Protein AF-A0A2G9ZKU9-F1 (afdb_monomer_lite)

Organism: NCBI:txid1974572

Secondary structure (DSSP, 8-state):
---TT---------PPP---EEEEEE----B---S-TT-S--HHHHHHHHHHHHHHHHT-TT--SEEEEES--BSS--HHHHHHHHHHHHHHHHHH--EEEEE--SGGG-SSSS-----STTS--GGG----THHHHHH---TT--GGGBSSTT-TTSEEEEETTEEEEE----SBSS----S-TTS--S--EEE--HHHHHHHTTS-TTS-EEEE-SS-S--S-B----TTT-SSTTPBTT-EEETHHHHHHHHHHTTEEEEEE-SS-S-EEE-TT--B-SS--SS--SEEEE---SS--SSS-SEEEEEEEETTEEEE---EE-PPPPEEEEEE-SSSSEEEEEETTTTEEEE-TT--SS-SS-EEEETTTTEEEE--SS-SEEEEEEE--SS-EEEEEEEEEESSS--TT---EEEEEEETT-S---EEEEEETTTTEEEEEEEEEEE-TTEEEEEEEEHHHHHHTTTSS-EEEEEEETTS-EE-----EEE-SEEEEEEEESSSEEEEE-TT--EEEEETTEEEE-STTEEEEGGGTEEEEEESSSS--TT-EEEEE----TT--SPEEEEEEEEEEETTEEEEEEEEEEEEE-TT-EEEEEE-HHHHHTTS--EEEEEESSSSS--SEEEEE-SEEEHHHHHHTSHHHHHHHHHHHHHT---SSHHHHHHHHHHHHHHHHHT-GGGBSSSSPBPTTTTHHHHHHHHHHHHHHHHHHHHHHH-TT----HHHHHHHHHHHHHHHHHHHHHHHHHHHHHHHH-TTS-TTSSHHHHHHHHHHHHH-TT--HHHHHHHHHHHHHHHHH-

pLDDT: mean 82.4, std 14.81, range [44.44, 98.69]

Structure (mmCIF, N/CA/C/O backbone):
data_AF-A0A2G9ZKU9-F1
#
_entry.id   AF-A0A2G9ZKU9-F1
#
loop_
_atom_site.group_PDB
_atom_site.id
_atom_site.type_symbol
_atom_site.label_atom_id
_atom_site.label_alt_id
_atom_site.label_comp_id
_atom_site.label_asym_id
_atom_site.label_entity_id
_atom_site.label_seq_id
_atom_site.pdbx_PDB_ins_code
_atom_site.Cartn_x
_atom_site.Cartn_y
_atom_site.Cartn_z
_atom_site.occupancy
_atom_site.B_iso_or_equiv
_atom_site.auth_seq_id
_atom_site.auth_comp_id
_atom_site.auth_asym_id
_atom_site.auth_atom_id
_atom_site.pdbx_PDB_model_num
ATOM 1 N N . ASP A 1 1 ? -44.816 6.305 81.082 1.00 47.91 1 ASP A N 1
ATOM 2 C CA . ASP A 1 1 ? -43.956 5.451 80.250 1.00 47.91 1 ASP A CA 1
ATOM 3 C C . ASP A 1 1 ? -43.561 6.177 78.980 1.00 47.91 1 ASP A C 1
ATOM 5 O O . ASP A 1 1 ? -44.293 6.164 78.003 1.00 47.91 1 ASP A O 1
ATOM 9 N N . LEU A 1 2 ? -42.439 6.892 79.044 1.00 46.47 2 LEU A N 1
ATOM 10 C CA . LEU A 1 2 ? -41.683 7.344 77.879 1.00 46.47 2 LEU A CA 1
ATOM 11 C C . LEU A 1 2 ? -40.276 6.796 78.096 1.00 46.47 2 LEU A C 1
ATOM 13 O O . LEU A 1 2 ? -39.662 7.089 79.122 1.00 46.47 2 LEU A O 1
ATOM 17 N N . ASP A 1 3 ? -39.854 5.923 77.191 1.00 52.44 3 ASP A N 1
ATOM 18 C CA . ASP A 1 3 ? -38.569 5.235 77.223 1.00 52.44 3 ASP A CA 1
ATOM 19 C C . ASP A 1 3 ? -37.458 6.209 76.781 1.00 52.44 3 ASP A C 1
ATOM 21 O O . ASP A 1 3 ? -37.531 6.732 75.666 1.00 52.44 3 ASP A O 1
ATOM 25 N N . PRO A 1 4 ? -36.460 6.519 77.630 1.00 52.59 4 PRO A N 1
ATOM 26 C CA . PRO A 1 4 ? -35.375 7.437 77.290 1.00 52.59 4 PRO A CA 1
ATOM 27 C C . PRO A 1 4 ? -34.286 6.823 76.385 1.00 52.59 4 PRO A C 1
ATOM 29 O O . PRO A 1 4 ? -33.248 7.458 76.209 1.00 52.59 4 PRO A O 1
ATOM 32 N N . TYR A 1 5 ? -34.502 5.638 75.797 1.00 50.97 5 TYR A N 1
ATOM 33 C CA . TYR A 1 5 ? -33.513 4.932 74.965 1.00 50.97 5 TYR A CA 1
ATOM 34 C C . TYR A 1 5 ? -33.975 4.618 73.529 1.00 50.97 5 TYR A C 1
ATOM 36 O O . TYR A 1 5 ? -33.636 3.571 72.982 1.00 50.97 5 TYR A O 1
ATOM 44 N N . LEU A 1 6 ? -34.706 5.526 72.870 1.00 45.84 6 LEU A N 1
ATOM 45 C CA . LEU A 1 6 ? -34.821 5.469 71.406 1.00 45.84 6 LEU A CA 1
ATOM 46 C C . LEU A 1 6 ? -33.530 6.032 70.776 1.00 45.84 6 LEU A C 1
ATOM 48 O O . LEU A 1 6 ? -33.411 7.238 70.553 1.00 45.84 6 LEU A O 1
ATOM 52 N N . GLU A 1 7 ? -32.546 5.167 70.519 1.00 49.97 7 GLU A N 1
ATOM 53 C CA . GLU A 1 7 ? -31.433 5.481 69.615 1.00 49.97 7 GLU A CA 1
ATOM 54 C C . GLU A 1 7 ? -31.987 5.627 68.193 1.00 49.97 7 GLU A C 1
ATOM 56 O O . GLU A 1 7 ? -32.343 4.655 67.531 1.00 49.97 7 GLU A O 1
ATOM 61 N N . ILE A 1 8 ? -32.098 6.874 67.735 1.00 50.56 8 ILE A N 1
ATOM 62 C CA . ILE A 1 8 ? -32.347 7.197 66.332 1.00 50.56 8 ILE A CA 1
ATOM 63 C C . ILE A 1 8 ? -30.997 7.074 65.622 1.00 50.56 8 ILE A C 1
ATOM 65 O O . ILE A 1 8 ? -30.196 8.010 65.635 1.00 50.56 8 ILE A O 1
ATOM 69 N N . THR A 1 9 ? -30.717 5.914 65.033 1.00 51.62 9 THR A N 1
ATOM 70 C CA . THR A 1 9 ? -29.649 5.779 64.039 1.00 51.62 9 THR A CA 1
ATOM 71 C C . THR A 1 9 ? -30.085 6.523 62.783 1.00 51.62 9 THR A C 1
ATOM 73 O O . THR A 1 9 ? -30.963 6.066 62.056 1.00 51.62 9 THR A O 1
ATOM 76 N N . TYR A 1 10 ? -29.507 7.701 62.554 1.00 49.75 10 TYR A N 1
ATOM 77 C CA . TYR A 1 10 ? -29.529 8.319 61.235 1.00 49.75 10 TYR A CA 1
ATOM 78 C C . TYR A 1 10 ? -28.610 7.479 60.346 1.00 49.75 10 TYR A C 1
ATOM 80 O O . TYR A 1 10 ? -27.392 7.529 60.514 1.00 49.75 10 TYR A O 1
ATOM 88 N N . GLU A 1 11 ? -29.183 6.680 59.446 1.00 56.09 11 GLU A N 1
ATOM 89 C CA . GLU A 1 11 ? -28.443 6.216 58.274 1.00 56.09 11 GLU A CA 1
ATOM 90 C C . GLU A 1 11 ? -28.019 7.479 57.522 1.00 56.09 11 GLU A C 1
ATOM 92 O O . GLU A 1 11 ? -28.857 8.240 57.032 1.00 56.09 11 GLU A O 1
ATOM 97 N N . ILE A 1 12 ? -26.720 7.773 57.547 1.00 63.66 12 ILE A N 1
ATOM 98 C CA . ILE A 1 12 ? -26.137 8.759 56.644 1.00 63.66 12 ILE A CA 1
ATOM 99 C C . ILE A 1 12 ? -26.380 8.162 55.255 1.00 63.66 12 ILE A C 1
ATOM 101 O O . ILE A 1 12 ? -25.931 7.036 55.043 1.00 63.66 12 ILE A O 1
ATOM 105 N N . PRO A 1 13 ? -27.138 8.823 54.360 1.00 64.62 13 PRO A N 1
ATOM 106 C CA . PRO A 1 13 ? -27.265 8.327 53.001 1.00 64.62 13 PRO A CA 1
ATOM 107 C C . PRO A 1 13 ? -25.851 8.182 52.449 1.00 64.62 13 PRO A C 1
ATOM 109 O O . PRO A 1 13 ? -25.068 9.128 52.579 1.00 64.62 13 PRO A O 1
ATOM 112 N N . ASP A 1 14 ? -25.526 6.996 51.929 1.00 65.69 14 ASP A N 1
ATOM 113 C CA . ASP A 1 14 ? -24.240 6.742 51.286 1.00 65.69 14 ASP A CA 1
ATOM 114 C C . ASP A 1 14 ? -23.944 7.910 50.338 1.00 65.69 14 ASP A C 1
ATOM 116 O O . ASP A 1 14 ? -24.843 8.383 49.629 1.00 65.69 14 ASP A O 1
ATOM 120 N N . GLU A 1 15 ? -22.720 8.448 50.402 1.00 63.41 15 GLU A N 1
ATOM 121 C CA . GLU A 1 15 ? -22.314 9.494 49.464 1.00 63.41 15 GLU A CA 1
ATOM 122 C C . GLU A 1 15 ? -22.624 8.991 48.047 1.00 63.41 15 GLU A C 1
ATOM 124 O O . GLU A 1 15 ? -22.346 7.821 47.764 1.00 63.41 15 GLU A O 1
ATOM 129 N N . PRO A 1 16 ? -23.273 9.812 47.196 1.00 67.38 16 PRO A N 1
ATOM 130 C CA . PRO A 1 16 ? -23.679 9.371 45.871 1.00 67.38 16 PRO A CA 1
ATOM 131 C C . PRO A 1 16 ? -22.456 8.789 45.171 1.00 67.38 16 PRO A C 1
ATOM 133 O O . PRO A 1 16 ? -21.410 9.437 45.129 1.00 67.38 16 PRO A O 1
ATOM 136 N N . GLU A 1 17 ? -22.591 7.550 44.700 1.00 67.88 17 GLU A N 1
ATOM 137 C CA . GLU A 1 17 ? -21.528 6.839 44.001 1.00 67.88 17 GLU A CA 1
ATOM 138 C C . GLU A 1 17 ? -20.985 7.769 42.908 1.00 67.88 17 GLU A C 1
ATOM 140 O O . GLU A 1 17 ? -21.758 8.336 42.131 1.00 67.88 17 GLU A O 1
ATOM 145 N N . GLU A 1 18 ? -19.675 8.035 42.911 1.00 77.19 18 GLU A N 1
ATOM 146 C CA . GLU A 1 18 ? -19.095 8.952 41.933 1.00 77.19 18 GLU A CA 1
ATOM 147 C C . GLU A 1 18 ? -19.354 8.399 40.523 1.00 77.19 18 GLU A C 1
ATOM 149 O O . GLU A 1 18 ? -18.761 7.399 40.114 1.00 77.19 18 GLU A O 1
ATOM 154 N N . ASN A 1 19 ? -20.204 9.084 39.752 1.00 87.62 19 ASN A N 1
ATOM 155 C CA . ASN A 1 19 ? -20.524 8.766 38.354 1.00 87.62 19 ASN A CA 1
ATOM 156 C C . ASN A 1 19 ? -19.378 9.151 37.399 1.00 87.62 19 ASN A C 1
ATOM 158 O O . ASN A 1 19 ? -19.591 9.655 36.294 1.00 87.62 19 ASN A O 1
ATOM 162 N N . ASN A 1 20 ? -18.143 8.948 37.848 1.00 94.19 20 ASN A N 1
ATOM 163 C CA . ASN A 1 20 ? -16.933 9.259 37.115 1.00 94.19 20 ASN A CA 1
ATOM 164 C C . ASN A 1 20 ? -16.512 8.030 36.304 1.00 94.19 20 ASN A C 1
ATOM 166 O O . ASN A 1 20 ? -16.482 6.907 36.819 1.00 94.19 20 ASN A O 1
ATOM 170 N N . PHE A 1 21 ? -16.202 8.226 35.028 1.00 96.88 21 PHE A N 1
ATOM 171 C CA . PHE A 1 21 ? -15.661 7.180 34.162 1.00 96.88 21 PHE A CA 1
ATOM 172 C C . PHE A 1 21 ? -14.898 7.771 32.987 1.00 96.88 21 PHE A C 1
ATOM 174 O O . PHE A 1 21 ? -15.057 8.949 32.660 1.00 96.88 21 PHE A O 1
ATOM 181 N N . THR A 1 22 ? -14.084 6.948 32.335 1.00 97.62 22 THR A N 1
ATOM 182 C CA . THR A 1 22 ? -13.444 7.317 31.072 1.00 97.62 22 THR A CA 1
ATOM 183 C C . THR A 1 22 ? -13.751 6.275 30.012 1.00 97.62 22 THR A C 1
ATOM 185 O O . THR A 1 22 ? -13.985 5.105 30.303 1.00 97.62 22 THR A O 1
ATOM 188 N N . PHE A 1 23 ? -13.778 6.698 28.760 1.00 98.38 23 PHE A N 1
ATOM 189 C CA . PHE A 1 23 ? -13.845 5.802 27.616 1.00 98.38 23 PHE A CA 1
ATOM 190 C C . PHE A 1 23 ? -12.962 6.358 26.502 1.00 98.38 23 PHE A C 1
ATOM 192 O O . PHE A 1 23 ? -12.535 7.516 26.545 1.00 98.38 23 PHE A O 1
ATOM 199 N N . VAL A 1 24 ? -12.657 5.529 25.510 1.00 98.44 24 VAL A N 1
ATOM 200 C CA . VAL A 1 24 ? -11.859 5.952 24.354 1.00 98.44 24 VAL A CA 1
ATOM 201 C C . VAL A 1 24 ? -12.664 5.882 23.067 1.00 98.44 24 VAL A C 1
ATOM 203 O O . VAL A 1 24 ? -13.524 5.021 22.917 1.00 98.44 24 VAL A O 1
ATOM 206 N N . HIS A 1 25 ? -12.362 6.777 22.133 1.00 98.56 25 HIS A N 1
ATOM 207 C CA . HIS A 1 25 ? -12.857 6.749 20.765 1.00 98.56 25 HIS A CA 1
ATOM 208 C C . HIS A 1 25 ? -11.692 6.440 19.815 1.00 98.56 25 HIS A C 1
ATOM 210 O O . HIS A 1 25 ? -10.727 7.206 19.745 1.00 98.56 25 HIS A O 1
ATOM 216 N N . LEU A 1 26 ? -11.784 5.308 19.118 1.00 98.00 26 LEU A N 1
ATOM 217 C CA . LEU A 1 26 ? -10.926 4.910 17.999 1.00 98.00 26 LEU A CA 1
ATOM 218 C C . LEU A 1 26 ? -11.770 4.890 16.727 1.00 98.00 26 LEU A C 1
ATOM 220 O O . LEU A 1 26 ? -12.989 4.817 16.802 1.00 98.00 26 LEU A O 1
ATOM 224 N N . THR A 1 27 ? -11.149 4.932 15.559 1.00 98.06 27 THR A N 1
ATOM 225 C CA . THR A 1 27 ? -11.881 4.878 14.292 1.00 98.06 27 THR A CA 1
ATOM 226 C C . THR A 1 27 ? -10.944 4.528 13.144 1.00 98.06 27 THR A C 1
ATOM 228 O O . THR A 1 27 ? -9.723 4.621 13.306 1.00 98.06 27 THR A O 1
ATOM 231 N N . ASP A 1 28 ? -11.505 4.088 12.021 1.00 97.31 28 ASP A N 1
ATOM 232 C CA . ASP A 1 28 ? -10.798 3.852 10.764 1.00 97.31 28 ASP A CA 1
ATOM 233 C C . ASP A 1 28 ? -9.559 2.953 10.919 1.00 97.31 28 ASP A C 1
ATOM 235 O O . ASP A 1 28 ? -8.455 3.339 10.511 1.00 97.31 28 ASP A O 1
ATOM 239 N N . PRO A 1 29 ? -9.656 1.782 11.581 1.00 96.38 29 PRO A N 1
ATOM 240 C CA . PRO A 1 29 ? -8.523 0.878 11.697 1.00 96.38 29 PRO A CA 1
ATOM 241 C C . PRO A 1 29 ? -8.130 0.237 10.360 1.00 96.38 29 PRO A C 1
ATOM 243 O O . PRO A 1 29 ? -6.964 -0.146 10.220 1.00 96.38 29 PRO A O 1
ATOM 246 N N . HIS A 1 30 ? -9.045 0.139 9.388 1.00 95.12 30 HIS A N 1
ATOM 247 C CA . HIS A 1 30 ? -8.773 -0.299 8.016 1.00 95.12 30 HIS A CA 1
ATOM 248 C C . HIS A 1 30 ? -7.927 -1.577 7.956 1.00 95.12 30 HIS A C 1
ATOM 250 O O . HIS A 1 30 ? -6.866 -1.632 7.319 1.00 95.12 30 HIS A O 1
ATOM 256 N N . ILE A 1 31 ? -8.345 -2.616 8.689 1.00 94.19 31 ILE A N 1
ATOM 257 C CA . ILE A 1 31 ? -7.641 -3.900 8.674 1.00 94.19 31 ILE A CA 1
ATOM 258 C C . ILE A 1 31 ? -7.767 -4.534 7.290 1.00 94.19 31 ILE A C 1
ATOM 260 O O . ILE A 1 31 ? -8.813 -5.040 6.897 1.00 94.19 31 ILE A O 1
ATOM 264 N N . GLY A 1 32 ? -6.666 -4.500 6.544 1.00 86.94 32 GLY A N 1
ATOM 265 C CA . GLY A 1 32 ? -6.538 -5.133 5.237 1.00 86.94 32 GLY A CA 1
ATOM 266 C C . GLY A 1 32 ? -5.641 -4.343 4.286 1.00 86.94 32 GLY A C 1
ATOM 267 O O . GLY A 1 32 ? -4.762 -3.619 4.750 1.00 86.94 32 GLY A O 1
ATOM 268 N N . ALA A 1 33 ? -5.918 -4.503 2.984 1.00 72.94 33 ALA A N 1
ATOM 269 C CA . ALA A 1 33 ? -5.309 -3.890 1.788 1.00 72.94 33 ALA A CA 1
ATOM 270 C C . ALA A 1 33 ? -4.097 -4.627 1.167 1.00 72.94 33 ALA A C 1
ATOM 272 O O . ALA A 1 33 ? -3.037 -4.720 1.776 1.00 72.94 33 ALA A O 1
ATOM 273 N N . ASN A 1 34 ? -4.230 -5.105 -0.084 1.00 59.84 34 ASN A N 1
ATOM 274 C CA . ASN A 1 34 ? -3.166 -5.842 -0.805 1.00 59.84 34 ASN A CA 1
ATOM 275 C C . ASN A 1 34 ? -3.018 -5.521 -2.306 1.00 59.84 34 ASN A C 1
ATOM 277 O O . ASN A 1 34 ? -2.163 -6.103 -2.966 1.00 59.84 34 ASN A O 1
ATOM 281 N N . TRP A 1 35 ? -3.871 -4.686 -2.894 1.00 57.41 35 TRP A N 1
ATOM 282 C CA . TRP A 1 35 ? -4.266 -4.950 -4.283 1.00 57.41 35 TRP A CA 1
ATOM 283 C C . TRP A 1 35 ? -3.856 -3.889 -5.320 1.00 57.41 35 TRP A C 1
ATOM 285 O O . TRP A 1 35 ? -3.996 -4.153 -6.511 1.00 57.41 35 TRP A O 1
ATOM 295 N N . ALA A 1 36 ? -3.288 -2.745 -4.927 1.00 50.88 36 ALA A N 1
ATOM 296 C CA . ALA A 1 36 ? -2.801 -1.753 -5.888 1.00 50.88 36 ALA A CA 1
ATOM 297 C C . ALA A 1 36 ? -1.354 -1.332 -5.577 1.00 50.88 36 ALA A C 1
ATOM 299 O O . ALA A 1 36 ? -1.103 -0.707 -4.541 1.00 50.88 36 ALA A O 1
ATOM 300 N N . PRO A 1 37 ? -0.388 -1.648 -6.460 1.00 47.00 37 PRO A N 1
ATOM 301 C CA . PRO A 1 37 ? 0.949 -1.068 -6.410 1.00 47.00 37 PRO A CA 1
ATOM 302 C C . PRO A 1 37 ? 0.861 0.461 -6.385 1.00 47.00 37 PRO A C 1
ATOM 304 O O . PRO A 1 37 ? 0.398 1.086 -7.335 1.00 47.00 37 PRO A O 1
ATOM 307 N N . GLY A 1 38 ? 1.266 1.064 -5.266 1.00 49.84 38 GLY A N 1
ATOM 308 C CA . GLY A 1 38 ? 1.183 2.509 -5.039 1.00 49.84 38 GLY A CA 1
ATOM 309 C C . GLY A 1 38 ? 0.068 2.967 -4.094 1.00 49.84 38 GLY A C 1
ATOM 310 O O . GLY A 1 38 ? 0.110 4.121 -3.661 1.00 49.84 38 GLY A O 1
ATOM 311 N N . HIS A 1 39 ? -0.872 2.097 -3.704 1.00 59.59 39 HIS A N 1
ATOM 312 C CA . HIS A 1 39 ? -1.732 2.382 -2.555 1.00 59.59 39 HIS A CA 1
ATOM 313 C C . HIS A 1 39 ? -0.848 2.450 -1.312 1.00 59.59 39 HIS A C 1
ATOM 315 O O . HIS A 1 39 ? -0.089 1.528 -1.053 1.00 59.59 39 HIS A O 1
ATOM 321 N N . LYS A 1 40 ? -0.883 3.544 -0.549 1.00 64.38 40 LYS A N 1
ATOM 322 C CA . LYS A 1 40 ? 0.023 3.705 0.607 1.00 64.38 40 LYS A CA 1
ATOM 323 C C . LYS A 1 40 ? -0.332 2.782 1.772 1.00 64.38 40 LYS A C 1
ATOM 325 O O . LYS A 1 40 ? 0.458 2.645 2.706 1.00 64.38 40 LYS A O 1
ATOM 330 N N . TRP A 1 41 ? -1.532 2.209 1.737 1.00 73.56 41 TRP A N 1
ATOM 331 C CA . TRP A 1 41 ? -2.075 1.401 2.810 1.00 73.56 41 TRP A CA 1
ATOM 332 C C . TRP A 1 41 ? -2.058 -0.081 2.460 1.00 73.56 41 TRP A C 1
ATOM 334 O O . TRP A 1 41 ? -2.559 -0.471 1.402 1.00 73.56 41 TRP A O 1
ATOM 344 N N . HIS A 1 42 ? -1.467 -0.879 3.352 1.00 78.00 42 HIS A N 1
ATOM 345 C CA . HIS A 1 42 ? -1.230 -2.306 3.169 1.00 78.00 42 HIS A CA 1
ATOM 346 C C . HIS A 1 42 ? -1.431 -3.093 4.467 1.00 78.00 42 HIS A C 1
ATOM 348 O O . HIS A 1 42 ? -1.242 -2.573 5.574 1.00 78.00 42 HIS A O 1
ATOM 354 N N . GLU A 1 43 ? -1.724 -4.382 4.312 1.00 84.81 43 GLU A N 1
ATOM 355 C CA . GLU A 1 43 ? -1.946 -5.339 5.394 1.00 84.81 43 GLU A CA 1
ATOM 356 C C . GLU A 1 43 ? -0.764 -5.396 6.383 1.00 84.81 43 GLU A C 1
ATOM 358 O O . GLU A 1 43 ? -0.953 -5.568 7.589 1.00 84.81 43 GLU A O 1
ATOM 363 N N . GLU A 1 44 ? 0.470 -5.216 5.900 1.00 81.81 44 GLU A N 1
ATOM 364 C CA . GLU A 1 44 ? 1.686 -5.217 6.721 1.00 81.81 44 GLU A CA 1
ATOM 365 C C . GLU A 1 44 ? 1.812 -4.006 7.656 1.00 81.81 44 GLU A C 1
ATOM 367 O O . GLU A 1 44 ? 2.640 -4.045 8.571 1.00 81.81 44 GLU A O 1
ATOM 372 N N . LEU A 1 45 ? 1.022 -2.949 7.432 1.00 85.75 45 LEU A N 1
ATOM 373 C CA . LEU A 1 45 ? 0.976 -1.741 8.259 1.00 85.75 45 LEU A CA 1
ATOM 374 C C . LEU A 1 45 ? -0.258 -1.705 9.163 1.00 85.75 45 LEU A C 1
ATOM 376 O O . LEU A 1 45 ? -0.149 -1.277 10.312 1.00 85.75 45 LEU A O 1
ATOM 380 N N . SER A 1 46 ? -1.415 -2.160 8.678 1.00 91.50 46 SER A N 1
ATOM 381 C CA . SER A 1 46 ? -2.683 -2.015 9.403 1.00 91.50 46 SER A CA 1
ATOM 382 C C . SER A 1 46 ? -2.719 -2.801 10.714 1.00 91.50 46 SER A C 1
ATOM 384 O O . SER A 1 46 ? -3.039 -2.240 11.763 1.00 91.50 46 SER A O 1
ATOM 386 N N . TYR A 1 47 ? -2.281 -4.061 10.705 1.00 93.19 47 TYR A N 1
ATOM 387 C CA . TYR A 1 47 ? -2.316 -4.910 11.901 1.00 93.19 47 TYR A CA 1
ATOM 388 C C . TYR A 1 47 ? -1.366 -4.430 13.005 1.00 93.19 47 TYR A C 1
ATOM 390 O O . TYR A 1 47 ? -1.817 -4.296 14.146 1.00 93.19 47 TYR A O 1
ATOM 398 N N . PRO A 1 48 ? -0.073 -4.143 12.728 1.00 91.75 48 PRO A N 1
ATOM 399 C CA . PRO A 1 48 ? 0.838 -3.645 13.758 1.00 91.75 48 PRO A CA 1
ATOM 400 C C . PRO A 1 48 ? 0.375 -2.323 14.369 1.00 91.75 48 PRO A C 1
ATOM 402 O O . PRO A 1 48 ? 0.531 -2.120 15.570 1.00 91.75 48 PRO A O 1
ATOM 405 N N . ARG A 1 49 ? -0.228 -1.442 13.565 1.00 93.69 49 ARG A N 1
ATOM 406 C CA . ARG A 1 49 ? -0.687 -0.127 14.022 1.00 93.69 49 ARG A CA 1
ATOM 407 C C . ARG A 1 49 ? -1.981 -0.201 14.828 1.00 93.69 49 ARG A C 1
ATOM 409 O O . ARG A 1 49 ? -2.088 0.501 15.830 1.00 93.69 49 ARG A O 1
ATOM 416 N N . LEU A 1 50 ? -2.921 -1.080 14.465 1.00 95.94 50 LEU A N 1
ATOM 417 C CA . LEU A 1 50 ? -4.090 -1.335 15.312 1.00 95.94 50 LEU A CA 1
ATOM 418 C C . LEU A 1 50 ? -3.648 -1.915 16.658 1.00 95.94 50 LEU A C 1
ATOM 420 O O . LEU A 1 50 ? -4.104 -1.462 17.704 1.00 95.94 50 LEU A O 1
ATOM 424 N N . ALA A 1 51 ? -2.717 -2.871 16.640 1.00 95.19 51 ALA A N 1
ATOM 425 C CA . ALA A 1 51 ? -2.151 -3.430 17.859 1.00 95.19 51 ALA A CA 1
ATOM 426 C C . ALA A 1 51 ? -1.482 -2.347 18.727 1.00 95.19 51 ALA A C 1
ATOM 428 O O . ALA A 1 51 ? -1.702 -2.328 19.936 1.00 95.19 51 ALA A O 1
ATOM 429 N N . ASP A 1 52 ? -0.725 -1.413 18.132 1.00 95.12 52 ASP A N 1
ATOM 430 C CA . ASP A 1 52 ? -0.139 -0.271 18.854 1.00 95.12 52 ASP A CA 1
ATOM 431 C C . ASP A 1 52 ? -1.222 0.609 19.502 1.00 95.12 52 ASP A C 1
ATOM 433 O O . ASP A 1 52 ? -1.078 1.005 20.659 1.00 95.12 52 ASP A O 1
ATOM 437 N N . ALA A 1 53 ? -2.321 0.892 18.792 1.00 96.50 53 ALA A N 1
ATOM 438 C CA . ALA A 1 53 ? -3.427 1.695 19.314 1.00 96.50 53 ALA A CA 1
ATOM 439 C C . ALA A 1 53 ? -4.118 1.004 20.498 1.00 96.50 53 ALA A C 1
ATOM 441 O O . ALA A 1 53 ? -4.281 1.604 21.561 1.00 96.50 53 ALA A O 1
ATOM 442 N N . LEU A 1 54 ? -4.455 -0.280 20.357 1.00 96.31 54 LEU A N 1
ATOM 443 C CA . LEU A 1 54 ? -5.062 -1.071 21.430 1.00 96.31 54 LEU A CA 1
ATOM 444 C C . LEU A 1 54 ? -4.114 -1.211 22.633 1.00 96.31 54 LEU A C 1
ATOM 446 O O . LEU A 1 54 ? -4.534 -1.083 23.787 1.00 96.31 54 LEU A O 1
ATOM 450 N N . TYR A 1 55 ? -2.816 -1.406 22.390 1.00 94.75 55 TYR A N 1
ATOM 451 C CA . TYR A 1 55 ? -1.802 -1.442 23.443 1.00 94.75 55 TYR A CA 1
ATOM 452 C C . TYR A 1 55 ? -1.685 -0.096 24.170 1.00 94.75 55 TYR A C 1
ATOM 454 O O . TYR A 1 55 ? -1.649 -0.069 25.403 1.00 94.75 55 TYR A O 1
ATOM 462 N N . ALA A 1 56 ? -1.688 1.024 23.443 1.00 95.38 56 ALA A N 1
ATOM 463 C CA . ALA A 1 56 ? -1.660 2.363 24.030 1.00 95.38 56 ALA A CA 1
ATOM 464 C C . ALA A 1 56 ? -2.876 2.616 24.932 1.00 95.38 56 ALA A C 1
ATOM 466 O O . ALA A 1 56 ? -2.711 3.046 26.074 1.00 95.38 56 ALA A O 1
ATOM 467 N N . VAL A 1 57 ? -4.079 2.276 24.457 1.00 96.06 57 VAL A N 1
ATOM 468 C CA . VAL A 1 57 ? -5.328 2.381 25.230 1.00 96.06 57 VAL A CA 1
ATOM 469 C C . VAL A 1 57 ? -5.253 1.562 26.521 1.00 96.06 57 VAL A C 1
ATOM 471 O O . VAL A 1 57 ? -5.620 2.045 27.591 1.00 96.06 57 VAL A O 1
ATOM 474 N N . SER A 1 58 ? -4.722 0.340 26.443 1.00 93.88 58 SER A N 1
ATOM 475 C CA . SER A 1 58 ? -4.574 -0.563 27.597 1.00 93.88 58 SER A CA 1
ATOM 476 C C . SER A 1 58 ? -3.669 -0.002 28.697 1.00 93.88 58 SER A C 1
ATOM 478 O O . SER A 1 58 ? -3.788 -0.398 29.854 1.00 93.88 58 SER A O 1
ATOM 480 N N . ASN A 1 59 ? -2.754 0.898 28.331 1.00 92.38 59 ASN A N 1
ATOM 481 C CA . ASN A 1 59 ? -1.748 1.480 29.216 1.00 92.38 59 ASN A CA 1
ATOM 482 C C . ASN A 1 59 ? -2.087 2.914 29.663 1.00 92.38 59 ASN A C 1
ATOM 484 O O . ASN A 1 59 ? -1.254 3.574 30.291 1.00 92.38 59 ASN A O 1
ATOM 488 N N . LEU A 1 60 ? -3.292 3.413 29.371 1.00 94.06 60 LEU A N 1
ATOM 489 C CA . LEU A 1 60 ? -3.762 4.684 29.921 1.00 94.06 60 LEU A CA 1
ATOM 490 C C . LEU A 1 60 ? -3.837 4.606 31.451 1.00 94.06 60 LEU A C 1
ATOM 492 O O . LEU A 1 60 ? -4.356 3.643 32.014 1.00 94.06 60 LEU A O 1
ATOM 496 N N . ALA A 1 61 ? -3.366 5.653 32.134 1.00 92.19 61 ALA A N 1
ATOM 497 C CA . ALA A 1 61 ? -3.272 5.677 33.597 1.00 92.19 61 ALA A CA 1
ATOM 498 C C . ALA A 1 61 ? -4.626 5.470 34.302 1.00 92.19 61 ALA A C 1
ATOM 500 O O . ALA A 1 61 ? -4.667 4.901 35.391 1.00 92.19 61 ALA A O 1
ATOM 501 N N . GLY A 1 62 ? -5.717 5.935 33.684 1.00 89.50 62 GLY A N 1
ATOM 502 C CA . GLY A 1 62 ? -7.074 5.819 34.215 1.00 89.50 62 GLY A CA 1
ATOM 503 C C . GLY A 1 62 ? -7.805 4.527 33.859 1.00 89.50 62 GLY A C 1
ATOM 504 O O . GLY A 1 62 ? -8.862 4.322 34.432 1.00 89.50 62 GLY A O 1
ATOM 505 N N . LYS A 1 63 ? -7.249 3.691 32.960 1.00 94.50 63 LYS A N 1
ATOM 506 C CA . LYS A 1 63 ? -7.876 2.526 32.302 1.00 94.50 63 LYS A CA 1
ATOM 507 C C . LYS A 1 63 ? -9.361 2.751 31.931 1.00 94.50 63 LYS A C 1
ATOM 509 O O . LYS A 1 63 ? -10.216 2.666 32.807 1.00 94.50 63 LYS A O 1
ATOM 514 N N . PRO A 1 64 ? -9.699 2.939 30.647 1.00 97.25 64 PRO A N 1
ATOM 515 C CA . PRO A 1 64 ? -11.075 3.236 30.257 1.00 97.25 64 PRO A CA 1
ATOM 516 C C . PRO A 1 64 ? -12.048 2.102 30.605 1.00 97.25 64 PRO A C 1
ATOM 518 O O . PRO A 1 64 ? -11.690 0.924 30.545 1.00 97.25 64 PRO A O 1
ATOM 521 N N . ASP A 1 65 ? -13.294 2.464 30.917 1.00 97.50 65 ASP A N 1
ATOM 522 C CA . ASP A 1 65 ? -14.392 1.528 31.170 1.00 97.50 65 ASP A CA 1
ATOM 523 C C . ASP A 1 65 ? -14.731 0.727 29.892 1.00 97.50 65 ASP A C 1
ATOM 525 O O . ASP A 1 65 ? -15.038 -0.464 29.963 1.00 97.50 65 ASP A O 1
ATOM 529 N N . PHE A 1 66 ? -14.662 1.367 28.719 1.00 98.44 66 PHE A N 1
ATOM 530 C CA . PHE A 1 66 ? -14.883 0.758 27.400 1.00 98.44 66 PHE A CA 1
ATOM 531 C C . PHE A 1 66 ? -14.272 1.604 26.265 1.00 98.44 66 PHE A C 1
ATOM 533 O O . PHE A 1 66 ? -13.787 2.719 26.475 1.00 98.44 66 PHE A O 1
ATOM 540 N N . ALA A 1 67 ? -14.308 1.071 25.045 1.00 98.44 67 ALA A N 1
ATOM 541 C CA . ALA A 1 67 ? -13.940 1.743 23.806 1.00 98.44 67 ALA A CA 1
ATOM 542 C C . ALA A 1 67 ? -15.131 1.838 22.844 1.00 98.44 67 ALA A C 1
ATOM 544 O O . ALA A 1 67 ? -15.958 0.931 22.770 1.00 98.44 67 ALA A O 1
ATOM 545 N N . LEU A 1 68 ? -15.188 2.932 22.093 1.00 98.56 68 LEU A N 1
ATOM 546 C CA . LEU A 1 68 ? -16.083 3.160 20.964 1.00 98.56 68 LEU A CA 1
ATOM 547 C C . LEU A 1 68 ? -15.244 3.184 19.678 1.00 98.56 68 LEU A C 1
ATOM 549 O O . LEU A 1 68 ? -14.227 3.880 19.652 1.00 98.56 68 LEU A O 1
ATOM 553 N N . ILE A 1 69 ? -15.635 2.438 18.641 1.00 98.44 69 ILE A N 1
ATOM 554 C CA . ILE A 1 69 ? -14.896 2.325 17.373 1.00 98.44 69 ILE A CA 1
ATOM 555 C C . ILE A 1 69 ? -15.768 2.758 16.183 1.00 98.44 69 ILE A C 1
ATOM 557 O O . ILE A 1 69 ? -16.757 2.104 15.854 1.00 98.44 69 ILE A O 1
ATOM 561 N N . GLY A 1 70 ? -15.411 3.881 15.562 1.00 96.75 70 GLY A N 1
ATOM 562 C CA . GLY A 1 70 ? -16.228 4.619 14.592 1.00 96.75 70 GLY A CA 1
ATOM 563 C C . GLY A 1 70 ? -16.163 4.158 13.132 1.00 96.75 70 GLY A C 1
ATOM 564 O O . GLY A 1 70 ? -15.980 5.003 12.270 1.00 96.75 70 GLY A O 1
ATOM 565 N N . GLY A 1 71 ? -16.352 2.871 12.830 1.00 96.81 71 GLY A N 1
ATOM 566 C CA . GLY A 1 71 ? -16.421 2.368 11.445 1.00 96.81 71 GLY A CA 1
ATOM 567 C C . GLY A 1 71 ? -15.080 2.205 10.734 1.00 96.81 71 GLY A C 1
ATOM 568 O O . GLY A 1 71 ? -14.021 2.448 11.322 1.00 96.81 71 GLY A O 1
ATOM 569 N N . ASP A 1 72 ? -15.161 1.714 9.496 1.00 96.31 72 ASP A N 1
ATOM 570 C CA . ASP A 1 72 ? -14.037 1.312 8.643 1.00 96.31 72 ASP A CA 1
ATOM 571 C C . ASP A 1 72 ? -13.100 0.325 9.339 1.00 96.31 72 ASP A C 1
ATOM 573 O O . ASP A 1 72 ? -11.876 0.477 9.436 1.00 96.31 72 ASP A O 1
ATOM 577 N N . LEU A 1 73 ? -13.732 -0.703 9.901 1.00 97.00 73 LEU A N 1
ATOM 578 C CA . LEU A 1 73 ? -13.107 -1.721 10.731 1.00 97.00 73 LEU A CA 1
ATOM 579 C C . LEU A 1 73 ? -12.133 -2.577 9.905 1.00 97.00 73 LEU A C 1
ATOM 581 O O . LEU A 1 73 ? -11.024 -2.904 10.348 1.00 97.00 73 LEU A O 1
ATOM 585 N N . VAL A 1 74 ? -12.529 -2.895 8.675 1.00 94.75 74 VAL A N 1
ATOM 586 C CA . VAL A 1 74 ? -11.707 -3.551 7.655 1.00 94.75 74 VAL A CA 1
ATOM 587 C C . VAL A 1 74 ? -11.609 -2.666 6.417 1.00 94.75 74 VAL A C 1
ATOM 589 O O . VAL A 1 74 ? -12.502 -1.877 6.148 1.00 94.75 74 VAL A O 1
ATOM 592 N N . GLU A 1 75 ? -10.532 -2.803 5.641 1.00 90.88 75 GLU A N 1
ATOM 593 C CA . GLU A 1 75 ? -10.390 -2.014 4.402 1.00 90.88 75 GLU A CA 1
ATOM 594 C C . GLU A 1 75 ? -11.427 -2.434 3.341 1.00 90.88 75 GLU A C 1
ATOM 596 O O . GLU A 1 75 ? -11.917 -1.600 2.590 1.00 90.88 75 GLU A O 1
ATOM 601 N N . TYR A 1 76 ? -11.734 -3.734 3.275 1.00 87.38 76 TYR A N 1
ATOM 602 C CA . TYR A 1 76 ? -12.781 -4.331 2.439 1.00 87.38 76 TYR A CA 1
ATOM 603 C C . TYR A 1 76 ? -13.413 -5.486 3.229 1.00 87.38 76 TYR A C 1
ATOM 605 O O . TYR A 1 76 ? -12.750 -6.122 4.052 1.00 87.38 76 TYR A O 1
ATOM 613 N N . SER A 1 77 ? -14.668 -5.818 2.948 1.00 88.31 77 SER A N 1
ATOM 614 C CA . SER A 1 77 ? -15.473 -6.886 3.554 1.00 88.31 77 SER A CA 1
ATOM 615 C C . SER A 1 77 ? -15.008 -8.314 3.190 1.00 88.31 77 SER A C 1
ATOM 617 O O . SER A 1 77 ? -15.799 -9.222 2.917 1.00 88.31 77 SER A O 1
ATOM 619 N N . ASP A 1 78 ? -13.694 -8.557 3.207 1.00 87.50 78 ASP A N 1
ATOM 620 C CA . ASP A 1 78 ? -13.096 -9.885 3.127 1.00 87.50 78 ASP A CA 1
ATOM 621 C C . ASP A 1 78 ? -13.312 -10.615 4.461 1.00 87.50 78 ASP A C 1
ATOM 623 O O . ASP A 1 78 ? -12.869 -10.193 5.533 1.00 87.50 78 ASP A O 1
ATOM 627 N N . SER A 1 79 ? -13.955 -11.783 4.394 1.00 88.88 79 SER A N 1
ATOM 628 C CA . SER A 1 79 ? -14.189 -12.651 5.553 1.00 88.88 79 SER A CA 1
ATOM 629 C C . SER A 1 79 ? -12.925 -12.966 6.368 1.00 88.88 79 SER A C 1
ATOM 631 O O . SER A 1 79 ? -13.017 -13.237 7.563 1.00 88.88 79 SER A O 1
ATOM 633 N N . ARG A 1 80 ? -11.747 -12.986 5.734 1.00 89.81 80 ARG A N 1
ATOM 634 C CA . ARG A 1 80 ? -10.452 -13.200 6.387 1.00 89.81 80 ARG A CA 1
ATOM 635 C C . ARG A 1 80 ? -10.109 -12.050 7.321 1.00 89.81 80 ARG A C 1
ATOM 637 O O . ARG A 1 80 ? -9.741 -12.313 8.460 1.00 89.81 80 ARG A O 1
ATOM 644 N N . TRP A 1 81 ? -10.246 -10.814 6.858 1.00 92.06 81 TRP A N 1
ATOM 645 C CA . TRP A 1 81 ? -9.923 -9.635 7.655 1.00 92.06 81 TRP A CA 1
ATOM 646 C C . TRP A 1 81 ? -10.923 -9.428 8.780 1.00 92.06 81 TRP A C 1
ATOM 648 O O . TRP A 1 81 ? -10.510 -9.118 9.891 1.00 92.06 81 TRP A O 1
ATOM 658 N N . TRP A 1 82 ? -12.200 -9.738 8.549 1.00 93.81 82 TRP A N 1
ATOM 659 C CA . TRP A 1 82 ? -13.191 -9.748 9.621 1.00 93.81 82 TRP A CA 1
ATOM 660 C C . TRP A 1 82 ? -12.847 -10.725 10.749 1.00 93.81 82 TRP A C 1
ATOM 662 O O . TRP A 1 82 ? -12.906 -10.352 11.919 1.00 93.81 82 TRP A O 1
ATOM 672 N N . ARG A 1 83 ? -12.446 -11.962 10.416 1.00 92.12 83 ARG A N 1
ATOM 673 C CA . ARG A 1 83 ? -12.009 -12.950 11.421 1.00 92.12 83 ARG A CA 1
ATOM 674 C C . ARG A 1 83 ? -10.823 -12.456 12.235 1.00 92.12 83 ARG A C 1
ATOM 676 O O . ARG A 1 83 ? -10.778 -12.680 13.441 1.00 92.12 83 ARG A O 1
ATOM 683 N N . ASP A 1 84 ? -9.865 -11.819 11.575 1.00 92.81 84 ASP A N 1
ATOM 684 C CA . ASP A 1 84 ? -8.675 -11.306 12.240 1.00 92.81 84 ASP A CA 1
ATOM 685 C C . ASP A 1 84 ? -8.974 -10.091 13.116 1.00 92.81 84 ASP A C 1
ATOM 687 O O . ASP A 1 84 ? -8.544 -10.059 14.266 1.00 92.81 84 ASP A O 1
ATOM 691 N N . TYR A 1 85 ? -9.750 -9.131 12.611 1.00 95.19 85 TYR A N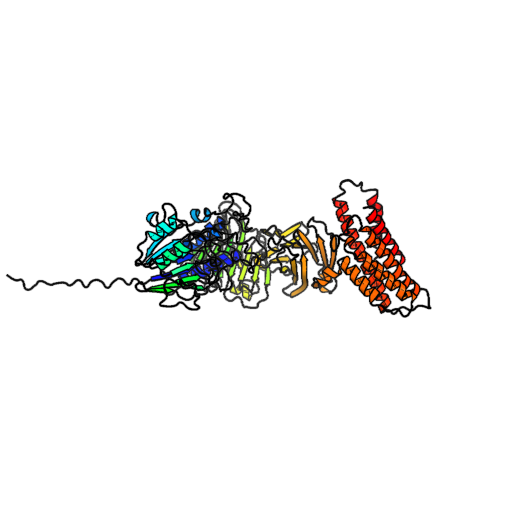 1
ATOM 692 C CA . TYR A 1 85 ? -10.186 -7.965 13.372 1.00 95.19 85 TYR A CA 1
ATOM 693 C C . TYR A 1 85 ? -10.955 -8.379 14.637 1.00 95.19 85 TYR A C 1
ATOM 695 O O . TYR A 1 85 ? -10.613 -7.943 15.738 1.00 95.19 85 TYR A O 1
ATOM 703 N N . ALA A 1 86 ? -11.927 -9.288 14.495 1.00 94.31 86 ALA A N 1
ATOM 704 C CA . ALA A 1 86 ? -12.692 -9.831 15.616 1.00 94.31 86 ALA A CA 1
ATOM 705 C C . ALA A 1 86 ? -11.781 -10.507 16.652 1.00 94.31 86 ALA A C 1
ATOM 707 O O . ALA A 1 86 ? -11.842 -10.178 17.833 1.00 94.31 86 ALA A O 1
ATOM 708 N N . ALA A 1 87 ? -10.871 -11.385 16.217 1.00 91.25 87 ALA A N 1
ATOM 709 C CA . ALA A 1 87 ? -9.955 -12.083 17.120 1.00 91.25 87 ALA A CA 1
ATOM 710 C C . ALA A 1 87 ? -8.984 -11.137 17.852 1.00 91.25 87 ALA A C 1
ATOM 712 O O . ALA A 1 87 ? -8.661 -11.366 19.022 1.00 91.25 87 ALA A O 1
ATOM 713 N N . MET A 1 88 ? -8.524 -10.067 17.193 1.00 93.50 88 MET A N 1
ATOM 714 C CA . MET A 1 88 ? -7.696 -9.043 17.834 1.00 93.50 88 MET A CA 1
ATOM 715 C C . MET A 1 88 ? -8.476 -8.299 18.925 1.00 93.50 88 MET A C 1
ATOM 717 O O . MET A 1 88 ? -7.937 -8.103 20.015 1.00 93.50 88 MET A O 1
ATOM 721 N N . LEU A 1 89 ? -9.733 -7.920 18.666 1.00 93.25 89 LEU A N 1
ATOM 722 C CA . LEU A 1 89 ? -10.580 -7.238 19.649 1.00 93.25 89 LEU A CA 1
ATOM 723 C C . LEU A 1 89 ? -11.013 -8.144 20.802 1.00 93.25 89 LEU A C 1
ATOM 725 O O . LEU A 1 89 ? -10.873 -7.752 21.955 1.00 93.25 89 LEU A O 1
ATOM 729 N N . GLU A 1 90 ? -11.509 -9.349 20.522 1.00 90.69 90 GLU A N 1
ATOM 730 C CA . GLU A 1 90 ? -11.912 -10.316 21.553 1.00 90.69 90 GLU A CA 1
ATOM 731 C C . GLU A 1 90 ? -10.743 -10.634 22.484 1.00 90.69 90 GLU A C 1
ATOM 733 O O . GLU A 1 90 ? -10.870 -10.633 23.709 1.00 90.69 90 GLU A O 1
ATOM 738 N N . GLY A 1 91 ? -9.580 -10.849 21.877 1.00 87.56 91 GLY A N 1
ATOM 739 C CA . GLY A 1 91 ? -8.314 -11.028 22.548 1.00 87.56 91 GLY A CA 1
ATOM 740 C C . GLY A 1 91 ? -7.929 -9.889 23.478 1.00 87.56 91 GLY A C 1
ATOM 741 O O . GLY A 1 91 ? -7.650 -10.089 24.663 1.00 87.56 91 GLY A O 1
ATOM 742 N N . TRP A 1 92 ? -7.969 -8.674 22.939 1.00 92.00 92 TRP A N 1
ATOM 743 C CA . TRP A 1 92 ? -7.710 -7.449 23.677 1.00 92.00 92 TRP A CA 1
ATOM 744 C C . TRP A 1 92 ? -8.684 -7.251 24.843 1.00 92.00 92 TRP A C 1
ATOM 746 O O . TRP A 1 92 ? -8.255 -6.991 25.971 1.00 92.00 92 TRP A O 1
ATOM 756 N N . SER A 1 93 ? -9.984 -7.431 24.609 1.00 92.00 93 SER A N 1
ATOM 757 C CA . SER A 1 93 ? -11.016 -7.337 25.640 1.00 92.00 93 SER A CA 1
ATOM 758 C C . SER A 1 93 ? -10.849 -8.409 26.714 1.00 92.00 93 SER A C 1
ATOM 760 O O . SER A 1 93 ? -10.997 -8.107 27.895 1.00 92.00 93 SER A O 1
ATOM 762 N N . ALA A 1 94 ? -10.471 -9.639 26.358 1.00 87.94 94 ALA A N 1
ATOM 763 C CA . ALA A 1 94 ? -10.209 -10.700 27.329 1.00 87.94 94 ALA A CA 1
ATOM 764 C C . ALA A 1 94 ? -8.990 -10.398 28.220 1.00 87.94 94 ALA A C 1
ATOM 766 O O . ALA A 1 94 ? -9.027 -10.656 29.424 1.00 87.94 94 ALA A O 1
ATOM 767 N N . GLN A 1 95 ? -7.921 -9.833 27.648 1.00 85.75 95 GLN A N 1
ATOM 768 C CA . GLN A 1 95 ? -6.695 -9.491 28.379 1.00 85.75 95 GLN A CA 1
ATOM 769 C C . GLN A 1 95 ? -6.876 -8.267 29.282 1.00 85.75 95 GLN A C 1
ATOM 771 O O . GLN A 1 95 ? -6.365 -8.222 30.401 1.00 85.75 95 GLN A O 1
ATOM 776 N N . THR A 1 96 ? -7.598 -7.257 28.798 1.00 90.44 96 THR A N 1
ATOM 777 C CA . THR A 1 96 ? -7.706 -5.964 29.479 1.00 90.44 96 THR A CA 1
ATOM 778 C C . THR A 1 96 ? -8.985 -5.821 30.286 1.00 90.44 96 THR A C 1
ATOM 780 O O . THR A 1 96 ? -9.018 -5.029 31.223 1.00 90.44 96 THR A O 1
ATOM 783 N N . GLY A 1 97 ? -10.043 -6.561 29.967 1.00 92.81 97 GLY A N 1
ATOM 784 C CA . GLY A 1 97 ? -11.392 -6.331 30.484 1.00 92.81 97 GLY A CA 1
ATOM 785 C C . GLY A 1 97 ? -12.058 -5.061 29.943 1.00 92.81 97 GLY A C 1
ATOM 786 O O . GLY A 1 97 ? -13.042 -4.622 30.531 1.00 92.81 97 GLY A O 1
ATOM 787 N N . ILE A 1 98 ? -11.515 -4.442 28.887 1.00 95.19 98 ILE A N 1
ATOM 788 C CA . ILE A 1 98 ? -12.095 -3.265 28.228 1.00 95.19 98 ILE A CA 1
ATOM 789 C C . ILE A 1 98 ? -12.964 -3.759 27.068 1.00 95.19 98 ILE A C 1
ATOM 791 O O . ILE A 1 98 ? -12.457 -4.370 26.127 1.00 95.19 98 ILE A O 1
ATOM 795 N N . ASN A 1 99 ? -14.270 -3.505 27.121 1.00 96.19 99 ASN A N 1
ATOM 796 C CA . ASN A 1 99 ? -15.181 -3.856 26.027 1.00 96.19 99 ASN A CA 1
ATOM 797 C C . ASN A 1 99 ? -15.074 -2.842 24.879 1.00 96.19 99 ASN A C 1
ATOM 799 O O . ASN A 1 99 ? -14.873 -1.656 25.132 1.00 96.19 99 ASN A O 1
ATOM 803 N N . ALA A 1 100 ? -15.259 -3.291 23.637 1.00 96.62 100 ALA A N 1
ATOM 804 C CA . ALA A 1 100 ? -15.366 -2.428 22.460 1.00 96.62 100 ALA A CA 1
ATOM 805 C C . ALA A 1 100 ? -16.792 -2.446 21.902 1.00 96.62 100 ALA A C 1
ATOM 807 O O . ALA A 1 100 ? -17.356 -3.520 21.708 1.00 96.62 100 ALA A O 1
ATOM 808 N N . TYR A 1 101 ? -17.331 -1.271 21.593 1.00 98.00 101 TYR A N 1
ATOM 809 C CA . TYR A 1 101 ? -18.564 -1.104 20.828 1.00 98.00 101 TYR A CA 1
ATOM 810 C C . TYR A 1 101 ? -18.245 -0.392 19.521 1.00 98.00 101 TYR A C 1
ATOM 812 O O . TYR A 1 101 ? -17.428 0.525 19.513 1.00 98.00 101 TYR A O 1
ATOM 820 N N . PHE A 1 102 ? -18.865 -0.796 18.423 1.00 97.12 102 PHE A N 1
ATOM 821 C CA . PHE A 1 102 ? -18.456 -0.350 17.090 1.00 97.12 102 PHE A CA 1
ATOM 822 C C . PHE A 1 102 ? -19.651 -0.130 16.164 1.00 97.12 102 PHE A C 1
ATOM 824 O O . PHE A 1 102 ? -20.672 -0.793 16.295 1.00 97.12 102 PHE A O 1
ATOM 831 N N . VAL A 1 103 ? -19.521 0.772 15.200 1.00 97.88 103 VAL A N 1
ATOM 832 C CA . VAL A 1 103 ? -20.489 0.969 14.103 1.00 97.88 103 VAL A CA 1
ATOM 833 C C . VAL A 1 103 ? -19.826 0.585 12.780 1.00 97.88 103 VAL A C 1
ATOM 835 O O . VAL A 1 103 ? -18.597 0.578 12.740 1.00 97.88 103 VAL A O 1
ATOM 838 N N . PRO A 1 104 ? -20.574 0.205 11.731 1.00 96.94 104 PRO A N 1
ATOM 839 C CA . PRO A 1 104 ? -19.989 -0.001 10.407 1.00 96.94 104 PRO A CA 1
ATOM 840 C C . PRO A 1 104 ? -19.633 1.339 9.740 1.00 96.94 104 PRO A C 1
ATOM 842 O O . PRO A 1 104 ? -20.322 2.340 9.945 1.00 96.94 104 PRO A O 1
ATOM 845 N N . GLY A 1 105 ? -18.578 1.338 8.929 1.00 95.06 105 GLY A N 1
ATOM 846 C CA . GLY A 1 105 ? -18.258 2.392 7.966 1.00 95.06 105 GLY A CA 1
ATOM 847 C C . GLY A 1 105 ? -18.593 2.010 6.527 1.00 95.06 105 GLY A C 1
ATOM 848 O O . GLY A 1 105 ? -19.302 1.024 6.282 1.00 95.06 105 GLY A O 1
ATOM 849 N N . ASN A 1 106 ? -18.126 2.804 5.568 1.00 90.31 106 ASN A N 1
ATOM 850 C CA . ASN A 1 106 ? -18.342 2.531 4.149 1.00 90.31 106 ASN A CA 1
ATOM 851 C C . ASN A 1 106 ? -17.440 1.384 3.657 1.00 90.31 106 ASN A C 1
ATOM 853 O O . ASN A 1 106 ? -17.929 0.475 2.976 1.00 90.31 106 ASN A O 1
ATOM 857 N N . HIS A 1 107 ? -16.181 1.316 4.102 1.00 90.19 107 HIS A N 1
ATOM 858 C CA . HIS A 1 107 ? -15.239 0.256 3.708 1.00 90.19 107 HIS A CA 1
ATOM 859 C C . HIS A 1 107 ? -15.635 -1.146 4.184 1.00 90.19 107 HIS A C 1
ATOM 861 O O . HIS A 1 107 ? -15.351 -2.154 3.527 1.00 90.19 107 HIS A O 1
ATOM 867 N N . ASP A 1 108 ? -16.387 -1.220 5.281 1.00 93.44 108 ASP A N 1
ATOM 868 C CA . ASP A 1 108 ? -16.894 -2.469 5.855 1.00 93.44 108 ASP A CA 1
ATOM 869 C C . ASP A 1 108 ? -17.878 -3.216 4.934 1.00 93.44 108 ASP A C 1
ATOM 871 O O . ASP A 1 108 ? -18.223 -4.376 5.190 1.00 93.44 108 ASP A O 1
ATOM 875 N N . ARG A 1 109 ? -18.333 -2.567 3.856 1.00 89.81 109 ARG A N 1
ATOM 876 C CA . ARG A 1 109 ? -19.343 -3.078 2.920 1.00 89.81 109 ARG A CA 1
ATOM 877 C C . ARG A 1 109 ? -18.744 -3.575 1.611 1.00 89.81 109 ARG A C 1
ATOM 879 O O . ARG A 1 109 ? -19.293 -4.491 0.999 1.00 89.81 109 ARG A O 1
ATOM 886 N N . TYR A 1 110 ? -17.606 -3.028 1.193 1.00 82.56 110 TYR A N 1
ATOM 887 C CA . TYR A 1 110 ? -17.041 -3.295 -0.129 1.00 82.56 110 TYR A CA 1
ATOM 888 C C . TYR A 1 110 ? -16.400 -4.669 -0.212 1.00 82.56 110 TYR A C 1
ATOM 890 O O . TYR A 1 110 ? -15.520 -4.991 0.569 1.00 82.56 110 TYR A O 1
ATOM 898 N N . GLN A 1 111 ? -16.809 -5.510 -1.163 1.00 76.56 111 GLN A N 1
ATOM 899 C CA . GLN A 1 111 ? -16.188 -6.832 -1.341 1.00 76.56 111 GLN A CA 1
ATOM 900 C C . GLN A 1 111 ? -14.803 -6.745 -1.970 1.00 76.56 111 GLN A C 1
ATOM 902 O O . GLN A 1 111 ? -13.914 -7.543 -1.668 1.00 76.56 111 GLN A O 1
ATOM 907 N N . ASP A 1 112 ? -14.650 -5.796 -2.884 1.00 69.12 112 ASP A N 1
ATOM 908 C CA . ASP A 1 112 ? -13.405 -5.510 -3.545 1.00 69.12 112 ASP A CA 1
ATOM 909 C C . ASP A 1 112 ? -13.179 -4.014 -3.596 1.00 69.12 112 ASP A C 1
ATOM 911 O O . ASP A 1 112 ? -14.040 -3.179 -3.336 1.00 69.12 112 ASP A O 1
ATOM 915 N N . ALA A 1 113 ? -11.959 -3.709 -3.950 1.00 59.72 113 ALA A N 1
ATOM 916 C CA . ALA A 1 113 ? -11.427 -2.388 -3.880 1.00 59.72 113 ALA A CA 1
ATOM 917 C C . ALA A 1 113 ? -11.482 -1.622 -5.197 1.00 59.72 113 ALA A C 1
ATOM 919 O O . ALA A 1 113 ? -11.167 -0.438 -5.252 1.00 59.72 113 ALA A O 1
ATOM 920 N N . THR A 1 114 ? -11.890 -2.297 -6.277 1.00 53.09 114 THR A N 1
ATOM 921 C CA . THR A 1 114 ? -12.030 -1.662 -7.589 1.00 53.09 114 THR A CA 1
ATOM 922 C C . THR A 1 114 ? -13.144 -0.636 -7.617 1.00 53.09 114 THR A C 1
ATOM 924 O O . THR A 1 114 ? -13.346 -0.014 -8.661 1.00 53.09 114 THR A O 1
ATOM 927 N N . GLY A 1 115 ? -13.884 -0.474 -6.514 1.00 50.66 115 GLY A N 1
ATOM 928 C CA . GLY A 1 115 ? -14.971 0.478 -6.450 1.00 50.66 115 GLY A CA 1
ATOM 929 C C . GLY A 1 115 ? -15.944 0.234 -7.598 1.00 50.66 115 GLY A C 1
ATOM 930 O O . GLY A 1 115 ? -16.586 1.167 -8.071 1.00 50.66 115 GLY A O 1
ATOM 931 N N . ASN A 1 116 ? -16.104 -1.016 -8.070 1.00 46.12 116 ASN A N 1
ATOM 932 C CA . ASN A 1 116 ? -17.184 -1.368 -8.999 1.00 46.12 116 ASN A CA 1
ATOM 933 C C . ASN A 1 116 ? -18.562 -1.298 -8.302 1.00 46.12 116 ASN A C 1
ATOM 935 O O . ASN A 1 116 ? -19.516 -1.945 -8.730 1.00 46.12 116 ASN A O 1
ATOM 939 N N . VAL A 1 117 ? -18.669 -0.442 -7.282 1.00 49.62 117 VAL A N 1
ATOM 940 C CA . VAL A 1 117 ? -19.840 0.250 -6.768 1.00 49.62 117 VAL A CA 1
ATOM 941 C C . VAL A 1 117 ? -20.501 0.993 -7.931 1.00 49.62 117 VAL A C 1
ATOM 943 O O . VAL A 1 117 ? -20.415 2.206 -8.109 1.00 49.62 117 VAL A O 1
ATOM 946 N N . LYS A 1 118 ? -21.199 0.251 -8.790 1.00 48.62 118 LYS A N 1
ATOM 947 C CA . LYS A 1 118 ? -22.146 0.828 -9.745 1.00 48.62 118 LYS A CA 1
ATOM 948 C C . LYS A 1 118 ? -23.466 1.082 -9.032 1.00 48.62 118 LYS A C 1
ATOM 950 O O . LYS A 1 118 ? -24.503 0.579 -9.456 1.00 48.62 118 LYS A O 1
ATOM 955 N N . CYS A 1 119 ? -23.432 1.888 -7.975 1.00 50.12 119 CYS A N 1
ATOM 956 C CA . CYS A 1 119 ? -24.650 2.392 -7.366 1.00 50.12 119 CYS A CA 1
ATOM 957 C C . CYS A 1 119 ? -25.273 3.451 -8.284 1.00 50.12 119 CYS A C 1
ATOM 959 O O . CYS A 1 119 ? -24.755 4.549 -8.471 1.00 50.12 119 CYS A O 1
ATOM 961 N N . GLY A 1 120 ? -26.383 3.080 -8.926 1.00 44.62 120 GLY A N 1
ATOM 962 C CA . GLY A 1 120 ? -27.440 3.992 -9.371 1.00 44.62 120 GLY A CA 1
ATOM 963 C C . GLY A 1 120 ? -27.189 4.896 -10.585 1.00 44.62 120 GLY A C 1
ATOM 964 O O . GLY A 1 120 ? -28.140 5.170 -11.318 1.00 44.62 120 GLY A O 1
ATOM 965 N N . LEU A 1 121 ? -25.962 5.334 -10.887 1.00 44.56 121 LEU A N 1
ATOM 966 C CA . LEU A 1 121 ? -25.773 6.423 -11.863 1.00 44.56 121 LEU A CA 1
ATOM 967 C C . LEU A 1 121 ? -26.041 6.036 -13.336 1.00 44.56 121 LEU A C 1
ATOM 969 O O . LEU A 1 121 ? -26.167 6.911 -14.192 1.00 44.56 121 LEU A O 1
ATOM 973 N N . LEU A 1 122 ? -26.165 4.738 -13.651 1.00 45.66 122 LEU A N 1
ATOM 974 C CA . LEU A 1 122 ? -26.418 4.234 -15.014 1.00 45.66 122 LEU A CA 1
ATOM 975 C C . LEU A 1 122 ? -27.714 3.416 -15.171 1.00 45.66 122 LEU A C 1
ATOM 977 O O . LEU A 1 122 ? -27.921 2.808 -16.222 1.00 45.66 122 LEU A O 1
ATOM 981 N N . GLY A 1 123 ? -28.596 3.387 -14.167 1.00 45.56 123 GLY A N 1
ATOM 982 C CA . GLY A 1 123 ? -29.833 2.594 -14.239 1.00 45.56 123 GLY A CA 1
ATOM 983 C C . GLY A 1 123 ? -29.604 1.076 -14.264 1.00 45.56 123 GLY A C 1
ATOM 984 O O . GLY A 1 123 ? -30.452 0.329 -14.752 1.00 45.56 123 GLY A O 1
ATOM 985 N N . LEU A 1 124 ? -28.453 0.625 -13.762 1.00 45.41 124 LEU A N 1
ATOM 986 C CA . LEU A 1 124 ? -28.244 -0.759 -13.342 1.00 45.41 124 LEU A CA 1
ATOM 987 C C . LEU A 1 124 ? -28.885 -0.859 -11.946 1.00 45.41 124 LEU A C 1
ATOM 989 O O . LEU A 1 124 ? -28.639 0.017 -11.124 1.00 45.41 124 LEU A O 1
ATOM 993 N N . GLY A 1 125 ? -29.808 -1.800 -11.736 1.00 48.00 125 GLY A N 1
ATOM 994 C CA . GLY A 1 125 ? -30.709 -1.814 -10.574 1.00 48.00 125 GLY A CA 1
ATOM 995 C C . GLY A 1 125 ? -30.010 -1.855 -9.208 1.00 48.00 125 GLY A C 1
ATOM 996 O O . GLY A 1 125 ? -28.831 -2.178 -9.116 1.00 48.00 125 GLY A O 1
ATOM 997 N N . GLU A 1 126 ? -30.776 -1.574 -8.146 1.00 52.19 126 GLU A N 1
ATOM 998 C CA . GLU A 1 126 ? -30.370 -1.597 -6.720 1.00 52.19 126 GLU A CA 1
ATOM 999 C C . GLU A 1 126 ? -29.667 -2.899 -6.280 1.00 52.19 126 GLU A C 1
ATOM 1001 O O . GLU A 1 126 ? -28.959 -2.920 -5.283 1.00 52.19 126 GLU A O 1
ATOM 1006 N N . GLU A 1 127 ? -29.801 -3.976 -7.055 1.00 50.09 127 GLU A N 1
ATOM 1007 C CA . GLU A 1 127 ? -29.174 -5.288 -6.845 1.00 50.09 127 GLU A CA 1
ATOM 1008 C C . GLU A 1 127 ? -27.632 -5.319 -6.979 1.00 50.09 127 GLU A C 1
ATOM 1010 O O . GLU A 1 127 ? -27.035 -6.387 -6.845 1.00 50.09 127 GLU A O 1
ATOM 1015 N N . HIS A 1 128 ? -26.980 -4.178 -7.238 1.00 49.31 128 HIS A N 1
ATOM 1016 C CA . HIS A 1 128 ? -25.522 -4.063 -7.412 1.00 49.31 128 HIS A CA 1
ATOM 1017 C C . HIS A 1 128 ? -24.830 -3.033 -6.506 1.00 49.31 128 HIS A C 1
ATOM 1019 O O . HIS A 1 128 ? -23.644 -2.765 -6.701 1.00 49.31 128 HIS A O 1
ATOM 1025 N N . CYS A 1 129 ? -25.528 -2.462 -5.523 1.00 56.97 129 CYS A N 1
ATOM 1026 C CA . CYS A 1 129 ? -24.843 -1.794 -4.421 1.00 56.97 129 CYS A CA 1
ATOM 1027 C C . CYS A 1 129 ? -24.323 -2.876 -3.477 1.00 56.97 129 CYS A C 1
ATOM 1029 O O . CYS A 1 129 ? -25.124 -3.573 -2.855 1.00 56.97 129 CYS A O 1
ATOM 1031 N N . ASP 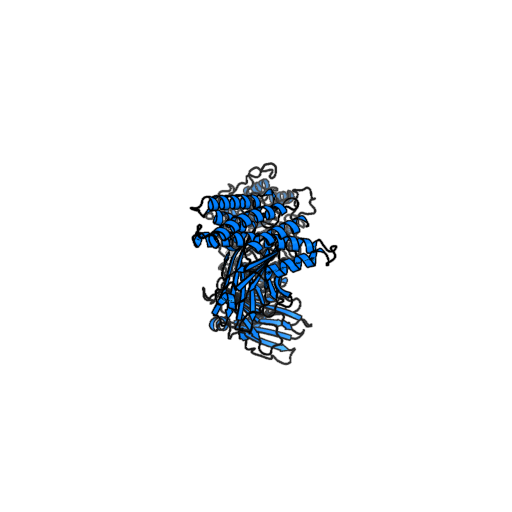A 1 130 ? -23.002 -3.061 -3.420 1.00 61.12 130 ASP A N 1
ATOM 1032 C CA . ASP A 1 130 ? -22.346 -3.953 -2.459 1.00 61.12 130 ASP A CA 1
ATOM 1033 C C . ASP A 1 130 ? -22.469 -3.360 -1.044 1.00 61.12 130 ASP A C 1
ATOM 1035 O O . ASP A 1 130 ? -21.498 -2.932 -0.437 1.00 61.12 130 ASP A O 1
ATOM 1039 N N . ASP A 1 131 ? -23.691 -3.319 -0.513 1.00 72.75 131 ASP A N 1
ATOM 1040 C CA . ASP A 1 131 ? -23.955 -3.126 0.907 1.00 72.75 131 ASP A CA 1
ATOM 1041 C C . ASP A 1 131 ? -23.821 -4.478 1.624 1.00 72.75 131 ASP A C 1
ATOM 1043 O O . ASP A 1 131 ? -24.795 -5.113 2.044 1.00 72.75 131 ASP A O 1
ATOM 1047 N N . ASN A 1 132 ? -22.595 -5.003 1.650 1.00 81.69 132 ASN A N 1
ATOM 1048 C CA . ASN A 1 132 ? -22.320 -6.327 2.185 1.00 81.69 132 ASN A CA 1
ATOM 1049 C C . ASN A 1 132 ? -21.787 -6.262 3.621 1.00 81.69 132 ASN A C 1
ATOM 1051 O O . ASN A 1 132 ? -20.599 -6.457 3.884 1.00 81.69 132 ASN A O 1
ATOM 1055 N N . LEU A 1 133 ? -22.706 -6.109 4.571 1.00 90.38 133 LEU A N 1
ATOM 1056 C CA . LEU A 1 133 ? -22.421 -6.254 6.002 1.00 90.38 133 LEU A CA 1
ATOM 1057 C C . LEU A 1 133 ? -22.480 -7.706 6.503 1.00 90.38 133 LEU A C 1
ATOM 1059 O O . LEU A 1 133 ? -22.442 -7.956 7.709 1.00 90.38 133 LEU A O 1
ATOM 1063 N N . ALA A 1 134 ? -22.544 -8.707 5.615 1.00 88.44 134 ALA A N 1
ATOM 1064 C CA . ALA A 1 134 ? -22.579 -10.102 6.052 1.00 88.44 134 ALA A CA 1
ATOM 1065 C C . ALA A 1 134 ? -21.323 -10.471 6.856 1.00 88.44 134 ALA A C 1
ATOM 1067 O O . ALA A 1 134 ? -21.413 -11.228 7.820 1.00 88.44 134 ALA A O 1
ATOM 1068 N N . GLY A 1 135 ? -20.154 -9.939 6.483 1.00 86.06 135 GLY A N 1
ATOM 1069 C CA . GLY A 1 135 ? -18.920 -10.105 7.250 1.00 86.06 135 GLY A CA 1
ATOM 1070 C C . GLY A 1 135 ? -19.046 -9.541 8.666 1.00 86.06 135 GLY A C 1
ATOM 1071 O O . GLY A 1 135 ? -18.870 -10.287 9.629 1.00 86.06 135 GLY A O 1
ATOM 1072 N N . TYR A 1 136 ? -19.460 -8.278 8.786 1.00 92.25 136 TYR A N 1
ATOM 1073 C CA . TYR A 1 136 ? -19.718 -7.616 10.066 1.00 92.25 136 TYR A CA 1
ATOM 1074 C C . TYR A 1 136 ? -20.624 -8.472 10.970 1.00 92.25 136 TYR A C 1
ATOM 1076 O O . TYR A 1 136 ? -20.222 -8.857 12.064 1.00 92.25 136 TYR A O 1
ATOM 1084 N N . HIS A 1 137 ? -21.807 -8.875 10.493 1.00 92.25 137 HIS A N 1
ATOM 1085 C CA . HIS A 1 137 ? -22.763 -9.647 11.301 1.00 92.25 137 HIS A CA 1
ATOM 1086 C C . HIS A 1 137 ? -22.282 -11.051 11.687 1.00 92.25 137 HIS A C 1
ATOM 1088 O O . HIS A 1 137 ? -22.677 -11.576 12.726 1.00 92.25 137 HIS A O 1
ATOM 1094 N N . ASN A 1 138 ? -21.475 -11.695 10.841 1.00 91.12 138 ASN A N 1
ATOM 1095 C CA . ASN A 1 138 ? -21.023 -13.065 11.084 1.00 91.12 138 ASN A CA 1
ATOM 1096 C C . ASN A 1 138 ? -19.884 -13.151 12.105 1.00 91.12 138 ASN A C 1
ATOM 1098 O O . ASN A 1 138 ? -19.719 -14.202 12.726 1.00 91.12 138 ASN A O 1
ATOM 1102 N N . TYR A 1 139 ? -19.076 -12.096 12.230 1.00 91.44 139 TYR A N 1
ATOM 1103 C CA . TYR A 1 139 ? -17.847 -12.127 13.025 1.00 91.44 139 TYR A CA 1
ATOM 1104 C C . TYR A 1 139 ? -17.860 -11.182 14.216 1.00 91.44 139 TYR A C 1
ATOM 1106 O O . TYR A 1 139 ? -17.082 -11.390 15.141 1.00 91.44 139 TYR A O 1
ATOM 1114 N N . LEU A 1 140 ? -18.728 -10.173 14.217 1.00 92.38 140 LEU A N 1
ATOM 1115 C CA . LEU A 1 140 ? -18.782 -9.192 15.282 1.00 92.38 140 LEU A CA 1
ATOM 1116 C C . LEU A 1 140 ? -20.085 -9.272 16.071 1.00 92.38 140 LEU A C 1
ATOM 1118 O O . LEU A 1 140 ? -21.182 -9.386 15.527 1.00 92.38 140 LEU A O 1
ATOM 1122 N N . SER A 1 141 ? -19.948 -9.165 17.390 1.00 91.00 141 SER A N 1
ATOM 1123 C CA . SER A 1 141 ? -21.063 -9.042 18.322 1.00 91.00 141 SER A CA 1
ATOM 1124 C C . SER A 1 141 ? -20.765 -7.947 19.334 1.00 91.00 141 SER A C 1
ATOM 1126 O O . SER A 1 141 ? -19.668 -7.909 19.890 1.00 91.00 141 SER A O 1
ATOM 1128 N N . GLN A 1 142 ? -21.742 -7.082 19.594 1.00 89.25 142 GLN A N 1
ATOM 1129 C CA . GLN A 1 142 ? -21.617 -6.032 20.602 1.00 89.25 142 GLN A CA 1
ATOM 1130 C C . GLN A 1 142 ? -21.592 -6.663 22.008 1.00 89.25 142 GLN A C 1
ATOM 1132 O O . GLN A 1 142 ? -22.562 -7.335 22.384 1.00 89.25 142 GLN A O 1
ATOM 1137 N N . PRO A 1 143 ? -20.531 -6.474 22.813 1.00 86.62 143 PRO A N 1
ATOM 1138 C CA . PRO A 1 143 ? -20.425 -7.100 24.125 1.00 86.62 143 PRO A CA 1
ATOM 1139 C C . PRO A 1 143 ? -21.559 -6.666 25.059 1.00 86.62 143 PRO A C 1
ATOM 1141 O O . PRO A 1 143 ? -21.758 -5.482 25.311 1.00 86.62 143 PRO A O 1
ATOM 1144 N N . GLY A 1 144 ? -22.300 -7.631 25.608 1.00 88.44 144 GLY A N 1
ATOM 1145 C CA . GLY A 1 144 ? -23.331 -7.370 26.619 1.00 88.44 144 GLY A CA 1
ATOM 1146 C C . GLY A 1 144 ? -24.624 -6.723 26.109 1.00 88.44 144 GLY A C 1
ATOM 1147 O O . GLY A 1 144 ? -25.528 -6.521 26.919 1.00 88.44 144 GLY A O 1
ATOM 1148 N N . LEU A 1 145 ? -24.750 -6.444 24.806 1.00 92.31 145 LEU A N 1
ATOM 1149 C CA . LEU A 1 145 ? -26.002 -5.964 24.218 1.00 92.31 145 LEU A CA 1
ATOM 1150 C C . LEU A 1 145 ? -26.908 -7.134 23.823 1.00 92.31 145 LEU A C 1
ATOM 1152 O O . LEU A 1 145 ? -26.446 -8.191 23.392 1.00 92.31 145 LEU A O 1
ATOM 1156 N N . ASN A 1 146 ? -28.213 -6.935 23.963 1.00 92.12 146 ASN A N 1
ATOM 1157 C CA . ASN A 1 146 ? -29.252 -7.867 23.532 1.00 92.12 146 ASN A CA 1
ATOM 1158 C C . ASN A 1 146 ? -30.310 -7.141 22.675 1.00 92.12 146 ASN A C 1
ATOM 1160 O O . ASN A 1 146 ? -30.167 -5.954 22.396 1.00 92.12 146 ASN A O 1
ATOM 1164 N N . GLU A 1 147 ? -31.373 -7.835 22.253 1.00 92.38 147 GLU A N 1
ATOM 1165 C CA . GLU A 1 147 ? -32.418 -7.240 21.399 1.00 92.38 147 GLU A CA 1
ATOM 1166 C C . GLU A 1 147 ? -33.091 -5.992 22.002 1.00 92.38 147 GLU A C 1
ATOM 1168 O O . GLU A 1 147 ? -33.541 -5.135 21.249 1.00 92.38 147 GLU A O 1
ATOM 1173 N N . GLU A 1 148 ? -33.143 -5.847 23.332 1.00 93.62 148 GLU A N 1
ATOM 1174 C CA . GLU A 1 148 ? -33.711 -4.661 23.996 1.00 93.62 148 GLU A CA 1
ATOM 1175 C C . GLU A 1 148 ? -32.807 -3.426 23.869 1.00 93.62 148 GLU A C 1
ATOM 1177 O O . GLU A 1 148 ? -33.257 -2.300 24.080 1.00 93.62 148 GLU A O 1
ATOM 1182 N N . ASN A 1 149 ? -31.532 -3.628 23.529 1.00 96.31 149 ASN A N 1
ATOM 1183 C CA . ASN A 1 149 ? -30.587 -2.549 23.275 1.00 96.31 149 ASN A CA 1
ATOM 1184 C C . ASN A 1 149 ? -30.667 -2.021 21.841 1.00 96.31 149 ASN A C 1
ATOM 1186 O O . ASN A 1 149 ? -30.146 -0.939 21.580 1.00 96.31 149 ASN A O 1
ATOM 1190 N N . TYR A 1 150 ? -31.284 -2.745 20.911 1.00 96.56 150 TYR A N 1
ATOM 1191 C CA . TYR A 1 150 ? -31.389 -2.307 19.521 1.00 96.56 150 TYR A CA 1
ATOM 1192 C C . TYR A 1 150 ? -32.497 -1.264 19.369 1.00 96.56 150 TYR A C 1
ATOM 1194 O O . TYR A 1 150 ? -33.581 -1.402 19.937 1.00 96.56 150 TYR A O 1
ATOM 1202 N N . LEU A 1 151 ? -32.226 -0.200 18.607 1.00 95.75 151 LEU A N 1
ATOM 1203 C CA . LEU A 1 151 ? -33.210 0.859 18.359 1.00 95.75 151 LEU A CA 1
ATOM 1204 C C . LEU A 1 151 ? -34.409 0.327 17.568 1.00 95.75 151 LEU A C 1
ATOM 1206 O O . LEU A 1 151 ? -35.535 0.783 17.772 1.00 95.75 151 LEU A O 1
ATOM 1210 N N . LEU A 1 152 ? -34.168 -0.663 16.704 1.00 95.44 152 LEU A N 1
ATOM 1211 C CA . LEU A 1 152 ? -35.185 -1.396 15.962 1.00 95.44 152 LEU A CA 1
ATOM 1212 C C . LEU A 1 152 ? -35.022 -2.910 16.194 1.00 95.44 152 LEU A C 1
ATOM 1214 O O . LEU A 1 152 ? -33.896 -3.408 16.261 1.00 95.44 152 LEU A O 1
ATOM 1218 N N . PRO A 1 153 ? -36.120 -3.683 16.291 1.00 93.44 153 PRO A N 1
ATOM 1219 C CA . PRO A 1 153 ? -36.033 -5.132 16.458 1.00 93.44 153 PRO A CA 1
ATOM 1220 C C . PRO A 1 153 ? -35.261 -5.807 15.316 1.00 93.44 153 PRO A C 1
ATOM 1222 O O . PRO A 1 153 ? -35.644 -5.692 14.153 1.00 93.44 153 PRO A O 1
ATOM 1225 N N . GLY A 1 154 ? -34.211 -6.556 15.663 1.00 88.69 154 GLY A N 1
ATOM 1226 C CA . GLY A 1 154 ? -33.364 -7.277 14.705 1.00 88.69 154 GLY A CA 1
ATOM 1227 C C . GLY A 1 154 ? -32.291 -6.429 14.014 1.00 88.69 154 GLY A C 1
ATOM 1228 O O . GLY A 1 154 ? -31.551 -6.970 13.197 1.00 88.69 154 GLY A O 1
ATOM 1229 N N . ASP A 1 155 ? -32.178 -5.142 14.346 1.00 91.25 155 ASP A N 1
ATOM 1230 C CA . ASP A 1 155 ? -31.159 -4.244 13.805 1.00 91.25 155 ASP A CA 1
ATOM 1231 C C . ASP A 1 155 ? -29.992 -4.095 14.789 1.00 91.25 155 ASP A C 1
ATOM 1233 O O . ASP A 1 155 ? -29.963 -3.205 15.637 1.00 91.25 155 ASP A O 1
ATOM 1237 N N . SER A 1 156 ? -29.013 -4.994 14.686 1.00 90.75 156 SER A N 1
ATOM 1238 C CA . SER A 1 156 ? -27.842 -4.973 15.567 1.00 90.75 156 SER A CA 1
ATOM 1239 C C . SER A 1 156 ? -26.851 -3.843 15.265 1.00 90.75 156 SER A C 1
ATOM 1241 O O . SER A 1 156 ? -25.866 -3.712 15.991 1.00 90.75 156 SER A O 1
ATOM 1243 N N . LEU A 1 157 ? -27.052 -3.086 14.180 1.00 94.00 157 LEU A N 1
ATOM 1244 C CA . LEU A 1 157 ? -26.159 -2.004 13.753 1.00 94.00 157 LEU A CA 1
ATOM 1245 C C . LEU A 1 157 ? -26.497 -0.693 14.467 1.00 94.00 157 LEU A C 1
ATOM 1247 O O . LEU A 1 157 ? -25.612 0.116 14.735 1.00 94.00 157 LEU A O 1
ATOM 1251 N N . ASN A 1 158 ? -27.772 -0.524 14.822 1.00 97.44 158 ASN A N 1
ATOM 1252 C CA . ASN A 1 158 ? -28.292 0.650 15.502 1.00 97.44 158 ASN A CA 1
ATOM 1253 C C . ASN A 1 158 ? -28.700 0.300 16.935 1.00 97.44 158 ASN A C 1
ATOM 1255 O O . ASN A 1 158 ? -29.748 -0.302 17.181 1.00 97.44 158 ASN A O 1
ATOM 1259 N N . TYR A 1 159 ? -27.881 0.689 17.907 1.00 98.06 159 TYR A N 1
ATOM 1260 C CA . TYR A 1 159 ? -28.028 0.251 19.296 1.00 98.06 159 TYR A CA 1
ATOM 1261 C C . TYR A 1 159 ? -27.907 1.399 20.297 1.00 98.06 159 TYR A C 1
ATOM 1263 O O . TYR A 1 159 ? -27.379 2.469 20.002 1.00 98.06 159 TYR A O 1
ATOM 1271 N N . SER A 1 160 ? -28.371 1.160 21.523 1.00 98.00 160 SER A N 1
ATOM 1272 C CA . SER A 1 160 ? -28.141 2.039 22.661 1.00 98.00 160 SER A CA 1
ATOM 1273 C C . SER A 1 160 ? -27.955 1.284 23.978 1.00 98.00 160 SER A C 1
ATOM 1275 O O . SER A 1 160 ? -28.548 0.229 24.219 1.00 98.00 160 SER A O 1
ATOM 1277 N N . PHE A 1 161 ? -27.134 1.846 24.859 1.00 97.81 161 PHE A N 1
ATOM 1278 C CA . PHE A 1 161 ? -26.956 1.374 26.230 1.00 97.81 161 PHE A CA 1
ATOM 1279 C C . PHE A 1 161 ? -26.697 2.555 27.166 1.00 97.81 161 PHE A C 1
ATOM 1281 O O . PHE A 1 161 ? -26.268 3.618 26.723 1.00 97.81 161 PHE A O 1
ATOM 1288 N N . THR A 1 162 ? -26.951 2.382 28.461 1.00 96.50 162 THR A N 1
ATOM 1289 C CA . THR A 1 162 ? -26.692 3.416 29.473 1.00 96.50 162 THR A CA 1
ATOM 1290 C C . THR A 1 162 ? -25.530 2.985 30.360 1.00 96.50 162 THR A C 1
ATOM 1292 O O . THR A 1 162 ? -25.512 1.859 30.855 1.00 96.50 162 THR A O 1
ATOM 1295 N N . HIS A 1 163 ? -24.577 3.889 30.591 1.00 96.06 163 HIS A N 1
ATOM 1296 C CA . HIS A 1 163 ? -23.469 3.706 31.532 1.00 96.06 163 HIS A CA 1
ATOM 1297 C C . HIS A 1 163 ? -23.365 4.932 32.437 1.00 96.06 163 HIS A C 1
ATOM 1299 O O . HIS A 1 163 ? -23.198 6.042 31.934 1.00 96.06 163 HIS A O 1
ATOM 1305 N N . LYS A 1 164 ? -23.483 4.734 33.760 1.00 94.19 164 LYS A N 1
ATOM 1306 C CA . LYS A 1 164 ? -23.402 5.797 34.788 1.00 94.19 164 LYS A CA 1
ATOM 1307 C C . LYS A 1 164 ? -24.200 7.064 34.405 1.00 94.19 164 LYS A C 1
ATOM 1309 O O . LYS A 1 164 ? -23.655 8.163 34.350 1.00 94.19 164 LYS A O 1
ATOM 1314 N N . ASP A 1 165 ? -25.489 6.875 34.103 1.00 93.31 165 ASP A N 1
ATOM 1315 C CA . ASP A 1 165 ? -26.476 7.910 33.730 1.00 93.31 165 ASP A CA 1
ATOM 1316 C C . ASP A 1 165 ? -26.249 8.642 32.392 1.00 93.31 165 ASP A C 1
ATOM 1318 O O . ASP A 1 165 ? -26.898 9.652 32.112 1.00 93.31 165 ASP A O 1
ATOM 1322 N N . VAL A 1 166 ? -25.359 8.134 31.536 1.00 95.94 166 VAL A N 1
ATOM 1323 C CA . VAL A 1 166 ? -25.182 8.624 30.163 1.00 95.94 166 VAL A CA 1
ATOM 1324 C C . VAL A 1 166 ? -25.619 7.547 29.181 1.00 95.94 166 VAL A C 1
ATOM 1326 O O . VAL A 1 166 ? -25.168 6.402 29.267 1.00 95.94 166 VAL A O 1
ATOM 1329 N N . ARG A 1 167 ? -26.476 7.911 28.224 1.00 97.69 167 ARG A N 1
ATOM 1330 C CA . ARG A 1 167 ? -26.879 7.020 27.134 1.00 97.69 167 ARG A CA 1
ATOM 1331 C C . ARG A 1 167 ? -25.905 7.120 25.967 1.00 97.69 167 ARG A C 1
ATOM 1333 O O . ARG A 1 167 ? -25.675 8.196 25.421 1.00 97.69 167 ARG A O 1
ATOM 1340 N N . PHE A 1 168 ? -25.389 5.978 25.551 1.00 98.38 168 PHE A N 1
ATOM 1341 C CA . PHE A 1 168 ? -24.560 5.799 24.371 1.00 98.38 168 PHE A CA 1
ATOM 1342 C C . PHE A 1 168 ? -25.419 5.248 23.242 1.00 98.38 168 PHE A C 1
ATOM 1344 O O . PHE A 1 168 ? -26.246 4.368 23.478 1.00 98.38 168 PHE A O 1
ATOM 1351 N N . ILE A 1 169 ? -25.242 5.777 22.035 1.00 98.69 169 ILE A N 1
ATOM 1352 C CA . ILE A 1 169 ? -26.003 5.384 20.847 1.00 98.69 169 ILE A CA 1
ATOM 1353 C C . ILE A 1 169 ? -25.014 5.134 19.710 1.00 98.69 169 ILE A C 1
ATOM 1355 O O . ILE A 1 169 ? -24.262 6.040 19.367 1.00 98.69 169 ILE A O 1
ATOM 1359 N N . GLY A 1 170 ? -25.001 3.930 19.143 1.00 98.50 170 GLY A N 1
ATOM 1360 C CA . GLY A 1 170 ? -24.270 3.621 17.913 1.00 98.50 170 GLY A CA 1
ATOM 1361 C C . GLY A 1 170 ? -25.230 3.619 16.733 1.00 98.50 170 GLY A C 1
ATOM 1362 O O . GLY A 1 170 ? -26.306 3.029 16.839 1.00 98.50 170 GLY A O 1
ATOM 1363 N N . LEU A 1 171 ? -24.863 4.304 15.652 1.00 98.50 171 LEU A N 1
ATOM 1364 C CA . LEU A 1 171 ? -25.679 4.434 14.450 1.00 98.50 171 LEU A CA 1
ATOM 1365 C C . LEU A 1 171 ? -24.903 4.024 13.203 1.00 98.50 171 LEU A C 1
ATOM 1367 O O . LEU A 1 171 ? -23.781 4.483 12.977 1.00 98.50 171 LEU A O 1
ATOM 1371 N N . ASP A 1 172 ? -25.558 3.224 12.372 1.00 97.25 172 ASP A N 1
ATOM 1372 C CA . ASP A 1 172 ? -25.133 2.973 11.006 1.00 97.25 172 ASP A CA 1
ATOM 1373 C C . ASP A 1 172 ? -25.563 4.142 10.107 1.00 97.25 172 ASP A C 1
ATOM 1375 O O . ASP A 1 172 ? -26.754 4.351 9.878 1.00 97.25 172 ASP A O 1
ATOM 1379 N N . THR A 1 173 ? -24.591 4.895 9.588 1.00 95.69 173 THR A N 1
ATOM 1380 C CA . THR A 1 173 ? -24.825 6.019 8.669 1.00 95.69 173 THR A CA 1
ATOM 1381 C C . THR A 1 173 ? -24.818 5.628 7.185 1.00 95.69 173 THR A C 1
ATOM 1383 O O . THR A 1 173 ? -24.882 6.508 6.324 1.00 95.69 173 THR A O 1
ATOM 1386 N N . GLY A 1 174 ? -24.806 4.328 6.881 1.00 90.56 174 GLY A N 1
ATOM 1387 C CA . GLY A 1 174 ? -25.016 3.757 5.552 1.00 90.56 174 GLY A CA 1
ATOM 1388 C C . GLY A 1 174 ? -23.745 3.543 4.723 1.00 90.56 174 GLY A C 1
ATOM 1389 O O . GLY A 1 174 ? -22.634 3.772 5.191 1.00 90.56 174 GLY A O 1
ATOM 1390 N N . ALA A 1 175 ? -23.933 3.046 3.496 1.00 87.12 175 ALA A N 1
ATOM 1391 C CA . ALA A 1 175 ? -22.896 2.921 2.462 1.00 87.12 175 ALA A CA 1
ATOM 1392 C C . ALA A 1 175 ? -22.623 4.264 1.770 1.00 87.12 175 ALA A C 1
ATOM 1394 O O . ALA A 1 175 ? -23.376 5.214 2.005 1.00 87.12 175 ALA A O 1
ATOM 1395 N N . ASP A 1 176 ? -21.645 4.313 0.856 1.00 81.12 176 ASP A N 1
ATOM 1396 C CA . ASP A 1 176 ? -21.415 5.542 0.097 1.00 81.12 176 ASP A CA 1
ATOM 1397 C C . ASP A 1 176 ? -22.631 5.914 -0.784 1.00 81.12 176 ASP A C 1
ATOM 1399 O O . ASP A 1 176 ? -23.114 5.121 -1.599 1.00 81.12 176 ASP A O 1
ATOM 1403 N N . TYR A 1 177 ? -23.160 7.126 -0.609 1.00 74.75 177 TYR A N 1
ATOM 1404 C CA . TYR A 1 177 ? -24.324 7.698 -1.283 1.00 74.75 177 TYR A CA 1
ATOM 1405 C C . TYR A 1 177 ? -24.030 7.989 -2.754 1.00 74.75 177 TYR A C 1
ATOM 1407 O O . TYR A 1 177 ? -24.842 7.708 -3.641 1.00 74.75 177 TYR A O 1
ATOM 1415 N N . ILE A 1 178 ? -22.852 8.545 -3.019 1.00 67.50 178 ILE A N 1
ATOM 1416 C CA . ILE A 1 178 ? -22.247 8.642 -4.344 1.00 67.50 178 ILE A CA 1
ATOM 1417 C C . ILE A 1 178 ? -20.981 7.800 -4.249 1.00 67.50 178 ILE A C 1
ATOM 1419 O O . ILE A 1 178 ? -20.293 7.951 -3.250 1.00 67.50 178 ILE A O 1
ATOM 1423 N N . PRO A 1 179 ? -20.659 6.939 -5.235 1.00 57.81 179 PRO A N 1
ATOM 1424 C CA . PRO A 1 179 ? -19.381 6.245 -5.228 1.00 57.81 179 PRO A CA 1
ATOM 1425 C C . PRO A 1 179 ? -18.283 7.296 -5.117 1.00 57.81 179 PRO A C 1
ATOM 1427 O O . PRO A 1 179 ? -18.081 8.056 -6.075 1.00 57.81 179 PRO A O 1
ATOM 1430 N N . ASP A 1 180 ? -17.642 7.365 -3.952 1.00 53.28 180 ASP A N 1
ATOM 1431 C CA . ASP A 1 180 ? -16.442 8.151 -3.799 1.00 53.28 180 ASP A CA 1
ATOM 1432 C C . ASP A 1 180 ? -15.403 7.469 -4.682 1.00 53.28 180 ASP A C 1
ATOM 1434 O O . ASP A 1 180 ? -14.894 6.372 -4.432 1.00 53.28 180 ASP A O 1
ATOM 1438 N N . TYR A 1 181 ? -15.178 8.075 -5.840 1.00 53.84 181 TYR A N 1
ATOM 1439 C CA . TYR A 1 181 ? -13.977 7.779 -6.572 1.00 53.84 181 TYR A CA 1
ATOM 1440 C C . TYR A 1 181 ? -12.890 8.573 -5.848 1.00 53.84 181 TYR A C 1
ATOM 1442 O O . TYR A 1 181 ? -12.531 9.641 -6.346 1.00 53.84 181 TYR A O 1
ATOM 1450 N N . GLU A 1 182 ? -12.322 8.001 -4.770 1.00 50.75 182 GLU A N 1
ATOM 1451 C CA . GLU A 1 182 ? -11.174 8.489 -3.957 1.00 50.75 182 GLU A CA 1
ATOM 1452 C C . GLU A 1 182 ? -9.924 8.864 -4.805 1.00 50.75 182 GLU A C 1
ATOM 1454 O O . GLU A 1 182 ? -8.829 9.193 -4.335 1.00 50.75 182 GLU A O 1
ATOM 1459 N N . TYR A 1 183 ? -10.037 8.793 -6.124 1.00 44.44 183 TYR A N 1
ATOM 1460 C CA . TYR A 1 183 ? -8.987 8.859 -7.108 1.00 44.44 183 TYR A CA 1
ATOM 1461 C C . TYR A 1 183 ? -8.774 10.273 -7.624 1.00 44.44 183 TYR A C 1
ATOM 1463 O O . TYR A 1 183 ? -9.026 10.613 -8.782 1.00 44.44 183 TYR A O 1
ATOM 1471 N N . GLY A 1 184 ? -8.208 11.077 -6.728 1.00 46.84 184 GLY A N 1
ATOM 1472 C CA . GLY A 1 184 ? -7.750 12.433 -6.979 1.00 46.84 184 GLY A CA 1
ATOM 1473 C C . GLY A 1 184 ? -8.497 13.414 -6.094 1.00 46.84 184 GLY A C 1
ATOM 1474 O O . GLY A 1 184 ? -9.447 14.047 -6.549 1.00 46.84 184 GLY A O 1
ATOM 1475 N N . ASP A 1 185 ? -7.985 13.568 -4.876 1.00 48.72 185 ASP A N 1
ATOM 1476 C CA . ASP A 1 185 ? -8.239 14.538 -3.792 1.00 48.72 185 ASP A CA 1
ATOM 1477 C C . ASP A 1 185 ? -8.490 16.021 -4.181 1.00 48.72 185 ASP A C 1
ATOM 1479 O O . ASP A 1 185 ? -8.543 16.908 -3.330 1.00 48.72 185 ASP A O 1
ATOM 1483 N N . GLY A 1 186 ? -8.642 16.336 -5.468 1.00 47.25 186 GLY A N 1
ATOM 1484 C CA . GLY A 1 186 ? -9.061 17.637 -5.968 1.00 47.25 186 GLY A CA 1
ATOM 1485 C C . GLY A 1 186 ? -10.570 17.809 -6.177 1.00 47.25 186 GLY A C 1
ATOM 1486 O O . GLY A 1 186 ? -10.990 18.961 -6.326 1.00 47.25 186 GLY A O 1
ATOM 1487 N N . HIS A 1 187 ? -11.371 16.733 -6.236 1.00 49.12 187 HIS A N 1
ATOM 1488 C CA . HIS A 1 187 ? -12.787 16.816 -6.645 1.00 49.12 187 HIS A CA 1
ATOM 1489 C C . HIS A 1 187 ? -13.782 15.927 -5.891 1.00 49.12 187 HIS A C 1
ATOM 1491 O O . HIS A 1 187 ? -14.954 15.937 -6.270 1.00 49.12 187 HIS A O 1
ATOM 1497 N N . ASP A 1 188 ? -13.352 15.223 -4.851 1.00 57.44 188 ASP A N 1
ATOM 1498 C CA . ASP A 1 188 ? -14.283 14.606 -3.913 1.00 57.44 188 ASP A CA 1
ATOM 1499 C C . ASP A 1 188 ? -14.940 15.722 -3.080 1.00 57.44 188 ASP A C 1
ATOM 1501 O O . ASP A 1 188 ? -14.250 16.503 -2.425 1.00 57.44 188 ASP A O 1
ATOM 1505 N N . GLN A 1 189 ? -16.217 15.977 -3.366 1.00 52.94 189 GLN A N 1
ATOM 1506 C CA . GLN A 1 189 ? -16.984 17.151 -2.915 1.00 52.94 189 GLN A CA 1
ATOM 1507 C C . GLN A 1 189 ? -18.467 16.784 -2.823 1.00 52.94 189 GLN A C 1
ATOM 1509 O O . GLN A 1 189 ? -19.332 17.451 -3.420 1.00 52.94 189 GLN A O 1
ATOM 1514 N N . GLY A 1 190 ? -18.761 15.661 -2.175 1.00 59.41 190 GLY A N 1
ATOM 1515 C CA . GLY A 1 190 ? -20.123 15.204 -1.969 1.00 59.41 190 GLY A CA 1
ATOM 1516 C C . GLY A 1 190 ? -20.336 14.629 -0.573 1.00 59.41 190 GLY A C 1
ATOM 1517 O O . GLY A 1 190 ? -19.401 14.197 0.085 1.00 59.41 190 GLY A O 1
ATOM 1518 N N . PRO A 1 191 ? -21.591 14.575 -0.107 1.00 58.56 191 PRO A N 1
ATOM 1519 C CA . PRO A 1 191 ? -21.920 13.746 1.035 1.00 58.56 191 PRO A CA 1
ATOM 1520 C C . PRO A 1 191 ? -21.672 12.272 0.689 1.00 58.56 191 PRO A C 1
ATOM 1522 O O . PRO A 1 191 ? -22.166 11.773 -0.329 1.00 58.56 191 PRO A O 1
ATOM 1525 N N . GLU A 1 192 ? -20.928 11.603 1.558 1.00 78.31 192 GLU A N 1
ATOM 1526 C CA . GLU A 1 192 ? -20.472 10.234 1.372 1.00 78.31 192 GLU A CA 1
ATOM 1527 C C . GLU A 1 192 ? -21.436 9.243 2.017 1.00 78.31 192 GLU A C 1
ATOM 1529 O O . GLU A 1 192 ? -21.806 8.304 1.356 1.00 78.31 192 GLU A O 1
ATOM 1534 N N . GLY A 1 193 ? -22.035 9.463 3.189 1.00 86.44 193 GLY A N 1
ATOM 1535 C CA . GLY A 1 193 ? -22.942 8.452 3.771 1.00 86.44 193 GLY A CA 1
ATOM 1536 C C . GLY A 1 193 ? -24.372 8.439 3.193 1.00 86.44 193 GLY A C 1
ATOM 1537 O O . GLY A 1 193 ? -24.989 9.486 2.979 1.00 86.44 193 GLY A O 1
ATOM 1538 N N . ALA A 1 194 ? -24.987 7.263 3.024 1.00 88.38 194 ALA A N 1
ATOM 1539 C CA . ALA A 1 194 ? -26.393 7.153 2.605 1.00 88.38 194 ALA A CA 1
ATOM 1540 C C . ALA A 1 194 ? -27.364 7.799 3.614 1.00 88.38 194 ALA A C 1
ATOM 1542 O O . ALA A 1 194 ? -28.339 8.435 3.211 1.00 88.38 194 ALA A O 1
ATOM 1543 N N . GLY A 1 195 ? -27.059 7.721 4.912 1.00 92.06 195 GLY A N 1
ATOM 1544 C CA . GLY A 1 195 ? -27.798 8.357 6.003 1.00 92.06 195 GLY A CA 1
ATOM 1545 C C . GLY A 1 195 ? -28.687 7.418 6.804 1.00 92.06 195 GLY A C 1
ATOM 1546 O O . GLY A 1 195 ? -28.509 6.204 6.794 1.00 92.06 195 GLY A O 1
ATOM 1547 N N . LEU A 1 196 ? -29.616 8.005 7.560 1.00 95.44 196 LEU A N 1
ATOM 1548 C CA . LEU A 1 196 ? -30.449 7.292 8.531 1.00 95.44 196 LEU A CA 1
ATOM 1549 C C . LEU A 1 196 ? -31.862 7.086 7.985 1.00 95.44 196 LEU A C 1
ATOM 1551 O O . LEU A 1 196 ? -32.428 7.991 7.373 1.00 95.44 196 LEU A O 1
ATOM 1555 N N . SER A 1 197 ? -32.479 5.933 8.252 1.00 95.31 197 SER A N 1
ATOM 1556 C CA . SER A 1 197 ? -33.872 5.688 7.857 1.00 95.31 197 SER A CA 1
ATOM 1557 C C . SER A 1 197 ? -34.877 6.463 8.720 1.00 95.31 197 SER A C 1
ATOM 1559 O O . SER A 1 197 ? -34.581 6.878 9.846 1.00 95.31 197 SER A O 1
ATOM 1561 N N . ASP A 1 198 ? -36.101 6.627 8.214 1.00 96.56 198 ASP A N 1
ATOM 1562 C CA . ASP A 1 198 ? -37.190 7.292 8.941 1.00 96.56 198 ASP A CA 1
ATOM 1563 C C . ASP A 1 198 ? -37.538 6.543 10.238 1.00 96.56 198 ASP A C 1
ATOM 1565 O O . ASP A 1 198 ? -37.871 7.154 11.256 1.00 96.56 198 ASP A O 1
ATOM 1569 N N . GLU A 1 199 ? -37.434 5.211 10.228 1.00 97.69 199 GLU A N 1
ATOM 1570 C CA . GLU A 1 199 ? -37.653 4.366 11.400 1.00 97.69 199 GLU A CA 1
ATOM 1571 C C . GLU A 1 199 ? -36.610 4.629 12.490 1.00 97.69 199 GLU A C 1
ATOM 1573 O O . GLU A 1 199 ? -36.977 4.729 13.663 1.00 97.69 199 GLU A O 1
ATOM 1578 N N . ILE A 1 200 ? -35.337 4.802 12.115 1.00 98.00 200 ILE A N 1
ATOM 1579 C CA . ILE A 1 200 ? -34.262 5.144 13.055 1.00 98.00 200 ILE A CA 1
ATOM 1580 C C . ILE A 1 200 ? -34.496 6.529 13.656 1.00 98.00 200 ILE A C 1
ATOM 1582 O O . ILE A 1 200 ? -34.467 6.678 14.877 1.00 98.00 200 ILE A O 1
ATOM 1586 N N . ILE A 1 201 ? -34.824 7.531 12.837 1.00 98.38 201 ILE A N 1
ATOM 1587 C CA . ILE A 1 201 ? -35.172 8.873 13.328 1.00 98.38 201 ILE A CA 1
ATOM 1588 C C . ILE A 1 201 ? -36.380 8.826 14.270 1.00 98.38 201 ILE A C 1
ATOM 1590 O O . ILE A 1 201 ? -36.392 9.481 15.315 1.00 98.38 201 ILE A O 1
ATOM 1594 N N . SER A 1 202 ? -37.401 8.035 13.938 1.00 98.12 202 SER A N 1
ATOM 1595 C CA . SER A 1 202 ? -38.564 7.852 14.807 1.00 98.12 202 SER A CA 1
ATOM 1596 C C . SER A 1 202 ? -38.192 7.186 16.134 1.00 98.12 202 SER A C 1
ATOM 1598 O O . SER A 1 202 ? -38.752 7.563 17.165 1.00 98.12 202 SER A O 1
ATOM 1600 N N . ALA A 1 203 ? -37.280 6.210 16.129 1.00 98.06 203 ALA A N 1
ATOM 1601 C CA . ALA A 1 203 ? -36.796 5.553 17.340 1.00 98.06 203 ALA A CA 1
ATOM 1602 C C . ALA A 1 203 ? -35.995 6.524 18.224 1.00 98.06 203 ALA A C 1
ATOM 1604 O O . ALA A 1 203 ? -36.247 6.603 19.427 1.00 98.06 203 ALA A O 1
ATOM 1605 N N . LEU A 1 204 ? -35.108 7.328 17.626 1.00 98.25 204 LEU A N 1
ATOM 1606 C CA . LEU A 1 204 ? -34.335 8.363 18.320 1.00 98.25 204 LEU A CA 1
ATOM 1607 C C . LEU A 1 204 ? -35.244 9.395 18.998 1.00 98.25 204 LEU A C 1
ATOM 1609 O O . LEU A 1 204 ? -35.095 9.663 20.189 1.00 98.25 204 LEU A O 1
ATOM 1613 N N . ASN A 1 205 ? -36.253 9.901 18.285 1.00 98.06 205 ASN A N 1
ATOM 1614 C CA . ASN A 1 205 ? -37.233 10.846 18.834 1.00 98.06 205 ASN A CA 1
ATOM 1615 C C . ASN A 1 205 ? -38.104 10.258 19.963 1.00 98.06 205 ASN A C 1
ATOM 1617 O O . ASN A 1 205 ? -38.776 11.007 20.674 1.00 98.06 205 ASN A O 1
ATOM 1621 N N . GLY A 1 206 ? -38.116 8.932 20.133 1.00 97.62 206 GLY A N 1
ATOM 1622 C CA . GLY A 1 206 ? -38.783 8.248 21.242 1.00 97.62 206 GLY A CA 1
ATOM 1623 C C . GLY A 1 206 ? -37.963 8.185 22.537 1.00 97.62 206 GLY A C 1
ATOM 1624 O O . GLY A 1 206 ? -38.511 7.805 23.574 1.00 97.62 206 GLY A O 1
ATOM 1625 N N . LEU A 1 207 ? -36.673 8.534 22.497 1.00 97.38 207 LEU A N 1
ATOM 1626 C CA . LEU A 1 207 ? -35.789 8.532 23.665 1.00 97.38 207 LEU A CA 1
ATOM 1627 C C . LEU A 1 207 ? -36.087 9.714 24.601 1.00 97.38 207 LEU A C 1
ATOM 1629 O O . LEU A 1 207 ? -36.592 10.750 24.174 1.00 97.38 207 LEU A O 1
ATOM 1633 N N . ASP A 1 208 ? -35.750 9.582 25.890 1.00 97.62 208 ASP A N 1
ATOM 1634 C CA . ASP A 1 208 ? -35.936 10.663 26.869 1.00 97.62 208 ASP A CA 1
ATOM 1635 C C . ASP A 1 208 ? -35.076 11.879 26.480 1.00 97.62 208 ASP A C 1
ATOM 1637 O O . ASP A 1 208 ? -33.851 11.763 26.507 1.00 97.62 208 ASP A O 1
ATOM 1641 N N . PRO A 1 209 ? -35.649 13.052 26.151 1.00 97.31 209 PRO A N 1
ATOM 1642 C CA . PRO A 1 209 ? -34.882 14.206 25.685 1.00 97.31 209 PRO A CA 1
ATOM 1643 C C . PRO A 1 209 ? -34.005 14.850 26.771 1.00 97.31 209 PRO A C 1
ATOM 1645 O O . PRO A 1 209 ? -33.129 15.644 26.438 1.00 97.31 209 PRO A O 1
ATOM 1648 N N . VAL A 1 210 ? -34.214 14.534 28.055 1.00 96.81 210 VAL A N 1
ATOM 1649 C CA . VAL A 1 210 ? -33.465 15.126 29.177 1.00 96.81 210 VAL A CA 1
ATOM 1650 C C . VAL A 1 210 ? -32.229 14.301 29.545 1.00 96.81 210 VAL A C 1
ATOM 1652 O O . VAL A 1 210 ? -31.259 14.855 30.061 1.00 96.81 210 VAL A O 1
ATOM 1655 N N . GLU A 1 211 ? -32.217 12.999 29.258 1.00 95.44 211 GLU A N 1
ATOM 1656 C CA . GLU A 1 211 ? -31.071 12.124 29.538 1.00 95.44 211 GLU A CA 1
ATOM 1657 C C . GLU A 1 211 ? -29.835 12.547 28.712 1.00 95.44 211 GLU A C 1
ATOM 1659 O O . GLU A 1 211 ? -29.968 12.728 27.497 1.00 95.44 211 GLU A O 1
ATOM 1664 N N . PRO A 1 212 ? -28.638 12.710 29.310 1.00 96.00 212 PRO A N 1
ATOM 1665 C CA . PRO A 1 212 ? -27.417 13.011 28.563 1.00 96.00 212 PRO A CA 1
ATOM 1666 C C . PRO A 1 212 ? -27.079 11.910 27.555 1.00 96.00 212 PRO A C 1
ATOM 1668 O O . PRO A 1 212 ? -27.092 10.727 27.900 1.00 96.00 212 PRO A O 1
ATOM 1671 N N . LYS A 1 213 ? -26.743 12.299 26.321 1.00 97.56 213 LYS A N 1
ATOM 1672 C CA . LYS A 1 213 ? -26.431 11.354 25.237 1.00 97.56 213 LYS A CA 1
ATOM 1673 C C . LYS A 1 213 ? -25.057 11.579 24.618 1.00 97.56 213 LYS A C 1
ATOM 1675 O O . LYS A 1 213 ? -24.631 12.721 24.433 1.00 97.56 213 LYS A O 1
ATOM 1680 N N . ILE A 1 214 ? -24.413 10.484 24.233 1.00 98.12 214 ILE A N 1
ATOM 1681 C CA . ILE A 1 214 ? -23.240 10.443 23.357 1.00 98.12 214 ILE A CA 1
ATOM 1682 C C . ILE A 1 214 ? -23.581 9.546 22.170 1.00 98.12 214 ILE A C 1
ATOM 1684 O O . ILE A 1 214 ? -24.067 8.431 22.356 1.00 98.12 214 ILE A O 1
ATOM 1688 N N . ILE A 1 215 ? -23.332 10.033 20.959 1.00 98.69 215 ILE A N 1
ATOM 1689 C CA . ILE A 1 215 ? -23.624 9.310 19.721 1.00 98.69 215 ILE A CA 1
ATOM 1690 C C . ILE A 1 215 ? -22.315 8.943 19.020 1.00 98.69 215 ILE A C 1
ATOM 1692 O O . ILE A 1 215 ? -21.403 9.763 18.959 1.00 98.69 215 ILE A O 1
ATOM 1696 N N . LEU A 1 216 ? -22.241 7.722 18.498 1.00 98.69 216 LEU A N 1
ATOM 1697 C CA . LEU A 1 216 ? -21.180 7.199 17.647 1.00 98.69 216 LEU A CA 1
ATOM 1698 C C . LEU A 1 216 ? -21.743 6.952 16.242 1.00 98.69 216 LEU A C 1
ATOM 1700 O O . LEU A 1 216 ? -22.744 6.256 16.086 1.00 98.69 216 LEU A O 1
ATOM 1704 N N . THR A 1 217 ? -21.076 7.507 15.242 1.00 98.31 217 THR A N 1
ATOM 1705 C CA . THR A 1 217 ? -21.363 7.369 13.806 1.00 98.31 217 THR A CA 1
ATOM 1706 C C . THR A 1 217 ? -20.051 7.121 13.067 1.00 98.31 217 THR A C 1
ATOM 1708 O O . THR A 1 217 ? -19.000 7.463 13.602 1.00 98.31 217 THR A O 1
ATOM 1711 N N . HIS A 1 218 ? -20.079 6.588 11.846 1.00 97.62 218 HIS A N 1
ATOM 1712 C CA . HIS A 1 218 ? -18.883 6.595 10.997 1.00 97.62 218 HIS A CA 1
ATOM 1713 C C . HIS A 1 218 ? -18.743 7.934 10.258 1.00 97.62 218 HIS A C 1
ATOM 1715 O O . HIS A 1 218 ? -17.896 8.748 10.623 1.00 97.62 218 HIS A O 1
ATOM 1721 N N . HIS A 1 219 ? -19.653 8.210 9.317 1.00 95.94 219 HIS A N 1
ATOM 1722 C CA . HIS A 1 219 ? -19.718 9.486 8.600 1.00 95.94 219 HIS A CA 1
ATOM 1723 C C . HIS A 1 219 ? -20.010 10.672 9.546 1.00 95.94 219 HIS A C 1
ATOM 1725 O O . HIS A 1 219 ? -20.969 10.603 10.327 1.00 95.94 219 HIS A O 1
ATOM 1731 N N . PRO A 1 220 ? -19.233 11.771 9.493 1.00 95.56 220 PRO A N 1
ATOM 1732 C CA . PRO A 1 220 ? -19.473 12.973 10.288 1.00 95.56 220 PRO A CA 1
ATOM 1733 C C . PRO A 1 220 ? -20.771 13.694 9.909 1.00 95.56 220 PRO A C 1
ATOM 1735 O O . PRO A 1 220 ? -21.200 13.692 8.763 1.00 95.56 220 PRO A O 1
ATOM 1738 N N . LEU A 1 221 ? -21.361 14.427 10.858 1.00 93.44 221 LEU A N 1
ATOM 1739 C CA . LEU A 1 221 ? -22.441 15.377 10.543 1.00 93.44 221 LEU A CA 1
ATOM 1740 C C . LEU A 1 221 ? -21.906 16.745 10.087 1.00 93.44 221 LEU A C 1
ATOM 1742 O O . LEU A 1 221 ? -22.545 17.447 9.306 1.00 93.44 221 LEU A O 1
ATOM 1746 N N . MET A 1 222 ? -20.737 17.135 10.601 1.00 92.62 222 MET A N 1
ATOM 1747 C CA . MET A 1 222 ? -20.127 18.449 10.399 1.00 92.62 222 MET A CA 1
ATOM 1748 C C . MET A 1 222 ? -18.686 18.277 9.949 1.00 92.62 222 MET A C 1
ATOM 1750 O O . MET A 1 222 ? -17.923 17.577 10.617 1.00 92.62 222 MET A O 1
ATOM 1754 N N . THR A 1 223 ? -18.311 18.935 8.851 1.00 88.56 223 THR A N 1
ATOM 1755 C CA . THR A 1 223 ? -16.941 18.917 8.313 1.00 88.56 223 THR A CA 1
ATOM 1756 C C . THR A 1 223 ? -16.396 20.309 7.996 1.00 88.56 223 THR A C 1
ATOM 1758 O O . THR A 1 223 ? -15.314 20.433 7.433 1.00 88.56 223 THR A O 1
ATOM 1761 N N . GLY A 1 224 ? -17.095 21.397 8.328 1.00 84.00 224 GLY A N 1
ATOM 1762 C CA . GLY A 1 224 ? -16.634 22.769 8.062 1.00 84.00 224 GLY A CA 1
ATOM 1763 C C . GLY A 1 224 ? -16.525 23.165 6.582 1.00 84.00 224 GLY A C 1
ATOM 1764 O O . GLY A 1 224 ? -16.252 24.327 6.281 1.00 84.00 224 GLY A O 1
ATOM 1765 N N . PHE A 1 225 ? -16.752 22.234 5.656 1.00 79.50 225 PHE A N 1
ATOM 1766 C CA . PHE A 1 225 ? -16.866 22.484 4.227 1.00 79.50 225 PHE A CA 1
ATOM 1767 C C . PHE A 1 225 ? -18.329 22.301 3.832 1.00 79.50 225 PHE A C 1
ATOM 1769 O O . PHE A 1 225 ? -19.006 21.413 4.347 1.00 79.50 225 PHE A O 1
ATOM 1776 N N . THR A 1 226 ? -18.844 23.182 2.978 1.00 67.06 226 THR A N 1
ATOM 1777 C CA . THR A 1 226 ? -20.154 22.997 2.344 1.00 67.06 226 THR A CA 1
ATOM 1778 C C . THR A 1 226 ? -19.913 22.744 0.878 1.00 67.06 226 THR A C 1
ATOM 1780 O O . THR A 1 226 ? -19.315 23.597 0.207 1.00 67.06 226 THR A O 1
ATOM 1783 N N . ASP A 1 227 ? -20.401 21.623 0.382 1.00 62.12 227 ASP A N 1
ATOM 1784 C CA . ASP A 1 227 ? -20.197 21.289 -1.011 1.00 62.12 227 ASP A CA 1
ATOM 1785 C C . ASP A 1 227 ? -21.034 22.144 -1.941 1.00 62.12 227 ASP A C 1
ATOM 1787 O O . ASP A 1 227 ? -22.189 22.494 -1.679 1.00 62.12 227 ASP A O 1
ATOM 1791 N N . ALA A 1 228 ? -20.464 22.402 -3.114 1.00 53.78 228 ALA A N 1
ATOM 1792 C CA . ALA A 1 228 ? -21.209 22.876 -4.265 1.00 53.78 228 ALA A CA 1
ATOM 1793 C C . ALA A 1 228 ? -21.935 21.702 -4.945 1.00 53.78 228 ALA A C 1
ATOM 1795 O O . ALA A 1 228 ? -21.875 21.557 -6.168 1.00 53.78 228 ALA A O 1
ATOM 1796 N N . CYS A 1 229 ? -22.632 20.856 -4.181 1.00 60.28 229 CYS A N 1
ATOM 1797 C CA . CYS A 1 229 ? -23.441 19.812 -4.784 1.00 60.28 229 CYS A CA 1
ATOM 1798 C C . CYS A 1 229 ? -24.571 20.480 -5.581 1.00 60.28 229 CYS A C 1
ATOM 1800 O O . CYS A 1 229 ? -25.342 21.305 -5.078 1.00 60.28 229 CYS A O 1
ATOM 1802 N N . THR A 1 230 ? -24.646 20.190 -6.881 1.00 59.16 230 THR A N 1
ATOM 1803 C CA . THR A 1 230 ? -25.733 20.733 -7.701 1.00 59.16 230 THR A CA 1
ATOM 1804 C C . THR A 1 230 ? -27.060 20.145 -7.220 1.00 59.16 230 THR A C 1
ATOM 1806 O O . THR A 1 230 ? -27.125 18.964 -6.885 1.00 59.16 230 THR A O 1
ATOM 1809 N N . ALA A 1 231 ? -28.142 20.929 -7.261 1.00 59.81 231 ALA A N 1
ATOM 1810 C CA . ALA A 1 231 ? -29.486 20.485 -6.857 1.00 59.81 231 ALA A CA 1
ATOM 1811 C C . ALA A 1 231 ? -30.005 19.236 -7.612 1.00 59.81 231 ALA A C 1
ATOM 1813 O O . ALA A 1 231 ? -31.069 18.715 -7.291 1.00 59.81 231 ALA A O 1
ATOM 1814 N N . ALA A 1 232 ? -29.295 18.790 -8.654 1.00 60.66 232 ALA A N 1
ATOM 1815 C CA . ALA A 1 232 ? -29.586 17.567 -9.390 1.00 60.66 232 ALA A CA 1
ATOM 1816 C C . ALA A 1 232 ? -29.068 16.292 -8.698 1.00 60.66 232 ALA A C 1
ATOM 1818 O O . ALA A 1 232 ? -29.560 15.216 -9.022 1.00 60.66 232 ALA A O 1
ATOM 1819 N N . VAL A 1 233 ? -28.089 16.406 -7.795 1.00 62.12 233 VAL A N 1
ATOM 1820 C CA . VAL A 1 233 ? -27.413 15.272 -7.138 1.00 62.12 233 VAL A CA 1
ATOM 1821 C C . VAL A 1 233 ? -27.739 15.232 -5.643 1.00 62.12 233 VAL A C 1
ATOM 1823 O O . VAL A 1 233 ? -28.079 14.173 -5.118 1.00 62.12 233 VAL A O 1
ATOM 1826 N N . CYS A 1 234 ? -27.744 16.393 -4.982 1.00 64.50 234 CYS A N 1
ATOM 1827 C CA . CYS A 1 234 ? -28.135 16.517 -3.582 1.00 64.50 234 CYS A CA 1
ATOM 1828 C C . CYS A 1 234 ? -29.378 17.412 -3.472 1.00 64.50 234 CYS A C 1
ATOM 1830 O O . CYS A 1 234 ? -29.357 18.547 -3.961 1.00 64.50 234 CYS A O 1
ATOM 1832 N N . PRO A 1 235 ? -30.465 16.957 -2.826 1.00 62.31 235 PRO A N 1
ATOM 1833 C CA . PRO A 1 235 ? -31.664 17.776 -2.639 1.00 62.31 235 PRO A CA 1
ATOM 1834 C C . PRO A 1 235 ? -31.439 18.967 -1.690 1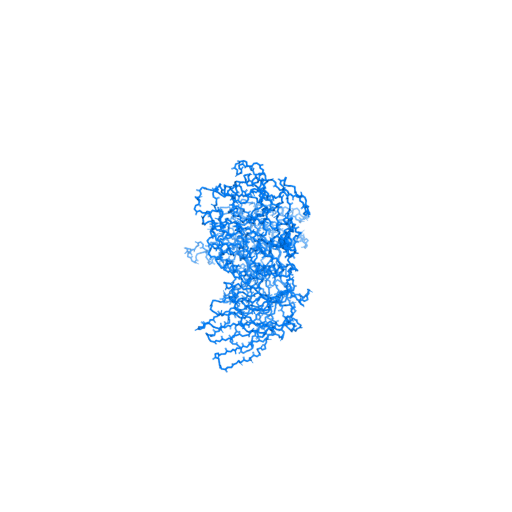.00 62.31 235 PRO A C 1
ATOM 1836 O O . PRO A 1 235 ? -32.246 19.899 -1.667 1.00 62.31 235 PRO A O 1
ATOM 1839 N N . TYR A 1 236 ? -30.332 18.967 -0.947 1.00 64.81 236 TYR A N 1
ATOM 1840 C CA . TYR A 1 236 ? -29.965 19.993 0.020 1.00 64.81 236 TYR A CA 1
ATOM 1841 C C . TYR A 1 236 ? -28.780 20.810 -0.508 1.00 64.81 236 TYR A C 1
ATOM 1843 O O . TYR A 1 236 ? -27.723 20.271 -0.817 1.00 64.81 236 TYR A O 1
ATOM 1851 N N . SER A 1 237 ? -28.944 22.130 -0.603 1.00 59.91 237 SER A N 1
ATOM 1852 C CA . SER A 1 237 ? -27.944 23.046 -1.173 1.00 59.91 237 SER A CA 1
ATOM 1853 C C . SER A 1 237 ? -26.749 23.348 -0.251 1.00 59.91 237 SER A C 1
ATOM 1855 O O . SER A 1 237 ? -26.062 24.342 -0.478 1.00 59.91 237 SER A O 1
ATOM 1857 N N . SER A 1 238 ? -26.561 22.589 0.833 1.00 67.50 238 SER A N 1
ATOM 1858 C CA . SER A 1 238 ? -25.594 22.910 1.893 1.00 67.50 238 SER A CA 1
ATOM 1859 C C . SER A 1 238 ? -25.178 21.706 2.747 1.00 67.50 238 SER A C 1
ATOM 1861 O O . SER A 1 238 ? -24.961 21.880 3.945 1.00 67.50 238 SER A O 1
ATOM 1863 N N . LEU A 1 239 ? -25.124 20.494 2.186 1.00 75.50 239 LEU A N 1
ATOM 1864 C CA . LEU A 1 239 ? -24.560 19.367 2.935 1.00 75.50 239 LEU A CA 1
ATOM 1865 C C . LEU A 1 239 ? -23.059 19.556 3.117 1.00 75.50 239 LEU A C 1
ATOM 1867 O O . LEU A 1 239 ? -22.390 20.197 2.297 1.00 75.50 239 LEU A O 1
ATOM 1871 N N . SER A 1 240 ? -22.572 19.035 4.236 1.00 79.94 240 SER A N 1
ATOM 1872 C CA . SER A 1 240 ? -21.147 18.968 4.482 1.00 79.94 240 SER A CA 1
ATOM 1873 C C . SER A 1 240 ? -20.528 17.853 3.648 1.00 79.94 240 SER A C 1
ATOM 1875 O O . SER A 1 240 ? -21.121 16.785 3.503 1.00 79.94 240 SER A O 1
ATOM 1877 N N . ASP A 1 241 ? -19.340 18.121 3.127 1.00 81.50 241 ASP A N 1
ATOM 1878 C CA . ASP A 1 241 ? -18.470 17.115 2.515 1.00 81.50 241 ASP A CA 1
ATOM 1879 C C . ASP A 1 241 ? -18.275 15.937 3.472 1.00 81.50 241 ASP A C 1
ATOM 1881 O O . ASP A 1 241 ? -18.271 16.173 4.688 1.00 81.50 241 ASP A O 1
ATOM 1885 N N . ALA A 1 242 ? -18.174 14.709 2.965 1.00 86.12 242 ALA A N 1
ATOM 1886 C CA . ALA A 1 242 ? -18.026 13.481 3.755 1.00 86.12 242 ALA A CA 1
ATOM 1887 C C . ALA A 1 242 ? -19.172 13.176 4.752 1.00 86.12 242 ALA A C 1
ATOM 1889 O O . ALA A 1 242 ? -19.094 12.253 5.564 1.00 86.12 242 ALA A O 1
ATOM 1890 N N . SER A 1 243 ? -20.257 13.966 4.751 1.00 90.38 243 SER A N 1
ATOM 1891 C CA . SER A 1 243 ? -21.410 13.743 5.638 1.00 90.38 243 SER A CA 1
ATOM 1892 C C . SER A 1 243 ? -22.440 12.797 5.036 1.00 90.38 243 SER A C 1
ATOM 1894 O O . SER A 1 243 ? -22.375 12.471 3.858 1.00 90.38 243 SER A O 1
ATOM 1896 N N . PHE A 1 244 ? -23.417 12.352 5.825 1.00 90.12 244 PHE A N 1
ATOM 1897 C CA . PHE A 1 244 ? -24.484 11.500 5.307 1.00 90.12 244 PHE A CA 1
ATOM 1898 C C . PHE A 1 244 ? -25.728 12.281 4.845 1.00 90.12 244 PHE A C 1
ATOM 1900 O O . PHE A 1 244 ? -26.042 13.343 5.379 1.00 90.12 244 PHE A O 1
ATOM 1907 N N . VAL A 1 245 ? -26.468 11.759 3.859 1.00 88.00 245 VAL A N 1
ATOM 1908 C CA . VAL A 1 245 ? -27.554 12.500 3.182 1.00 88.00 245 VAL A CA 1
ATOM 1909 C C . VAL A 1 245 ? -28.920 12.315 3.826 1.00 88.00 245 VAL A C 1
ATOM 1911 O O . VAL A 1 245 ? -29.600 13.296 4.147 1.00 88.00 245 VAL A O 1
ATOM 1914 N N . GLN A 1 246 ? -29.383 11.069 3.938 1.00 89.69 246 GLN A N 1
ATOM 1915 C CA . GLN A 1 246 ? -30.758 10.796 4.335 1.00 89.69 246 GLN A CA 1
ATOM 1916 C C . GLN A 1 246 ? -30.993 11.201 5.792 1.00 89.69 246 GLN A C 1
ATOM 1918 O O . GLN A 1 246 ? -30.235 10.829 6.689 1.00 89.69 246 GLN A O 1
ATOM 1923 N N . ASN A 1 247 ? -32.068 11.966 6.011 1.00 94.12 247 ASN A N 1
ATOM 1924 C CA . ASN A 1 247 ? -32.487 12.482 7.314 1.00 94.12 247 ASN A CA 1
ATOM 1925 C C . ASN A 1 247 ? -31.433 13.325 8.058 1.00 94.12 247 ASN A C 1
ATOM 1927 O O . ASN A 1 247 ? -31.444 13.409 9.287 1.00 94.12 247 ASN A O 1
ATOM 1931 N N . TYR A 1 248 ? -30.538 13.992 7.322 1.00 92.44 248 TYR A N 1
ATOM 1932 C CA . TYR A 1 248 ? -29.532 14.888 7.900 1.00 92.44 248 TYR A CA 1
ATOM 1933 C C . TYR A 1 248 ? -30.150 15.969 8.807 1.00 92.44 248 TYR A C 1
ATOM 1935 O O . TYR A 1 248 ? -29.703 16.180 9.935 1.00 92.44 248 TYR A O 1
ATOM 1943 N N . SER A 1 249 ? -31.194 16.658 8.326 1.00 92.50 249 SER A N 1
ATOM 1944 C CA . SER A 1 249 ? -31.810 17.783 9.051 1.00 92.50 249 SER A CA 1
ATOM 1945 C C . SER A 1 249 ? -32.576 17.308 10.284 1.00 92.50 249 SER A C 1
ATOM 1947 O O . SER A 1 249 ? -32.455 17.890 11.356 1.00 92.50 249 SER A O 1
ATOM 1949 N N . GLU A 1 250 ? -33.321 16.217 10.147 1.00 96.75 250 GLU A N 1
ATOM 1950 C CA . GLU A 1 250 ? -34.089 15.589 11.215 1.00 96.75 250 GLU A CA 1
ATOM 1951 C C . GLU A 1 250 ? -33.174 15.053 12.324 1.00 96.75 250 GLU A C 1
ATOM 1953 O O . GLU A 1 250 ? -33.488 15.178 13.510 1.00 96.75 250 GLU A O 1
ATOM 1958 N N . PHE A 1 251 ? -32.018 14.494 11.956 1.00 97.00 251 PHE A N 1
ATOM 1959 C CA . PHE A 1 251 ? -31.015 14.060 12.920 1.00 97.00 251 PHE A CA 1
ATOM 1960 C C . PHE A 1 251 ? -30.351 15.241 13.638 1.00 97.00 251 PHE A C 1
ATOM 1962 O O . PHE A 1 251 ? -30.193 15.201 14.859 1.00 97.00 251 PHE A O 1
ATOM 1969 N N . LEU A 1 252 ? -30.013 16.316 12.917 1.00 95.44 252 LEU A N 1
ATOM 1970 C CA . LEU A 1 252 ? -29.483 17.540 13.524 1.00 95.44 252 LEU A CA 1
ATOM 1971 C C . LEU A 1 252 ? -30.487 18.158 14.514 1.00 95.44 252 LEU A C 1
ATOM 1973 O O . LEU A 1 252 ? -30.105 18.550 15.618 1.00 95.44 252 LEU A O 1
ATOM 1977 N N . ASP A 1 253 ? -31.773 18.185 14.162 1.00 96.75 253 ASP A N 1
ATOM 1978 C CA . ASP A 1 253 ? -32.844 18.622 15.061 1.00 96.75 253 ASP A CA 1
ATOM 1979 C C . ASP A 1 253 ? -32.914 17.742 16.317 1.00 96.75 253 ASP A C 1
ATOM 1981 O O . ASP A 1 253 ? -32.966 18.264 17.434 1.00 96.75 253 ASP A O 1
ATOM 1985 N N . PHE A 1 254 ? -32.854 16.413 16.167 1.00 97.88 254 PHE A N 1
ATOM 1986 C CA . PHE A 1 254 ? -32.801 15.491 17.305 1.00 97.88 254 PHE A CA 1
ATOM 1987 C C . PHE A 1 254 ? -31.609 15.791 18.225 1.00 97.88 254 PHE A C 1
ATOM 1989 O O . PHE A 1 254 ? -31.790 15.908 19.442 1.00 97.88 254 PHE A O 1
ATOM 1996 N N . VAL A 1 255 ? -30.414 15.960 17.654 1.00 97.88 255 VAL A N 1
ATOM 1997 C CA . VAL A 1 255 ? -29.175 16.257 18.384 1.00 97.88 255 VAL A CA 1
ATOM 1998 C C . VAL A 1 255 ? -29.303 17.551 19.194 1.00 97.88 255 VAL A C 1
ATOM 2000 O O . VAL A 1 255 ? -29.006 17.562 20.392 1.00 97.88 255 VAL A O 1
ATOM 2003 N N . ASN A 1 256 ? -29.845 18.606 18.587 1.00 96.06 256 ASN A N 1
ATOM 2004 C CA . ASN A 1 256 ? -30.014 19.911 19.230 1.00 96.06 256 ASN A CA 1
ATOM 2005 C C . ASN A 1 256 ? -31.096 19.921 20.324 1.00 96.06 256 ASN A C 1
ATOM 2007 O O . ASN A 1 256 ? -31.038 20.730 21.252 1.00 96.06 256 ASN A O 1
ATOM 2011 N N . LEU A 1 257 ? -32.098 19.042 20.229 1.00 96.88 257 LEU A N 1
ATOM 2012 C CA . LEU A 1 257 ? -33.261 19.043 21.122 1.00 96.88 257 LEU A CA 1
ATOM 2013 C C . LEU A 1 257 ? -33.208 17.982 22.233 1.00 96.88 257 LEU A C 1
ATOM 2015 O O . LEU A 1 257 ? -33.998 18.068 23.174 1.00 96.88 257 LEU A O 1
ATOM 2019 N N . SER A 1 258 ? -32.289 17.011 22.163 1.00 97.00 258 SER A N 1
ATOM 2020 C CA . SER A 1 258 ? -32.337 15.796 22.998 1.00 97.00 258 SER A CA 1
ATOM 2021 C C . SER A 1 258 ? -31.151 15.626 23.950 1.00 97.00 258 SER A C 1
ATOM 2023 O O . SER A 1 258 ? -30.735 14.497 24.209 1.00 97.00 258 SER A O 1
ATOM 2025 N N . ASN A 1 259 ? -30.593 16.726 24.468 1.00 96.38 259 ASN A N 1
ATOM 2026 C CA . ASN A 1 259 ? -29.450 16.728 25.397 1.00 96.38 259 ASN A CA 1
ATOM 2027 C C . ASN A 1 259 ? -28.270 15.851 24.920 1.00 96.38 259 ASN A C 1
ATOM 2029 O O . ASN A 1 259 ? -27.613 15.160 25.708 1.00 96.38 259 ASN A O 1
ATOM 2033 N N . VAL A 1 260 ? -28.010 15.859 23.610 1.00 97.25 260 VAL A N 1
ATOM 2034 C CA . VAL A 1 260 ? -26.799 15.257 23.054 1.00 97.25 260 VAL A CA 1
ATOM 2035 C C . VAL A 1 260 ? -25.619 16.140 23.429 1.00 97.25 260 VAL A C 1
ATOM 2037 O O . VAL A 1 260 ? -25.668 17.364 23.328 1.00 97.25 260 VAL A O 1
ATOM 2040 N N . ARG A 1 261 ? -24.564 15.506 23.931 1.00 96.31 261 ARG A N 1
ATOM 2041 C CA . ARG A 1 261 ? -23.344 16.181 24.374 1.00 96.31 261 ARG A CA 1
ATOM 2042 C C . ARG A 1 261 ? -22.261 16.063 23.322 1.00 96.31 261 ARG A C 1
ATOM 2044 O O . ARG A 1 261 ? -21.671 17.068 22.950 1.00 96.31 261 ARG A O 1
ATOM 2051 N N . LEU A 1 262 ? -22.053 14.850 22.813 1.00 97.38 262 LEU A N 1
ATOM 2052 C CA . LEU A 1 262 ? -21.055 14.547 21.795 1.00 97.38 262 LEU A CA 1
ATOM 2053 C C . LEU A 1 262 ? -21.672 13.726 20.660 1.00 97.38 262 LEU A C 1
ATOM 2055 O O . LEU A 1 262 ? -22.428 12.786 20.916 1.00 97.38 262 LEU A O 1
ATOM 2059 N N . VAL A 1 263 ? -21.270 14.039 19.434 1.00 98.12 263 VAL A N 1
ATOM 2060 C CA . VAL A 1 263 ? -21.376 13.167 18.262 1.00 98.12 263 VAL A CA 1
ATOM 2061 C C . VAL A 1 263 ? -19.953 12.845 17.817 1.00 98.12 263 VAL A C 1
ATOM 2063 O O . VAL A 1 263 ? -19.174 13.751 17.527 1.00 98.12 263 VAL A O 1
ATOM 2066 N N . LEU A 1 264 ? -19.596 11.567 17.840 1.00 98.50 264 LEU A N 1
ATOM 2067 C CA . LEU A 1 264 ? -18.264 11.048 17.560 1.00 98.50 264 LEU A CA 1
ATOM 2068 C C . LEU A 1 264 ? -18.257 10.385 16.183 1.00 98.50 264 LEU A C 1
ATOM 2070 O O . LEU A 1 264 ? -19.121 9.552 15.911 1.00 98.50 264 LEU A O 1
ATOM 2074 N N . SER A 1 265 ? -17.289 10.745 15.341 1.00 97.88 265 SER A N 1
ATOM 2075 C CA . SER A 1 265 ? -17.177 10.226 13.977 1.00 97.88 265 SER A CA 1
ATOM 2076 C C . SER A 1 265 ? -15.740 9.967 13.522 1.00 97.88 265 SER A C 1
ATOM 2078 O O . SER A 1 265 ? -14.780 10.495 14.099 1.00 97.88 265 SER A O 1
ATOM 2080 N N . GLY A 1 266 ? -15.625 9.158 12.473 1.00 95.94 266 GLY A N 1
ATOM 2081 C CA . GLY A 1 266 ? -14.391 8.814 11.776 1.00 95.94 266 GLY A CA 1
ATOM 2082 C C . GLY A 1 266 ? -14.346 9.374 10.367 1.00 95.94 266 GLY A C 1
ATOM 2083 O O . GLY A 1 266 ? -14.668 10.553 10.172 1.00 95.94 266 GLY A O 1
ATOM 2084 N N . HIS A 1 267 ? -13.994 8.495 9.421 1.00 94.75 267 HIS A N 1
ATOM 2085 C CA . HIS A 1 267 ? -14.140 8.622 7.972 1.00 94.75 267 HIS A CA 1
ATOM 2086 C C . HIS A 1 267 ? -13.157 9.609 7.324 1.00 94.75 267 HIS A C 1
ATOM 2088 O O . HIS A 1 267 ? -12.361 9.260 6.461 1.00 94.75 267 HIS A O 1
ATOM 2094 N N . THR A 1 268 ? -13.064 10.834 7.842 1.00 92.75 268 THR A N 1
ATOM 2095 C CA . THR A 1 268 ? -12.178 11.877 7.290 1.00 92.75 268 THR A CA 1
ATOM 2096 C C . THR A 1 268 ? -10.694 11.676 7.616 1.00 92.75 268 THR A C 1
ATOM 2098 O O . THR A 1 268 ? -9.841 12.438 7.151 1.00 92.75 268 THR A O 1
ATOM 2101 N N . HIS A 1 269 ? -10.380 10.707 8.483 1.00 93.69 269 HIS A N 1
ATOM 2102 C CA . HIS A 1 269 ? -9.054 10.461 9.058 1.00 93.69 269 HIS A CA 1
ATOM 2103 C C . HIS A 1 269 ? -8.422 11.681 9.758 1.00 93.69 269 HIS A C 1
ATOM 2105 O O . HIS A 1 269 ? -7.201 11.721 9.957 1.00 93.69 269 HIS A O 1
ATOM 2111 N N . ASP A 1 270 ? -9.229 12.664 10.170 1.00 92.62 270 ASP A N 1
ATOM 2112 C CA . ASP A 1 270 ? -8.756 13.940 10.700 1.00 92.62 270 ASP A CA 1
ATOM 2113 C C . ASP A 1 270 ? -9.209 14.262 12.125 1.00 92.62 270 ASP A C 1
ATOM 2115 O O . ASP A 1 270 ? -10.236 13.814 12.625 1.00 92.62 270 ASP A O 1
ATOM 2119 N N . ASN A 1 271 ? -8.418 15.102 12.800 1.00 94.62 271 ASN A N 1
ATOM 2120 C CA . ASN A 1 271 ? -8.763 15.661 14.104 1.00 94.62 271 ASN A CA 1
ATOM 2121 C C . ASN A 1 271 ? -9.510 16.984 13.940 1.00 94.62 271 ASN A C 1
ATOM 2123 O O . ASN A 1 271 ? -8.871 18.029 13.790 1.00 94.62 271 ASN A O 1
ATOM 2127 N N . ARG A 1 272 ? -10.840 16.952 14.029 1.00 94.81 272 ARG A N 1
ATOM 2128 C CA . ARG A 1 272 ? -11.671 18.157 13.893 1.00 94.81 272 ARG A CA 1
ATOM 2129 C C . ARG A 1 272 ? -12.769 18.192 14.940 1.00 94.81 272 ARG A C 1
ATOM 2131 O O . ARG A 1 272 ? -13.228 17.156 15.414 1.00 94.81 272 ARG A O 1
ATOM 2138 N N . VAL A 1 273 ? -13.154 19.396 15.339 1.00 96.19 273 VAL A N 1
ATOM 2139 C CA . VAL A 1 273 ? -14.156 19.637 16.380 1.00 96.19 273 VAL A CA 1
ATOM 2140 C C . VAL A 1 273 ? -15.047 20.772 15.914 1.00 96.19 273 VAL A C 1
ATOM 2142 O O . VAL A 1 273 ? -14.531 21.837 15.586 1.00 96.19 273 VAL A O 1
ATOM 2145 N N . PHE A 1 274 ? -16.360 20.571 15.935 1.00 95.81 274 PHE A N 1
ATOM 2146 C CA . PHE A 1 274 ? -17.340 21.578 15.540 1.00 95.81 274 PHE A CA 1
ATOM 2147 C C . PHE A 1 274 ? -18.429 21.765 16.592 1.00 95.81 274 PHE A C 1
ATOM 2149 O O . PHE A 1 274 ? -18.701 20.859 17.383 1.00 95.81 274 PHE A O 1
ATOM 2156 N N . ASP A 1 275 ? -19.067 22.933 16.567 1.00 94.75 275 ASP A N 1
ATOM 2157 C CA . ASP A 1 275 ? -20.370 23.164 17.196 1.00 94.75 275 ASP A CA 1
ATOM 2158 C C . ASP A 1 275 ? -21.531 22.908 16.217 1.00 94.75 275 ASP A C 1
ATOM 2160 O O . ASP A 1 275 ? -21.343 22.512 15.064 1.00 94.75 275 ASP A O 1
ATOM 2164 N N . GLN A 1 276 ? -22.755 23.136 16.694 1.00 92.50 276 GLN A N 1
ATOM 2165 C CA . GLN A 1 276 ? -23.990 23.019 15.909 1.00 92.50 276 GLN A CA 1
ATOM 2166 C C . GLN A 1 276 ? -24.093 24.053 14.774 1.00 92.50 276 GLN A C 1
ATOM 2168 O O . GLN A 1 276 ? -24.862 23.858 13.835 1.00 92.50 276 GLN A O 1
ATOM 2173 N N . GLU A 1 277 ? -23.328 25.146 14.837 1.00 91.88 277 GLU A N 1
ATOM 2174 C CA . GLU A 1 277 ? -23.216 26.152 13.783 1.00 91.88 277 GLU A CA 1
ATOM 2175 C C . GLU A 1 277 ? -22.124 25.814 12.747 1.00 91.88 277 GLU A C 1
ATOM 2177 O O . GLU A 1 277 ? -21.867 26.622 11.850 1.00 91.88 277 GLU A O 1
ATOM 2182 N N . ASN A 1 278 ? -21.513 24.622 12.834 1.00 91.12 278 ASN A N 1
ATOM 2183 C CA . ASN A 1 278 ? -20.398 24.163 11.997 1.00 91.12 278 ASN A CA 1
ATOM 2184 C C . ASN A 1 278 ? -19.134 25.040 12.143 1.00 91.12 278 ASN A C 1
ATOM 2186 O O . ASN A 1 278 ? -18.309 25.139 11.231 1.00 91.12 278 ASN A O 1
ATOM 2190 N N . THR A 1 279 ? -18.972 25.704 13.291 1.00 93.00 279 THR A N 1
ATOM 2191 C CA . THR A 1 279 ? -17.767 26.464 13.634 1.00 93.00 279 THR A CA 1
ATOM 2192 C C . THR A 1 279 ? -16.681 25.502 14.088 1.00 93.00 279 THR A C 1
ATOM 2194 O O . THR A 1 279 ? -16.839 24.806 15.087 1.00 93.00 279 THR A O 1
ATOM 2197 N N . GLU A 1 280 ? -15.553 25.481 13.381 1.00 94.56 280 GLU A N 1
ATOM 2198 C CA . GLU A 1 280 ? -14.422 24.631 13.748 1.00 94.56 280 GLU A CA 1
ATOM 2199 C C . GLU A 1 280 ? -13.631 25.199 14.934 1.00 94.56 280 GLU A C 1
ATOM 2201 O O . GLU A 1 280 ? -13.253 26.376 14.963 1.00 94.56 280 GLU A O 1
ATOM 2206 N N . TYR A 1 281 ? -13.309 24.330 15.886 1.00 93.31 281 TYR A N 1
ATOM 2207 C CA . TYR A 1 281 ? -12.489 24.632 17.045 1.00 93.31 281 TYR A CA 1
ATOM 2208 C C . TYR A 1 281 ? -11.138 23.929 16.961 1.00 93.31 281 TYR A C 1
ATOM 2210 O O . TYR A 1 281 ? -11.046 22.716 16.795 1.00 93.31 281 TYR A O 1
ATOM 2218 N N . LEU A 1 282 ? -10.068 24.691 17.194 1.00 84.69 282 LEU A N 1
ATOM 2219 C CA . LEU A 1 282 ? -8.723 24.128 17.344 1.00 84.69 282 LEU A CA 1
ATOM 2220 C C . LEU A 1 282 ? -8.542 23.399 18.690 1.00 84.69 282 LEU A C 1
ATOM 2222 O O . LEU A 1 282 ? -7.707 22.504 18.812 1.00 84.69 282 LEU A O 1
ATOM 2226 N N . TYR A 1 283 ? -9.311 23.801 19.706 1.00 82.69 283 TYR A N 1
ATOM 2227 C CA . TYR A 1 283 ? -9.280 23.256 21.063 1.00 82.69 283 TYR A CA 1
ATOM 2228 C C . TYR A 1 283 ? -10.700 23.035 21.564 1.00 82.69 283 TYR A C 1
ATOM 2230 O O . TYR A 1 283 ? -11.581 23.836 21.267 1.00 82.69 283 TYR A O 1
ATOM 2238 N N . LEU A 1 284 ? -10.905 21.986 22.358 1.00 81.69 284 LEU A N 1
ATOM 2239 C CA . LEU A 1 284 ? -12.226 21.620 22.861 1.00 81.69 284 LEU A CA 1
ATOM 2240 C C . LEU A 1 284 ? -12.786 22.714 23.785 1.00 81.69 284 LEU A C 1
ATOM 2242 O O . LEU A 1 284 ? -12.161 23.015 24.806 1.00 81.69 284 LEU A O 1
ATOM 2246 N N . PRO A 1 285 ? -13.925 23.331 23.434 1.00 87.19 285 PRO A N 1
ATOM 2247 C CA . PRO A 1 285 ? -14.564 24.330 24.283 1.00 87.19 285 PRO A CA 1
ATOM 2248 C C . PRO A 1 285 ? -15.261 23.665 25.485 1.00 87.19 285 PRO A C 1
ATOM 2250 O O . PRO A 1 285 ? -15.853 22.600 25.351 1.00 87.19 285 PRO A O 1
ATOM 2253 N N . GLU A 1 286 ? -15.215 24.301 26.661 1.00 81.00 286 GLU A N 1
ATOM 2254 C CA . GLU A 1 286 ? -15.817 23.755 27.897 1.00 81.00 286 GLU A CA 1
ATOM 2255 C C . GLU A 1 286 ? -17.350 23.934 27.958 1.00 81.00 286 GLU A C 1
ATOM 2257 O O . GLU A 1 286 ? -18.045 23.101 28.533 1.00 81.00 286 GLU A O 1
ATOM 2262 N N . ASP A 1 287 ? -17.887 24.992 27.337 1.00 84.25 287 ASP A N 1
ATOM 2263 C CA . ASP A 1 287 ? -19.288 25.427 27.501 1.00 84.25 287 ASP A CA 1
ATOM 2264 C C . ASP A 1 287 ? -20.157 25.249 26.241 1.00 84.25 287 ASP A C 1
ATOM 2266 O O . ASP A 1 287 ? -21.258 25.799 26.153 1.00 84.25 287 ASP A O 1
ATOM 2270 N N . VAL A 1 288 ? -19.681 24.504 25.244 1.00 88.06 288 VAL A N 1
ATOM 2271 C CA . VAL A 1 288 ? -20.409 24.280 23.986 1.00 88.06 288 VAL A CA 1
ATOM 2272 C C . VAL A 1 288 ? -20.932 22.853 23.970 1.00 88.06 288 VAL A C 1
ATOM 2274 O O . VAL A 1 288 ? -20.171 21.909 24.142 1.00 88.06 288 VAL A O 1
ATOM 2277 N N . ASN A 1 289 ? -22.241 22.701 23.792 1.00 88.12 289 ASN A N 1
ATOM 2278 C CA . ASN A 1 289 ? -22.902 21.413 23.624 1.00 88.12 289 ASN A CA 1
ATOM 2279 C C . ASN A 1 289 ? -24.077 21.593 22.650 1.00 88.12 289 ASN A C 1
ATOM 2281 O O . ASN A 1 289 ? -24.837 22.548 22.841 1.00 88.12 289 ASN A O 1
ATOM 2285 N N . PRO A 1 290 ? -24.271 20.688 21.677 1.00 95.44 290 PRO A N 1
ATOM 2286 C CA . PRO A 1 290 ? -23.447 19.509 21.377 1.00 95.44 290 PRO A CA 1
ATOM 2287 C C . PRO A 1 290 ? -22.102 19.861 20.712 1.00 95.44 290 PRO A C 1
ATOM 2289 O O . PRO A 1 290 ? -21.961 20.922 20.106 1.00 95.44 290 PRO A O 1
ATOM 2292 N N . LEU A 1 291 ? -21.127 18.952 20.804 1.00 96.69 291 LEU A N 1
ATOM 2293 C CA . LEU A 1 291 ? -19.904 18.968 19.992 1.00 96.69 291 LEU A CA 1
ATOM 2294 C C . LEU A 1 291 ? -19.896 17.818 18.985 1.00 96.69 291 LEU A C 1
ATOM 2296 O O . LEU A 1 291 ? -20.245 16.687 19.321 1.00 96.69 291 LEU A O 1
ATOM 2300 N N . PHE A 1 292 ? -19.413 18.100 17.778 1.00 97.31 292 PHE A N 1
ATOM 2301 C CA . PHE A 1 292 ? -19.210 17.128 16.704 1.00 97.31 292 PHE A CA 1
ATOM 2302 C C . PHE A 1 292 ? -17.711 16.894 16.547 1.00 97.31 292 PHE A C 1
ATOM 2304 O O . PHE A 1 292 ? -16.974 17.803 16.166 1.00 97.31 292 PHE A O 1
ATOM 2311 N N . ILE A 1 293 ? -17.241 15.703 16.904 1.00 97.19 293 ILE A N 1
ATOM 2312 C CA . ILE A 1 293 ? -15.819 15.389 17.017 1.00 97.19 293 ILE A CA 1
ATOM 2313 C C . ILE A 1 293 ? -15.447 14.310 16.009 1.00 97.19 293 ILE A C 1
ATOM 2315 O O . ILE A 1 293 ? -15.899 13.172 16.112 1.00 97.19 293 ILE A O 1
ATOM 2319 N N . GLN A 1 294 ? -14.524 14.665 15.122 1.00 96.69 294 GLN A N 1
ATOM 2320 C CA . GLN A 1 294 ? -13.807 13.740 14.257 1.00 96.69 294 GLN A CA 1
ATOM 2321 C C . GLN A 1 294 ? -12.498 13.323 14.939 1.00 96.69 294 GLN A C 1
ATOM 2323 O O . GLN A 1 294 ? -11.774 14.154 15.515 1.00 96.69 294 GLN A O 1
ATOM 2328 N N . THR A 1 295 ? -12.207 12.026 14.928 1.00 96.88 295 THR A N 1
ATOM 2329 C CA . THR A 1 295 ? -10.949 11.475 15.447 1.00 96.88 295 THR A CA 1
ATOM 2330 C C . THR A 1 295 ? -10.084 11.006 14.275 1.00 96.88 295 THR A C 1
ATOM 2332 O O . THR A 1 295 ? -10.621 10.407 13.350 1.00 96.88 295 THR A O 1
ATOM 2335 N N . PRO A 1 296 ? -8.754 11.241 14.296 1.00 96.56 296 PRO A N 1
ATOM 2336 C CA . PRO A 1 296 ? -7.863 10.677 13.288 1.00 96.56 296 PRO A CA 1
ATOM 2337 C C . PRO A 1 296 ? -7.967 9.156 13.212 1.00 96.56 296 PRO A C 1
ATOM 2339 O O . PRO A 1 296 ? -8.287 8.507 14.208 1.00 96.56 296 PRO A O 1
ATOM 2342 N N . SER A 1 297 ? -7.593 8.593 12.064 1.00 96.50 297 SER A N 1
ATOM 2343 C CA . SER A 1 297 ? -7.522 7.140 11.914 1.00 96.50 297 SER A CA 1
ATOM 2344 C C . SER A 1 297 ? -6.607 6.513 12.969 1.00 96.50 297 SER A C 1
ATOM 2346 O O . SER A 1 297 ? -5.544 7.043 13.308 1.00 96.50 297 SER A O 1
ATOM 2348 N N . ALA A 1 298 ? -6.994 5.342 13.471 1.00 96.88 298 ALA A N 1
ATOM 2349 C CA . ALA A 1 298 ? -6.175 4.559 14.386 1.00 96.88 298 ALA A CA 1
ATOM 2350 C C . ALA A 1 298 ? -4.904 4.015 13.709 1.00 96.88 298 ALA A C 1
ATOM 2352 O O . ALA A 1 298 ? -3.936 3.671 14.396 1.00 96.88 298 ALA A O 1
ATOM 2353 N N . THR A 1 299 ? -4.886 3.923 12.375 1.00 94.50 299 THR A N 1
ATOM 2354 C CA . THR A 1 299 ? -3.859 3.183 11.636 1.00 94.50 299 THR A CA 1
ATOM 2355 C C . THR A 1 299 ? -3.306 3.939 10.423 1.00 94.50 299 THR A C 1
ATOM 2357 O O . THR A 1 299 ? -2.089 3.906 10.219 1.00 94.50 299 THR A O 1
ATOM 2360 N N . LYS A 1 300 ? -4.116 4.668 9.649 1.00 91.06 300 LYS A N 1
ATOM 2361 C CA . LYS A 1 300 ? -3.670 5.449 8.484 1.00 91.06 300 LYS A CA 1
ATOM 2362 C C . LYS A 1 300 ? -2.983 6.748 8.928 1.00 91.06 300 LYS A C 1
ATOM 2364 O O . LYS A 1 300 ? -3.473 7.472 9.789 1.00 91.06 300 LYS A O 1
ATOM 2369 N N . ASP A 1 301 ? -1.834 7.054 8.319 1.00 83.44 301 ASP A N 1
ATOM 2370 C CA . ASP A 1 301 ? -1.214 8.380 8.443 1.00 83.44 301 ASP A CA 1
ATOM 2371 C C . ASP A 1 301 ? -1.751 9.258 7.301 1.00 83.44 301 ASP A C 1
ATOM 2373 O O . ASP A 1 301 ? -1.468 8.993 6.130 1.00 83.44 301 ASP A O 1
ATOM 2377 N N . GLY A 1 302 ? -2.547 10.275 7.634 1.00 77.38 302 GLY A N 1
ATOM 2378 C CA . GLY A 1 302 ? -3.181 11.176 6.670 1.00 77.38 302 GLY A CA 1
ATOM 2379 C C . GLY A 1 302 ? -2.684 12.614 6.810 1.00 77.38 302 GLY A C 1
ATOM 2380 O O . GLY A 1 302 ? -1.491 12.875 6.989 1.00 77.38 302 GLY A O 1
ATOM 2381 N N . ARG A 1 303 ? -3.620 13.570 6.760 1.00 82.25 303 ARG A N 1
ATOM 2382 C CA . ARG A 1 303 ? -3.366 14.966 7.163 1.00 82.25 303 ARG A CA 1
ATOM 2383 C C . ARG A 1 303 ? -3.066 15.069 8.666 1.00 82.25 303 ARG A C 1
ATOM 2385 O O . ARG A 1 303 ? -2.312 15.950 9.084 1.00 82.25 303 ARG A O 1
ATOM 2392 N N . SER A 1 304 ? -3.595 14.129 9.447 1.00 87.56 304 SER A N 1
ATOM 2393 C CA . SER A 1 304 ? -3.337 13.955 10.874 1.00 87.56 304 SER A CA 1
ATOM 2394 C C . SER A 1 304 ? -2.501 12.687 11.137 1.00 87.56 304 SER A C 1
ATOM 2396 O O . SER A 1 304 ? -2.639 11.700 10.410 1.00 87.56 304 SER A O 1
ATOM 2398 N N . PRO A 1 305 ? -1.618 12.681 12.159 1.00 93.62 305 PRO A N 1
ATOM 2399 C CA . PRO A 1 305 ? -0.968 11.451 12.600 1.00 93.62 305 PRO A CA 1
ATOM 2400 C C . PRO A 1 305 ? -2.007 10.499 13.193 1.00 93.62 305 PRO A C 1
ATOM 2402 O O . PRO A 1 305 ? -2.966 10.954 13.825 1.00 93.62 305 PRO A O 1
ATOM 2405 N N . ARG A 1 306 ? -1.780 9.191 13.046 1.00 95.00 306 ARG A N 1
ATOM 2406 C CA . ARG A 1 306 ? -2.660 8.181 13.636 1.00 95.00 306 ARG A CA 1
ATOM 2407 C C . ARG A 1 306 ? -2.812 8.356 15.148 1.00 95.00 306 ARG A C 1
ATOM 2409 O O . ARG A 1 306 ? -1.829 8.614 15.855 1.00 95.00 306 ARG A O 1
ATOM 2416 N N . ALA A 1 307 ? -4.035 8.241 15.648 1.00 97.31 307 ALA A N 1
ATOM 2417 C CA . ALA A 1 307 ? -4.353 8.578 17.031 1.00 97.31 307 ALA A CA 1
ATOM 2418 C C . ALA A 1 307 ? -5.651 7.921 17.517 1.00 97.31 307 ALA A C 1
ATOM 2420 O O . ALA A 1 307 ? -6.400 7.323 16.753 1.00 97.31 307 ALA A O 1
ATOM 2421 N N . PHE A 1 308 ? -5.932 8.085 18.805 1.00 97.75 308 PHE A N 1
ATOM 2422 C CA . PHE A 1 308 ? -7.241 7.840 19.412 1.00 97.75 308 PHE A CA 1
ATOM 2423 C C . PHE A 1 308 ? -7.589 8.994 20.356 1.00 97.75 308 PHE A C 1
ATOM 2425 O O . PHE A 1 308 ? -6.745 9.844 20.640 1.00 97.75 308 PHE A O 1
ATOM 2432 N N . ARG A 1 309 ? -8.817 9.053 20.874 1.00 97.19 309 ARG A N 1
ATOM 2433 C CA . ARG A 1 309 ? -9.234 10.107 21.810 1.00 97.19 309 ARG A CA 1
ATOM 2434 C C . ARG A 1 309 ? -9.697 9.532 23.139 1.00 97.19 309 ARG A C 1
ATOM 2436 O O . ARG A 1 309 ? -10.549 8.656 23.158 1.00 97.19 309 ARG A O 1
ATOM 2443 N N . GLU A 1 310 ? -9.177 10.059 24.242 1.00 97.19 310 GLU A N 1
ATOM 2444 C CA . GLU A 1 310 ? -9.721 9.809 25.581 1.00 97.19 310 GLU A CA 1
ATOM 2445 C C . GLU A 1 310 ? -10.854 10.800 25.877 1.00 97.19 310 GLU A C 1
ATOM 2447 O O . GLU A 1 310 ? -10.779 11.982 25.517 1.00 97.19 310 GLU A O 1
ATOM 2452 N N . ILE A 1 311 ? -11.913 10.317 26.522 1.00 96.75 311 ILE A N 1
ATOM 2453 C CA . ILE A 1 311 ? -13.055 11.121 26.951 1.00 96.75 311 ILE A CA 1
ATOM 2454 C C . ILE A 1 311 ? -13.355 10.771 28.408 1.00 96.75 311 ILE A C 1
ATOM 2456 O O . ILE A 1 311 ? -13.537 9.607 28.758 1.00 96.75 311 ILE A O 1
ATOM 2460 N N . SER A 1 312 ? -13.402 11.792 29.261 1.00 95.75 312 SER A N 1
ATOM 2461 C CA . SER A 1 312 ? -13.737 11.670 30.678 1.00 95.75 312 SER A CA 1
ATOM 2462 C C . SER A 1 312 ? -15.141 12.194 30.925 1.00 95.75 312 SER A C 1
ATOM 2464 O O . SER A 1 312 ? -15.505 13.277 30.474 1.00 95.75 312 SER A O 1
ATOM 2466 N N . VAL A 1 313 ? -15.904 11.462 31.723 1.00 94.81 313 VAL A N 1
ATOM 2467 C CA . VAL A 1 313 ? -17.185 11.906 32.262 1.00 94.81 313 VAL A CA 1
ATOM 2468 C C . VAL A 1 313 ? -17.023 12.073 33.764 1.00 94.81 313 VAL A C 1
ATOM 2470 O O . VAL A 1 313 ? -16.612 11.142 34.449 1.00 94.81 313 VAL A O 1
ATOM 2473 N N . GLN A 1 314 ? -17.295 13.275 34.267 1.00 91.88 314 GLN A N 1
ATOM 2474 C CA . GLN A 1 314 ? -17.207 13.614 35.683 1.00 91.88 314 GLN A CA 1
ATOM 2475 C C . GLN A 1 314 ? -18.525 14.217 36.148 1.00 91.88 314 GLN A C 1
ATOM 2477 O O . GLN A 1 314 ? -18.865 15.339 35.770 1.00 91.88 314 GLN A O 1
ATOM 2482 N N . ASN A 1 315 ? -19.283 13.474 36.957 1.00 85.56 315 ASN A N 1
ATOM 2483 C CA . ASN A 1 315 ? -20.598 13.897 37.457 1.00 85.56 315 ASN A CA 1
ATOM 2484 C C . ASN A 1 315 ? -21.538 14.410 36.342 1.00 85.56 315 ASN A C 1
ATOM 2486 O O . ASN A 1 315 ? -22.159 15.467 36.468 1.00 85.56 315 ASN A O 1
ATOM 2490 N N . GLY A 1 316 ? -21.590 13.697 35.210 1.00 80.69 316 GLY A N 1
ATOM 2491 C CA . GLY A 1 316 ? -22.387 14.068 34.031 1.00 80.69 316 GLY A CA 1
ATOM 2492 C C . GLY A 1 316 ? -21.818 15.217 33.181 1.00 80.69 316 GLY A C 1
ATOM 2493 O O . GLY A 1 316 ? -22.367 15.521 32.119 1.00 80.69 316 GLY A O 1
ATOM 2494 N N . SER A 1 317 ? -20.719 15.849 33.608 1.00 86.25 317 SER A N 1
ATOM 2495 C CA . SER A 1 317 ? -19.916 16.731 32.758 1.00 86.25 317 SER A CA 1
ATOM 2496 C C . SER A 1 317 ? -19.039 15.884 31.848 1.00 86.25 317 SER A C 1
ATOM 2498 O O . SER A 1 317 ? -18.355 14.982 32.325 1.00 86.25 317 SER A O 1
ATOM 2500 N N . ILE A 1 318 ? -19.063 16.151 30.547 1.00 89.44 318 ILE A N 1
ATOM 2501 C CA . ILE A 1 318 ? -18.346 15.356 29.553 1.00 89.44 318 ILE A CA 1
ATOM 2502 C C . ILE A 1 318 ? -17.205 16.206 29.013 1.00 89.44 318 ILE A C 1
ATOM 2504 O O . ILE A 1 318 ? -17.428 17.287 28.476 1.00 89.44 318 ILE A O 1
ATOM 2508 N N . GLN A 1 319 ? -15.984 15.709 29.163 1.00 89.56 319 GLN A N 1
ATOM 2509 C CA . GLN A 1 319 ? -14.765 16.351 28.707 1.00 89.56 319 GLN A CA 1
ATOM 2510 C C . GLN A 1 319 ? -14.048 15.418 27.737 1.00 89.56 319 GLN A C 1
ATOM 2512 O O . GLN A 1 319 ? -13.493 14.392 28.128 1.00 89.56 319 GLN A O 1
ATOM 2517 N N . ALA A 1 320 ? -14.036 15.787 26.462 1.00 88.38 320 ALA A N 1
ATOM 2518 C CA . ALA A 1 320 ? -13.128 15.175 25.508 1.00 88.38 320 ALA A CA 1
ATOM 2519 C C . ALA A 1 320 ? -11.716 15.769 25.679 1.00 88.38 320 ALA A C 1
ATOM 2521 O O . ALA A 1 320 ? -11.558 16.923 26.088 1.00 88.38 320 ALA A O 1
ATOM 2522 N N . PHE A 1 321 ? -10.683 15.000 25.338 1.00 90.75 321 PHE A N 1
ATOM 2523 C CA . PHE A 1 321 ? -9.305 15.493 25.261 1.00 90.75 321 PHE A CA 1
ATOM 2524 C C . PHE A 1 321 ? -8.846 15.628 23.809 1.00 90.75 321 PHE A C 1
ATOM 2526 O O . PHE A 1 321 ? -9.505 15.151 22.884 1.00 90.75 321 PHE A O 1
ATOM 2533 N N . ALA A 1 322 ? -7.716 16.304 23.587 1.00 93.06 322 ALA A N 1
ATOM 2534 C CA . ALA A 1 322 ? -7.033 16.256 22.295 1.00 93.06 322 ALA A CA 1
ATOM 2535 C C . ALA A 1 322 ? -6.680 14.795 21.942 1.00 93.06 322 ALA A C 1
ATOM 2537 O O . ALA A 1 322 ? -6.449 14.000 22.858 1.00 93.06 322 ALA A O 1
ATOM 2538 N N . PRO A 1 323 ? -6.635 14.427 20.649 1.00 94.50 323 PRO A N 1
ATOM 2539 C CA . PRO A 1 323 ? -6.274 13.070 20.270 1.00 94.50 323 PRO A CA 1
ATOM 2540 C C . PRO A 1 323 ? -4.855 12.740 20.748 1.00 94.50 323 PRO A C 1
ATOM 2542 O O . PRO A 1 323 ? -3.926 13.545 20.632 1.00 94.50 323 PRO A O 1
ATOM 2545 N N . VAL A 1 324 ? -4.702 11.543 21.296 1.00 95.75 324 VAL A N 1
ATOM 2546 C CA . VAL A 1 324 ? -3.441 10.957 21.729 1.00 95.75 324 VAL A CA 1
ATOM 2547 C C . VAL A 1 324 ? -2.841 10.242 20.528 1.00 95.75 324 VAL A C 1
ATOM 2549 O O . VAL A 1 324 ? -3.374 9.231 20.075 1.00 95.75 324 VAL A O 1
ATOM 2552 N N . ALA A 1 325 ? -1.745 10.782 19.992 1.00 96.25 325 ALA A N 1
ATOM 2553 C CA . ALA A 1 325 ? -1.019 10.141 18.901 1.00 96.25 325 ALA A CA 1
ATOM 2554 C C . ALA A 1 325 ? -0.575 8.733 19.322 1.00 96.25 325 ALA A C 1
ATOM 2556 O O . ALA A 1 325 ? 0.017 8.572 20.392 1.00 96.25 325 ALA A O 1
ATOM 2557 N N . THR A 1 326 ? -0.841 7.737 18.481 1.00 93.62 326 THR A N 1
ATOM 2558 C CA . THR A 1 326 ? -0.473 6.343 18.746 1.00 93.62 326 THR A CA 1
ATOM 2559 C C . THR A 1 326 ? 1.029 6.172 18.518 1.00 93.62 326 THR A C 1
ATOM 2561 O O . THR A 1 326 ? 1.479 6.270 17.371 1.00 93.62 326 THR A O 1
ATOM 2564 N N . PRO A 1 327 ? 1.840 5.939 19.565 1.00 89.94 327 PRO A N 1
ATOM 2565 C CA . PRO A 1 327 ? 3.271 5.762 19.378 1.00 89.94 327 PRO A CA 1
ATOM 2566 C C . PRO A 1 327 ? 3.567 4.379 18.787 1.00 89.94 327 PRO A C 1
ATOM 2568 O O . PRO A 1 327 ? 2.799 3.433 18.943 1.00 89.94 327 PRO A O 1
ATOM 2571 N N . GLU A 1 328 ? 4.717 4.254 18.131 1.00 88.12 328 GLU A N 1
ATOM 2572 C CA . GLU A 1 328 ? 5.236 2.956 17.698 1.00 88.12 328 GLU A CA 1
ATOM 2573 C C . GLU A 1 328 ? 5.906 2.260 18.873 1.00 88.12 328 GLU A C 1
ATOM 2575 O O . GLU A 1 328 ? 6.904 2.751 19.415 1.00 88.12 328 GLU A O 1
ATOM 2580 N N . TYR A 1 329 ? 5.377 1.105 19.259 1.00 88.81 329 TYR A N 1
ATOM 2581 C CA . TYR A 1 329 ? 5.977 0.305 20.314 1.00 88.81 329 TYR A CA 1
ATOM 2582 C C . TYR A 1 329 ? 6.930 -0.743 19.735 1.00 88.81 329 TYR A C 1
ATOM 2584 O O . TYR A 1 329 ? 6.669 -1.293 18.656 1.00 88.81 329 TYR A O 1
ATOM 2592 N N . PRO A 1 330 ? 8.021 -1.062 20.460 1.00 88.50 330 PRO A N 1
ATOM 2593 C CA . PRO A 1 330 ? 8.813 -2.247 20.185 1.00 88.50 330 PRO A CA 1
ATOM 2594 C C . PRO A 1 330 ? 7.940 -3.498 20.252 1.00 88.50 330 PRO A C 1
ATOM 2596 O O . PRO A 1 330 ? 7.285 -3.758 21.263 1.00 88.50 330 PRO A O 1
ATOM 2599 N N . LYS A 1 331 ? 7.921 -4.266 19.166 1.00 89.62 331 LYS A N 1
ATOM 2600 C CA . LYS A 1 331 ? 7.092 -5.464 19.057 1.00 89.62 331 LYS A CA 1
ATOM 2601 C C . LYS A 1 331 ? 7.687 -6.479 18.102 1.00 89.62 331 LYS A C 1
ATOM 2603 O O . LYS A 1 331 ? 8.493 -6.158 17.227 1.00 89.62 331 LYS A O 1
ATOM 2608 N N . LYS A 1 332 ? 7.286 -7.730 18.287 1.00 88.31 332 LYS A N 1
ATOM 2609 C CA . LYS A 1 332 ? 7.634 -8.851 17.420 1.00 88.31 332 LYS A CA 1
ATOM 2610 C C . LYS A 1 332 ? 6.390 -9.290 16.676 1.00 88.31 332 LYS A C 1
ATOM 2612 O O . LYS A 1 332 ? 5.335 -9.434 17.283 1.00 88.31 332 LYS A O 1
ATOM 2617 N N . ILE A 1 333 ? 6.506 -9.510 15.375 1.00 89.44 333 ILE A N 1
ATOM 2618 C CA . ILE A 1 333 ? 5.394 -9.971 14.547 1.00 89.44 333 ILE A CA 1
ATOM 2619 C C . ILE A 1 333 ? 5.811 -11.281 13.917 1.00 89.44 333 ILE A C 1
ATOM 2621 O O . ILE A 1 333 ? 6.775 -11.304 13.160 1.00 89.44 333 ILE A O 1
ATOM 2625 N N . VAL A 1 334 ? 5.095 -12.352 14.227 1.00 88.81 334 VAL A N 1
ATOM 2626 C CA . VAL A 1 334 ? 5.328 -13.682 13.667 1.00 88.81 334 VAL A CA 1
ATOM 2627 C C . VAL A 1 334 ? 4.183 -14.021 12.721 1.00 88.81 334 VAL A C 1
ATOM 2629 O O . VAL A 1 334 ? 3.026 -13.772 13.055 1.00 88.81 334 VAL A O 1
ATOM 2632 N N . ARG A 1 335 ? 4.487 -14.574 11.547 1.00 89.50 335 ARG A N 1
ATOM 2633 C CA . ARG A 1 335 ? 3.517 -14.950 10.512 1.00 89.50 335 ARG A CA 1
ATOM 2634 C C . ARG A 1 335 ? 3.836 -16.331 9.948 1.00 89.50 335 ARG A C 1
ATOM 2636 O O . ARG A 1 335 ? 5.002 -16.690 9.791 1.00 89.50 335 ARG A O 1
ATOM 2643 N N . LEU A 1 336 ? 2.789 -17.069 9.591 1.00 87.31 336 LEU A N 1
ATOM 2644 C CA . LEU A 1 336 ? 2.874 -18.341 8.875 1.00 87.31 336 LEU A CA 1
ATOM 2645 C C . LEU A 1 336 ? 2.012 -18.299 7.599 1.00 87.31 336 LEU A C 1
ATOM 2647 O O . LEU A 1 336 ? 0.842 -17.933 7.669 1.00 87.31 336 LEU A O 1
ATOM 2651 N N . SER A 1 337 ? 2.546 -18.679 6.434 1.00 81.81 337 SER A N 1
ATOM 2652 C CA . SER A 1 337 ? 1.783 -18.625 5.167 1.00 81.81 337 SER A CA 1
ATOM 2653 C C . SER A 1 337 ? 0.898 -19.849 4.893 1.00 81.81 337 SER A C 1
ATOM 2655 O O . SER A 1 337 ? 0.056 -19.799 3.998 1.00 81.81 337 SER A O 1
ATOM 2657 N N . ALA A 1 338 ? 1.059 -20.945 5.643 1.00 75.88 338 ALA A N 1
ATOM 2658 C CA . ALA A 1 338 ? 0.395 -22.216 5.358 1.00 75.88 338 ALA A CA 1
ATOM 2659 C C . ALA A 1 338 ? -0.852 -22.482 6.205 1.00 75.88 338 ALA A C 1
ATOM 2661 O O . ALA A 1 338 ? -0.926 -22.135 7.383 1.00 75.88 338 ALA A O 1
ATOM 2662 N N . VAL A 1 339 ? -1.798 -23.208 5.606 1.00 72.38 339 VAL A N 1
ATOM 2663 C CA . VAL A 1 339 ? -2.924 -23.827 6.310 1.00 72.38 339 VAL A CA 1
ATOM 2664 C C . VAL A 1 339 ? -2.478 -25.191 6.836 1.00 72.38 339 VAL A C 1
ATOM 2666 O O . VAL A 1 339 ? -1.972 -26.012 6.075 1.00 72.38 339 VAL A O 1
ATOM 2669 N N . GLY A 1 340 ? -2.683 -25.452 8.126 1.00 81.56 340 GLY A N 1
ATOM 2670 C CA . GLY A 1 340 ? -2.350 -26.732 8.753 1.00 81.56 340 GLY A CA 1
ATOM 2671 C C . GLY A 1 340 ? -1.429 -26.556 9.955 1.00 81.56 340 GLY A C 1
ATOM 2672 O O . GLY A 1 340 ? -1.916 -26.712 11.074 1.00 81.56 340 GLY A O 1
ATOM 2673 N N . PRO A 1 341 ? -0.134 -26.233 9.768 1.00 83.06 341 PRO A N 1
ATOM 2674 C CA . PRO A 1 341 ? 0.784 -26.088 10.890 1.00 83.06 341 PRO A CA 1
ATOM 2675 C C . PRO A 1 341 ? 0.314 -24.998 11.856 1.00 83.06 341 PRO A C 1
ATOM 2677 O O . PRO A 1 341 ? -0.255 -23.985 11.457 1.00 83.06 341 PRO A O 1
ATOM 2680 N N . THR A 1 342 ? 0.536 -25.219 13.147 1.00 84.06 342 THR A N 1
ATOM 2681 C CA . THR A 1 342 ? 0.124 -24.288 14.199 1.00 84.06 342 THR A CA 1
ATOM 2682 C C . THR A 1 342 ? 1.305 -23.435 14.621 1.00 84.06 342 THR A C 1
ATOM 2684 O O . THR A 1 342 ? 2.327 -23.966 15.060 1.00 84.06 342 THR A O 1
ATOM 2687 N N . LEU A 1 343 ? 1.142 -22.117 14.528 1.00 84.81 343 LEU A N 1
ATOM 2688 C CA . LEU A 1 343 ? 2.099 -21.161 15.062 1.00 84.81 343 LEU A CA 1
ATOM 2689 C C . LEU A 1 343 ? 1.925 -21.019 16.578 1.00 84.81 343 LEU A C 1
ATOM 2691 O O . LEU A 1 343 ? 0.810 -20.870 17.081 1.00 84.81 343 LEU A O 1
ATOM 2695 N N . ARG A 1 344 ? 3.044 -21.057 17.294 1.00 84.25 344 ARG A N 1
ATOM 2696 C CA . ARG A 1 344 ? 3.154 -20.916 18.743 1.00 84.25 344 ARG A CA 1
ATOM 2697 C C . ARG A 1 344 ? 4.246 -19.901 19.061 1.00 84.25 344 ARG A C 1
ATOM 2699 O O . ARG A 1 344 ? 5.316 -19.936 18.462 1.00 84.25 344 ARG A O 1
ATOM 2706 N N . TYR A 1 345 ? 4.000 -19.017 20.018 1.00 79.06 345 TYR A N 1
ATOM 2707 C CA . TYR A 1 345 ? 5.033 -18.138 20.577 1.00 79.06 345 TYR A CA 1
ATOM 2708 C C . TYR A 1 345 ? 5.410 -18.573 21.997 1.00 79.06 345 TYR A C 1
ATOM 2710 O O . TYR A 1 345 ? 4.576 -19.138 22.716 1.00 79.06 345 TYR A O 1
ATOM 2718 N N . TYR A 1 346 ? 6.665 -18.341 22.384 1.00 76.31 346 TYR A N 1
ATOM 2719 C CA . TYR A 1 346 ? 7.166 -18.622 23.726 1.00 76.31 346 TYR A CA 1
ATOM 2720 C C . TYR A 1 346 ? 7.284 -17.329 24.533 1.00 76.31 346 TYR A C 1
ATOM 2722 O O . TYR A 1 346 ? 8.000 -16.414 24.131 1.00 76.31 346 TYR A O 1
ATOM 2730 N N . ASP A 1 347 ? 6.602 -17.269 25.678 1.00 70.44 347 ASP A N 1
ATOM 2731 C CA . ASP A 1 347 ? 6.726 -16.159 26.622 1.00 70.44 347 ASP A CA 1
ATOM 2732 C C . ASP A 1 347 ? 7.893 -16.433 27.592 1.00 70.44 347 ASP A C 1
ATOM 2734 O O . ASP A 1 347 ? 7.774 -17.287 28.487 1.00 70.44 347 ASP A O 1
ATOM 2738 N N . PRO A 1 348 ? 9.025 -15.717 27.451 1.00 62.03 348 PRO A N 1
ATOM 2739 C CA . PRO A 1 348 ? 10.195 -15.946 28.286 1.00 62.03 348 PRO A CA 1
ATOM 2740 C C . PRO A 1 348 ? 9.983 -15.522 29.743 1.00 62.03 348 PRO A C 1
ATOM 2742 O O . PRO A 1 348 ? 10.682 -16.039 30.614 1.00 62.03 348 PRO A O 1
ATOM 2745 N N . VAL A 1 349 ? 9.039 -14.616 30.032 1.00 64.44 349 VAL A N 1
ATOM 2746 C CA . VAL A 1 349 ? 8.813 -14.087 31.387 1.00 64.44 349 VAL A CA 1
ATOM 2747 C C . VAL A 1 349 ? 8.184 -15.153 32.272 1.00 64.44 349 VAL A C 1
ATOM 2749 O O . VAL A 1 349 ? 8.629 -15.372 33.400 1.00 64.44 349 VAL A O 1
ATOM 2752 N N . ASN A 1 350 ? 7.180 -15.854 31.749 1.00 64.12 350 ASN A N 1
ATOM 2753 C CA . ASN A 1 350 ? 6.457 -16.870 32.512 1.00 64.12 350 ASN A CA 1
ATOM 2754 C C . ASN A 1 350 ? 6.986 -18.289 32.298 1.00 64.12 350 ASN A C 1
ATOM 2756 O O . ASN A 1 350 ? 6.542 -19.207 32.989 1.00 64.12 350 ASN A O 1
ATOM 2760 N N . ASN A 1 351 ? 7.921 -18.487 31.360 1.00 67.69 351 ASN A N 1
ATOM 2761 C CA . ASN A 1 351 ? 8.387 -19.814 30.955 1.00 67.69 351 ASN A CA 1
ATOM 2762 C C . ASN A 1 351 ? 7.197 -20.713 30.541 1.00 67.69 351 ASN A C 1
ATOM 2764 O O . ASN A 1 351 ? 7.174 -21.917 30.812 1.00 67.69 351 ASN A O 1
ATOM 2768 N N . ILE A 1 352 ? 6.179 -20.097 29.926 1.00 63.75 352 ILE A N 1
ATOM 2769 C CA . ILE A 1 352 ? 4.970 -20.757 29.432 1.00 63.75 352 ILE A CA 1
ATOM 2770 C C . ILE A 1 352 ? 5.116 -20.911 27.925 1.00 63.75 352 ILE A C 1
ATOM 2772 O O . ILE A 1 352 ? 5.361 -19.956 27.187 1.00 63.75 352 ILE A O 1
ATOM 2776 N N . THR A 1 353 ? 4.970 -22.150 27.473 1.00 58.47 353 THR A N 1
ATOM 2777 C CA . THR A 1 353 ? 4.881 -22.470 26.055 1.00 58.47 353 THR A CA 1
ATOM 2778 C C . THR A 1 353 ? 3.412 -22.406 25.642 1.00 58.47 353 THR A C 1
ATOM 2780 O O . THR A 1 353 ? 2.565 -22.978 26.326 1.00 58.47 353 THR A O 1
ATOM 2783 N N . TYR A 1 354 ? 3.169 -21.767 24.496 1.00 62.88 354 TYR A N 1
ATOM 2784 C CA . TYR A 1 354 ? 1.969 -21.812 23.653 1.00 62.88 354 TYR A CA 1
ATOM 2785 C C . TYR A 1 354 ? 0.996 -20.647 23.792 1.00 62.88 354 TYR A C 1
ATOM 2787 O O . TYR A 1 354 ? 0.082 -20.645 24.606 1.00 62.88 354 TYR A O 1
ATOM 2795 N N . VAL A 1 355 ? 1.135 -19.735 22.838 1.00 61.78 355 VAL A N 1
ATOM 2796 C CA . VAL A 1 355 ? 0.067 -18.858 22.381 1.00 61.78 355 VAL A CA 1
ATOM 2797 C C . VAL A 1 355 ? -0.241 -19.264 20.952 1.00 61.78 355 VAL A C 1
ATOM 2799 O O . VAL A 1 355 ? 0.598 -19.078 20.070 1.00 61.78 355 VAL A O 1
ATOM 2802 N N . THR A 1 356 ? -1.397 -19.880 20.721 1.00 66.12 356 THR A N 1
ATOM 2803 C CA . THR A 1 356 ? -1.942 -19.901 19.357 1.00 66.12 356 THR A CA 1
ATOM 2804 C C . THR A 1 356 ? -2.645 -18.566 19.128 1.00 66.12 356 THR A C 1
ATOM 2806 O O . THR A 1 356 ? -3.131 -17.990 20.102 1.00 66.12 356 THR A O 1
ATOM 2809 N N . PRO A 1 357 ? -2.777 -18.067 17.888 1.00 61.44 357 PRO A N 1
ATOM 2810 C CA . PRO A 1 357 ? -3.568 -16.859 17.631 1.00 61.44 357 PRO A CA 1
ATOM 2811 C C . PRO A 1 357 ? -4.997 -16.895 18.214 1.00 61.44 357 PRO A C 1
ATOM 2813 O O . PRO A 1 357 ? -5.598 -15.844 18.419 1.00 61.44 357 PRO A O 1
ATOM 2816 N N . ALA A 1 358 ? -5.527 -18.091 18.503 1.00 65.06 358 ALA A N 1
ATOM 2817 C CA . ALA A 1 358 ? -6.850 -18.313 19.078 1.00 65.06 358 ALA A CA 1
ATOM 2818 C C . ALA A 1 358 ? -6.889 -18.441 20.620 1.00 65.06 358 ALA A C 1
ATOM 2820 O O . ALA A 1 358 ? -7.977 -18.381 21.184 1.00 65.06 358 ALA A O 1
ATOM 2821 N N . ASP A 1 359 ? -5.759 -18.631 21.316 1.00 68.62 359 ASP A N 1
ATOM 2822 C CA . ASP A 1 359 ? -5.724 -18.808 22.781 1.00 68.62 359 ASP A CA 1
ATOM 2823 C C . ASP A 1 359 ? -5.071 -17.600 23.453 1.00 68.62 359 ASP A C 1
ATOM 2825 O O . ASP A 1 359 ? -3.846 -17.503 23.519 1.00 68.62 359 ASP A O 1
ATOM 2829 N N . GLN A 1 360 ? -5.905 -16.660 23.910 1.00 64.69 360 GLN A N 1
ATOM 2830 C CA . GLN A 1 360 ? -5.464 -15.380 24.475 1.00 64.69 360 GLN A CA 1
ATOM 2831 C C . GLN A 1 360 ? -5.653 -15.229 25.981 1.00 64.69 360 GLN A C 1
ATOM 2833 O O . GLN A 1 360 ? -5.494 -14.140 26.531 1.00 64.69 360 GLN A O 1
ATOM 2838 N N . SER A 1 361 ? -5.951 -16.328 26.674 1.00 64.81 361 SER A N 1
ATOM 2839 C CA . SER A 1 361 ? -6.173 -16.307 28.116 1.00 64.81 361 SER A CA 1
ATOM 2840 C C . SER A 1 361 ? -4.871 -16.481 28.916 1.00 64.81 361 SER A C 1
ATOM 2842 O O . SER A 1 361 ? -4.068 -17.366 28.645 1.00 64.81 361 SER A O 1
ATOM 2844 N N . GLY A 1 362 ? -4.669 -15.654 29.950 1.00 58.62 362 GLY A N 1
ATOM 2845 C CA . GLY A 1 362 ? -3.688 -15.926 31.013 1.00 58.62 362 GLY A CA 1
ATOM 2846 C C . GLY A 1 362 ? -2.223 -15.541 30.760 1.00 58.62 362 GLY A C 1
ATOM 2847 O O . GLY A 1 362 ? -1.366 -15.985 31.524 1.00 58.62 362 GLY A O 1
ATOM 2848 N N . LEU A 1 363 ? -1.914 -14.719 29.754 1.00 58.94 363 LEU A N 1
ATOM 2849 C CA . LEU A 1 363 ? -0.548 -14.223 29.534 1.00 58.94 363 LEU A CA 1
ATOM 2850 C C . LEU A 1 363 ? -0.246 -12.939 30.313 1.00 58.94 363 LEU A C 1
ATOM 2852 O O . LEU A 1 363 ? -1.133 -12.120 30.544 1.00 58.94 363 LEU A O 1
ATOM 2856 N N . SER A 1 364 ? 1.025 -12.740 30.686 1.00 62.06 364 SER A N 1
ATOM 2857 C CA . SER A 1 364 ? 1.483 -11.479 31.296 1.00 62.06 364 SER A CA 1
ATOM 2858 C C . SER A 1 364 ? 1.973 -10.446 30.283 1.00 62.06 364 SER A C 1
ATOM 2860 O O . SER A 1 364 ? 2.250 -9.314 30.672 1.00 62.06 364 SER A O 1
ATOM 2862 N N . VAL A 1 365 ? 2.159 -10.844 29.023 1.00 60.62 365 VAL A N 1
ATOM 2863 C CA . VAL A 1 365 ? 2.662 -9.982 27.951 1.00 60.62 365 VAL A CA 1
ATOM 2864 C C . VAL A 1 365 ? 1.504 -9.678 27.004 1.00 60.62 365 VAL A C 1
ATOM 2866 O O . VAL A 1 365 ? 0.887 -10.626 26.511 1.00 60.62 365 VAL A O 1
ATOM 2869 N N . PRO A 1 366 ? 1.186 -8.398 26.739 1.00 72.06 366 PRO A N 1
ATOM 2870 C CA . PRO A 1 366 ? 0.141 -8.064 25.786 1.00 72.06 366 PRO A CA 1
ATOM 2871 C C . PRO A 1 366 ? 0.507 -8.562 24.392 1.00 72.06 366 PRO A C 1
ATOM 2873 O O . PRO A 1 366 ? 1.610 -8.320 23.886 1.00 72.06 366 PRO A O 1
ATOM 2876 N N . PHE A 1 367 ? -0.429 -9.261 23.766 1.00 79.06 367 PHE A N 1
ATOM 2877 C CA . PHE A 1 367 ? -0.261 -9.749 22.410 1.00 79.06 367 PHE A CA 1
ATOM 2878 C C . PHE A 1 367 ? -1.593 -9.734 21.666 1.00 79.06 367 PHE A C 1
ATOM 2880 O O . PHE A 1 367 ? -2.659 -9.748 22.277 1.00 79.06 367 PHE A O 1
ATOM 2887 N N . PHE A 1 368 ? -1.522 -9.745 20.342 1.00 83.00 368 PHE A N 1
ATOM 2888 C CA . PHE A 1 368 ? -2.688 -9.756 19.472 1.00 83.00 368 PHE A CA 1
ATOM 2889 C C . PHE A 1 368 ? -2.560 -10.898 18.471 1.00 83.00 368 PHE A C 1
ATOM 2891 O O . PHE A 1 368 ? -1.548 -11.018 17.772 1.00 83.00 368 PHE A O 1
ATOM 2898 N N . GLY A 1 369 ? -3.579 -11.755 18.432 1.00 82.88 369 GLY A N 1
ATOM 2899 C CA . GLY A 1 369 ? -3.688 -12.855 17.484 1.00 82.88 369 GLY A CA 1
ATOM 2900 C C . GLY A 1 369 ? -4.601 -12.508 16.313 1.00 82.88 369 GLY A C 1
ATOM 2901 O O . GLY A 1 369 ? -5.706 -12.014 16.508 1.00 82.88 369 GLY A O 1
ATOM 2902 N N . ALA A 1 370 ? -4.140 -12.820 15.107 1.00 84.81 370 ALA A N 1
ATOM 2903 C CA . ALA A 1 370 ? -4.896 -12.752 13.862 1.00 84.81 370 ALA A CA 1
ATOM 2904 C C . ALA A 1 370 ? -4.874 -14.157 13.215 1.00 84.81 370 ALA A C 1
ATOM 2906 O O . ALA A 1 370 ? -3.943 -14.505 12.480 1.00 84.81 370 ALA A O 1
ATOM 2907 N N . PRO A 1 371 ? -5.823 -15.038 13.587 1.00 83.44 371 PRO A N 1
ATOM 2908 C CA . PRO A 1 371 ? -5.792 -16.458 13.247 1.00 83.44 371 PRO A CA 1
ATOM 2909 C C . PRO A 1 371 ? -5.978 -16.749 11.755 1.00 83.44 371 PRO A C 1
ATOM 2911 O O . PRO A 1 371 ? -5.395 -17.704 11.253 1.00 83.44 371 PRO A O 1
ATOM 2914 N N . ALA A 1 372 ? -6.758 -15.956 11.024 1.00 81.25 372 ALA A N 1
ATOM 2915 C CA . ALA A 1 372 ? -7.011 -16.168 9.603 1.00 81.25 372 ALA A CA 1
ATOM 2916 C C . ALA A 1 372 ? -5.785 -15.850 8.732 1.00 81.25 372 ALA A C 1
ATOM 2918 O O . ALA A 1 372 ? -5.626 -16.458 7.673 1.00 81.25 372 ALA A O 1
ATOM 2919 N N . THR A 1 373 ? -4.904 -14.952 9.181 1.00 81.38 373 THR A N 1
ATOM 2920 C CA . THR A 1 373 ? -3.590 -14.688 8.564 1.00 81.38 373 THR A CA 1
ATOM 2921 C C . THR A 1 373 ? -2.422 -15.372 9.284 1.00 81.38 373 THR A C 1
ATOM 2923 O O . THR A 1 373 ? -1.266 -15.148 8.912 1.00 81.38 373 THR A O 1
ATOM 2926 N N . ASN A 1 374 ? -2.705 -16.218 10.288 1.00 86.12 374 ASN A N 1
ATOM 2927 C CA . ASN A 1 374 ? -1.727 -16.860 11.175 1.00 86.12 374 ASN A CA 1
ATOM 2928 C C . ASN A 1 374 ? -0.658 -15.883 11.687 1.00 86.12 374 ASN A C 1
ATOM 2930 O O . ASN A 1 374 ? 0.546 -16.156 11.612 1.00 86.12 374 ASN A O 1
ATOM 2934 N N . ARG A 1 375 ? -1.102 -14.724 12.170 1.00 88.81 375 ARG A N 1
ATOM 2935 C CA . ARG A 1 375 ? -0.238 -13.651 12.650 1.00 88.81 375 ARG A CA 1
ATOM 2936 C C . ARG A 1 375 ? -0.336 -13.512 14.167 1.00 88.81 375 ARG A C 1
ATOM 2938 O O . ARG A 1 375 ? -1.415 -13.586 14.748 1.00 88.81 375 ARG A O 1
ATOM 2945 N N . LEU A 1 376 ? 0.813 -13.304 14.799 1.00 89.31 376 LEU A N 1
ATOM 2946 C CA . LEU A 1 376 ? 0.951 -12.979 16.217 1.00 89.31 376 LEU A CA 1
ATOM 2947 C C . LEU A 1 376 ? 1.755 -11.693 16.344 1.00 89.31 376 LEU A C 1
ATOM 2949 O O . LEU A 1 376 ? 2.836 -11.596 15.769 1.00 89.31 376 LEU A O 1
ATOM 2953 N N . ILE A 1 377 ? 1.246 -10.731 17.106 1.00 89.81 377 ILE A N 1
ATOM 2954 C CA . ILE A 1 377 ? 1.934 -9.480 17.430 1.00 89.81 377 ILE A CA 1
ATOM 2955 C C . ILE A 1 377 ? 2.179 -9.472 18.931 1.00 89.81 377 ILE A C 1
ATOM 2957 O O . ILE A 1 377 ? 1.223 -9.478 19.696 1.00 89.81 377 ILE A O 1
ATOM 2961 N N . ILE A 1 378 ? 3.439 -9.467 19.355 1.00 87.69 378 ILE A N 1
ATOM 2962 C CA . ILE A 1 378 ? 3.834 -9.525 20.765 1.00 87.69 378 ILE A CA 1
ATOM 2963 C C . ILE A 1 378 ? 4.567 -8.241 21.143 1.00 87.69 378 ILE A C 1
ATOM 2965 O O . ILE A 1 378 ? 5.561 -7.888 20.506 1.00 87.69 378 ILE A O 1
ATOM 2969 N N . PHE A 1 379 ? 4.109 -7.567 22.196 1.00 85.31 379 PHE A N 1
ATOM 2970 C CA . PHE A 1 379 ? 4.769 -6.380 22.739 1.00 85.31 379 PHE A CA 1
ATOM 2971 C C . PHE A 1 379 ? 5.827 -6.822 23.737 1.00 85.31 379 PHE A C 1
ATOM 2973 O O . PHE A 1 379 ? 5.518 -7.186 24.866 1.00 85.31 379 PHE A O 1
ATOM 2980 N N . ASP A 1 380 ? 7.082 -6.815 23.307 1.00 72.81 380 ASP A N 1
ATOM 2981 C CA . ASP A 1 380 ? 8.206 -7.221 24.139 1.00 72.81 380 ASP A CA 1
ATOM 2982 C C . ASP A 1 380 ? 9.094 -6.003 24.404 1.00 72.81 380 ASP A C 1
ATOM 2984 O O . ASP A 1 380 ? 9.798 -5.520 23.514 1.00 72.81 380 ASP A O 1
ATOM 2988 N N . ALA A 1 381 ? 9.011 -5.477 25.627 1.00 55.03 381 ALA A N 1
ATOM 2989 C CA . ALA A 1 381 ? 9.729 -4.272 26.028 1.00 55.03 381 ALA A CA 1
ATOM 2990 C C . ALA A 1 381 ? 11.255 -4.479 26.106 1.00 55.03 381 ALA A C 1
ATOM 2992 O O . ALA A 1 381 ? 11.993 -3.507 25.946 1.00 55.03 381 ALA A O 1
ATOM 2993 N N . ASP A 1 382 ? 11.722 -5.720 26.305 1.00 60.81 382 ASP A N 1
ATOM 2994 C CA . ASP A 1 382 ? 13.111 -6.010 26.696 1.00 60.81 382 ASP A CA 1
ATOM 2995 C C . ASP A 1 382 ? 13.770 -7.162 25.905 1.00 60.81 382 ASP A C 1
ATOM 2997 O O . ASP A 1 382 ? 14.981 -7.382 26.011 1.00 60.81 382 ASP A O 1
ATOM 3001 N N . GLY A 1 383 ? 13.014 -7.913 25.101 1.00 64.12 383 GLY A N 1
ATOM 3002 C CA . GLY A 1 383 ? 13.501 -9.092 24.394 1.00 64.12 383 GLY A CA 1
ATOM 3003 C C . GLY A 1 383 ? 14.459 -8.785 23.248 1.00 64.12 383 GLY A C 1
ATOM 3004 O O . GLY A 1 383 ? 14.071 -8.642 22.082 1.00 64.12 383 GLY A O 1
ATOM 3005 N N . GLU A 1 384 ? 15.758 -8.826 23.554 1.00 77.44 384 GLU A N 1
ATOM 3006 C CA . GLU A 1 384 ? 16.793 -9.101 22.550 1.00 77.44 384 GLU A CA 1
ATOM 3007 C C . GLU A 1 384 ? 16.553 -10.454 21.873 1.00 77.44 384 GLU A C 1
ATOM 3009 O O . GLU A 1 384 ? 17.013 -10.655 20.756 1.00 77.44 384 GLU A O 1
ATOM 3014 N N . LYS A 1 385 ? 15.791 -11.360 22.499 1.00 81.94 385 LYS A N 1
ATOM 3015 C CA . LYS A 1 385 ? 15.483 -12.687 21.971 1.00 81.94 385 LYS A CA 1
ATOM 3016 C C . LYS A 1 385 ? 14.012 -12.847 21.629 1.00 81.94 385 LYS A C 1
ATOM 3018 O O . LYS A 1 385 ? 13.147 -12.405 22.371 1.00 81.94 385 LYS A O 1
ATOM 3023 N N . SER A 1 386 ? 13.733 -13.535 20.533 1.00 83.62 386 SER A N 1
ATOM 3024 C CA . SER A 1 386 ? 12.392 -13.995 20.182 1.00 83.62 386 SER A CA 1
ATOM 3025 C C . SER A 1 386 ? 12.419 -15.485 19.927 1.00 83.62 386 SER A C 1
ATOM 3027 O O . SER A 1 386 ? 13.324 -15.974 19.257 1.00 83.62 386 SER A O 1
ATOM 3029 N N . GLU A 1 387 ? 11.427 -16.199 20.441 1.00 85.94 387 GLU A N 1
ATOM 3030 C CA . GLU A 1 387 ? 11.291 -17.635 20.241 1.00 85.94 387 GLU A CA 1
ATOM 3031 C C . GLU A 1 387 ? 9.889 -17.946 19.721 1.00 85.94 387 GLU A C 1
ATOM 3033 O O . GLU A 1 387 ? 8.879 -17.601 20.334 1.00 85.94 387 GLU A O 1
ATOM 3038 N N . SER A 1 388 ? 9.836 -18.583 18.555 1.00 86.75 388 SER A N 1
ATOM 3039 C CA . SER A 1 388 ? 8.597 -19.046 17.938 1.00 86.75 388 SER A CA 1
ATOM 3040 C C . SER A 1 388 ? 8.718 -20.510 17.555 1.00 86.75 388 SER A C 1
ATOM 3042 O O . SER A 1 388 ? 9.809 -21.027 17.327 1.00 86.75 388 SER A O 1
ATOM 3044 N N . GLU A 1 389 ? 7.588 -21.189 17.501 1.00 88.56 389 GLU A N 1
ATOM 3045 C CA . GLU A 1 389 ? 7.489 -22.609 17.240 1.00 88.56 389 GLU A CA 1
ATOM 3046 C C . GLU A 1 389 ? 6.384 -22.855 16.208 1.00 88.56 389 GLU A C 1
ATOM 3048 O O . GLU A 1 389 ? 5.306 -22.270 16.274 1.00 88.56 389 GLU A O 1
ATOM 3053 N N . VAL A 1 390 ? 6.653 -23.722 15.239 1.00 87.69 390 VAL A N 1
ATOM 3054 C CA . VAL A 1 390 ? 5.691 -24.198 14.248 1.00 87.69 390 VAL A CA 1
ATOM 3055 C C . VAL A 1 390 ? 5.529 -25.696 14.461 1.00 87.69 390 VAL A C 1
ATOM 3057 O O . VAL A 1 390 ? 6.494 -26.448 14.337 1.00 87.69 390 VAL A O 1
ATOM 3060 N N . ALA A 1 391 ? 4.320 -26.130 14.804 1.00 87.38 391 ALA A N 1
ATOM 3061 C CA . ALA A 1 391 ? 4.004 -27.536 15.042 1.00 87.38 391 ALA A CA 1
ATOM 3062 C C . ALA A 1 391 ? 3.180 -28.115 13.884 1.00 87.38 391 ALA A C 1
ATOM 3064 O O . ALA A 1 391 ? 2.217 -27.489 13.435 1.00 87.38 391 ALA A O 1
ATOM 3065 N N . GLY A 1 392 ? 3.532 -29.315 13.416 1.00 84.44 392 GLY A N 1
ATOM 3066 C CA . GLY A 1 392 ? 2.762 -30.043 12.408 1.00 84.44 392 GLY A CA 1
ATOM 3067 C C . GLY A 1 392 ? 1.351 -30.407 12.893 1.00 84.44 392 GLY A C 1
ATOM 3068 O O . GLY A 1 392 ? 1.112 -30.592 14.086 1.00 84.44 392 GLY A O 1
ATOM 3069 N N . ALA A 1 393 ? 0.399 -30.519 11.961 1.00 83.44 393 ALA A N 1
ATOM 3070 C CA . ALA A 1 393 ? -1.012 -30.811 12.256 1.00 83.44 393 ALA A CA 1
ATOM 3071 C C . ALA A 1 393 ? -1.463 -32.207 11.789 1.00 83.44 393 ALA A C 1
ATOM 3073 O O . ALA A 1 393 ? -2.582 -32.393 11.313 1.00 83.44 393 ALA A O 1
ATOM 3074 N N . GLY A 1 394 ? -0.593 -33.213 11.919 1.00 80.44 394 GLY A N 1
ATOM 3075 C CA . GLY A 1 394 ? -0.919 -34.613 11.617 1.00 80.44 394 GLY A CA 1
ATOM 3076 C C . GLY A 1 394 ? -0.761 -35.041 10.152 1.00 80.44 394 GLY A C 1
ATOM 3077 O O . GLY A 1 394 ? -1.021 -36.201 9.838 1.00 80.44 394 GLY A O 1
ATOM 3078 N N . GLY A 1 395 ? -0.292 -34.156 9.269 1.00 84.50 395 GLY A N 1
ATOM 3079 C CA . GLY A 1 395 ? 0.149 -34.474 7.907 1.00 84.50 395 GLY A CA 1
ATOM 3080 C C . GLY A 1 395 ? 1.362 -33.637 7.502 1.00 84.50 395 GLY A C 1
ATOM 3081 O O . GLY A 1 395 ? 1.628 -32.610 8.127 1.00 84.50 395 GLY A O 1
ATOM 3082 N N . ASP A 1 396 ? 2.093 -34.091 6.483 1.00 85.88 396 ASP A N 1
ATOM 3083 C CA . ASP A 1 396 ? 3.204 -33.326 5.914 1.00 85.88 396 ASP A CA 1
ATOM 3084 C C . ASP A 1 396 ? 2.666 -32.032 5.296 1.00 85.88 396 ASP A C 1
ATOM 3086 O O . ASP A 1 396 ? 1.670 -32.049 4.566 1.00 85.88 396 ASP A O 1
ATOM 3090 N N . ALA A 1 397 ? 3.315 -30.917 5.604 1.00 87.19 397 ALA A N 1
ATOM 3091 C CA . ALA A 1 397 ? 2.941 -29.600 5.118 1.00 87.19 397 ALA A CA 1
ATOM 3092 C C . ALA A 1 397 ? 4.184 -28.807 4.717 1.00 87.19 397 ALA A C 1
ATOM 3094 O O . ALA A 1 397 ? 5.265 -28.978 5.282 1.00 87.19 397 ALA A O 1
ATOM 3095 N N . GLU A 1 398 ? 4.002 -27.913 3.757 1.00 86.31 398 GLU A N 1
ATOM 3096 C CA . GLU A 1 398 ? 4.983 -26.906 3.378 1.00 86.31 398 GLU A CA 1
ATOM 3097 C C . GLU A 1 398 ? 4.506 -25.551 3.901 1.00 86.31 398 GLU A C 1
ATOM 3099 O O . GLU A 1 398 ? 3.315 -25.247 3.810 1.00 86.31 398 GLU A O 1
ATOM 3104 N N . TYR A 1 399 ? 5.407 -24.757 4.481 1.00 86.50 399 TYR A N 1
ATOM 3105 C CA . TYR A 1 399 ? 5.075 -23.434 4.996 1.00 86.50 399 TYR A CA 1
ATOM 3106 C C . TYR A 1 399 ? 6.175 -22.401 4.783 1.00 86.50 399 TYR A C 1
ATOM 3108 O O . TYR A 1 399 ? 7.363 -22.726 4.774 1.00 86.50 399 TYR A O 1
ATOM 3116 N N . ASP A 1 400 ? 5.764 -21.135 4.713 1.00 86.38 400 ASP A N 1
ATOM 3117 C CA . ASP A 1 400 ? 6.656 -20.006 4.943 1.00 86.38 400 ASP A CA 1
ATOM 3118 C C . ASP A 1 400 ? 6.455 -19.476 6.348 1.00 86.38 400 ASP A C 1
ATOM 3120 O O . ASP A 1 400 ? 5.335 -19.418 6.862 1.00 86.38 400 ASP A O 1
ATOM 3124 N N . TRP A 1 401 ? 7.552 -19.064 6.955 1.00 86.94 401 TRP A N 1
ATOM 3125 C CA . TRP A 1 401 ? 7.574 -18.464 8.272 1.00 86.94 401 TRP A CA 1
ATOM 3126 C C . TRP A 1 401 ? 8.273 -17.124 8.184 1.00 86.94 401 TRP A C 1
ATOM 3128 O O . TRP A 1 401 ? 9.319 -17.005 7.553 1.00 86.94 401 TRP A O 1
ATOM 3138 N N . GLU A 1 402 ? 7.698 -16.123 8.826 1.00 87.75 402 GLU A N 1
ATOM 3139 C CA . GLU A 1 402 ? 8.306 -14.815 8.978 1.00 87.75 402 GLU A CA 1
ATOM 3140 C C . GLU A 1 402 ? 8.247 -14.422 10.443 1.00 87.75 402 GLU A C 1
ATOM 3142 O O . GLU A 1 402 ? 7.236 -14.607 11.119 1.00 87.75 402 GLU A O 1
ATOM 3147 N N . ILE A 1 403 ? 9.327 -13.834 10.926 1.00 88.31 403 ILE A N 1
ATOM 3148 C CA . ILE A 1 403 ? 9.344 -13.114 12.181 1.00 88.31 403 ILE A CA 1
ATOM 3149 C C . ILE A 1 403 ? 10.019 -11.774 11.967 1.00 88.31 403 ILE A C 1
ATOM 3151 O O . ILE A 1 403 ? 11.095 -11.670 11.379 1.00 88.31 403 ILE A O 1
ATOM 3155 N N . SER A 1 404 ? 9.379 -10.729 12.459 1.00 86.44 404 SER A N 1
ATOM 3156 C CA . SER A 1 404 ? 9.888 -9.378 12.378 1.00 86.44 404 SER A CA 1
ATOM 3157 C C . SER A 1 404 ? 9.978 -8.748 13.753 1.00 86.44 404 SER A C 1
ATOM 3159 O O . SER A 1 404 ? 9.188 -9.060 14.637 1.00 86.44 404 SER A O 1
ATOM 3161 N N . SER A 1 405 ? 10.966 -7.885 13.936 1.00 86.12 405 SER A N 1
ATOM 3162 C CA . SER A 1 405 ? 11.095 -6.986 15.070 1.00 86.12 405 SER A CA 1
ATOM 3163 C C . SER A 1 405 ? 10.899 -5.574 14.559 1.00 86.12 405 SER A C 1
ATOM 3165 O O . SER A 1 405 ? 11.697 -5.110 13.747 1.00 86.12 405 SER A O 1
ATOM 3167 N N . GLU A 1 406 ? 9.871 -4.902 15.054 1.00 85.38 406 GLU A N 1
ATOM 3168 C CA . GLU A 1 406 ? 9.648 -3.473 14.862 1.00 85.38 406 GLU A CA 1
ATOM 3169 C C . GLU A 1 406 ? 10.066 -2.728 16.125 1.00 85.38 406 GLU A C 1
ATOM 3171 O O . GLU A 1 406 ? 9.819 -3.197 17.237 1.00 85.38 406 GLU A O 1
ATOM 3176 N N . GLY A 1 407 ? 10.705 -1.571 15.964 1.00 70.81 407 GLY A N 1
ATOM 3177 C CA . GLY A 1 407 ? 11.186 -0.776 17.092 1.00 70.81 407 GLY A CA 1
ATOM 3178 C C . GLY A 1 407 ? 12.402 -1.386 17.814 1.00 70.81 407 GLY A C 1
ATOM 3179 O O . GLY A 1 407 ? 12.879 -2.477 17.503 1.00 70.81 407 GLY A O 1
ATOM 3180 N N . GLY A 1 408 ? 12.967 -0.637 18.768 1.00 66.19 408 GLY A N 1
ATOM 3181 C CA . GLY A 1 408 ? 14.156 -1.039 19.540 1.00 66.19 408 GLY A CA 1
ATOM 3182 C C . GLY A 1 408 ? 15.500 -0.501 19.016 1.00 66.19 408 GLY A C 1
ATOM 3183 O O . GLY A 1 408 ? 15.563 0.512 18.311 1.00 66.19 408 GLY A O 1
ATOM 3184 N N . ASN A 1 409 ? 16.597 -1.169 19.402 1.00 64.69 409 ASN A N 1
ATOM 3185 C CA . ASN A 1 409 ? 17.999 -0.772 19.167 1.00 64.69 409 ASN A CA 1
ATOM 3186 C C . ASN A 1 409 ? 18.482 -0.903 17.704 1.00 64.69 409 ASN A C 1
ATOM 3188 O O . ASN A 1 409 ? 19.689 -0.930 17.469 1.00 64.69 409 ASN A O 1
ATOM 3192 N N . ILE A 1 410 ? 17.583 -0.976 16.714 1.00 68.50 410 ILE A N 1
ATOM 3193 C CA . ILE A 1 410 ? 17.965 -0.907 15.295 1.00 68.50 410 ILE A CA 1
ATOM 3194 C C . ILE A 1 410 ? 18.485 0.520 15.038 1.00 68.50 410 ILE A C 1
ATOM 3196 O O . ILE A 1 410 ? 17.698 1.471 15.145 1.00 68.50 410 ILE A O 1
ATOM 3200 N N . PRO A 1 411 ? 19.794 0.715 14.775 1.00 64.69 411 PRO A N 1
ATOM 3201 C CA . PRO A 1 411 ? 20.367 2.049 14.678 1.00 64.69 411 PRO A CA 1
ATOM 3202 C C . PRO A 1 411 ? 19.778 2.782 13.467 1.00 64.69 411 PRO A C 1
ATOM 3204 O O . PRO A 1 411 ? 19.821 2.240 12.359 1.00 64.69 411 PRO A O 1
ATOM 3207 N N . PRO A 1 412 ? 19.259 4.011 13.626 1.00 61.62 412 PRO A N 1
ATOM 3208 C CA . PRO A 1 412 ? 18.854 4.807 12.478 1.00 61.62 412 PRO A CA 1
ATOM 3209 C C . PRO A 1 412 ? 20.063 5.033 11.559 1.00 61.62 412 PRO A C 1
ATOM 3211 O O . PRO A 1 412 ? 21.147 5.390 12.023 1.00 61.62 412 PRO A O 1
ATOM 3214 N N . GLY A 1 413 ? 19.876 4.827 10.254 1.00 57.06 413 GLY A N 1
ATOM 3215 C CA . GLY A 1 413 ? 20.908 5.082 9.247 1.00 57.06 413 GLY A CA 1
ATOM 3216 C C . GLY A 1 413 ? 21.896 3.943 8.970 1.00 57.06 413 GLY A C 1
ATOM 3217 O O . GLY A 1 413 ? 22.900 4.198 8.309 1.00 57.06 413 GLY A O 1
ATOM 3218 N N . SER A 1 414 ? 21.657 2.700 9.411 1.00 52.72 414 SER A N 1
ATOM 3219 C CA . SER A 1 414 ? 22.292 1.562 8.720 1.00 52.72 414 SER A CA 1
ATOM 3220 C C . SER A 1 414 ? 21.742 1.498 7.292 1.00 52.72 414 SER A C 1
ATOM 3222 O O . SER A 1 414 ? 20.547 1.682 7.120 1.00 52.72 414 SER A O 1
ATOM 3224 N N . ASP A 1 415 ? 22.547 1.282 6.254 1.00 57.19 415 ASP A N 1
ATOM 3225 C CA . ASP A 1 415 ? 22.006 1.159 4.886 1.00 57.19 415 ASP A CA 1
ATOM 3226 C C . ASP A 1 415 ? 20.897 0.086 4.832 1.00 57.19 415 ASP A C 1
ATOM 3228 O O . ASP A 1 415 ? 20.939 -0.868 5.616 1.00 57.19 415 ASP A O 1
ATOM 3232 N N . GLN A 1 416 ? 19.924 0.210 3.918 1.00 62.50 416 GLN A N 1
ATOM 3233 C CA . GLN A 1 416 ? 18.978 -0.875 3.628 1.00 62.50 416 GLN A CA 1
ATOM 3234 C C . GLN A 1 416 ? 19.783 -2.114 3.215 1.00 62.50 416 GLN A C 1
ATOM 3236 O O . GLN A 1 416 ? 20.389 -2.165 2.140 1.00 62.50 416 GLN A O 1
ATOM 3241 N N . ARG A 1 417 ? 19.883 -3.098 4.113 1.00 66.06 417 ARG A N 1
ATOM 3242 C CA . ARG A 1 417 ? 20.708 -4.285 3.897 1.00 66.06 417 ARG A CA 1
ATOM 3243 C C . ARG A 1 417 ? 19.850 -5.530 4.054 1.00 66.06 417 ARG A C 1
ATOM 3245 O O . ARG A 1 417 ? 19.432 -5.912 5.139 1.00 66.06 417 ARG A O 1
ATOM 3252 N N . ALA A 1 418 ? 19.658 -6.193 2.925 1.00 71.56 418 ALA A N 1
ATOM 3253 C CA . ALA A 1 418 ? 19.132 -7.538 2.818 1.00 71.56 418 ALA A CA 1
ATOM 3254 C C . ALA A 1 418 ? 20.291 -8.548 2.750 1.00 71.56 418 ALA A C 1
ATOM 3256 O O . ALA A 1 418 ? 21.153 -8.457 1.873 1.00 71.56 418 ALA A O 1
ATOM 3257 N N . TRP A 1 419 ? 20.362 -9.497 3.672 1.00 76.31 419 TRP A N 1
ATOM 3258 C CA . TRP A 1 419 ? 21.362 -10.558 3.658 1.00 76.31 419 TRP A CA 1
ATOM 3259 C C . TRP A 1 419 ? 20.683 -11.907 3.447 1.00 76.31 419 TRP A C 1
ATOM 3261 O O . TRP A 1 419 ? 19.746 -12.274 4.150 1.00 76.31 419 TRP A O 1
ATOM 3271 N N . GLY A 1 420 ? 21.195 -12.660 2.480 1.00 76.31 420 GLY A N 1
ATOM 3272 C CA . GLY A 1 420 ? 20.741 -14.013 2.206 1.00 76.31 420 GLY A CA 1
ATOM 3273 C C . GLY A 1 420 ? 21.567 -15.012 2.988 1.00 76.31 420 GLY A C 1
ATOM 3274 O O . GLY A 1 420 ? 22.791 -14.890 3.024 1.00 76.31 420 GLY A O 1
ATOM 3275 N N . PHE A 1 421 ? 20.928 -16.021 3.569 1.00 75.19 421 PHE A N 1
ATOM 3276 C CA . PHE A 1 421 ? 21.616 -17.106 4.253 1.00 75.19 421 PHE A CA 1
ATOM 3277 C C . PHE A 1 421 ? 21.127 -18.454 3.733 1.00 75.19 421 PHE A C 1
ATOM 3279 O O . PHE A 1 421 ? 19.960 -18.631 3.380 1.00 75.19 421 PHE A O 1
ATOM 3286 N N . TYR A 1 422 ? 22.021 -19.438 3.699 1.00 73.00 422 TYR A N 1
ATOM 3287 C CA . TYR A 1 422 ? 21.612 -20.829 3.541 1.00 73.00 422 TYR A CA 1
ATOM 3288 C C . TYR A 1 422 ? 21.975 -21.627 4.786 1.00 73.00 422 TYR A C 1
ATOM 3290 O O . TYR A 1 422 ? 22.994 -21.383 5.436 1.00 73.00 422 TYR A O 1
ATOM 3298 N N . LEU A 1 423 ? 21.115 -22.589 5.109 1.00 68.00 423 LEU A N 1
ATOM 3299 C CA . LEU A 1 423 ? 21.328 -23.514 6.208 1.00 68.00 423 LEU A CA 1
ATOM 3300 C C . LEU A 1 423 ? 22.260 -24.630 5.747 1.00 68.00 423 LEU A C 1
ATOM 3302 O O . LEU A 1 423 ? 21.942 -25.384 4.826 1.00 68.00 423 LEU A O 1
ATOM 3306 N N . ASN A 1 424 ? 23.422 -24.743 6.383 1.00 61.88 424 ASN A N 1
ATOM 3307 C CA . ASN A 1 424 ? 24.360 -25.816 6.085 1.00 61.88 424 ASN A CA 1
ATOM 3308 C C . ASN A 1 424 ? 23.744 -27.187 6.447 1.00 61.88 424 ASN A C 1
ATOM 3310 O O . ASN A 1 424 ? 23.273 -27.375 7.565 1.00 61.88 424 ASN A O 1
ATOM 3314 N N . ASN A 1 425 ? 23.768 -28.152 5.519 1.00 56.75 425 ASN A N 1
ATOM 3315 C CA . ASN A 1 425 ? 23.291 -29.536 5.705 1.00 56.75 425 ASN A CA 1
ATOM 3316 C C . ASN A 1 425 ? 21.812 -29.726 6.112 1.00 56.75 425 ASN A C 1
ATOM 3318 O O . ASN A 1 425 ? 21.465 -30.793 6.617 1.00 56.75 425 ASN A O 1
ATOM 3322 N N . SER A 1 426 ? 20.934 -28.747 5.876 1.00 57.91 426 SER A N 1
ATOM 3323 C CA . SER A 1 426 ? 19.497 -28.892 6.144 1.00 57.91 426 SER A CA 1
ATOM 3324 C C . SER A 1 426 ? 18.698 -29.053 4.841 1.00 57.91 426 SER A C 1
ATOM 3326 O O . SER A 1 426 ? 19.009 -28.370 3.865 1.00 57.91 426 SER A O 1
ATOM 3328 N N . PRO A 1 427 ? 17.665 -29.919 4.793 1.00 51.34 427 PRO A N 1
ATOM 3329 C CA . PRO A 1 427 ? 16.720 -29.994 3.674 1.00 51.34 427 PRO A CA 1
ATOM 3330 C C . PRO A 1 427 ? 15.812 -28.755 3.557 1.00 51.34 427 PRO A C 1
ATOM 3332 O O . PRO A 1 427 ? 14.971 -28.708 2.664 1.00 51.34 427 PRO A O 1
ATOM 3335 N N . LEU A 1 428 ? 15.957 -27.769 4.450 1.00 54.47 428 LEU A N 1
ATOM 3336 C CA . LEU A 1 428 ? 15.201 -26.524 4.410 1.00 54.47 428 LEU A CA 1
ATOM 3337 C C . LEU A 1 428 ? 15.640 -25.597 3.272 1.00 54.47 428 LEU A C 1
ATOM 3339 O O . LEU A 1 428 ? 16.818 -25.264 3.109 1.00 54.47 428 LEU A O 1
ATOM 3343 N N . SER A 1 429 ? 14.647 -25.129 2.528 1.00 61.66 429 SER A N 1
ATOM 3344 C CA . SER A 1 429 ? 14.771 -24.230 1.391 1.00 61.66 429 SER A CA 1
ATOM 3345 C C . SER A 1 429 ? 14.983 -22.779 1.858 1.00 61.66 429 SER A C 1
ATOM 3347 O O . SER A 1 429 ? 14.039 -22.023 1.952 1.00 61.66 429 SER A O 1
ATOM 3349 N N . PHE A 1 430 ? 16.226 -22.345 2.094 1.00 65.62 430 PHE A N 1
ATOM 3350 C CA . PHE A 1 430 ? 16.608 -20.915 2.197 1.00 65.62 430 PHE A CA 1
ATOM 3351 C C . PHE A 1 430 ? 16.055 -20.086 3.388 1.00 65.62 430 PHE A C 1
ATOM 3353 O O . PHE A 1 430 ? 14.864 -20.076 3.688 1.00 65.62 430 PHE A O 1
ATOM 3360 N N . ILE A 1 431 ? 16.938 -19.313 4.044 1.00 68.06 431 ILE A N 1
ATOM 3361 C CA . ILE A 1 431 ? 16.543 -18.311 5.048 1.00 68.06 431 ILE A CA 1
ATOM 3362 C C . ILE A 1 431 ? 16.948 -16.903 4.603 1.00 68.06 431 ILE A C 1
ATOM 3364 O O . ILE A 1 431 ? 18.107 -16.578 4.342 1.00 68.06 431 ILE A O 1
ATOM 3368 N N . SER A 1 432 ? 15.922 -16.072 4.518 1.00 68.44 432 SER A N 1
ATOM 3369 C CA . SER A 1 432 ? 15.845 -14.619 4.464 1.00 68.44 432 SER A CA 1
ATOM 3370 C C . SER A 1 432 ? 16.291 -13.857 5.706 1.00 68.44 432 SER A C 1
ATOM 3372 O O . SER A 1 432 ? 15.677 -14.090 6.741 1.00 68.44 432 SER A O 1
ATOM 3374 N N . LEU A 1 433 ? 17.216 -12.895 5.649 1.00 72.44 433 LEU A N 1
ATOM 3375 C CA . LEU A 1 433 ? 17.236 -11.795 6.625 1.00 72.44 433 LEU A CA 1
ATOM 3376 C C . LEU A 1 433 ? 17.190 -10.461 5.892 1.00 72.44 433 LEU A C 1
ATOM 3378 O O . LEU A 1 433 ? 18.107 -10.092 5.165 1.00 72.44 433 LEU A O 1
ATOM 3382 N N . HIS A 1 434 ? 16.139 -9.697 6.126 1.00 70.62 434 HIS A N 1
ATOM 3383 C CA . HIS A 1 434 ? 16.010 -8.339 5.641 1.00 70.62 434 HIS A CA 1
ATOM 3384 C C . HIS A 1 434 ? 16.037 -7.367 6.814 1.00 70.62 434 HIS A C 1
ATOM 3386 O O . HIS A 1 434 ? 15.176 -7.434 7.685 1.00 70.62 434 HIS A O 1
ATOM 3392 N N . ILE A 1 435 ? 17.012 -6.462 6.853 1.00 67.12 435 ILE A N 1
ATOM 3393 C CA . ILE A 1 435 ? 17.007 -5.356 7.809 1.00 67.12 435 ILE A CA 1
ATOM 3394 C C . ILE A 1 435 ? 16.728 -4.075 7.038 1.00 67.12 435 ILE A C 1
ATOM 3396 O O . ILE A 1 435 ? 17.568 -3.603 6.266 1.00 67.12 435 ILE A O 1
ATOM 3400 N N . ASN A 1 436 ? 15.551 -3.510 7.283 1.00 65.31 436 ASN A N 1
ATOM 3401 C CA . ASN A 1 436 ? 15.206 -2.180 6.836 1.00 65.31 436 ASN A CA 1
ATOM 3402 C C . ASN A 1 436 ? 15.374 -1.221 8.027 1.00 65.31 436 ASN A C 1
ATOM 3404 O O . ASN A 1 436 ? 14.873 -1.403 9.134 1.00 65.31 436 ASN A O 1
ATOM 3408 N N . SER A 1 437 ? 16.243 -0.238 7.843 1.00 60.25 437 SER A N 1
ATOM 3409 C CA . SER A 1 437 ? 16.564 0.741 8.878 1.00 60.25 437 SER A CA 1
ATOM 3410 C C . SER A 1 437 ? 15.647 1.953 8.837 1.00 60.25 437 SER A C 1
ATOM 3412 O O . SER A 1 437 ? 15.527 2.653 9.843 1.00 60.25 437 SER A O 1
ATOM 3414 N N . ALA A 1 438 ? 15.021 2.210 7.683 1.00 60.41 438 ALA A N 1
ATOM 3415 C CA . ALA A 1 438 ? 14.156 3.357 7.467 1.00 60.41 438 ALA A CA 1
ATOM 3416 C C . ALA A 1 438 ? 12.840 3.193 8.236 1.00 60.41 438 ALA A C 1
ATOM 3418 O O . ALA A 1 438 ? 12.365 4.149 8.840 1.00 60.41 438 ALA A O 1
ATOM 3419 N N . ASP A 1 439 ? 12.313 1.970 8.278 1.00 65.69 439 ASP A N 1
ATOM 3420 C CA . ASP A 1 439 ? 11.133 1.574 9.054 1.00 65.69 439 ASP A CA 1
ATOM 3421 C C . ASP A 1 439 ? 11.493 0.983 10.433 1.00 65.69 439 ASP A C 1
ATOM 3423 O O . ASP A 1 439 ? 10.614 0.546 11.172 1.00 65.69 439 ASP A O 1
ATOM 3427 N N . ARG A 1 440 ? 12.789 0.968 10.794 1.00 73.25 440 ARG A N 1
ATOM 3428 C CA . ARG A 1 440 ? 13.322 0.351 12.023 1.00 73.25 440 ARG A CA 1
ATOM 3429 C C . ARG A 1 440 ? 12.788 -1.075 12.209 1.00 73.25 440 ARG A C 1
ATOM 3431 O O . ARG A 1 440 ? 12.401 -1.450 13.321 1.00 73.25 440 ARG A O 1
ATOM 3438 N N . ARG A 1 441 ? 12.783 -1.859 11.126 1.00 78.75 441 ARG A N 1
ATOM 3439 C CA . ARG A 1 441 ? 12.264 -3.225 11.092 1.00 78.75 441 ARG A CA 1
ATOM 3440 C C . ARG A 1 441 ? 13.325 -4.224 10.641 1.00 78.75 441 ARG A C 1
ATOM 3442 O O . ARG A 1 441 ? 13.904 -4.134 9.561 1.00 78.75 441 ARG A O 1
ATOM 3449 N N . ALA A 1 442 ? 13.544 -5.250 11.452 1.00 81.75 442 ALA A N 1
ATOM 3450 C CA . ALA A 1 442 ? 14.318 -6.422 11.055 1.00 81.75 442 ALA A CA 1
ATOM 3451 C C . ALA A 1 442 ? 13.360 -7.587 10.797 1.00 81.75 442 ALA A C 1
ATOM 3453 O O . ALA A 1 442 ? 12.481 -7.840 11.609 1.00 81.75 442 ALA A O 1
ATOM 3454 N N . ARG A 1 443 ? 13.515 -8.292 9.678 1.00 82.75 443 ARG A N 1
ATOM 3455 C CA . ARG A 1 443 ? 12.676 -9.411 9.233 1.00 82.75 443 ARG A CA 1
ATOM 3456 C C . ARG A 1 443 ? 13.543 -10.627 8.960 1.00 82.75 443 ARG A C 1
ATOM 3458 O O . ARG A 1 443 ? 14.463 -10.556 8.154 1.00 82.75 443 ARG A O 1
ATOM 3465 N N . VAL A 1 444 ? 13.224 -11.749 9.582 1.00 83.25 444 VAL A N 1
ATOM 3466 C CA . VAL A 1 444 ? 13.756 -13.066 9.235 1.00 83.25 444 VAL A CA 1
ATOM 3467 C C . VAL A 1 444 ? 12.626 -13.855 8.597 1.00 83.25 444 VAL A C 1
ATOM 3469 O O . VAL A 1 444 ? 11.528 -13.895 9.141 1.00 83.25 444 VAL A O 1
ATOM 3472 N N . PHE A 1 445 ? 12.880 -14.487 7.458 1.00 82.75 445 PHE A N 1
ATOM 3473 C CA . PHE A 1 445 ? 11.884 -15.297 6.763 1.00 82.75 445 PHE A CA 1
ATOM 3474 C C . PHE A 1 445 ? 12.501 -16.605 6.291 1.00 82.75 445 PHE A C 1
ATOM 3476 O O . PHE A 1 445 ? 13.600 -16.631 5.752 1.00 82.75 445 PHE A O 1
ATOM 3483 N N . GLY A 1 446 ? 11.797 -17.706 6.494 1.00 81.25 446 GLY A N 1
ATOM 3484 C CA . GLY A 1 446 ? 12.099 -19.000 5.902 1.00 81.25 446 GLY A CA 1
ATOM 3485 C C . GLY A 1 446 ? 11.004 -19.353 4.909 1.00 81.25 446 GLY A C 1
ATOM 3486 O O . GLY A 1 446 ? 9.828 -19.135 5.197 1.00 81.25 446 GLY A O 1
ATOM 3487 N N . LYS A 1 447 ? 11.384 -19.865 3.741 1.00 79.88 447 LYS A N 1
ATOM 3488 C CA . LYS A 1 447 ? 10.447 -20.191 2.661 1.00 79.88 447 LYS A CA 1
ATOM 3489 C C . LYS A 1 447 ? 10.414 -21.689 2.408 1.00 79.88 447 LYS A C 1
ATOM 3491 O O . LYS A 1 447 ? 11.416 -22.361 2.631 1.00 79.88 447 LYS A O 1
ATOM 3496 N N . ASN A 1 448 ? 9.290 -22.209 1.917 1.00 77.88 448 ASN A N 1
ATOM 3497 C CA . ASN A 1 448 ? 9.195 -23.593 1.434 1.00 77.88 448 ASN A CA 1
ATOM 3498 C C . ASN A 1 448 ? 9.762 -24.616 2.448 1.00 77.88 448 ASN A C 1
ATOM 3500 O O . ASN A 1 448 ? 10.580 -25.488 2.115 1.00 77.88 448 ASN A O 1
ATOM 3504 N N . ILE A 1 449 ? 9.419 -24.438 3.729 1.00 80.75 449 ILE A N 1
ATOM 3505 C CA . ILE A 1 449 ? 9.859 -25.295 4.829 1.00 80.75 449 ILE A CA 1
ATOM 3506 C C . ILE A 1 449 ? 8.911 -26.487 4.915 1.00 80.75 449 ILE A C 1
ATOM 3508 O O . ILE A 1 449 ? 7.722 -26.322 5.164 1.00 80.75 449 ILE A O 1
ATOM 3512 N N . ASN A 1 450 ? 9.449 -27.695 4.760 1.00 82.75 450 ASN A N 1
ATOM 3513 C CA . ASN A 1 450 ? 8.687 -28.928 4.940 1.00 82.75 450 ASN A CA 1
ATOM 3514 C C . ASN A 1 450 ? 8.680 -29.343 6.409 1.00 82.75 450 ASN A C 1
ATOM 3516 O O . ASN A 1 450 ? 9.750 -29.497 6.993 1.00 82.75 450 ASN A O 1
ATOM 3520 N N . ILE A 1 451 ? 7.500 -29.587 6.971 1.00 84.12 451 ILE A N 1
ATOM 3521 C CA . ILE A 1 451 ? 7.302 -30.130 8.319 1.00 84.12 451 ILE A CA 1
ATOM 3522 C C . ILE A 1 451 ? 6.446 -31.381 8.240 1.00 84.12 451 ILE A C 1
ATOM 3524 O O . ILE A 1 451 ? 5.409 -31.381 7.574 1.00 84.12 451 ILE A O 1
ATOM 3528 N N . SER A 1 452 ? 6.875 -32.459 8.898 1.00 84.19 452 SER A N 1
ATOM 3529 C CA . SER A 1 452 ? 6.022 -33.639 8.991 1.00 84.19 452 SER A CA 1
ATOM 3530 C C . SER A 1 452 ? 4.918 -33.429 10.025 1.00 84.19 452 SER A C 1
ATOM 3532 O O . SER A 1 452 ? 5.012 -32.583 10.916 1.00 84.19 452 SER A O 1
ATOM 3534 N N . GLY A 1 453 ? 3.857 -34.230 9.937 1.00 83.25 453 GLY A N 1
ATOM 3535 C CA . GLY A 1 453 ? 2.673 -34.069 10.785 1.00 83.25 453 GLY A CA 1
ATOM 3536 C C . GLY A 1 453 ? 2.908 -34.133 12.300 1.00 83.25 453 GLY A C 1
ATOM 3537 O O . GLY A 1 453 ? 2.036 -33.693 13.047 1.00 83.25 453 GLY A O 1
ATOM 3538 N N . PHE A 1 454 ? 4.045 -34.667 12.752 1.00 82.31 454 PHE A N 1
ATOM 3539 C CA . PHE A 1 454 ? 4.401 -34.800 14.171 1.00 82.31 454 PHE A CA 1
ATOM 3540 C C . PHE A 1 454 ? 5.639 -33.992 14.561 1.00 82.31 454 PHE A C 1
ATOM 3542 O O . PHE A 1 454 ? 6.061 -34.052 15.718 1.00 82.31 454 PHE A O 1
ATOM 3549 N N . ASP A 1 455 ? 6.224 -33.268 13.609 1.00 84.69 455 ASP A N 1
ATOM 3550 C CA . ASP A 1 455 ? 7.425 -32.495 13.860 1.00 84.69 455 ASP A CA 1
ATOM 3551 C C . ASP A 1 455 ? 7.079 -31.146 14.479 1.00 84.69 455 ASP A C 1
ATOM 3553 O O . ASP A 1 455 ? 5.980 -30.601 14.330 1.00 84.69 455 ASP A O 1
ATOM 3557 N N . THR A 1 456 ? 8.052 -30.607 15.197 1.00 84.44 456 THR A N 1
ATOM 3558 C CA . THR A 1 456 ? 8.009 -29.258 15.742 1.00 84.44 456 THR A CA 1
ATOM 3559 C C . THR A 1 456 ? 9.289 -28.539 15.356 1.00 84.44 456 THR A C 1
ATOM 3561 O O . THR A 1 456 ? 10.391 -29.040 15.581 1.00 84.44 456 THR A O 1
ATOM 3564 N N . HIS A 1 457 ? 9.142 -27.372 14.745 1.00 86.44 457 HIS A N 1
ATOM 3565 C CA . HIS A 1 457 ? 10.244 -26.514 14.339 1.00 86.44 457 HIS A CA 1
ATOM 3566 C C . HIS A 1 457 ? 10.266 -25.293 15.237 1.00 86.44 457 HIS A C 1
ATOM 3568 O O . HIS A 1 457 ? 9.289 -24.553 15.301 1.00 86.44 457 HIS A O 1
ATOM 3574 N N . ARG A 1 458 ? 11.380 -25.059 15.915 1.00 86.50 458 ARG A N 1
ATOM 3575 C CA . ARG A 1 458 ? 11.552 -23.924 16.811 1.00 86.50 458 ARG A CA 1
ATOM 3576 C C . ARG A 1 458 ? 12.622 -22.991 16.276 1.00 86.50 458 ARG A C 1
ATOM 3578 O O . ARG A 1 458 ? 13.688 -23.416 15.838 1.00 86.50 458 ARG A O 1
ATOM 3585 N N . PHE A 1 459 ? 12.304 -21.710 16.333 1.00 84.94 459 PHE A N 1
ATOM 3586 C CA . PHE A 1 459 ? 13.089 -20.610 15.818 1.00 84.94 459 PHE A CA 1
ATOM 3587 C C . PHE A 1 459 ? 13.379 -19.657 16.968 1.00 84.94 459 PHE A C 1
ATOM 3589 O O . PHE A 1 459 ? 12.469 -18.982 17.450 1.00 84.94 459 PHE A O 1
ATOM 3596 N N . THR A 1 460 ? 14.636 -19.583 17.388 1.00 85.75 460 THR A N 1
ATOM 3597 C CA . THR A 1 460 ? 15.102 -18.602 18.367 1.00 85.75 460 THR A CA 1
ATOM 3598 C C . THR A 1 460 ? 15.992 -17.592 17.660 1.00 85.75 460 THR A C 1
ATOM 3600 O O . THR A 1 460 ? 16.986 -17.967 17.042 1.00 85.75 460 THR A O 1
ATOM 3603 N N . ILE A 1 461 ? 15.654 -16.312 17.753 1.00 83.88 461 ILE A N 1
ATOM 3604 C CA . ILE A 1 461 ? 16.450 -15.216 17.203 1.00 83.88 461 ILE A CA 1
ATOM 3605 C C . ILE A 1 461 ? 16.932 -14.340 18.338 1.00 83.88 461 ILE A C 1
ATOM 3607 O O . ILE A 1 461 ? 16.116 -13.824 19.088 1.00 83.88 461 ILE A O 1
ATOM 3611 N N . ASP A 1 462 ? 18.237 -14.136 18.420 1.00 85.94 462 ASP A N 1
ATOM 3612 C CA . ASP A 1 462 ? 18.875 -13.079 19.186 1.00 85.94 462 ASP A CA 1
ATOM 3613 C C . ASP A 1 462 ? 19.102 -11.875 18.260 1.00 85.94 462 ASP A C 1
ATOM 3615 O O . ASP A 1 462 ? 20.019 -11.851 17.442 1.00 85.94 462 ASP A O 1
ATOM 3619 N N . TRP A 1 463 ? 18.217 -10.886 18.344 1.00 81.69 463 TRP A N 1
ATOM 3620 C CA . TRP A 1 463 ? 18.234 -9.679 17.528 1.00 81.69 463 TRP A CA 1
ATOM 3621 C C . TRP A 1 463 ? 19.458 -8.810 17.799 1.00 81.69 463 TRP A C 1
ATOM 3623 O O . TRP A 1 463 ? 19.954 -8.181 16.865 1.00 81.69 463 TRP A O 1
ATOM 3633 N N . SER A 1 464 ? 19.955 -8.753 19.040 1.00 81.25 464 SER A N 1
ATOM 3634 C CA . SER A 1 464 ? 21.130 -7.937 19.355 1.00 81.25 464 SER A CA 1
ATOM 3635 C C . SER A 1 464 ? 22.377 -8.553 18.726 1.00 81.25 464 SER A C 1
ATOM 3637 O O . SER A 1 464 ? 23.164 -7.844 18.090 1.00 81.25 464 SER A O 1
ATOM 3639 N N . GLU A 1 465 ? 22.506 -9.880 18.788 1.00 81.44 465 GLU A N 1
ATOM 3640 C CA . GLU A 1 465 ? 23.551 -10.625 18.093 1.00 81.44 465 GLU A CA 1
ATOM 3641 C C . GLU A 1 465 ? 23.409 -10.498 16.569 1.00 81.44 465 GLU A C 1
ATOM 3643 O O . GLU A 1 465 ? 24.383 -10.174 15.885 1.00 81.44 465 GLU A O 1
ATOM 3648 N N . LEU A 1 466 ? 22.190 -10.647 16.041 1.00 75.56 466 LEU A N 1
ATOM 3649 C CA . LEU A 1 466 ? 21.901 -10.564 14.610 1.00 75.56 466 LEU A CA 1
ATOM 3650 C C . LEU A 1 466 ? 22.284 -9.199 14.024 1.00 75.56 466 LEU A C 1
ATOM 3652 O O . LEU A 1 466 ? 22.931 -9.124 12.975 1.00 75.56 466 LEU A O 1
ATOM 3656 N N . ILE A 1 467 ? 21.913 -8.119 14.717 1.00 74.44 467 ILE A N 1
ATOM 3657 C CA . ILE A 1 467 ? 22.201 -6.741 14.309 1.00 74.44 467 ILE A CA 1
ATOM 3658 C C . ILE A 1 467 ? 23.697 -6.442 14.467 1.00 74.44 467 ILE A C 1
ATOM 3660 O O . ILE A 1 467 ? 24.321 -5.914 13.543 1.00 74.44 467 ILE A O 1
ATOM 3664 N N . SER A 1 468 ? 24.299 -6.792 15.610 1.00 77.31 468 SER A N 1
ATOM 3665 C CA . SER A 1 468 ? 25.704 -6.462 15.901 1.00 77.31 468 SER A CA 1
ATOM 3666 C C . SER A 1 468 ? 26.706 -7.253 15.054 1.00 77.31 468 SER A C 1
ATOM 3668 O O . SER A 1 468 ? 27.734 -6.701 14.657 1.00 77.31 468 SER A O 1
ATOM 3670 N N . ASN A 1 469 ? 26.396 -8.505 14.706 1.00 72.62 469 ASN A N 1
ATOM 3671 C CA . ASN A 1 469 ? 27.271 -9.384 13.925 1.00 72.62 469 ASN A CA 1
ATOM 3672 C C . ASN A 1 469 ? 26.966 -9.393 12.420 1.00 72.62 469 ASN A C 1
ATOM 3674 O O . ASN A 1 469 ? 27.466 -10.267 11.705 1.00 72.62 469 ASN A O 1
ATOM 3678 N N . GLN A 1 470 ? 26.169 -8.442 11.916 1.00 68.19 470 GLN A N 1
ATOM 3679 C CA . GLN A 1 470 ? 25.791 -8.356 10.495 1.00 68.19 470 GLN A CA 1
ATOM 3680 C C . GLN A 1 470 ? 25.205 -9.681 9.966 1.00 68.19 470 GLN A C 1
ATOM 3682 O O . GLN A 1 470 ? 25.563 -10.159 8.884 1.00 68.19 470 GLN A O 1
ATOM 3687 N N . GLY A 1 471 ? 24.363 -10.313 10.788 1.00 62.59 471 GLY A N 1
ATOM 3688 C CA . GLY A 1 471 ? 23.679 -11.571 10.505 1.00 62.59 471 GLY A CA 1
ATOM 3689 C C . GLY A 1 471 ? 24.527 -12.847 10.612 1.00 62.59 471 GLY A C 1
ATOM 3690 O O . GLY A 1 471 ? 24.022 -13.921 10.312 1.00 62.59 471 GLY A O 1
ATOM 3691 N N . LYS A 1 472 ? 25.800 -12.781 11.038 1.00 62.62 472 LYS A N 1
ATOM 3692 C CA . LYS A 1 472 ? 26.671 -13.976 11.132 1.00 62.62 472 LYS A CA 1
ATOM 3693 C C . LYS A 1 472 ? 26.337 -14.924 12.289 1.00 62.62 472 LYS A C 1
ATOM 3695 O O . LYS A 1 472 ? 26.738 -16.081 12.244 1.00 62.62 472 LYS A O 1
ATOM 3700 N N . ALA A 1 473 ? 25.656 -14.444 13.323 1.00 60.03 473 ALA A N 1
ATOM 3701 C CA . ALA A 1 473 ? 25.262 -15.231 14.485 1.00 60.03 473 ALA A CA 1
ATOM 3702 C C . ALA A 1 473 ? 23.975 -14.641 15.079 1.00 60.03 473 ALA A C 1
ATOM 3704 O O . ALA A 1 473 ? 23.713 -13.454 14.886 1.00 60.03 473 ALA A O 1
ATOM 3705 N N . GLY A 1 474 ? 23.167 -15.471 15.739 1.00 65.25 474 GLY A N 1
ATOM 3706 C CA . GLY A 1 474 ? 21.925 -15.032 16.383 1.00 65.25 474 GLY A CA 1
ATOM 3707 C C . GLY A 1 474 ? 20.646 -15.708 15.895 1.00 65.25 474 GLY A C 1
ATOM 3708 O O . GLY A 1 474 ? 19.577 -15.293 16.309 1.00 65.25 474 GLY A O 1
ATOM 3709 N N . ILE A 1 475 ? 20.699 -16.740 15.046 1.00 73.50 475 ILE A N 1
ATOM 3710 C CA . ILE A 1 475 ? 19.519 -17.575 14.749 1.00 73.50 475 ILE A CA 1
ATOM 3711 C C . ILE A 1 475 ? 19.840 -19.016 15.127 1.00 73.50 475 ILE A C 1
ATOM 3713 O O . ILE A 1 475 ? 20.767 -19.617 14.586 1.00 73.50 475 ILE A O 1
ATOM 3717 N N . LEU A 1 476 ? 19.066 -19.568 16.054 1.00 78.00 476 LEU A N 1
ATOM 3718 C CA . LEU A 1 476 ? 19.083 -20.974 16.423 1.00 78.00 476 LEU A CA 1
ATOM 3719 C C . LEU A 1 476 ? 17.802 -21.621 15.898 1.00 78.00 476 LEU A C 1
ATOM 3721 O O . LEU A 1 476 ? 16.697 -21.164 16.190 1.00 78.00 476 LEU A O 1
ATOM 3725 N N . LEU A 1 477 ? 17.964 -22.698 15.136 1.00 74.56 477 LEU A N 1
ATOM 3726 C CA . LEU A 1 477 ? 16.861 -23.545 14.701 1.00 74.56 477 LEU A CA 1
ATOM 3727 C C . LEU A 1 477 ? 16.955 -24.875 15.429 1.00 74.56 477 LEU A C 1
ATOM 3729 O O . LEU A 1 477 ? 18.018 -25.492 15.438 1.00 74.56 477 LEU A O 1
ATOM 3733 N N . SER A 1 478 ? 15.862 -25.335 16.017 1.00 76.12 478 SER A N 1
ATOM 3734 C CA . SER A 1 478 ? 15.790 -26.677 16.586 1.00 76.12 478 SER A CA 1
ATOM 3735 C C . SER A 1 478 ? 14.606 -27.443 16.016 1.00 76.12 478 SER A C 1
ATOM 3737 O O . SER A 1 478 ? 13.541 -26.887 15.750 1.00 76.12 478 SER A O 1
ATOM 3739 N N . PHE A 1 479 ? 14.830 -28.736 15.785 1.00 75.62 479 PHE A N 1
ATOM 3740 C CA . PHE A 1 479 ? 13.858 -29.646 15.193 1.00 75.62 479 PHE A CA 1
ATOM 3741 C C . PHE A 1 479 ? 13.580 -30.769 16.194 1.00 75.62 479 PHE A C 1
ATOM 3743 O O . PHE A 1 479 ? 14.508 -31.450 16.640 1.00 75.62 479 PHE A O 1
ATOM 3750 N N . ASP A 1 480 ? 12.314 -30.976 16.543 1.00 76.69 480 ASP A N 1
ATOM 3751 C CA . ASP A 1 480 ? 11.865 -32.158 17.281 1.00 76.69 480 ASP A CA 1
ATOM 3752 C C . ASP A 1 480 ? 11.089 -33.074 16.334 1.00 76.69 480 ASP A C 1
ATOM 3754 O O . ASP A 1 480 ? 10.063 -32.678 15.783 1.00 76.69 480 ASP A O 1
ATOM 3758 N N . GLN A 1 481 ? 11.603 -34.292 16.142 1.00 74.62 481 GLN A N 1
ATOM 3759 C CA . GLN A 1 481 ? 10.997 -35.324 15.303 1.00 74.62 481 GLN A CA 1
ATOM 3760 C C . GLN A 1 481 ? 10.196 -36.317 16.147 1.00 74.62 481 GLN A C 1
ATOM 3762 O O . GLN A 1 481 ? 10.646 -37.440 16.414 1.00 74.62 481 GLN A O 1
ATOM 3767 N N . GLY A 1 482 ? 9.009 -35.899 16.592 1.00 61.69 482 GLY A N 1
ATOM 3768 C CA . GLY A 1 482 ? 7.996 -36.796 17.148 1.00 61.69 482 GLY A CA 1
ATOM 3769 C C . GLY A 1 482 ? 8.436 -37.619 18.367 1.00 61.69 482 GLY A C 1
ATOM 3770 O O . GLY A 1 482 ? 8.130 -38.811 18.442 1.00 61.69 482 GLY A O 1
ATOM 3771 N N . GLY A 1 483 ? 9.145 -37.017 19.329 1.00 61.91 483 GLY A N 1
ATOM 3772 C CA . GLY A 1 483 ? 9.431 -37.648 20.627 1.00 61.91 483 GLY A CA 1
ATOM 3773 C C . GLY A 1 483 ? 10.723 -38.468 20.701 1.00 61.91 483 GLY A C 1
ATOM 3774 O O . GLY A 1 483 ? 10.975 -39.117 21.718 1.00 61.91 483 GLY A O 1
ATOM 3775 N N . ASN A 1 484 ? 11.574 -38.410 19.672 1.00 59.75 484 ASN A N 1
ATOM 3776 C CA . ASN A 1 484 ? 12.930 -38.978 19.713 1.00 59.75 484 ASN A CA 1
ATOM 3777 C C . ASN A 1 484 ? 13.976 -38.036 20.350 1.00 59.75 484 ASN A C 1
ATOM 3779 O O . ASN A 1 484 ? 15.164 -38.363 20.364 1.00 59.75 484 ASN A O 1
ATOM 3783 N N . GLY A 1 485 ? 13.531 -36.914 20.924 1.00 59.62 485 GLY A N 1
ATOM 3784 C CA . GLY A 1 485 ? 14.368 -35.895 21.555 1.00 59.62 485 GLY A CA 1
ATOM 3785 C C . GLY A 1 485 ? 14.638 -34.714 20.623 1.00 59.62 485 GLY A C 1
ATOM 3786 O O . GLY A 1 485 ? 14.717 -34.874 19.407 1.00 59.62 485 GLY A O 1
ATOM 3787 N N . ILE A 1 486 ? 14.790 -33.527 21.215 1.00 58.75 486 ILE A N 1
ATOM 3788 C CA . ILE A 1 486 ? 15.124 -32.292 20.500 1.00 58.75 486 ILE A CA 1
ATOM 3789 C C . ILE A 1 486 ? 16.527 -32.456 19.910 1.00 58.75 486 ILE A C 1
ATOM 3791 O O . ILE A 1 486 ? 17.515 -32.534 20.647 1.00 58.75 486 ILE A O 1
ATOM 3795 N N . PHE A 1 487 ? 16.627 -32.503 18.583 1.00 57.12 487 PHE A N 1
ATOM 3796 C CA . PHE A 1 487 ? 17.905 -32.332 17.911 1.00 57.12 487 PHE A CA 1
ATOM 3797 C C . PHE A 1 487 ? 18.150 -30.828 17.789 1.00 57.12 487 PHE A C 1
ATOM 3799 O O . PHE A 1 487 ? 17.661 -30.162 16.876 1.00 57.12 487 PHE A O 1
ATOM 3806 N N . GLU A 1 488 ? 18.916 -30.279 18.731 1.00 57.56 488 GLU A N 1
ATOM 3807 C CA . GLU A 1 488 ? 19.494 -28.946 18.578 1.00 57.56 488 GLU A CA 1
ATOM 3808 C C . GLU A 1 488 ? 20.594 -29.014 17.514 1.00 57.56 488 GLU A C 1
ATOM 3810 O O . GLU A 1 488 ? 21.775 -29.211 17.801 1.00 57.56 488 GLU A O 1
ATOM 3815 N N . SER A 1 489 ? 20.209 -28.895 16.247 1.00 54.22 489 SER A N 1
ATOM 3816 C CA . SER A 1 489 ? 21.163 -28.558 15.203 1.00 54.22 489 SER A CA 1
ATOM 3817 C C . SER A 1 489 ? 21.285 -27.041 15.160 1.00 54.22 489 SER A C 1
ATOM 3819 O O . SER A 1 489 ? 20.474 -26.384 14.516 1.00 54.22 489 SER A O 1
ATOM 3821 N N . SER A 1 490 ? 22.304 -26.463 15.800 1.00 57.62 490 SER A N 1
ATOM 3822 C CA . SER A 1 490 ? 22.682 -25.080 15.501 1.00 57.62 490 SER A CA 1
ATOM 3823 C C . SER A 1 490 ? 23.138 -25.031 14.041 1.00 57.62 490 SER A C 1
ATOM 3825 O O . SER A 1 490 ? 24.283 -25.358 13.720 1.00 57.62 490 SER A O 1
ATOM 3827 N N . ALA A 1 491 ? 22.220 -24.732 13.131 1.00 58.38 491 ALA A N 1
ATOM 3828 C CA . ALA A 1 491 ? 22.567 -24.564 11.739 1.00 58.38 491 ALA A CA 1
ATOM 3829 C C . ALA A 1 491 ? 23.365 -23.265 11.623 1.00 58.38 491 ALA A C 1
ATOM 3831 O O . ALA A 1 491 ? 22.854 -22.183 11.901 1.00 58.38 491 ALA A O 1
ATOM 3832 N N . GLU A 1 492 ? 24.640 -23.378 11.256 1.00 65.56 492 GLU A N 1
ATOM 3833 C CA . GLU A 1 492 ? 25.450 -22.206 10.951 1.00 65.56 492 GLU A CA 1
ATOM 3834 C C . GLU A 1 492 ? 24.856 -21.547 9.703 1.00 65.56 492 GLU A C 1
ATOM 3836 O O . GLU A 1 492 ? 24.788 -22.160 8.630 1.00 65.56 492 GLU A O 1
ATOM 3841 N N . LEU A 1 493 ? 24.370 -20.317 9.862 1.00 69.38 493 LEU A N 1
ATOM 3842 C CA . LEU A 1 493 ? 23.890 -19.517 8.750 1.00 69.38 493 LEU A CA 1
ATOM 3843 C C . LEU A 1 493 ? 25.089 -19.045 7.943 1.00 69.38 493 LEU A C 1
ATOM 3845 O O . LEU A 1 493 ? 25.878 -18.210 8.387 1.00 69.38 493 LEU A O 1
ATOM 3849 N N . ILE A 1 494 ? 25.221 -19.568 6.729 1.00 73.38 494 ILE A N 1
ATOM 3850 C CA . ILE A 1 494 ? 26.284 -19.133 5.834 1.00 73.38 494 ILE A CA 1
ATOM 3851 C C . ILE A 1 494 ? 25.739 -17.984 4.998 1.00 73.38 494 ILE A C 1
ATOM 3853 O O . ILE A 1 494 ? 24.856 -18.171 4.155 1.00 73.38 494 ILE A O 1
ATOM 3857 N N . LYS A 1 495 ? 26.280 -16.790 5.252 1.00 81.44 495 LYS A N 1
ATOM 3858 C CA . LYS A 1 495 ? 25.985 -15.582 4.483 1.00 81.44 495 LYS A CA 1
ATOM 3859 C C . LYS A 1 495 ? 26.304 -15.817 3.008 1.00 81.44 495 LYS A C 1
ATOM 3861 O O . LYS A 1 495 ? 27.403 -16.253 2.663 1.00 81.44 495 LYS A O 1
ATOM 3866 N N . LEU A 1 496 ? 25.348 -15.511 2.142 1.00 85.00 496 LEU A N 1
ATOM 3867 C CA . LEU A 1 496 ? 25.550 -15.493 0.703 1.00 85.00 496 LEU A CA 1
ATOM 3868 C C . LEU A 1 496 ? 26.368 -14.245 0.344 1.00 85.00 496 LEU A C 1
ATOM 3870 O O . LEU A 1 496 ? 25.989 -13.139 0.735 1.00 85.00 496 LEU A O 1
ATOM 3874 N N . PRO A 1 497 ? 27.499 -14.405 -0.365 1.00 89.31 497 PRO A N 1
ATOM 3875 C CA . PRO A 1 497 ? 28.412 -13.303 -0.627 1.00 89.31 497 PRO A CA 1
ATOM 3876 C C . PRO A 1 497 ? 27.842 -12.314 -1.643 1.00 89.31 497 PRO A C 1
ATOM 3878 O O . PRO A 1 497 ? 28.225 -11.153 -1.610 1.00 89.31 497 PRO A O 1
ATOM 3881 N N . GLY A 1 498 ? 26.940 -12.734 -2.537 1.00 90.56 498 GLY A N 1
ATOM 3882 C CA . GLY A 1 498 ? 26.396 -11.882 -3.590 1.00 90.56 498 GLY A CA 1
ATOM 3883 C C . GLY A 1 498 ? 24.882 -11.713 -3.529 1.00 90.56 498 GLY A C 1
ATOM 3884 O O . GLY A 1 498 ? 24.150 -12.647 -3.185 1.00 90.56 498 GLY A O 1
ATOM 3885 N N . ARG A 1 499 ? 24.414 -10.524 -3.921 1.00 93.25 499 ARG A N 1
ATOM 3886 C CA . ARG A 1 499 ? 22.993 -10.242 -4.159 1.00 93.25 499 ARG A CA 1
ATOM 3887 C C . ARG A 1 499 ? 22.797 -9.285 -5.329 1.00 93.25 499 ARG A C 1
ATOM 3889 O O . ARG A 1 499 ? 23.657 -8.458 -5.625 1.00 93.25 499 ARG A O 1
ATOM 3896 N N . MET A 1 500 ? 21.645 -9.395 -5.976 1.00 95.50 500 MET A N 1
ATOM 3897 C CA . MET A 1 500 ? 21.148 -8.418 -6.935 1.00 95.50 500 MET A CA 1
ATOM 3898 C C . MET A 1 500 ? 19.773 -7.957 -6.482 1.00 95.50 500 MET A C 1
ATOM 3900 O O . MET A 1 500 ? 18.918 -8.795 -6.206 1.00 95.50 500 MET A O 1
ATOM 3904 N N . THR A 1 501 ? 19.587 -6.646 -6.392 1.00 95.25 501 THR A N 1
ATOM 3905 C CA . THR A 1 501 ? 18.343 -6.030 -5.931 1.00 95.25 501 THR A CA 1
ATOM 3906 C C . THR A 1 501 ? 17.822 -5.096 -7.008 1.00 95.25 501 THR A C 1
ATOM 3908 O O . THR A 1 501 ? 18.539 -4.194 -7.431 1.00 95.25 501 THR A O 1
ATOM 3911 N N . ALA A 1 502 ? 16.580 -5.303 -7.433 1.00 96.50 502 ALA A N 1
ATOM 3912 C CA . ALA A 1 502 ? 15.837 -4.391 -8.286 1.00 96.50 502 ALA A CA 1
ATOM 3913 C C . ALA A 1 502 ? 14.792 -3.655 -7.436 1.00 96.50 502 ALA A C 1
ATOM 3915 O O . ALA A 1 502 ? 14.026 -4.306 -6.731 1.00 96.50 502 ALA A O 1
ATOM 3916 N N . ILE A 1 503 ? 14.769 -2.324 -7.491 1.00 94.94 503 ILE A N 1
ATOM 3917 C CA . ILE A 1 503 ? 13.847 -1.464 -6.735 1.00 94.94 503 ILE A CA 1
ATOM 3918 C C . ILE A 1 503 ? 13.056 -0.630 -7.734 1.00 94.94 503 ILE A C 1
ATOM 3920 O O . ILE A 1 503 ? 13.632 0.172 -8.474 1.00 94.94 503 ILE A O 1
ATOM 3924 N N . LEU A 1 504 ? 11.745 -0.841 -7.778 1.00 93.94 504 LEU A N 1
ATOM 3925 C CA . LEU A 1 504 ? 10.835 -0.140 -8.669 1.00 93.94 504 LEU A CA 1
ATOM 3926 C C . LEU A 1 504 ? 10.159 1.022 -7.935 1.00 93.94 504 LEU A C 1
ATOM 3928 O O . LEU A 1 504 ? 9.443 0.831 -6.960 1.00 93.94 504 LEU A O 1
ATOM 3932 N N . HIS A 1 505 ? 10.323 2.227 -8.470 1.00 89.88 505 HIS A N 1
ATOM 3933 C CA . HIS A 1 505 ? 9.708 3.453 -7.959 1.00 89.88 505 HIS A CA 1
ATOM 3934 C C . HIS A 1 505 ? 8.561 3.873 -8.885 1.00 89.88 505 HIS A C 1
ATOM 3936 O O . HIS A 1 505 ? 8.703 4.816 -9.674 1.00 89.88 505 HIS A O 1
ATOM 3942 N N . SER A 1 506 ? 7.468 3.101 -8.904 1.00 78.69 506 SER A N 1
ATOM 3943 C CA . SER A 1 506 ? 6.357 3.307 -9.846 1.00 78.69 506 SER A CA 1
ATOM 3944 C C . SER A 1 506 ? 5.131 2.434 -9.562 1.00 78.69 506 SER A C 1
ATOM 3946 O O . SER A 1 506 ? 5.299 1.367 -8.982 1.00 78.69 506 SER A O 1
ATOM 3948 N N . PRO A 1 507 ? 3.942 2.811 -10.072 1.00 74.94 507 PRO A N 1
ATOM 3949 C CA . PRO A 1 507 ? 2.767 1.930 -10.175 1.00 74.94 507 PRO A CA 1
ATOM 3950 C C . PRO A 1 507 ? 2.901 0.744 -11.163 1.00 74.94 507 PRO A C 1
ATOM 3952 O O . PRO A 1 507 ? 1.929 0.045 -11.427 1.00 74.94 507 PRO A O 1
ATOM 3955 N N . ALA A 1 508 ? 4.075 0.482 -11.744 1.00 89.00 508 ALA A N 1
ATOM 3956 C CA . ALA A 1 508 ? 4.297 -0.721 -12.550 1.00 89.00 508 ALA A CA 1
ATOM 3957 C C . ALA A 1 508 ? 4.499 -1.984 -11.676 1.00 89.00 508 ALA A C 1
ATOM 3959 O O . ALA A 1 508 ? 4.784 -1.912 -10.484 1.00 89.00 508 ALA A O 1
ATOM 3960 N N . GLY A 1 509 ? 4.381 -3.166 -12.280 1.00 90.94 509 GLY A N 1
ATOM 3961 C CA . GLY A 1 509 ? 4.785 -4.434 -11.676 1.00 90.94 509 GLY A CA 1
ATOM 3962 C C . GLY A 1 509 ? 6.269 -4.709 -11.916 1.00 90.94 509 GLY A C 1
ATOM 3963 O O . GLY A 1 509 ? 6.781 -4.422 -12.998 1.00 90.94 509 GLY A O 1
ATOM 3964 N N . LEU A 1 510 ? 6.951 -5.288 -10.927 1.00 95.50 510 LEU A N 1
ATOM 3965 C CA . LEU A 1 510 ? 8.349 -5.719 -11.024 1.00 95.50 510 LEU A CA 1
ATOM 3966 C C . LEU A 1 510 ? 8.432 -7.242 -10.984 1.00 95.50 510 LEU A C 1
ATOM 3968 O O . LEU A 1 510 ? 7.970 -7.834 -10.008 1.00 95.50 510 LEU A O 1
ATOM 3972 N N . HIS A 1 511 ? 9.077 -7.856 -11.980 1.00 96.88 511 HIS A N 1
ATOM 3973 C CA . HIS A 1 511 ? 9.400 -9.285 -12.006 1.00 96.88 511 HIS A CA 1
ATOM 3974 C C . HIS A 1 511 ? 10.898 -9.517 -12.195 1.00 96.88 511 HIS A C 1
ATOM 3976 O O . HIS A 1 511 ? 11.555 -8.878 -13.013 1.00 96.88 511 HIS A O 1
ATOM 3982 N N . LEU A 1 512 ? 11.434 -10.499 -11.484 1.00 97.31 512 LEU A N 1
ATOM 3983 C CA . LEU A 1 512 ? 12.696 -11.155 -11.794 1.00 97.31 512 LEU A CA 1
ATOM 3984 C C . LEU A 1 512 ? 12.366 -12.493 -12.443 1.00 97.31 512 LEU A C 1
ATOM 3986 O O . LEU A 1 512 ? 11.555 -13.236 -11.898 1.00 97.31 512 LEU A O 1
ATOM 3990 N N . VAL A 1 513 ? 12.984 -12.801 -13.582 1.00 97.31 513 VAL A N 1
ATOM 3991 C CA . VAL A 1 513 ? 12.723 -14.030 -14.346 1.00 97.31 513 VAL A CA 1
ATOM 3992 C C . VAL A 1 513 ? 14.034 -14.737 -14.654 1.00 97.31 513 VAL A C 1
ATOM 3994 O O . VAL A 1 513 ? 14.927 -14.155 -15.272 1.00 97.31 513 VAL A O 1
ATOM 3997 N N . ASP A 1 514 ? 14.167 -15.994 -14.237 1.00 96.44 514 ASP A N 1
ATOM 3998 C CA . ASP A 1 514 ? 15.390 -16.770 -14.458 1.00 96.44 514 ASP A CA 1
ATOM 3999 C C . ASP A 1 514 ? 15.402 -17.550 -15.791 1.00 96.44 514 ASP A C 1
ATOM 4001 O O . ASP A 1 514 ? 14.466 -17.508 -16.598 1.00 96.44 514 ASP A O 1
ATOM 4005 N N . ALA A 1 515 ? 16.486 -18.294 -16.038 1.00 95.00 515 ALA A N 1
ATOM 4006 C CA . ALA A 1 515 ? 16.655 -19.108 -17.244 1.00 95.00 515 ALA A CA 1
ATOM 4007 C C . ALA A 1 515 ? 15.594 -20.215 -17.406 1.00 95.00 515 ALA A C 1
ATOM 4009 O O . ALA A 1 515 ? 15.338 -20.659 -18.526 1.00 95.00 515 ALA A O 1
ATOM 4010 N N . ALA A 1 516 ? 15.000 -20.679 -16.301 1.00 95.06 516 ALA A N 1
ATOM 4011 C CA . ALA A 1 516 ? 13.950 -21.693 -16.297 1.00 95.06 516 ALA A CA 1
ATOM 4012 C C . ALA A 1 516 ? 12.549 -21.086 -16.490 1.00 95.06 516 ALA A C 1
ATOM 4014 O O . ALA A 1 516 ? 11.583 -21.836 -16.618 1.00 95.06 516 ALA A O 1
ATOM 4015 N N . GLY A 1 517 ? 12.439 -19.753 -16.536 1.00 95.06 517 GLY A N 1
ATOM 4016 C CA . GLY A 1 517 ? 11.169 -19.036 -16.620 1.00 95.06 517 GLY A CA 1
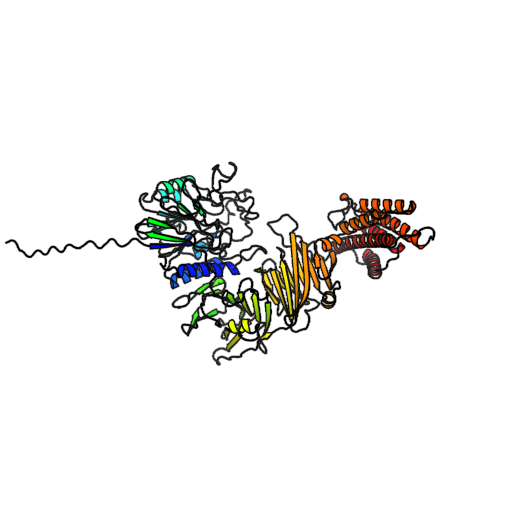ATOM 4017 C C . GLY A 1 517 ? 10.437 -18.932 -15.282 1.00 95.06 517 GLY A C 1
ATOM 4018 O O . GLY A 1 517 ? 9.263 -18.580 -15.282 1.00 95.06 517 GLY A O 1
ATOM 4019 N N . ARG A 1 518 ? 11.108 -19.242 -14.164 1.00 95.50 518 ARG A N 1
ATOM 4020 C CA . ARG A 1 518 ? 10.565 -19.032 -12.815 1.00 95.50 518 ARG A CA 1
ATOM 4021 C C . ARG A 1 518 ? 10.595 -17.549 -12.489 1.00 95.50 518 ARG A C 1
ATOM 4023 O O . ARG A 1 518 ? 11.519 -16.855 -12.924 1.00 95.50 518 ARG A O 1
ATOM 4030 N N . MET A 1 519 ? 9.623 -17.091 -11.709 1.00 95.44 519 MET A N 1
ATOM 4031 C CA . MET A 1 519 ? 9.412 -15.668 -11.461 1.00 95.44 519 MET A CA 1
ATOM 4032 C C . MET A 1 519 ? 9.402 -15.294 -9.974 1.00 95.44 519 MET A C 1
ATOM 4034 O O . MET A 1 519 ? 8.777 -15.975 -9.164 1.00 95.44 519 MET A O 1
ATOM 4038 N N . THR A 1 520 ? 10.036 -14.169 -9.636 1.00 94.56 520 THR A N 1
ATOM 4039 C CA . THR A 1 520 ? 9.917 -13.506 -8.328 1.00 94.56 520 THR A CA 1
ATOM 4040 C C . THR A 1 520 ? 9.464 -12.054 -8.509 1.00 94.56 520 THR A C 1
ATO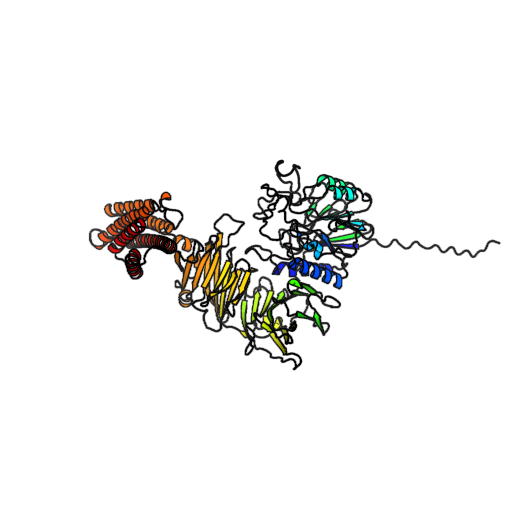M 4042 O O . THR A 1 520 ? 10.170 -11.290 -9.161 1.00 94.56 520 THR A O 1
ATOM 4045 N N . GLY A 1 521 ? 8.306 -11.654 -7.977 1.00 93.44 521 GLY A N 1
ATOM 4046 C CA . GLY A 1 521 ? 7.713 -10.332 -8.221 1.00 93.44 521 GLY A CA 1
ATOM 4047 C C . GLY A 1 521 ? 6.202 -10.242 -7.961 1.00 93.44 521 GLY A C 1
ATOM 4048 O O . GLY A 1 521 ? 5.610 -11.180 -7.431 1.00 93.44 521 GLY A O 1
ATOM 4049 N N . SER A 1 522 ? 5.569 -9.134 -8.375 1.00 87.62 522 SER A N 1
ATOM 4050 C CA . SER A 1 522 ? 4.100 -8.949 -8.320 1.00 87.62 522 SER A CA 1
ATOM 4051 C C . SER A 1 522 ? 3.424 -9.402 -9.616 1.00 87.62 522 SER A C 1
ATOM 4053 O O . SER A 1 522 ? 3.492 -8.714 -10.635 1.00 87.62 522 SER A O 1
ATOM 4055 N N . VAL A 1 523 ? 2.740 -10.544 -9.601 1.00 85.62 523 VAL A N 1
ATOM 4056 C CA . VAL A 1 523 ? 2.033 -11.118 -10.752 1.00 85.62 523 VAL A CA 1
ATOM 4057 C C . VAL A 1 523 ? 0.535 -11.008 -10.526 1.00 85.62 523 VAL A C 1
ATOM 4059 O O . VAL A 1 523 ? -0.013 -11.710 -9.688 1.00 85.62 523 VAL A O 1
ATOM 4062 N N . GLN A 1 524 ? -0.135 -10.143 -11.295 1.00 77.19 524 GLN A N 1
ATOM 4063 C CA . GLN A 1 524 ? -1.583 -9.904 -11.164 1.00 77.19 524 GLN A CA 1
ATOM 4064 C C . GLN A 1 524 ? -1.996 -9.474 -9.742 1.00 77.19 524 GLN A C 1
ATOM 4066 O O . GLN A 1 524 ? -3.049 -9.866 -9.256 1.00 77.19 524 GLN A O 1
ATOM 4071 N N . GLY A 1 525 ? -1.151 -8.688 -9.067 1.00 72.56 525 GLY A N 1
ATOM 4072 C CA . GLY A 1 525 ? -1.376 -8.252 -7.684 1.00 72.56 525 GLY A CA 1
ATOM 4073 C C . GLY A 1 525 ? -0.948 -9.271 -6.624 1.00 72.56 525 GLY A C 1
ATOM 4074 O O . GLY A 1 525 ? -0.834 -8.913 -5.458 1.00 72.56 525 GLY A O 1
ATOM 4075 N N . GLU A 1 526 ? -0.629 -10.509 -7.005 1.00 77.38 526 GLU A N 1
ATOM 4076 C CA . GLU A 1 526 ? -0.126 -11.528 -6.084 1.00 77.38 526 GLU A CA 1
ATOM 4077 C C . GLU A 1 526 ? 1.405 -11.547 -6.047 1.00 77.38 526 GLU A C 1
ATOM 4079 O O . GLU A 1 526 ? 2.082 -11.422 -7.068 1.00 77.38 526 GLU A O 1
ATOM 4084 N N . THR A 1 527 ? 1.975 -11.769 -4.867 1.00 83.19 527 THR A N 1
ATOM 4085 C CA . THR A 1 527 ? 3.412 -12.023 -4.724 1.00 83.19 527 THR A CA 1
ATOM 4086 C C . THR A 1 527 ? 3.745 -13.439 -5.186 1.00 83.19 527 THR A C 1
ATOM 4088 O O . THR A 1 527 ? 3.227 -14.410 -4.635 1.00 83.19 527 THR A O 1
ATOM 4091 N N . LYS A 1 528 ? 4.653 -13.569 -6.159 1.00 88.19 528 LYS A N 1
ATOM 4092 C CA . LYS A 1 528 ? 5.269 -14.846 -6.555 1.00 88.19 528 LYS A CA 1
ATOM 4093 C C . LYS A 1 528 ? 6.756 -14.840 -6.242 1.00 88.19 528 LYS A C 1
ATOM 4095 O O . LYS A 1 528 ? 7.405 -13.814 -6.407 1.00 88.19 528 LYS A O 1
ATOM 4100 N N . GLU A 1 529 ? 7.297 -15.979 -5.814 1.00 88.50 529 GLU A N 1
ATOM 4101 C CA . GLU A 1 529 ? 8.703 -16.135 -5.402 1.00 88.50 529 GLU A CA 1
ATOM 4102 C C . GLU A 1 529 ? 9.260 -17.513 -5.804 1.00 88.50 529 GLU A C 1
ATOM 4104 O O . GLU A 1 529 ? 9.699 -18.313 -4.984 1.00 88.50 529 GLU A O 1
ATOM 4109 N N . GLU A 1 530 ? 9.207 -17.833 -7.093 1.00 89.62 530 GLU A N 1
ATOM 4110 C CA . GLU A 1 530 ? 9.562 -19.156 -7.620 1.00 89.62 530 GLU A CA 1
ATOM 4111 C C . GLU A 1 530 ? 11.076 -19.330 -7.849 1.00 89.62 530 GLU A C 1
ATOM 4113 O O . GLU A 1 530 ? 11.566 -20.458 -7.985 1.00 89.62 530 GLU A O 1
ATOM 4118 N N . ILE A 1 531 ? 11.835 -18.228 -7.931 1.00 90.25 531 ILE A N 1
ATOM 4119 C CA . ILE A 1 531 ? 13.291 -18.276 -8.101 1.00 90.25 531 ILE A CA 1
ATOM 4120 C C . ILE A 1 531 ? 13.934 -18.668 -6.757 1.00 90.25 531 ILE A C 1
ATOM 4122 O O . ILE A 1 531 ? 13.711 -18.000 -5.748 1.00 90.25 531 ILE A O 1
ATOM 4126 N N . PRO A 1 532 ? 14.779 -19.717 -6.708 1.00 85.69 532 PRO A N 1
ATOM 4127 C CA . PRO A 1 532 ? 15.491 -20.089 -5.495 1.00 85.69 532 PRO A CA 1
ATOM 4128 C C . PRO A 1 532 ? 16.361 -18.946 -4.990 1.00 85.69 532 PRO A C 1
ATOM 4130 O O . PRO A 1 532 ? 17.071 -18.316 -5.774 1.00 85.69 532 PRO A O 1
ATOM 4133 N N . LEU A 1 533 ? 16.378 -18.760 -3.670 1.00 85.19 533 LEU A N 1
ATOM 4134 C CA . LEU A 1 533 ? 17.141 -17.694 -3.017 1.00 85.19 533 LEU A CA 1
ATOM 4135 C C . LEU A 1 533 ? 16.699 -16.294 -3.477 1.00 85.19 533 LEU A C 1
ATOM 4137 O O . LEU A 1 533 ? 17.527 -15.389 -3.566 1.00 85.19 533 LEU A O 1
ATOM 4141 N N . ALA A 1 534 ? 15.419 -16.114 -3.800 1.00 88.31 534 ALA A N 1
ATOM 4142 C CA . ALA A 1 534 ? 14.859 -14.824 -4.171 1.00 88.31 534 ALA A CA 1
ATOM 4143 C C . ALA A 1 534 ? 13.719 -14.413 -3.233 1.00 88.31 534 ALA A C 1
ATOM 4145 O O . ALA A 1 534 ? 13.100 -15.256 -2.590 1.00 88.31 534 ALA A O 1
ATOM 4146 N N . LEU A 1 535 ? 13.472 -13.109 -3.159 1.00 88.00 535 LEU A N 1
ATOM 4147 C CA . LEU A 1 535 ? 12.466 -12.472 -2.314 1.00 88.00 535 LEU A CA 1
ATOM 4148 C C . LEU A 1 535 ? 11.836 -11.307 -3.071 1.00 88.00 535 LEU A C 1
ATOM 4150 O O . LEU A 1 535 ? 12.551 -10.564 -3.748 1.00 88.00 535 LEU A O 1
ATOM 4154 N N . TYR A 1 536 ? 10.537 -11.108 -2.896 1.00 88.12 536 TYR A N 1
ATOM 4155 C CA . TYR A 1 536 ? 9.841 -9.896 -3.294 1.00 88.12 536 TYR A CA 1
ATOM 4156 C C . TYR A 1 536 ? 9.224 -9.207 -2.074 1.00 88.12 536 TYR A C 1
ATOM 4158 O O . TYR A 1 536 ? 8.568 -9.832 -1.246 1.00 88.12 536 TYR A O 1
ATOM 4166 N N . LEU A 1 537 ? 9.448 -7.901 -1.964 1.00 84.25 537 LEU A N 1
ATOM 4167 C CA . LEU A 1 537 ? 8.931 -7.021 -0.924 1.00 84.25 537 LEU A CA 1
ATOM 4168 C C . LEU A 1 537 ? 7.978 -6.018 -1.591 1.00 84.25 537 LEU A C 1
ATOM 4170 O O . LEU A 1 537 ? 8.435 -4.972 -2.062 1.00 84.25 537 LEU A O 1
ATOM 4174 N N . PRO A 1 538 ? 6.667 -6.324 -1.657 1.00 79.56 538 PRO A N 1
ATOM 4175 C CA . PRO A 1 538 ? 5.698 -5.543 -2.429 1.00 79.56 538 PRO A CA 1
ATOM 4176 C C . PRO A 1 538 ? 5.639 -4.074 -2.015 1.00 79.56 538 PRO A C 1
ATOM 4178 O O . PRO A 1 538 ? 5.681 -3.200 -2.873 1.00 79.56 538 PRO A O 1
ATOM 4181 N N . VAL A 1 539 ? 5.636 -3.816 -0.701 1.00 74.25 539 VAL A N 1
ATOM 4182 C CA . VAL A 1 539 ? 5.577 -2.466 -0.107 1.00 74.25 539 VAL A CA 1
ATOM 4183 C C . VAL A 1 539 ? 6.735 -1.580 -0.572 1.00 74.25 539 VAL A C 1
ATOM 4185 O O . VAL A 1 539 ? 6.582 -0.375 -0.740 1.00 74.25 539 VAL A O 1
ATOM 4188 N N . GLU A 1 540 ? 7.906 -2.175 -0.793 1.00 79.25 540 GLU A N 1
ATOM 4189 C CA . GLU A 1 540 ? 9.117 -1.462 -1.209 1.00 79.25 540 GLU A CA 1
ATOM 4190 C C . GLU A 1 540 ? 9.294 -1.469 -2.736 1.00 79.25 540 GLU A C 1
ATOM 4192 O O . GLU A 1 540 ? 10.249 -0.886 -3.245 1.00 79.25 540 GLU A O 1
ATOM 4197 N N . GLY A 1 541 ? 8.420 -2.164 -3.478 1.00 86.75 541 GLY A N 1
ATOM 4198 C CA . GLY A 1 541 ? 8.613 -2.415 -4.905 1.00 86.75 541 GLY A CA 1
ATOM 4199 C C . GLY A 1 541 ? 9.937 -3.131 -5.194 1.00 86.75 541 GLY A C 1
ATOM 4200 O O . GLY A 1 541 ? 10.520 -2.931 -6.259 1.00 86.75 541 GLY A O 1
ATOM 4201 N N . GLN A 1 542 ? 10.441 -3.926 -4.246 1.00 91.81 542 GLN A N 1
ATOM 4202 C CA . GLN A 1 542 ? 11.802 -4.453 -4.264 1.00 91.81 542 GLN A CA 1
ATOM 4203 C C . GLN A 1 542 ? 11.816 -5.962 -4.502 1.00 91.81 542 GLN A C 1
ATOM 4205 O O . GLN A 1 542 ? 11.174 -6.720 -3.784 1.00 91.81 542 GLN A O 1
ATOM 4210 N N . ALA A 1 543 ? 12.614 -6.420 -5.463 1.00 93.50 543 ALA A N 1
ATOM 4211 C CA . ALA A 1 543 ? 12.902 -7.832 -5.679 1.00 93.50 543 ALA A CA 1
ATOM 4212 C C . ALA A 1 543 ? 14.405 -8.094 -5.519 1.00 93.50 543 ALA A C 1
ATOM 4214 O O . ALA A 1 543 ? 15.228 -7.400 -6.115 1.00 93.50 543 ALA A O 1
ATOM 4215 N N . THR A 1 544 ? 14.778 -9.111 -4.744 1.00 92.94 544 THR A N 1
ATOM 4216 C CA . THR A 1 544 ? 16.179 -9.456 -4.470 1.00 92.94 544 THR A CA 1
ATOM 4217 C C . THR A 1 544 ? 16.447 -10.918 -4.805 1.00 92.94 544 THR A C 1
ATOM 4219 O O . THR A 1 544 ? 15.674 -11.787 -4.419 1.00 92.94 544 THR A O 1
ATOM 4222 N N . VAL A 1 545 ? 17.566 -11.203 -5.475 1.00 93.25 545 VAL A N 1
ATOM 4223 C CA . VAL A 1 545 ? 18.093 -12.560 -5.704 1.00 93.25 545 VAL A CA 1
ATOM 4224 C C . VAL A 1 545 ? 19.476 -12.668 -5.075 1.00 93.25 545 VAL A C 1
ATOM 4226 O O . VAL A 1 545 ? 20.364 -11.866 -5.370 1.00 93.25 545 VAL A O 1
ATOM 4229 N N . TYR A 1 546 ? 19.680 -13.687 -4.247 1.00 90.62 546 TYR A N 1
ATOM 4230 C CA . TYR A 1 546 ? 20.953 -13.992 -3.603 1.00 90.62 546 TYR A CA 1
ATOM 4231 C C . TYR A 1 546 ? 21.669 -15.148 -4.301 1.00 90.62 546 TYR A C 1
ATOM 4233 O O . TYR A 1 546 ? 21.043 -16.053 -4.850 1.00 90.62 546 TYR A O 1
ATOM 4241 N N . PHE A 1 547 ? 23.001 -15.151 -4.273 1.00 89.50 547 PHE A N 1
ATOM 4242 C CA . PHE A 1 547 ? 23.788 -16.183 -4.947 1.00 89.50 547 PHE A CA 1
ATOM 4243 C C . PHE A 1 547 ? 25.149 -16.422 -4.284 1.00 89.50 547 PHE A C 1
ATOM 4245 O O . PHE A 1 547 ? 25.744 -15.545 -3.662 1.00 89.50 547 PHE A O 1
ATOM 4252 N N . GLN A 1 548 ? 25.652 -17.652 -4.434 1.00 87.88 548 GLN A N 1
ATOM 4253 C CA . GLN A 1 548 ? 26.972 -18.069 -3.936 1.00 87.88 548 GLN A CA 1
ATOM 4254 C C . GLN A 1 548 ? 28.122 -17.676 -4.874 1.00 87.88 548 GLN A C 1
ATOM 4256 O O . GLN A 1 548 ? 29.274 -17.609 -4.452 1.00 87.88 548 GLN A O 1
ATOM 4261 N N . GLY A 1 549 ? 27.826 -17.475 -6.161 1.00 87.75 549 GLY A N 1
ATOM 4262 C CA . GLY A 1 549 ? 28.818 -17.090 -7.161 1.00 87.75 549 GLY A CA 1
ATOM 4263 C C . GLY A 1 549 ? 29.295 -15.649 -6.992 1.00 87.75 549 GLY A C 1
ATOM 4264 O O . GLY A 1 549 ? 28.754 -14.874 -6.215 1.00 87.75 549 GLY A O 1
ATOM 4265 N N . ASN A 1 550 ? 30.289 -15.255 -7.786 1.00 87.75 550 ASN A N 1
ATOM 4266 C CA . ASN A 1 550 ? 30.755 -13.870 -7.807 1.00 87.75 550 ASN A CA 1
ATOM 4267 C C . ASN A 1 550 ? 29.886 -12.934 -8.657 1.00 87.75 550 ASN A C 1
ATOM 4269 O O . ASN A 1 550 ? 30.234 -11.765 -8.771 1.00 87.75 550 ASN A O 1
ATOM 4273 N N . LYS A 1 551 ? 28.824 -13.440 -9.303 1.00 89.00 551 LYS A N 1
ATOM 4274 C CA . LYS A 1 551 ? 27.897 -12.681 -10.154 1.00 89.00 551 LYS A CA 1
ATOM 4275 C C . LYS A 1 551 ? 26.508 -13.329 -10.175 1.00 89.00 551 LYS A C 1
ATOM 4277 O O . LYS A 1 551 ? 26.435 -14.555 -10.039 1.00 89.00 551 LYS A O 1
ATOM 4282 N N . PRO A 1 552 ? 25.449 -12.541 -10.437 1.00 90.25 552 PRO A N 1
ATOM 4283 C CA . PRO A 1 552 ? 24.131 -13.073 -10.766 1.00 90.25 552 PRO A CA 1
ATOM 4284 C C . PRO A 1 552 ? 24.179 -13.937 -12.033 1.00 90.25 552 PRO A C 1
ATOM 4286 O O . PRO A 1 552 ? 25.095 -13.802 -12.855 1.00 90.25 552 PRO A O 1
ATOM 4289 N N . ASP A 1 553 ? 23.171 -14.790 -12.217 1.00 90.69 553 ASP A N 1
ATOM 4290 C CA . ASP A 1 553 ? 22.986 -15.511 -13.478 1.00 90.69 553 ASP A CA 1
ATOM 4291 C C . ASP A 1 553 ? 22.866 -14.507 -14.642 1.00 90.69 553 ASP A C 1
ATOM 4293 O O . ASP A 1 553 ? 22.158 -13.505 -14.550 1.00 90.69 553 ASP A O 1
ATOM 4297 N N . LYS A 1 554 ? 23.583 -14.762 -15.741 1.00 90.75 554 LYS A N 1
ATOM 4298 C CA . LYS A 1 554 ? 23.558 -13.910 -16.941 1.00 90.75 554 LYS A CA 1
ATOM 4299 C C . LYS A 1 554 ? 22.217 -13.962 -17.665 1.00 90.75 554 LYS A C 1
ATOM 4301 O O . LYS A 1 554 ? 21.916 -13.052 -18.432 1.00 90.75 554 LYS A O 1
ATOM 4306 N N . GLU A 1 555 ? 21.454 -15.026 -17.442 1.00 94.06 555 GLU A N 1
ATOM 4307 C CA . GLU A 1 555 ? 20.124 -15.219 -18.010 1.00 94.06 555 GLU A CA 1
ATOM 4308 C C . GLU A 1 555 ? 19.015 -14.633 -17.126 1.00 94.06 555 GLU A C 1
ATOM 4310 O O . GLU A 1 555 ? 17.852 -14.677 -17.521 1.00 94.06 555 GLU A O 1
ATOM 4315 N N . LEU A 1 556 ? 19.349 -14.083 -15.950 1.00 96.50 556 LEU A N 1
ATOM 4316 C CA . LEU A 1 556 ? 18.388 -13.402 -15.088 1.00 96.50 556 LEU A CA 1
ATOM 4317 C C . LEU A 1 556 ? 17.934 -12.095 -15.747 1.00 96.50 556 LEU A C 1
ATOM 4319 O O . LEU A 1 556 ? 18.746 -11.230 -16.090 1.00 96.50 556 LEU A O 1
ATOM 4323 N N . ARG A 1 557 ? 16.624 -11.968 -15.929 1.00 97.19 557 ARG A N 1
ATOM 4324 C CA . ARG A 1 557 ? 15.961 -10.821 -16.551 1.00 97.19 557 ARG A CA 1
ATOM 4325 C C . ARG A 1 557 ? 15.173 -10.061 -15.495 1.00 97.19 557 ARG A C 1
ATOM 4327 O O . ARG A 1 557 ? 14.614 -10.675 -14.591 1.00 97.19 557 ARG A O 1
ATOM 4334 N N . ILE A 1 558 ? 15.136 -8.739 -15.620 1.00 98.19 558 ILE A N 1
ATOM 4335 C CA . ILE A 1 558 ? 14.272 -7.876 -14.810 1.00 98.19 558 ILE A CA 1
ATOM 4336 C C . ILE A 1 558 ? 13.194 -7.328 -15.736 1.00 98.19 558 ILE A C 1
ATOM 4338 O O . ILE A 1 558 ? 13.524 -6.666 -16.714 1.00 98.19 558 ILE A O 1
ATOM 4342 N N . GLU A 1 559 ? 11.930 -7.599 -15.461 1.00 97.81 559 GLU A N 1
ATOM 4343 C CA . GLU A 1 559 ? 10.798 -7.112 -16.243 1.00 97.81 559 GLU A CA 1
ATOM 4344 C C . GLU A 1 559 ? 10.037 -6.065 -15.428 1.00 97.81 559 GLU A C 1
ATOM 4346 O O . GLU A 1 559 ? 9.708 -6.274 -14.261 1.00 97.81 559 GLU A O 1
ATOM 4351 N N . VAL A 1 560 ? 9.789 -4.911 -16.044 1.00 96.75 560 VAL A N 1
ATOM 4352 C CA . VAL A 1 560 ? 8.890 -3.879 -15.530 1.00 96.75 560 VAL A CA 1
ATOM 4353 C C . VAL A 1 560 ? 7.661 -3.883 -16.419 1.00 96.75 560 VAL A C 1
ATOM 4355 O O . VAL A 1 560 ? 7.762 -3.568 -17.606 1.00 96.75 560 VAL A O 1
ATOM 4358 N N . ILE A 1 561 ? 6.519 -4.259 -15.856 1.00 94.62 561 ILE A N 1
ATOM 4359 C CA . ILE A 1 561 ? 5.258 -4.380 -16.586 1.00 94.62 561 ILE A CA 1
ATOM 4360 C C . ILE A 1 561 ? 4.369 -3.218 -16.195 1.00 94.62 561 ILE A C 1
ATOM 4362 O O . ILE A 1 561 ? 3.994 -3.078 -15.034 1.00 94.62 561 ILE A O 1
ATOM 4366 N N . GLY A 1 562 ? 4.014 -2.382 -17.161 1.00 91.38 562 GLY A N 1
ATOM 4367 C CA . GLY A 1 562 ? 3.071 -1.308 -16.932 1.00 91.38 562 GLY A CA 1
ATOM 4368 C C . GLY A 1 562 ? 1.743 -1.912 -16.533 1.00 91.38 562 GLY A C 1
ATOM 4369 O O . GLY A 1 562 ? 1.164 -2.717 -17.264 1.00 91.38 562 GLY A O 1
ATOM 4370 N N . GLN A 1 563 ? 1.261 -1.548 -15.359 1.00 84.75 563 GLN A N 1
ATOM 4371 C CA . GLN A 1 563 ? -0.075 -1.924 -14.954 1.00 84.75 563 GLN A CA 1
ATOM 4372 C C . GLN A 1 563 ? -1.035 -0.855 -15.472 1.00 84.75 563 GLN A C 1
ATOM 4374 O O . GLN A 1 563 ? -0.634 0.299 -15.654 1.00 84.75 563 GLN A O 1
ATOM 4379 N N . PRO A 1 564 ? -2.278 -1.216 -15.819 1.00 69.69 564 PRO A N 1
ATOM 4380 C CA . PRO A 1 564 ? -3.306 -0.199 -15.881 1.00 69.69 564 PRO A CA 1
ATOM 4381 C C . PRO A 1 564 ? -3.348 0.438 -14.498 1.00 69.69 564 PRO A C 1
ATOM 4383 O O . PRO A 1 564 ? -3.674 -0.247 -13.538 1.00 69.69 564 PRO A O 1
ATOM 4386 N N . ASP A 1 565 ? -2.979 1.712 -14.400 1.00 60.84 565 ASP A N 1
ATOM 4387 C CA . ASP A 1 565 ? -3.467 2.519 -13.298 1.00 60.84 565 ASP A CA 1
ATOM 4388 C C . ASP A 1 565 ? -4.940 2.789 -13.639 1.00 60.84 565 ASP A C 1
ATOM 4390 O O . ASP A 1 565 ? -5.213 3.576 -14.556 1.00 60.84 565 ASP A O 1
ATOM 4394 N N . PRO A 1 566 ? -5.909 2.106 -12.996 1.00 53.12 566 PRO A N 1
ATOM 4395 C CA . PRO A 1 566 ? -7.324 2.376 -13.247 1.00 53.12 566 PRO A CA 1
ATOM 4396 C C . PRO A 1 566 ? -7.696 3.836 -12.920 1.00 53.12 566 PRO A C 1
ATOM 4398 O O . PRO A 1 566 ? -8.770 4.292 -13.310 1.00 53.12 566 PRO A O 1
ATOM 4401 N N . PHE A 1 567 ? -6.791 4.581 -12.280 1.00 49.59 567 PHE A N 1
ATOM 4402 C CA . PHE A 1 567 ? -6.982 5.923 -11.755 1.00 49.59 567 PHE A CA 1
ATOM 4403 C C . PHE A 1 567 ? -6.286 7.011 -12.584 1.00 49.59 567 PHE A C 1
ATOM 4405 O O . PHE A 1 567 ? -6.538 8.198 -12.370 1.00 49.59 567 PHE A O 1
ATOM 4412 N N . LYS A 1 568 ? -5.460 6.659 -13.586 1.00 55.22 568 LYS A N 1
ATOM 4413 C CA . LYS A 1 568 ? -4.840 7.643 -14.494 1.00 55.22 568 LYS A CA 1
ATOM 4414 C C . LYS A 1 568 ? -4.999 7.289 -15.971 1.00 55.22 568 LYS A C 1
ATOM 4416 O O . LYS A 1 568 ? -4.484 6.304 -16.482 1.00 55.22 568 LYS A O 1
ATOM 4421 N N . LEU A 1 569 ? -5.619 8.212 -16.712 1.00 47.75 569 LEU A N 1
ATOM 4422 C CA . LEU A 1 569 ? -5.741 8.162 -18.178 1.00 47.75 569 LEU A CA 1
ATOM 4423 C C . LEU A 1 569 ? -4.436 8.517 -18.926 1.00 47.75 569 LEU A C 1
ATOM 4425 O O . LEU A 1 569 ? -4.397 8.447 -20.156 1.00 47.75 569 LEU A O 1
ATOM 4429 N N . ALA A 1 570 ? -3.384 8.951 -18.225 1.00 52.66 570 ALA A N 1
ATOM 4430 C CA . ALA A 1 570 ? -2.131 9.402 -18.828 1.00 52.66 570 ALA A CA 1
ATOM 4431 C C . ALA A 1 570 ? -1.046 8.316 -18.789 1.00 52.66 570 ALA A C 1
ATOM 4433 O O . ALA A 1 570 ? -1.004 7.500 -17.878 1.00 52.66 570 ALA A O 1
ATOM 4434 N N . ALA A 1 571 ? -0.140 8.338 -19.775 1.00 54.88 571 ALA A N 1
ATOM 4435 C CA . ALA A 1 571 ? 1.036 7.472 -19.781 1.00 54.88 571 ALA A CA 1
ATOM 4436 C C . ALA A 1 571 ? 1.900 7.753 -18.546 1.00 54.88 571 ALA A C 1
ATOM 4438 O O . ALA A 1 571 ? 2.364 8.881 -18.351 1.00 54.88 571 ALA A O 1
ATOM 4439 N N . GLU A 1 572 ? 2.116 6.727 -17.735 1.00 77.25 572 GLU A N 1
ATOM 4440 C CA . GLU A 1 572 ? 2.865 6.845 -16.496 1.00 77.25 572 GLU A CA 1
ATOM 4441 C C . GLU A 1 572 ? 4.359 6.694 -16.752 1.00 77.25 572 GLU A C 1
ATOM 4443 O O . GLU A 1 572 ? 4.796 6.151 -17.769 1.00 77.25 572 GLU A O 1
ATOM 4448 N N . THR A 1 573 ? 5.172 7.224 -15.845 1.00 89.88 573 THR A N 1
ATOM 4449 C CA . THR A 1 573 ? 6.617 7.005 -15.880 1.00 89.88 573 THR A CA 1
ATOM 4450 C C . THR A 1 573 ? 7.055 6.212 -14.667 1.00 89.88 573 THR A C 1
ATOM 4452 O O . THR A 1 573 ? 6.536 6.445 -13.578 1.00 89.88 573 THR A O 1
ATOM 4455 N N . TYR A 1 574 ? 8.066 5.364 -14.830 1.00 93.56 574 TYR A N 1
ATOM 4456 C CA . TYR A 1 574 ? 8.718 4.685 -13.715 1.00 93.56 574 TYR A CA 1
ATOM 4457 C C . TYR A 1 574 ? 10.179 5.094 -13.545 1.00 93.56 574 TYR A C 1
ATOM 4459 O O . TYR A 1 574 ? 10.825 5.610 -14.468 1.00 93.56 574 TYR A O 1
ATOM 4467 N N . ALA A 1 575 ? 10.708 4.825 -12.354 1.00 95.00 575 ALA A N 1
ATOM 4468 C CA . ALA A 1 575 ? 12.137 4.700 -12.117 1.00 95.00 575 ALA A CA 1
ATOM 4469 C C . ALA A 1 575 ? 12.462 3.294 -11.587 1.00 95.00 575 ALA A C 1
ATOM 4471 O O . ALA A 1 575 ? 11.624 2.665 -10.950 1.00 95.00 575 ALA A O 1
ATOM 4472 N N . LEU A 1 576 ? 13.647 2.783 -11.913 1.00 96.94 576 LEU A N 1
ATOM 4473 C CA . LEU A 1 576 ? 14.117 1.449 -11.536 1.00 96.94 576 LEU A CA 1
ATOM 4474 C C . LEU A 1 576 ? 15.595 1.535 -11.173 1.00 96.94 576 LEU A C 1
ATOM 4476 O O . LEU A 1 576 ? 16.402 1.904 -12.026 1.00 96.94 576 LEU A O 1
ATOM 4480 N N . ASP A 1 577 ? 15.953 1.131 -9.964 1.00 97.00 577 ASP A N 1
ATOM 4481 C CA . ASP A 1 577 ? 17.346 0.942 -9.571 1.00 97.00 577 ASP A CA 1
ATOM 4482 C C . ASP A 1 577 ? 17.675 -0.554 -9.565 1.00 97.00 577 ASP A C 1
ATOM 4484 O O . ASP A 1 577 ? 16.888 -1.365 -9.083 1.00 97.00 577 ASP A O 1
ATOM 4488 N N . ILE A 1 578 ? 18.825 -0.938 -10.122 1.00 97.12 578 ILE A N 1
ATOM 4489 C CA . ILE A 1 578 ? 19.334 -2.313 -10.075 1.00 97.12 578 ILE A CA 1
ATOM 4490 C C . ILE A 1 578 ? 20.735 -2.289 -9.468 1.00 97.12 578 ILE A C 1
ATOM 4492 O O . ILE A 1 578 ? 21.695 -1.839 -10.105 1.00 97.12 578 ILE A O 1
ATOM 4496 N N . HIS A 1 579 ? 20.840 -2.801 -8.248 1.00 95.12 579 HIS A N 1
ATOM 4497 C CA . HIS A 1 579 ? 22.076 -2.923 -7.485 1.00 95.12 579 HIS A CA 1
ATOM 4498 C C . HIS A 1 579 ? 22.649 -4.330 -7.635 1.00 95.12 579 HIS A C 1
ATOM 4500 O O . HIS A 1 579 ? 21.919 -5.320 -7.563 1.00 95.12 579 HIS A O 1
ATOM 4506 N N . PHE A 1 580 ? 23.964 -4.426 -7.808 1.00 94.75 580 PHE A N 1
ATOM 4507 C CA . PHE A 1 580 ? 24.713 -5.667 -7.663 1.00 94.75 580 PHE A CA 1
ATOM 4508 C C . PHE A 1 580 ? 25.797 -5.477 -6.606 1.00 94.75 580 PHE A C 1
ATOM 4510 O O . PHE A 1 580 ? 26.778 -4.763 -6.835 1.00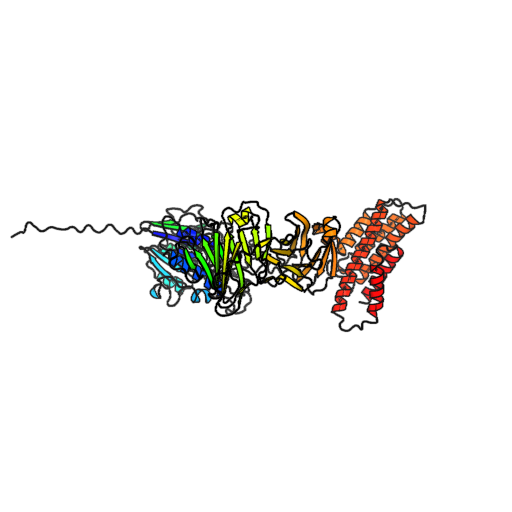 94.75 580 PHE A O 1
ATOM 4517 N N . ASP A 1 581 ? 25.630 -6.194 -5.496 1.00 92.81 581 ASP A N 1
ATOM 4518 C CA . ASP A 1 581 ? 26.535 -6.167 -4.355 1.00 92.81 581 ASP A CA 1
ATOM 4519 C C . ASP A 1 581 ? 27.253 -7.513 -4.198 1.00 92.81 581 ASP A C 1
ATOM 4521 O O . ASP A 1 581 ? 26.668 -8.583 -4.417 1.00 92.81 581 ASP A O 1
ATOM 4525 N N . TYR A 1 582 ? 28.521 -7.467 -3.791 1.00 92.56 582 TYR A N 1
ATOM 4526 C CA . TYR A 1 582 ? 29.321 -8.644 -3.455 1.00 92.56 582 TYR A CA 1
ATOM 4527 C C . TYR A 1 582 ? 30.192 -8.351 -2.229 1.00 92.56 582 TYR A C 1
ATOM 4529 O O . TYR A 1 582 ? 30.897 -7.349 -2.207 1.00 92.56 582 TYR A O 1
ATOM 4537 N N . GLU A 1 583 ? 30.141 -9.210 -1.210 1.00 88.62 583 GLU A N 1
ATOM 4538 C CA . GLU A 1 583 ? 30.826 -9.040 0.085 1.00 88.62 583 GLU A CA 1
ATOM 4539 C C . GLU A 1 583 ? 30.507 -7.686 0.754 1.00 88.62 583 GLU A C 1
ATOM 4541 O O . GLU A 1 583 ? 31.380 -7.024 1.307 1.00 88.62 583 GLU A O 1
ATOM 4546 N N . ASP A 1 584 ? 29.232 -7.275 0.689 1.00 81.81 584 ASP A N 1
ATOM 4547 C CA . ASP A 1 584 ? 28.712 -5.979 1.166 1.00 81.81 584 ASP A CA 1
ATOM 4548 C C . ASP A 1 584 ? 29.276 -4.731 0.454 1.00 81.81 584 ASP A C 1
ATOM 4550 O O . ASP A 1 584 ? 29.038 -3.609 0.906 1.00 81.81 584 ASP A O 1
ATOM 4554 N N . GLU A 1 585 ? 29.987 -4.895 -0.663 1.00 87.25 585 GLU A N 1
ATOM 4555 C CA . GLU A 1 585 ? 30.436 -3.790 -1.511 1.00 87.25 585 GLU A CA 1
ATOM 4556 C C . GLU A 1 585 ? 29.516 -3.643 -2.731 1.00 87.25 585 GLU A C 1
ATOM 4558 O O . GLU A 1 585 ? 29.264 -4.620 -3.442 1.00 87.25 585 GLU A O 1
ATOM 4563 N N . GLU A 1 586 ? 29.038 -2.421 -3.002 1.00 90.38 586 GLU A N 1
ATOM 4564 C CA . GLU A 1 586 ? 28.306 -2.119 -4.239 1.00 90.38 586 GLU A CA 1
ATOM 4565 C C . GLU A 1 586 ? 29.273 -2.200 -5.423 1.00 90.38 586 GLU A C 1
ATOM 4567 O O . GLU A 1 586 ? 30.153 -1.353 -5.607 1.00 90.38 586 GLU A O 1
ATOM 4572 N N . ILE A 1 587 ? 29.117 -3.237 -6.243 1.00 94.31 587 ILE A N 1
ATOM 4573 C CA . ILE A 1 587 ? 29.998 -3.470 -7.385 1.00 94.31 587 ILE A CA 1
ATOM 4574 C C . ILE A 1 587 ? 29.480 -2.726 -8.620 1.00 94.31 587 ILE A C 1
ATOM 4576 O O . ILE A 1 587 ? 30.264 -2.216 -9.429 1.00 94.31 587 ILE A O 1
ATOM 4580 N N . ALA A 1 588 ? 28.159 -2.669 -8.801 1.00 93.94 588 ALA A N 1
ATOM 4581 C CA . ALA A 1 588 ? 27.536 -1.930 -9.890 1.00 93.94 588 ALA A CA 1
ATOM 4582 C C . ALA A 1 588 ? 26.132 -1.436 -9.533 1.00 93.94 588 ALA A C 1
ATOM 4584 O O . ALA A 1 588 ? 25.357 -2.147 -8.903 1.00 93.94 588 ALA A O 1
ATOM 4585 N N . LEU A 1 589 ? 25.801 -0.259 -10.063 1.00 95.31 589 LEU A N 1
ATOM 4586 C CA . LEU A 1 589 ? 24.475 0.343 -10.018 1.00 95.31 589 LEU A CA 1
ATOM 4587 C C . LEU A 1 589 ? 24.039 0.713 -11.439 1.00 95.31 589 LEU A C 1
ATOM 4589 O O . LEU A 1 589 ? 24.791 1.351 -12.191 1.00 95.31 589 LEU A O 1
ATOM 4593 N N . PHE A 1 590 ? 22.825 0.307 -11.795 1.00 97.44 590 PHE A N 1
ATOM 4594 C CA . PHE A 1 590 ? 22.086 0.802 -12.949 1.00 97.44 590 PHE A CA 1
ATOM 4595 C C . PHE A 1 590 ? 20.852 1.564 -12.477 1.00 97.44 590 PHE A C 1
ATOM 4597 O O . PHE A 1 590 ? 20.129 1.071 -11.621 1.00 97.44 590 PHE A O 1
ATOM 4604 N N . GLN A 1 591 ? 20.592 2.727 -13.070 1.00 97.56 591 GLN A N 1
ATOM 4605 C CA . GLN A 1 591 ? 19.435 3.552 -12.745 1.00 97.56 591 GLN A CA 1
ATOM 4606 C C . GLN A 1 591 ? 18.643 3.874 -14.004 1.00 97.56 591 GLN A C 1
ATOM 4608 O O . GLN A 1 591 ? 19.185 4.425 -14.970 1.00 97.56 591 GLN A O 1
ATOM 4613 N N . ALA A 1 592 ? 17.348 3.583 -13.974 1.00 96.56 592 ALA A N 1
ATOM 4614 C CA . ALA A 1 592 ? 16.380 4.073 -14.930 1.00 96.56 592 ALA A CA 1
ATOM 4615 C C . ALA A 1 592 ? 15.498 5.146 -14.284 1.00 96.56 592 ALA A C 1
ATOM 4617 O O . ALA A 1 592 ? 15.040 4.956 -13.165 1.00 96.56 592 ALA A O 1
ATOM 4618 N N . ALA A 1 593 ? 15.245 6.266 -14.965 1.00 94.69 593 ALA A N 1
ATOM 4619 C CA . ALA A 1 593 ? 14.475 7.370 -14.383 1.00 94.69 593 ALA A CA 1
ATOM 4620 C C . ALA A 1 593 ? 13.549 8.058 -15.392 1.00 94.69 593 ALA A C 1
ATOM 4622 O O . ALA A 1 593 ? 13.983 8.483 -16.469 1.00 94.69 593 ALA A O 1
ATOM 4623 N N . GLY A 1 594 ? 12.278 8.219 -15.013 1.00 90.62 594 GLY A N 1
ATOM 4624 C CA . GLY A 1 594 ? 11.266 8.894 -15.827 1.00 90.62 594 GLY A CA 1
ATOM 4625 C C . GLY A 1 594 ? 10.937 8.139 -17.117 1.00 90.62 594 GLY A C 1
ATOM 4626 O O . GLY A 1 594 ? 10.660 8.762 -18.142 1.00 90.62 594 GLY A O 1
ATOM 4627 N N . ILE A 1 595 ? 11.030 6.809 -17.103 1.00 93.88 595 ILE A N 1
ATOM 4628 C CA . ILE A 1 595 ? 10.807 5.983 -18.288 1.00 93.88 595 ILE A CA 1
ATOM 4629 C C . ILE A 1 595 ? 9.305 5.841 -18.536 1.00 93.88 595 ILE A C 1
ATOM 4631 O O . ILE A 1 595 ? 8.625 5.308 -17.665 1.00 93.88 595 ILE A O 1
ATOM 4635 N N . PRO A 1 596 ? 8.774 6.281 -19.693 1.00 91.12 596 PRO A N 1
ATOM 4636 C CA . PRO A 1 596 ? 7.356 6.131 -20.003 1.00 91.12 596 PRO A CA 1
ATOM 4637 C C . PRO A 1 596 ? 6.967 4.661 -20.140 1.00 91.12 596 PRO A C 1
ATOM 4639 O O . PRO A 1 596 ? 7.662 3.913 -20.829 1.00 91.12 596 PRO A O 1
ATOM 4642 N N . ILE A 1 597 ? 5.839 4.273 -19.557 1.00 90.88 597 ILE A N 1
ATOM 4643 C CA . ILE A 1 597 ? 5.263 2.935 -19.644 1.00 90.88 597 ILE A CA 1
ATOM 4644 C C . ILE A 1 597 ? 3.735 3.042 -19.757 1.00 90.88 597 ILE A C 1
ATOM 4646 O O . ILE A 1 597 ? 3.122 3.955 -19.205 1.00 90.88 597 ILE A O 1
ATOM 4650 N N . LYS A 1 598 ? 3.113 2.159 -20.541 1.00 88.19 598 LYS A N 1
ATOM 4651 C CA . LYS A 1 598 ? 1.650 2.057 -20.658 1.00 88.19 598 LYS A CA 1
ATOM 4652 C C . LYS A 1 598 ? 1.188 0.746 -20.035 1.00 88.19 598 LYS A C 1
ATOM 4654 O O . LYS A 1 598 ? 1.986 -0.174 -19.889 1.00 88.19 598 LYS A O 1
ATOM 4659 N N . ALA A 1 599 ? -0.101 0.642 -19.734 1.00 87.62 599 ALA A N 1
ATOM 4660 C CA . ALA A 1 599 ? -0.705 -0.619 -19.322 1.00 87.62 599 ALA A CA 1
ATOM 4661 C C . ALA A 1 599 ? -0.340 -1.755 -20.295 1.00 87.62 599 ALA A C 1
ATOM 4663 O O . ALA A 1 599 ? -0.414 -1.582 -21.510 1.00 87.62 599 ALA A O 1
ATOM 4664 N N . SER A 1 600 ? 0.023 -2.912 -19.750 1.00 89.25 600 SER A N 1
ATOM 4665 C CA . SER A 1 600 ? 0.512 -4.111 -20.445 1.00 89.25 600 SER A CA 1
ATOM 4666 C C . SER A 1 600 ? 1.881 -3.986 -21.131 1.00 89.25 600 SER A C 1
ATOM 4668 O O . SER A 1 600 ? 2.454 -5.013 -21.479 1.00 89.25 600 SER A O 1
ATOM 4670 N N . THR A 1 601 ? 2.457 -2.785 -21.289 1.00 91.88 601 THR A N 1
ATOM 4671 C CA . THR A 1 601 ? 3.815 -2.635 -21.838 1.00 91.88 601 THR A CA 1
ATOM 4672 C C . THR A 1 601 ? 4.828 -3.319 -20.922 1.00 91.88 601 THR A C 1
ATOM 4674 O O . THR A 1 601 ? 4.875 -3.013 -19.734 1.00 91.88 601 THR A O 1
ATOM 4677 N N . THR A 1 602 ? 5.692 -4.167 -21.472 1.00 95.88 602 THR A N 1
ATOM 4678 C CA . THR A 1 602 ? 6.773 -4.826 -20.731 1.00 95.88 602 THR A CA 1
ATOM 4679 C C . THR A 1 602 ? 8.129 -4.279 -21.155 1.00 95.88 602 THR A C 1
ATOM 4681 O O . THR A 1 602 ? 8.511 -4.320 -22.325 1.00 95.88 602 THR A O 1
ATOM 4684 N N . HIS A 1 603 ? 8.890 -3.763 -20.194 1.00 97.31 603 HIS A N 1
ATOM 4685 C CA . HIS A 1 603 ? 10.291 -3.397 -20.369 1.00 97.31 603 HIS A CA 1
ATOM 4686 C C . HIS A 1 603 ? 11.173 -4.444 -19.692 1.00 97.31 603 HIS A C 1
ATOM 4688 O O . HIS A 1 603 ? 11.185 -4.561 -18.471 1.00 97.31 603 HIS A O 1
ATOM 4694 N N . GLN A 1 604 ? 11.941 -5.182 -20.483 1.00 98.12 604 GLN A N 1
ATOM 4695 C CA . GLN A 1 604 ? 12.836 -6.228 -20.014 1.00 98.12 604 GLN A CA 1
ATOM 4696 C C . GLN A 1 604 ? 14.286 -5.741 -20.024 1.00 98.12 604 GLN A C 1
ATOM 4698 O O . GLN A 1 604 ? 14.821 -5.318 -21.047 1.00 98.12 604 GLN A O 1
ATOM 4703 N N . TYR A 1 605 ? 14.956 -5.872 -18.892 1.00 98.00 605 TYR A N 1
ATOM 4704 C CA . TYR A 1 605 ? 16.344 -5.505 -18.683 1.00 98.00 605 TYR A CA 1
ATOM 4705 C C . TYR A 1 605 ? 17.215 -6.751 -18.565 1.00 98.00 605 TYR A C 1
ATOM 4707 O O . TYR A 1 605 ? 16.931 -7.669 -17.794 1.00 98.00 605 TYR A O 1
ATOM 4715 N N . ARG A 1 606 ? 18.323 -6.752 -19.307 1.00 97.25 606 ARG A N 1
ATOM 4716 C CA . ARG A 1 606 ? 19.389 -7.758 -19.227 1.00 97.25 606 ARG A CA 1
ATOM 4717 C C . ARG A 1 606 ? 20.706 -7.061 -18.947 1.00 97.25 606 ARG A C 1
ATOM 4719 O O . ARG A 1 606 ? 21.081 -6.149 -19.685 1.00 97.25 606 ARG A O 1
ATOM 4726 N N . VAL A 1 607 ? 21.413 -7.483 -17.903 1.00 96.38 607 VAL A N 1
ATOM 4727 C CA . VAL A 1 607 ? 22.616 -6.786 -17.430 1.00 96.38 607 VAL A CA 1
ATOM 4728 C C . VAL A 1 607 ? 23.870 -7.635 -17.639 1.00 96.38 607 VAL A C 1
ATOM 4730 O O . VAL A 1 607 ? 24.074 -8.671 -17.016 1.00 96.38 607 VAL A O 1
ATOM 4733 N N . ASP A 1 608 ? 24.759 -7.156 -18.504 1.00 96.06 608 ASP A N 1
ATOM 4734 C CA . ASP A 1 608 ? 26.145 -7.602 -18.620 1.00 96.06 608 ASP A CA 1
ATOM 4735 C C . ASP A 1 608 ? 26.997 -6.842 -17.592 1.00 96.06 608 ASP A C 1
ATOM 4737 O O . ASP A 1 608 ? 27.522 -5.752 -17.852 1.00 96.06 608 ASP A O 1
ATOM 4741 N N . TRP A 1 609 ? 27.106 -7.424 -16.396 1.00 95.00 609 TRP A N 1
ATOM 4742 C CA . TRP A 1 609 ? 27.785 -6.821 -15.247 1.00 95.00 609 TRP A CA 1
ATOM 4743 C C . TRP A 1 609 ? 29.241 -6.435 -15.531 1.00 95.00 609 TRP A C 1
ATOM 4745 O O . TRP A 1 609 ? 29.691 -5.388 -15.073 1.00 95.00 609 TRP A O 1
ATOM 4755 N N . ASP A 1 610 ? 29.963 -7.214 -16.343 1.00 94.25 610 ASP A N 1
ATOM 4756 C CA . ASP A 1 610 ? 31.352 -6.915 -16.722 1.00 94.25 610 ASP A CA 1
ATOM 4757 C C . ASP A 1 610 ? 31.455 -5.614 -17.532 1.00 94.25 610 ASP A C 1
ATOM 4759 O O . ASP A 1 610 ? 32.316 -4.754 -17.297 1.00 94.25 610 ASP A O 1
ATOM 4763 N N . LYS A 1 611 ? 30.545 -5.438 -18.495 1.00 95.12 611 LYS A N 1
ATOM 4764 C CA . LYS A 1 611 ? 30.472 -4.205 -19.286 1.00 95.12 611 LYS A CA 1
ATOM 4765 C C . LYS A 1 611 ? 30.012 -3.023 -18.443 1.00 95.12 611 LYS A C 1
ATOM 4767 O O . LYS A 1 611 ? 30.595 -1.946 -18.554 1.00 95.12 611 LYS A O 1
ATOM 4772 N N . LEU A 1 612 ? 29.008 -3.218 -17.590 1.00 94.62 612 LEU A N 1
ATOM 4773 C CA . LEU A 1 612 ? 28.463 -2.142 -16.764 1.00 94.62 612 LEU A CA 1
ATOM 4774 C C . LEU A 1 612 ? 29.504 -1.609 -15.762 1.00 94.62 612 LEU A C 1
ATOM 4776 O O . LEU A 1 612 ? 29.689 -0.394 -15.644 1.00 94.62 612 LEU A O 1
ATOM 4780 N N . GLN A 1 613 ? 30.245 -2.506 -15.102 1.00 93.06 613 GLN A N 1
ATOM 4781 C CA . GLN A 1 613 ? 31.332 -2.162 -14.174 1.00 93.06 613 GLN A CA 1
ATOM 4782 C C . GLN A 1 613 ? 32.465 -1.402 -14.863 1.00 93.06 613 GLN A C 1
ATOM 4784 O O . GLN A 1 613 ? 32.963 -0.409 -14.334 1.00 93.06 613 GLN A O 1
ATOM 4789 N N . SER A 1 614 ? 32.831 -1.811 -16.081 1.00 92.31 614 SER A N 1
ATOM 4790 C CA . SER A 1 614 ? 33.856 -1.131 -16.885 1.00 92.31 614 SER A CA 1
ATOM 4791 C C . SER A 1 614 ? 33.385 0.187 -17.525 1.00 92.31 614 SER A C 1
ATOM 4793 O O . SER A 1 614 ? 34.129 0.795 -18.297 1.00 92.31 614 SER A O 1
ATOM 4795 N N . GLY A 1 615 ? 32.169 0.652 -17.206 1.00 91.12 615 GLY A N 1
ATOM 4796 C CA . GLY A 1 615 ? 31.600 1.909 -17.698 1.00 91.12 615 GLY A CA 1
ATOM 4797 C C . GLY A 1 615 ? 31.103 1.853 -19.144 1.00 91.12 615 GLY A C 1
ATOM 4798 O O . GLY A 1 615 ? 30.813 2.893 -19.735 1.00 91.12 615 GLY A O 1
ATOM 4799 N N . GLN A 1 616 ? 31.014 0.659 -19.731 1.00 93.12 616 GLN A N 1
ATOM 4800 C CA . GLN A 1 616 ? 30.448 0.449 -21.060 1.00 93.12 616 GLN A CA 1
ATOM 4801 C C . GLN A 1 616 ? 28.918 0.323 -20.986 1.00 93.12 616 GLN A C 1
ATOM 4803 O O . GLN A 1 616 ? 28.329 0.224 -19.909 1.00 93.12 616 GLN A O 1
ATOM 4808 N N . ALA A 1 617 ? 28.264 0.313 -22.151 1.00 90.19 617 ALA A N 1
ATOM 4809 C CA . ALA A 1 617 ? 26.844 -0.011 -22.248 1.00 90.19 617 ALA A CA 1
ATOM 4810 C C . ALA A 1 617 ? 26.636 -1.503 -21.933 1.00 90.19 617 ALA A C 1
ATOM 4812 O O . ALA A 1 617 ? 26.795 -2.359 -22.807 1.00 90.19 617 ALA A O 1
ATOM 4813 N N . GLY A 1 618 ? 26.393 -1.799 -20.656 1.00 95.69 618 GLY A N 1
ATOM 4814 C CA . GLY A 1 618 ? 26.213 -3.151 -20.136 1.00 95.69 618 GLY A CA 1
ATOM 4815 C C . GLY A 1 618 ? 24.758 -3.581 -20.006 1.00 95.69 618 GLY A C 1
ATOM 4816 O O . GLY A 1 618 ? 24.516 -4.763 -19.825 1.00 95.69 618 GLY A O 1
ATOM 4817 N N . VAL A 1 619 ? 23.791 -2.672 -20.122 1.00 96.50 619 VAL A N 1
ATOM 4818 C CA . VAL A 1 619 ? 22.370 -3.011 -19.992 1.00 96.50 619 VAL A CA 1
ATOM 4819 C C . VAL A 1 619 ? 21.718 -3.052 -21.364 1.00 96.50 619 VAL A C 1
ATOM 4821 O O . VAL A 1 619 ? 21.863 -2.119 -22.149 1.00 96.50 619 VAL A O 1
ATOM 4824 N N . MET A 1 620 ? 20.991 -4.124 -21.654 1.00 96.38 620 MET A N 1
ATOM 4825 C CA . MET A 1 620 ? 20.089 -4.207 -22.796 1.00 96.38 620 MET A CA 1
ATOM 4826 C C . MET A 1 620 ? 18.658 -4.044 -22.292 1.00 96.38 620 MET A C 1
ATOM 4828 O O . MET A 1 620 ? 18.262 -4.749 -21.369 1.00 96.38 620 MET A O 1
ATOM 4832 N N . VAL A 1 621 ? 17.912 -3.118 -22.889 1.00 96.69 621 VAL A N 1
ATOM 4833 C CA . VAL A 1 621 ? 16.500 -2.858 -22.588 1.00 96.69 621 VAL A CA 1
ATOM 4834 C C . VAL A 1 621 ? 15.683 -3.270 -23.800 1.00 96.69 621 VAL A C 1
ATOM 4836 O O . VAL A 1 621 ? 15.783 -2.630 -24.849 1.00 96.69 621 VAL A O 1
ATOM 4839 N N . ASP A 1 622 ? 14.917 -4.342 -23.669 1.00 95.25 622 ASP A N 1
ATOM 4840 C CA . ASP A 1 622 ? 13.943 -4.784 -24.658 1.00 95.25 622 ASP A CA 1
ATOM 4841 C C . ASP A 1 622 ? 12.561 -4.245 -24.263 1.00 95.25 622 ASP A C 1
ATOM 4843 O O . ASP A 1 622 ? 12.199 -4.266 -23.091 1.00 95.25 622 ASP A O 1
ATOM 4847 N N . ILE A 1 623 ? 11.802 -3.717 -25.218 1.00 92.88 623 ILE A N 1
ATOM 4848 C CA . ILE A 1 623 ? 10.488 -3.110 -24.991 1.00 92.88 623 ILE A CA 1
ATOM 4849 C C . ILE A 1 623 ? 9.460 -3.829 -25.851 1.00 92.88 623 ILE A C 1
ATOM 4851 O O . ILE A 1 623 ? 9.591 -3.819 -27.075 1.00 92.88 623 ILE A O 1
ATOM 4855 N N . ASP A 1 624 ? 8.468 -4.399 -25.180 1.00 93.56 624 ASP A N 1
ATOM 4856 C CA . ASP A 1 624 ? 7.208 -4.904 -25.717 1.00 93.56 624 ASP A CA 1
ATOM 4857 C C . ASP A 1 624 ? 6.131 -3.869 -25.375 1.00 93.56 624 ASP A C 1
ATOM 4859 O O . ASP A 1 624 ? 5.673 -3.768 -24.237 1.00 93.56 624 ASP A O 1
ATOM 4863 N N . ARG A 1 625 ? 5.798 -3.006 -26.332 1.00 85.75 625 ARG A N 1
ATOM 4864 C CA . ARG A 1 625 ? 4.868 -1.886 -26.129 1.00 85.75 625 ARG A CA 1
ATOM 4865 C C . ARG A 1 625 ? 3.422 -2.342 -26.078 1.00 85.75 625 ARG A C 1
ATOM 4867 O O . ARG A 1 625 ? 2.616 -1.651 -25.454 1.00 85.75 625 ARG A O 1
ATOM 4874 N N . GLU A 1 626 ? 3.103 -3.443 -26.747 1.00 83.12 626 GLU A N 1
ATOM 4875 C CA . GLU A 1 626 ? 1.734 -3.930 -26.916 1.00 83.12 626 GLU A CA 1
ATOM 4876 C C . GLU A 1 626 ? 1.337 -4.956 -25.844 1.00 83.12 626 GLU A C 1
ATOM 4878 O O . GLU A 1 626 ? 0.146 -5.198 -25.649 1.00 83.12 626 GLU A O 1
ATOM 4883 N N . GLY A 1 627 ? 2.307 -5.493 -25.101 1.00 87.88 627 GLY A N 1
ATOM 4884 C CA . GLY A 1 627 ? 2.094 -6.493 -24.058 1.00 87.88 627 GLY A CA 1
ATOM 4885 C C . GLY A 1 627 ? 1.778 -7.878 -24.611 1.00 87.88 627 GLY A C 1
ATOM 4886 O O . GLY A 1 627 ? 1.038 -8.636 -23.982 1.00 87.88 627 GLY A O 1
ATOM 4887 N N . ASP A 1 628 ? 2.271 -8.196 -25.808 1.00 87.62 628 ASP A N 1
ATOM 4888 C CA . ASP A 1 628 ? 1.973 -9.452 -26.504 1.00 87.62 628 ASP A CA 1
ATOM 4889 C C . ASP A 1 628 ? 3.085 -10.512 -26.390 1.00 87.62 628 ASP A C 1
ATOM 4891 O O . ASP A 1 628 ? 2.947 -11.633 -26.900 1.00 87.62 628 ASP A O 1
ATOM 4895 N N . GLY A 1 629 ? 4.163 -10.182 -25.676 1.00 87.12 629 GLY A N 1
ATOM 4896 C CA . GLY A 1 629 ? 5.335 -11.020 -25.459 1.00 87.12 629 GLY A CA 1
ATOM 4897 C C . GLY A 1 629 ? 6.394 -10.921 -26.559 1.00 87.12 629 GLY A C 1
ATOM 4898 O O . GLY A 1 629 ? 7.380 -11.666 -26.505 1.00 87.12 629 GLY A O 1
ATOM 4899 N N . ILE A 1 630 ? 6.227 -10.049 -27.560 1.00 82.94 630 ILE A N 1
ATOM 4900 C CA . ILE A 1 630 ? 7.242 -9.772 -28.578 1.00 82.94 630 ILE A CA 1
ATOM 4901 C C . ILE A 1 630 ? 7.830 -8.376 -28.370 1.00 82.94 630 ILE A C 1
ATOM 4903 O O . ILE A 1 630 ? 7.135 -7.404 -28.147 1.00 82.94 630 ILE A O 1
ATOM 4907 N N . PHE A 1 631 ? 9.157 -8.265 -28.443 1.00 83.31 631 PHE A N 1
ATOM 4908 C CA . PHE A 1 631 ? 9.844 -6.992 -28.238 1.00 83.31 631 PHE A CA 1
ATOM 4909 C C . PHE A 1 631 ? 10.027 -6.236 -29.563 1.00 83.31 631 PHE A C 1
ATOM 4911 O O . PHE A 1 631 ? 10.786 -6.668 -30.442 1.00 83.31 631 PHE A O 1
ATOM 4918 N N . GLU A 1 632 ? 9.401 -5.066 -29.703 1.00 81.31 632 GLU A N 1
ATOM 4919 C CA . GLU A 1 632 ? 9.546 -4.196 -30.879 1.00 81.31 632 GLU A CA 1
ATOM 4920 C C . GLU A 1 632 ? 10.891 -3.470 -30.911 1.00 81.31 632 GLU A C 1
ATOM 4922 O O . GLU A 1 632 ? 11.402 -3.113 -31.980 1.00 81.31 632 GLU A O 1
ATOM 4927 N N . GLN A 1 633 ? 11.458 -3.197 -29.735 1.00 82.88 633 GLN A N 1
ATOM 4928 C CA . GLN A 1 633 ? 12.620 -2.332 -29.601 1.00 82.88 633 GLN A CA 1
ATOM 4929 C C . GLN A 1 633 ? 13.636 -2.908 -28.622 1.00 82.88 633 GLN A C 1
ATOM 4931 O O . GLN A 1 633 ? 13.298 -3.296 -27.516 1.00 82.88 633 GLN A O 1
ATOM 4936 N N . THR A 1 634 ? 14.911 -2.864 -29.010 1.00 85.62 634 THR A N 1
ATOM 4937 C CA . THR A 1 634 ? 16.043 -3.186 -28.136 1.00 85.62 634 THR A CA 1
ATOM 4938 C C . THR A 1 634 ? 17.009 -2.005 -28.101 1.00 85.62 634 THR A C 1
ATOM 4940 O O . THR A 1 634 ? 17.455 -1.515 -29.145 1.00 85.62 634 THR A O 1
ATOM 4943 N N . MET A 1 635 ? 17.367 -1.560 -26.901 1.00 88.81 635 MET A N 1
ATOM 4944 C CA . MET A 1 635 ? 18.300 -0.463 -26.646 1.00 88.81 635 MET A CA 1
ATOM 4945 C C . MET A 1 635 ? 19.468 -0.934 -25.787 1.00 88.81 635 MET A C 1
ATOM 4947 O O . MET A 1 635 ? 19.310 -1.806 -24.945 1.00 88.81 635 MET A O 1
ATOM 4951 N N . ALA A 1 636 ? 20.641 -0.336 -25.988 1.00 89.44 636 ALA A N 1
ATOM 4952 C CA . ALA A 1 636 ? 21.784 -0.521 -25.101 1.00 89.44 636 ALA A CA 1
ATOM 4953 C C . ALA A 1 636 ? 21.940 0.722 -24.217 1.00 89.44 636 ALA A C 1
ATOM 4955 O O . ALA A 1 636 ? 21.950 1.843 -24.730 1.00 89.44 636 ALA A O 1
ATOM 4956 N N . ALA A 1 637 ? 22.094 0.523 -22.914 1.00 92.88 637 ALA A N 1
ATOM 4957 C CA . ALA A 1 637 ? 22.251 1.564 -21.912 1.00 92.88 637 ALA A CA 1
ATOM 4958 C C . ALA A 1 637 ? 23.501 1.324 -21.049 1.00 92.88 637 ALA A C 1
ATOM 4960 O O . ALA A 1 637 ? 23.955 0.194 -20.851 1.00 92.88 637 ALA A O 1
ATOM 4961 N N . GLY A 1 638 ? 24.096 2.425 -20.583 1.00 93.56 638 GLY A N 1
ATOM 4962 C CA . GLY A 1 638 ? 25.159 2.417 -19.574 1.00 93.56 638 GLY A CA 1
ATOM 4963 C C . GLY A 1 638 ? 24.573 2.343 -18.166 1.00 93.56 638 GLY A C 1
ATOM 4964 O O . GLY A 1 638 ? 23.532 1.734 -17.971 1.00 93.56 638 GLY A O 1
ATOM 4965 N N . LYS A 1 639 ? 25.211 3.008 -17.196 1.00 95.81 639 LYS A N 1
ATOM 4966 C CA . LYS A 1 639 ? 24.732 3.077 -15.801 1.00 95.81 639 LYS A CA 1
ATOM 4967 C C . LYS A 1 639 ? 23.449 3.891 -15.608 1.00 95.81 639 LYS A C 1
ATOM 4969 O O . LYS A 1 639 ? 22.780 3.711 -14.604 1.00 95.81 639 LYS A O 1
ATOM 4974 N N . ILE A 1 640 ? 23.122 4.788 -16.539 1.00 95.19 640 ILE A N 1
ATOM 4975 C CA . ILE A 1 640 ? 21.947 5.663 -16.457 1.00 95.19 640 ILE A CA 1
ATOM 4976 C C . ILE A 1 640 ? 21.120 5.495 -17.732 1.00 95.19 640 ILE A C 1
ATOM 4978 O O . ILE A 1 640 ? 21.658 5.598 -18.839 1.00 95.19 640 ILE A O 1
ATOM 4982 N N . PHE A 1 641 ? 19.818 5.276 -17.570 1.00 94.12 641 PHE A N 1
ATOM 4983 C CA . PHE A 1 641 ? 18.824 5.221 -18.635 1.00 94.12 641 PHE A CA 1
ATOM 4984 C C . PHE A 1 641 ? 17.645 6.130 -18.279 1.00 94.12 641 PHE A C 1
ATOM 4986 O O . PHE A 1 641 ? 16.796 5.787 -17.472 1.00 94.12 641 PHE A O 1
ATOM 4993 N N . ASN A 1 642 ? 17.589 7.332 -18.839 1.00 92.62 642 ASN A N 1
ATOM 4994 C CA . ASN A 1 642 ? 16.554 8.307 -18.486 1.00 92.62 642 ASN A CA 1
ATOM 4995 C C . ASN A 1 642 ? 15.533 8.514 -19.612 1.00 92.62 642 ASN A C 1
ATOM 4997 O O . ASN A 1 642 ? 15.709 8.013 -20.726 1.00 92.62 642 ASN A O 1
ATOM 5001 N N . ALA A 1 643 ? 14.492 9.299 -19.324 1.00 86.62 643 ALA A N 1
ATOM 5002 C CA . ALA A 1 643 ? 13.474 9.708 -20.290 1.00 86.62 643 ALA A CA 1
ATOM 5003 C C . ALA A 1 643 ? 14.072 10.234 -21.607 1.00 86.62 643 ALA A C 1
ATOM 5005 O O . ALA A 1 643 ? 13.593 9.883 -22.682 1.00 86.62 643 ALA A O 1
ATOM 5006 N N . ASP A 1 644 ? 15.141 11.033 -21.546 1.00 79.31 644 ASP A N 1
ATOM 5007 C CA . ASP A 1 644 ? 15.804 11.571 -22.738 1.00 79.31 644 ASP A CA 1
ATOM 5008 C C . ASP A 1 644 ? 16.494 10.476 -23.548 1.00 79.31 644 ASP A C 1
ATOM 5010 O O . ASP A 1 644 ? 16.400 10.466 -24.769 1.00 79.31 644 ASP A O 1
ATOM 5014 N N . THR A 1 645 ? 17.153 9.523 -22.887 1.00 81.62 645 THR A N 1
ATOM 5015 C CA . THR A 1 645 ? 17.787 8.375 -23.549 1.00 81.62 645 THR A CA 1
ATOM 5016 C C . THR A 1 645 ? 16.730 7.476 -24.180 1.00 81.62 645 THR A C 1
ATOM 5018 O O . THR A 1 645 ? 16.906 7.028 -25.311 1.00 81.62 645 THR A O 1
ATOM 5021 N N . TYR A 1 646 ? 15.608 7.257 -23.497 1.00 84.56 646 TYR A N 1
ATOM 5022 C CA . TYR A 1 646 ? 14.458 6.545 -24.045 1.00 84.56 646 TYR A CA 1
ATOM 5023 C C . TYR A 1 646 ? 13.914 7.260 -25.290 1.00 84.56 646 TYR A C 1
ATOM 5025 O O . TYR A 1 646 ? 13.829 6.671 -26.369 1.00 84.56 646 TYR A O 1
ATOM 5033 N N . ARG A 1 647 ? 13.622 8.563 -25.173 1.00 77.12 647 ARG A N 1
ATOM 5034 C CA . ARG A 1 647 ? 13.051 9.385 -26.250 1.00 77.12 647 ARG A CA 1
ATOM 5035 C C . ARG A 1 647 ? 14.000 9.548 -27.426 1.00 77.12 647 ARG A C 1
ATOM 5037 O O . ARG A 1 647 ? 13.561 9.432 -28.560 1.00 77.12 647 ARG A O 1
ATOM 5044 N N . ALA A 1 648 ? 15.294 9.745 -27.186 1.00 72.94 648 ALA A N 1
ATOM 5045 C CA . ALA A 1 648 ? 16.308 9.884 -28.231 1.00 72.94 648 ALA A CA 1
ATOM 5046 C C . ALA A 1 648 ? 16.437 8.633 -29.109 1.00 72.94 648 ALA A C 1
ATOM 5048 O O . ALA A 1 648 ? 17.002 8.709 -30.196 1.00 72.94 648 ALA A O 1
ATOM 5049 N N . ASN A 1 649 ? 15.910 7.491 -28.662 1.00 73.50 649 ASN A N 1
ATOM 5050 C CA . ASN A 1 649 ? 15.855 6.263 -29.442 1.00 73.50 649 ASN A CA 1
ATOM 5051 C C . ASN A 1 649 ? 14.486 6.022 -30.105 1.00 73.50 649 ASN A C 1
ATOM 5053 O O . ASN A 1 649 ? 14.310 4.988 -30.748 1.00 73.50 649 ASN A O 1
ATOM 5057 N N . LEU A 1 650 ? 13.535 6.959 -30.008 1.00 81.25 650 LEU A N 1
ATOM 5058 C CA . LEU A 1 650 ? 12.289 6.916 -30.773 1.00 81.25 650 LEU A CA 1
ATOM 5059 C C . LEU A 1 650 ? 12.538 7.329 -32.236 1.00 81.25 650 LEU A C 1
ATOM 5061 O O . LEU A 1 650 ? 13.273 8.290 -32.488 1.00 81.25 650 LEU A O 1
ATOM 5065 N N . PRO A 1 651 ? 11.910 6.666 -33.225 1.00 85.19 651 PRO A N 1
ATOM 5066 C CA . PRO A 1 651 ? 12.084 6.971 -34.641 1.00 85.19 651 PRO A CA 1
ATOM 5067 C C . PRO A 1 651 ? 11.833 8.436 -35.000 1.00 85.19 651 PRO A C 1
ATOM 5069 O O . PRO A 1 651 ? 12.648 9.034 -35.706 1.00 85.19 651 PRO A O 1
ATOM 5072 N N . GLN A 1 652 ? 10.744 9.035 -34.508 1.00 86.19 652 GLN A N 1
ATOM 5073 C CA . GLN A 1 652 ? 10.455 10.449 -34.760 1.00 86.19 652 GLN A CA 1
ATOM 5074 C C . GLN A 1 652 ? 11.519 11.379 -34.158 1.00 86.19 652 GLN A C 1
ATOM 5076 O O . GLN A 1 652 ? 11.935 12.337 -34.809 1.00 86.19 652 GLN A O 1
ATOM 5081 N N . GLU A 1 653 ? 12.020 11.096 -32.957 1.00 84.12 653 GLU A N 1
ATOM 5082 C CA . GLU A 1 653 ? 13.041 11.928 -32.309 1.00 84.12 653 GLU A CA 1
ATOM 5083 C C . GLU A 1 653 ? 14.408 11.802 -32.990 1.00 84.12 653 GLU A C 1
ATOM 5085 O O . GLU A 1 653 ? 15.060 12.812 -33.255 1.00 84.12 653 GLU A O 1
ATOM 5090 N N . LEU A 1 654 ? 14.801 10.594 -33.409 1.00 84.56 654 LEU A N 1
ATOM 5091 C CA . LEU A 1 654 ? 15.992 10.379 -34.239 1.00 84.56 654 LEU A CA 1
ATOM 5092 C C . LEU A 1 654 ? 15.924 11.195 -35.539 1.00 84.56 654 LEU A C 1
ATOM 5094 O O . LEU A 1 654 ? 16.917 11.805 -35.956 1.00 84.56 654 LEU A O 1
ATOM 5098 N N . LYS A 1 655 ? 14.743 11.245 -36.167 1.00 92.25 655 LYS A N 1
ATOM 5099 C CA . LYS A 1 655 ? 14.478 12.039 -37.376 1.00 92.25 655 LYS A CA 1
ATOM 5100 C C . LYS A 1 655 ? 14.537 13.544 -37.081 1.00 92.25 655 LYS A C 1
ATOM 5102 O O . LYS A 1 655 ? 15.194 14.277 -37.824 1.00 92.25 655 LYS A O 1
ATOM 5107 N N . LYS A 1 656 ? 13.950 14.018 -35.974 1.00 91.88 656 LYS A N 1
ATOM 5108 C CA . LYS A 1 656 ? 14.053 15.423 -35.527 1.00 91.88 656 LYS A CA 1
ATOM 5109 C C . LYS A 1 656 ? 15.507 15.820 -35.253 1.00 91.88 656 LYS A C 1
ATOM 5111 O O . LYS A 1 656 ? 15.954 16.858 -35.742 1.00 91.88 656 LYS A O 1
ATOM 5116 N N . GLU A 1 657 ? 16.284 14.980 -34.572 1.00 89.44 657 GLU A N 1
ATOM 5117 C CA . GLU A 1 657 ? 17.708 15.228 -34.323 1.00 89.44 657 GLU A CA 1
ATOM 5118 C C . GLU A 1 657 ? 18.503 15.282 -35.639 1.00 89.44 657 GLU A C 1
ATOM 5120 O O . GLU A 1 657 ? 19.302 16.197 -35.846 1.00 89.44 657 GLU A O 1
ATOM 5125 N N . ALA A 1 658 ? 18.245 14.364 -36.580 1.00 93.38 658 ALA A N 1
ATOM 5126 C CA . ALA A 1 658 ? 18.867 14.397 -37.905 1.00 93.38 658 ALA A CA 1
ATOM 5127 C C . ALA A 1 658 ? 18.575 15.718 -38.639 1.00 93.38 658 ALA A C 1
ATOM 5129 O O . ALA A 1 658 ? 19.473 16.307 -39.248 1.00 93.38 658 ALA A O 1
ATOM 5130 N N . MET A 1 659 ? 17.341 16.223 -38.544 1.00 96.38 659 MET A N 1
ATOM 5131 C CA . MET A 1 659 ? 16.958 17.518 -39.107 1.00 96.38 659 MET A CA 1
ATOM 5132 C C . MET A 1 659 ? 17.733 18.678 -38.467 1.00 96.38 659 MET A C 1
ATOM 5134 O O . MET A 1 659 ? 18.198 19.570 -39.186 1.00 96.38 659 MET A O 1
ATOM 5138 N N . VAL A 1 660 ? 17.896 18.671 -37.139 1.00 94.50 660 VAL A N 1
ATOM 5139 C CA . VAL A 1 660 ? 18.666 19.684 -36.397 1.00 94.50 660 VAL A CA 1
ATOM 5140 C C . VAL A 1 660 ? 20.140 19.656 -36.807 1.00 94.50 660 VAL A C 1
ATOM 5142 O O . VAL A 1 660 ? 20.686 20.702 -37.156 1.00 94.50 660 VAL A O 1
ATOM 5145 N N . LEU A 1 661 ? 20.759 18.473 -36.863 1.00 94.50 661 LEU A N 1
ATOM 5146 C CA . LEU A 1 661 ? 22.157 18.282 -37.273 1.00 94.50 661 LEU A CA 1
ATOM 5147 C C . LEU A 1 661 ? 22.431 18.767 -38.701 1.00 94.50 661 LEU A C 1
ATOM 5149 O O . LEU A 1 661 ? 23.490 19.321 -38.976 1.00 94.50 661 LEU A O 1
ATOM 5153 N N . VAL A 1 662 ? 21.486 18.574 -39.625 1.00 96.06 662 VAL A N 1
ATOM 5154 C CA . VAL A 1 662 ? 21.604 19.100 -40.995 1.00 96.06 662 VAL A CA 1
ATOM 5155 C C . VAL A 1 662 ? 21.411 20.620 -41.020 1.00 96.06 662 VAL A C 1
ATOM 5157 O O . VAL A 1 662 ? 22.073 21.310 -41.795 1.00 96.06 662 VAL A O 1
ATOM 5160 N N . SER A 1 663 ? 20.518 21.149 -40.177 1.00 94.62 663 SER A N 1
ATOM 5161 C CA . SER A 1 663 ? 20.170 22.576 -40.131 1.00 94.62 663 SER A CA 1
ATOM 5162 C C . SER A 1 663 ? 21.227 23.450 -39.458 1.00 94.62 663 SER A C 1
ATOM 5164 O O . SER A 1 663 ? 21.314 24.633 -39.779 1.00 94.62 663 SER A O 1
ATOM 5166 N N . SER A 1 664 ? 22.009 22.898 -38.528 1.00 93.62 664 SER A N 1
ATOM 5167 C CA . SER A 1 664 ? 23.035 23.641 -37.785 1.00 93.62 664 SER A CA 1
ATOM 5168 C C . SER A 1 664 ? 24.267 23.977 -38.629 1.00 93.62 664 SER A C 1
ATOM 5170 O O . SER A 1 664 ? 25.078 24.818 -38.239 1.00 93.62 664 SER A O 1
ATOM 5172 N N . ILE A 1 665 ? 24.418 23.352 -39.800 1.00 93.00 665 ILE A N 1
ATOM 5173 C CA . ILE A 1 665 ? 25.599 23.524 -40.638 1.00 93.00 665 ILE A CA 1
ATOM 5174 C C . ILE A 1 665 ? 25.397 24.681 -41.618 1.00 93.00 665 ILE A C 1
ATOM 5176 O O . ILE A 1 665 ? 24.553 24.627 -42.512 1.00 93.00 665 ILE A O 1
ATOM 5180 N N . ASN A 1 666 ? 26.245 25.702 -41.505 1.00 93.25 666 ASN A N 1
ATOM 5181 C CA . ASN A 1 666 ? 26.328 26.782 -42.482 1.00 93.25 666 ASN A CA 1
ATOM 5182 C C . ASN A 1 666 ? 27.457 26.505 -43.483 1.00 93.25 666 ASN A C 1
ATOM 5184 O O . ASN A 1 666 ? 28.640 26.559 -43.140 1.00 93.25 666 ASN A O 1
ATOM 5188 N N . PHE A 1 667 ? 27.105 26.198 -44.731 1.00 93.19 667 PHE A N 1
ATOM 5189 C CA . PHE A 1 667 ? 28.092 25.890 -45.758 1.00 93.19 667 PHE A CA 1
ATOM 5190 C C . PHE A 1 667 ? 28.517 27.131 -46.539 1.00 93.19 667 PHE A C 1
ATOM 5192 O O . PHE A 1 667 ? 27.708 27.774 -47.203 1.00 93.19 667 PHE A O 1
ATOM 5199 N N . SER A 1 668 ? 29.828 27.379 -46.615 1.00 92.81 668 SER A N 1
ATOM 5200 C CA . SER A 1 668 ? 30.390 28.428 -47.483 1.00 92.81 668 SER A CA 1
ATOM 5201 C C . SER A 1 668 ? 30.178 28.158 -48.981 1.00 92.81 668 SER A C 1
ATOM 5203 O O . SER A 1 668 ? 30.303 29.064 -49.802 1.00 92.81 668 SER A O 1
ATOM 5205 N N . TYR A 1 669 ? 29.868 26.912 -49.357 1.00 94.88 669 TYR A N 1
ATOM 5206 C CA . TYR A 1 669 ? 29.600 26.520 -50.738 1.00 94.88 669 TYR A CA 1
ATOM 5207 C C . TYR A 1 669 ? 28.088 26.483 -51.010 1.00 94.88 669 TYR A C 1
ATOM 5209 O O . TYR A 1 669 ? 27.401 25.621 -50.452 1.00 94.88 669 TYR A O 1
ATOM 5217 N N . PRO A 1 670 ? 27.561 27.298 -51.949 1.00 95.88 670 PRO A N 1
ATOM 5218 C CA . PRO A 1 670 ? 26.126 27.337 -52.250 1.00 95.88 670 PRO A CA 1
ATOM 5219 C C . PRO A 1 670 ? 25.522 25.975 -52.619 1.00 95.88 670 PRO A C 1
ATOM 5221 O O . PRO A 1 670 ? 24.387 25.672 -52.265 1.00 95.88 670 PRO A O 1
ATOM 5224 N N . VAL A 1 671 ? 26.296 25.114 -53.294 1.00 94.50 671 VAL A N 1
ATOM 5225 C CA . VAL A 1 671 ? 25.856 23.758 -53.663 1.00 94.50 671 VAL A CA 1
ATOM 5226 C C . VAL A 1 671 ? 25.666 22.842 -52.449 1.00 94.50 671 VAL A C 1
ATOM 5228 O O . VAL A 1 671 ? 24.785 21.986 -52.471 1.00 94.50 671 VAL A O 1
ATOM 5231 N N . PHE A 1 672 ? 26.462 23.011 -51.388 1.00 96.31 672 PHE A N 1
ATOM 5232 C CA . PHE A 1 672 ? 26.284 22.264 -50.141 1.00 96.31 672 PHE A CA 1
ATOM 5233 C C . PHE A 1 672 ? 25.084 22.800 -49.373 1.00 96.31 672 PHE A C 1
ATOM 5235 O O . PHE A 1 672 ? 24.229 22.009 -48.984 1.00 96.31 672 PHE A O 1
ATOM 5242 N N . GLN A 1 673 ? 24.953 24.127 -49.279 1.00 96.00 673 GLN A N 1
ATOM 5243 C CA . GLN A 1 673 ? 23.813 24.763 -48.622 1.00 96.00 673 GLN A CA 1
ATOM 5244 C C . GLN A 1 673 ? 22.480 24.338 -49.252 1.00 96.00 673 GLN A C 1
ATOM 5246 O O . GLN A 1 673 ? 21.558 23.936 -48.549 1.00 96.00 673 GLN A O 1
ATOM 5251 N N . GLN A 1 674 ? 22.393 24.334 -50.587 1.00 96.62 674 GLN A N 1
ATOM 5252 C CA . GLN A 1 674 ? 21.191 23.895 -51.298 1.00 96.62 674 GLN A CA 1
ATOM 5253 C C . GLN A 1 674 ? 20.849 22.423 -51.018 1.00 96.62 674 GLN A C 1
ATOM 5255 O O . GLN A 1 674 ? 19.679 22.072 -50.877 1.00 96.62 674 GLN A O 1
ATOM 5260 N N . LYS A 1 675 ? 21.854 21.542 -50.966 1.00 96.94 675 LYS A N 1
ATOM 5261 C CA . LYS A 1 675 ? 21.643 20.114 -50.689 1.00 96.94 675 LYS A CA 1
ATOM 5262 C C . LYS A 1 675 ? 21.217 19.872 -49.244 1.00 96.94 675 LYS A C 1
ATOM 5264 O O . LYS A 1 675 ? 20.318 19.068 -49.026 1.00 96.94 675 LYS A O 1
ATOM 5269 N N . ALA A 1 676 ? 21.816 20.577 -48.290 1.00 96.31 676 ALA A N 1
ATOM 5270 C CA . ALA A 1 676 ? 21.445 20.493 -46.882 1.00 96.31 676 ALA A CA 1
ATOM 5271 C C . ALA A 1 676 ? 20.009 20.980 -46.657 1.00 96.31 676 ALA A C 1
ATOM 5273 O O . ALA A 1 676 ? 19.226 20.291 -46.013 1.00 96.31 676 ALA A O 1
ATOM 5274 N N . GLN A 1 677 ? 19.624 22.089 -47.295 1.00 96.81 677 GLN A N 1
ATOM 5275 C CA . GLN A 1 677 ? 18.256 22.602 -47.244 1.00 96.81 677 GLN A CA 1
ATOM 5276 C C . GLN A 1 677 ? 17.237 21.594 -47.799 1.00 96.81 677 GLN A C 1
ATOM 5278 O O . GLN A 1 677 ? 16.225 21.330 -47.158 1.00 96.81 677 GLN A O 1
ATOM 5283 N N . LYS A 1 678 ? 17.536 20.946 -48.934 1.00 97.19 678 LYS A N 1
ATOM 5284 C CA . LYS A 1 678 ? 16.683 19.869 -49.465 1.00 97.19 678 LYS A CA 1
ATOM 5285 C C . LYS A 1 678 ? 16.607 18.665 -48.532 1.00 97.19 678 LYS A C 1
ATOM 5287 O O . LYS A 1 678 ? 15.541 18.086 -48.377 1.00 97.19 678 LYS A O 1
ATOM 5292 N N . ALA A 1 679 ? 17.728 18.262 -47.931 1.00 96.69 679 ALA A N 1
ATOM 5293 C CA . ALA A 1 679 ? 17.725 17.171 -46.962 1.00 96.69 679 ALA A CA 1
ATOM 5294 C C . ALA A 1 679 ? 16.826 17.503 -45.764 1.00 96.69 679 ALA A C 1
ATOM 5296 O O . ALA A 1 679 ? 15.978 16.691 -45.415 1.00 96.69 679 ALA A O 1
ATOM 5297 N N . LYS A 1 680 ? 16.941 18.717 -45.215 1.00 97.19 680 LYS A N 1
ATOM 5298 C CA . LYS A 1 680 ? 16.071 19.225 -44.149 1.00 97.19 680 LYS A CA 1
ATOM 5299 C C . LYS A 1 680 ? 14.592 19.180 -44.538 1.00 97.19 680 LYS A C 1
ATOM 5301 O O . LYS A 1 680 ? 13.787 18.667 -43.772 1.00 97.19 680 LYS A O 1
ATOM 5306 N N . GLU A 1 681 ? 14.240 19.689 -45.719 1.00 97.44 681 GLU A N 1
ATOM 5307 C CA . GLU A 1 681 ? 12.861 19.669 -46.229 1.00 97.44 681 GLU A CA 1
ATOM 5308 C C . GLU A 1 681 ? 12.304 18.245 -46.301 1.00 97.44 681 GLU A C 1
ATOM 5310 O O . GLU A 1 681 ? 11.183 17.997 -45.870 1.00 97.44 681 GLU A O 1
ATOM 5315 N N . TYR A 1 682 ? 13.093 17.291 -46.796 1.00 97.75 682 TYR A N 1
ATOM 5316 C CA . TYR A 1 682 ? 12.653 15.903 -46.880 1.00 97.75 682 TYR A CA 1
ATOM 5317 C C . TYR A 1 682 ? 12.526 15.219 -45.514 1.00 97.75 682 TYR A C 1
ATOM 5319 O O . TYR A 1 682 ? 11.571 14.474 -45.325 1.00 97.75 682 TYR A O 1
ATOM 5327 N N . ILE A 1 683 ? 13.417 15.491 -44.556 1.00 96.75 683 ILE A N 1
ATOM 5328 C CA . ILE A 1 683 ? 13.258 14.978 -43.183 1.00 96.75 683 ILE A CA 1
ATOM 5329 C C . ILE A 1 683 ? 12.007 15.586 -42.534 1.00 96.75 683 ILE A C 1
ATOM 5331 O O . ILE A 1 683 ? 11.226 14.885 -41.906 1.00 96.75 683 ILE A O 1
ATOM 5335 N N . SER A 1 684 ? 11.752 16.879 -42.745 1.00 96.69 684 SER A N 1
ATOM 5336 C CA . SER A 1 684 ? 10.528 17.519 -42.253 1.00 96.69 684 SER A CA 1
ATOM 5337 C C . SER A 1 684 ? 9.265 16.888 -42.843 1.00 96.69 684 SER A C 1
ATOM 5339 O O . SER A 1 684 ? 8.273 16.764 -42.136 1.00 96.69 684 SER A O 1
ATOM 5341 N N . LEU A 1 685 ? 9.287 16.483 -44.117 1.00 96.25 685 LEU A N 1
ATOM 5342 C CA . LEU A 1 685 ? 8.168 15.773 -44.739 1.00 96.25 685 LEU A CA 1
ATOM 5343 C C . LEU A 1 685 ? 7.996 14.354 -44.186 1.00 96.25 685 LEU A C 1
ATOM 5345 O O . LEU A 1 685 ? 6.871 13.873 -44.140 1.00 96.25 685 LEU A O 1
ATOM 5349 N N . SER A 1 686 ? 9.073 13.676 -43.778 1.00 95.38 686 SER A N 1
ATOM 5350 C CA . SER A 1 686 ? 8.970 12.341 -43.173 1.00 95.38 686 SER A CA 1
ATOM 5351 C C . SER A 1 686 ? 8.412 12.370 -41.742 1.00 95.38 686 SER A C 1
ATOM 5353 O O . SER A 1 686 ? 7.946 11.344 -41.254 1.00 95.38 686 SER A O 1
ATOM 5355 N N . LEU A 1 687 ? 8.390 13.546 -41.108 1.00 94.56 687 LEU A N 1
ATOM 5356 C CA . LEU A 1 687 ? 7.841 13.813 -39.773 1.00 94.56 687 LEU A CA 1
ATOM 5357 C C . LEU A 1 687 ? 6.388 14.326 -39.772 1.00 94.56 687 LEU A C 1
ATOM 5359 O O . LEU A 1 687 ? 5.890 14.696 -38.720 1.00 94.56 687 LEU A O 1
ATOM 5363 N N . ASP A 1 688 ? 5.718 14.402 -40.925 1.00 94.75 688 ASP A N 1
ATOM 5364 C CA . ASP A 1 688 ? 4.325 14.869 -41.009 1.00 94.75 688 ASP A CA 1
ATOM 5365 C C . ASP A 1 688 ? 3.375 13.882 -40.303 1.00 94.75 688 ASP A C 1
ATOM 5367 O O . ASP A 1 688 ? 3.317 12.710 -40.690 1.00 94.75 688 ASP A O 1
ATOM 5371 N N . ASP A 1 689 ? 2.631 14.362 -39.298 1.00 90.94 689 ASP A N 1
ATOM 5372 C CA . ASP A 1 689 ? 1.766 13.565 -38.410 1.00 90.94 689 ASP A CA 1
ATOM 5373 C C . ASP A 1 689 ? 0.803 12.642 -39.166 1.00 90.94 689 ASP A C 1
ATOM 5375 O O . ASP A 1 689 ? 0.496 11.550 -38.702 1.00 90.94 689 ASP A O 1
ATOM 5379 N N . LYS A 1 690 ? 0.368 13.007 -40.381 1.00 93.31 690 LYS A N 1
ATOM 5380 C CA . LYS A 1 690 ? -0.541 12.157 -41.174 1.00 93.31 690 LYS A CA 1
ATOM 5381 C C . LYS A 1 690 ? 0.066 10.803 -41.568 1.00 93.31 690 LYS A C 1
ATOM 5383 O O . LYS A 1 690 ? -0.670 9.888 -41.940 1.00 93.31 690 LYS A O 1
ATOM 5388 N N . TYR A 1 691 ? 1.395 10.683 -41.553 1.00 92.06 691 TYR A N 1
ATOM 5389 C CA . TYR A 1 691 ? 2.101 9.441 -41.862 1.00 92.06 691 TYR A CA 1
ATOM 5390 C C . TYR A 1 691 ? 2.338 8.558 -40.640 1.00 92.06 691 TYR A C 1
ATOM 5392 O O . TYR A 1 691 ? 2.788 7.426 -40.813 1.00 92.06 691 TYR A O 1
ATOM 5400 N N . TRP A 1 692 ? 2.024 9.040 -39.441 1.00 89.62 692 TRP A N 1
ATOM 5401 C CA . TRP A 1 692 ? 2.283 8.362 -38.179 1.00 89.62 692 TRP A CA 1
ATOM 5402 C C . TRP A 1 692 ? 0.965 8.050 -37.469 1.00 89.62 692 TRP A C 1
ATOM 5404 O O . TRP A 1 692 ? -0.023 8.765 -37.613 1.00 89.62 692 TRP A O 1
ATOM 5414 N N . GLN A 1 693 ? 0.928 6.922 -36.770 1.00 83.06 693 GLN A N 1
ATOM 5415 C CA . GLN A 1 693 ? -0.162 6.589 -35.847 1.00 83.06 693 GLN A CA 1
ATOM 5416 C C . GLN A 1 693 ? 0.232 6.981 -34.424 1.00 83.06 693 GLN A C 1
ATOM 5418 O O . GLN A 1 693 ? -0.581 7.534 -33.692 1.00 83.06 693 GLN A O 1
ATOM 5423 N N . ASP A 1 694 ? 1.500 6.753 -34.089 1.00 80.81 694 ASP A N 1
ATOM 5424 C CA . ASP A 1 694 ? 2.165 7.177 -32.863 1.00 80.81 694 ASP A CA 1
ATOM 5425 C C . ASP A 1 694 ? 3.670 7.397 -33.141 1.00 80.81 694 ASP A C 1
ATOM 5427 O O . ASP A 1 694 ? 4.079 7.571 -34.293 1.00 80.81 694 ASP A O 1
ATOM 5431 N N . GLU A 1 695 ? 4.516 7.425 -32.110 1.00 79.62 695 GLU A N 1
ATOM 5432 C CA . GLU A 1 695 ? 5.945 7.730 -32.231 1.00 79.62 695 GLU A CA 1
ATOM 5433 C C . GLU A 1 695 ? 6.782 6.660 -32.964 1.00 79.62 695 GLU A C 1
ATOM 5435 O O . GLU A 1 695 ? 7.918 6.951 -33.365 1.00 79.62 695 GLU A O 1
ATOM 5440 N N . ILE A 1 696 ? 6.264 5.437 -33.142 1.00 77.69 696 ILE A N 1
ATOM 5441 C CA . ILE A 1 696 ? 6.977 4.307 -33.767 1.00 77.69 696 ILE A CA 1
ATOM 5442 C C . ILE A 1 696 ? 6.195 3.631 -34.909 1.00 77.69 696 ILE A C 1
ATOM 5444 O O . ILE A 1 696 ? 6.823 3.043 -35.793 1.00 77.69 696 ILE A O 1
ATOM 5448 N N . HIS A 1 697 ? 4.866 3.752 -34.938 1.00 82.38 697 HIS A N 1
ATOM 5449 C CA . HIS A 1 697 ? 3.990 3.152 -35.940 1.00 82.38 697 HIS A CA 1
ATOM 5450 C C . HIS A 1 697 ? 3.668 4.127 -37.068 1.00 82.38 697 HIS A C 1
ATOM 5452 O O . HIS A 1 697 ? 3.266 5.277 -36.860 1.00 82.38 697 HIS A O 1
ATOM 5458 N N . LEU A 1 698 ? 3.776 3.637 -38.302 1.00 85.94 698 LEU A N 1
ATOM 5459 C CA . LEU A 1 698 ? 3.369 4.387 -39.482 1.00 85.94 698 LEU A CA 1
ATOM 5460 C C . LEU A 1 698 ? 1.913 4.106 -39.857 1.00 85.94 698 LEU A C 1
ATOM 5462 O O . LEU A 1 698 ? 1.422 2.979 -39.804 1.00 85.94 698 LEU A O 1
ATOM 5466 N N . ASN A 1 699 ? 1.239 5.139 -40.351 1.00 83.50 699 ASN A N 1
ATOM 5467 C CA . ASN A 1 699 ? -0.095 5.049 -40.924 1.00 83.50 699 ASN A CA 1
ATOM 5468 C C . ASN A 1 699 ? -0.088 4.113 -42.145 1.00 83.50 699 ASN A C 1
ATOM 5470 O O . ASN A 1 699 ? 0.560 4.404 -43.147 1.00 83.50 699 ASN A O 1
ATOM 5474 N N . LYS A 1 700 ? -0.817 2.993 -42.089 1.00 75.56 700 LYS A N 1
ATOM 5475 C CA . LYS A 1 700 ? -0.751 1.917 -43.101 1.00 75.56 700 LYS A CA 1
ATOM 5476 C C . LYS A 1 700 ? -0.905 2.401 -44.564 1.00 75.56 700 LYS A C 1
ATOM 5478 O O . LYS A 1 700 ? -0.019 2.102 -45.364 1.00 75.56 700 LYS A O 1
ATOM 5483 N N . PRO A 1 701 ? -1.939 3.185 -44.939 1.00 80.44 701 PRO A N 1
ATOM 5484 C CA . PRO A 1 701 ? -2.087 3.724 -46.298 1.00 80.44 701 PRO A CA 1
ATOM 5485 C C . PRO A 1 701 ? -0.930 4.584 -46.829 1.00 80.44 701 PRO A C 1
ATOM 5487 O O . PRO A 1 701 ? -0.627 4.543 -48.024 1.00 80.44 701 PRO A O 1
ATOM 5490 N N . GLU A 1 702 ? -0.313 5.409 -45.982 1.00 84.31 702 GLU A N 1
ATOM 5491 C CA . GLU A 1 702 ? 0.600 6.468 -46.438 1.00 84.31 702 GLU A CA 1
ATOM 5492 C C . GLU A 1 702 ? 2.033 6.346 -45.905 1.00 84.31 702 GLU A C 1
ATOM 5494 O O . GLU A 1 702 ? 2.930 7.029 -46.403 1.00 84.31 702 GLU A O 1
ATOM 5499 N N . GLY A 1 703 ? 2.273 5.437 -44.962 1.00 82.56 703 GLY A N 1
ATOM 5500 C CA . GLY A 1 703 ? 3.521 5.276 -44.219 1.00 82.56 703 GLY A CA 1
ATOM 5501 C C . GLY A 1 703 ? 4.738 5.055 -45.108 1.00 82.56 703 GLY A C 1
ATOM 5502 O O . GLY A 1 703 ? 5.805 5.605 -44.853 1.00 82.56 703 GLY A O 1
ATOM 5503 N N . TYR A 1 704 ? 4.580 4.370 -46.246 1.00 84.50 704 TYR A N 1
ATOM 5504 C CA . TYR A 1 704 ? 5.680 4.152 -47.194 1.00 84.50 704 TYR A CA 1
ATOM 5505 C C . TYR A 1 704 ? 6.339 5.461 -47.683 1.00 84.50 704 TYR A C 1
ATOM 5507 O O . TYR A 1 704 ? 7.492 5.450 -48.130 1.00 84.50 704 TYR A O 1
ATOM 5515 N N . LYS A 1 705 ? 5.612 6.591 -47.641 1.00 90.56 705 LYS A N 1
ATOM 5516 C CA . LYS A 1 705 ? 6.121 7.907 -48.048 1.00 90.56 705 LYS A CA 1
ATOM 5517 C C . LYS A 1 705 ? 7.228 8.406 -47.116 1.00 90.56 705 LYS A C 1
ATOM 5519 O O . LYS A 1 705 ? 8.110 9.112 -47.599 1.00 90.56 705 LYS A O 1
ATOM 5524 N N . VAL A 1 706 ? 7.237 7.990 -45.849 1.00 89.62 706 VAL A N 1
ATOM 5525 C CA . VAL A 1 706 ? 8.290 8.305 -44.868 1.00 89.62 706 VAL A CA 1
ATOM 5526 C C . VAL A 1 706 ? 9.653 7.842 -45.391 1.00 89.62 706 VAL A C 1
ATOM 5528 O O . VAL A 1 706 ? 10.504 8.684 -45.690 1.00 89.62 706 VAL A O 1
ATOM 5531 N N . PHE A 1 707 ? 9.786 6.552 -45.723 1.00 87.75 707 PHE A N 1
ATOM 5532 C CA . PHE A 1 707 ? 11.009 5.996 -46.323 1.00 87.75 707 PHE A CA 1
ATOM 5533 C C . PHE A 1 707 ? 11.367 6.641 -47.671 1.00 87.75 707 PHE A C 1
ATOM 5535 O O . PHE A 1 707 ? 12.539 6.783 -48.030 1.00 87.75 707 PHE A O 1
ATOM 5542 N N . PHE A 1 708 ? 10.366 7.031 -48.469 1.00 88.94 708 PHE A N 1
ATOM 5543 C CA . PHE A 1 708 ? 10.618 7.723 -49.733 1.00 88.94 708 PHE A CA 1
ATOM 5544 C C . PHE A 1 708 ? 11.291 9.080 -49.505 1.00 88.94 708 PHE A C 1
ATOM 5546 O O . PHE A 1 708 ? 12.315 9.364 -50.135 1.00 88.94 708 PHE A O 1
ATOM 5553 N N . TYR A 1 709 ? 10.747 9.905 -48.610 1.00 94.44 709 TYR A N 1
ATOM 5554 C CA . TYR A 1 709 ? 11.343 11.195 -48.281 1.00 94.44 709 TYR A CA 1
ATOM 5555 C C . TYR A 1 709 ? 12.724 11.021 -47.643 1.00 94.44 709 TYR A C 1
ATOM 5557 O O . TYR A 1 709 ? 13.663 11.722 -48.016 1.00 94.44 709 TYR A O 1
ATOM 5565 N N . GLU A 1 710 ? 12.913 10.017 -46.797 1.00 90.62 710 GLU A N 1
ATOM 5566 C CA . GLU A 1 710 ? 14.205 9.757 -46.153 1.00 90.62 710 GLU A CA 1
ATOM 5567 C C . GLU A 1 710 ? 15.283 9.294 -47.114 1.00 90.62 710 GLU A C 1
ATOM 5569 O O . GLU A 1 710 ? 16.425 9.746 -47.023 1.00 90.62 710 GLU A O 1
ATOM 5574 N N . SER A 1 711 ? 14.931 8.498 -48.123 1.00 87.62 711 SER A N 1
ATOM 5575 C CA . SER A 1 711 ? 15.865 8.180 -49.203 1.00 87.62 711 SER A CA 1
ATOM 5576 C C . SER A 1 711 ? 16.298 9.450 -49.943 1.00 87.62 711 SER A C 1
ATOM 5578 O O . SER A 1 711 ? 17.478 9.613 -50.272 1.00 87.62 711 SER A O 1
ATOM 5580 N N . LEU A 1 712 ? 15.374 10.387 -50.185 1.00 92.00 712 LEU A N 1
ATOM 5581 C CA . LEU A 1 712 ? 15.710 11.668 -50.808 1.00 92.00 712 LEU A CA 1
ATOM 5582 C C . LEU A 1 712 ? 16.588 12.536 -49.897 1.00 92.00 712 LEU A C 1
ATOM 5584 O O . LEU A 1 712 ? 17.531 13.167 -50.394 1.00 92.00 712 LEU A O 1
ATOM 5588 N N . ALA A 1 713 ? 16.333 12.547 -48.588 1.00 94.25 713 ALA A N 1
ATOM 5589 C CA . ALA A 1 713 ? 17.168 13.233 -47.608 1.00 94.25 713 ALA A CA 1
ATOM 5590 C C . ALA A 1 713 ? 18.588 12.652 -47.583 1.00 94.25 713 ALA A C 1
ATOM 5592 O O . ALA A 1 713 ? 19.561 13.375 -47.830 1.00 94.25 713 ALA A O 1
ATOM 5593 N N . ALA A 1 714 ? 18.706 11.335 -47.399 1.00 90.62 714 ALA A N 1
ATOM 5594 C CA . ALA A 1 714 ? 19.971 10.617 -47.364 1.00 90.62 714 ALA A CA 1
ATOM 5595 C C . ALA A 1 714 ? 20.781 10.852 -48.644 1.00 90.62 714 ALA A C 1
ATOM 5597 O O . ALA A 1 714 ? 21.953 11.223 -48.581 1.00 90.62 714 ALA A O 1
ATOM 5598 N N . LYS A 1 715 ? 20.151 10.763 -49.824 1.00 91.19 715 LYS A N 1
ATOM 5599 C CA . LYS A 1 715 ? 20.797 11.050 -51.115 1.00 91.19 715 LYS A CA 1
ATOM 5600 C C . LYS A 1 715 ? 21.415 12.452 -51.172 1.00 91.19 715 LYS A C 1
ATOM 5602 O O . LYS A 1 715 ? 22.482 12.629 -51.767 1.00 91.19 715 LYS A O 1
ATOM 5607 N N . ASN A 1 716 ? 20.763 13.458 -50.589 1.00 95.44 716 ASN A N 1
ATOM 5608 C CA . ASN A 1 716 ? 21.297 14.819 -50.559 1.00 95.44 716 ASN A CA 1
ATOM 5609 C C . ASN A 1 716 ? 22.481 14.953 -49.592 1.00 95.44 716 ASN A C 1
ATOM 5611 O O . ASN A 1 716 ? 23.493 15.535 -49.989 1.00 95.44 716 ASN A O 1
ATOM 5615 N N . ILE A 1 717 ? 22.402 14.364 -48.394 1.00 93.94 717 ILE A N 1
ATOM 5616 C CA . ILE A 1 717 ? 23.510 14.351 -47.423 1.00 93.94 717 ILE A CA 1
ATOM 5617 C C . ILE A 1 717 ? 24.740 13.644 -48.016 1.00 93.94 717 ILE A C 1
ATOM 5619 O O . ILE A 1 717 ? 25.851 14.177 -48.026 1.00 93.94 717 ILE A O 1
ATOM 5623 N N . LEU A 1 718 ? 24.531 12.475 -48.615 1.00 90.12 718 LEU A N 1
ATOM 5624 C CA . LEU A 1 718 ? 25.576 11.673 -49.246 1.00 90.12 718 LEU A CA 1
ATOM 5625 C C . LEU A 1 718 ? 26.254 12.376 -50.417 1.00 90.12 718 LEU A C 1
ATOM 5627 O O . LEU A 1 718 ? 27.458 12.212 -50.630 1.00 90.12 718 LEU A O 1
ATOM 5631 N N . ALA A 1 719 ? 25.506 13.180 -51.175 1.00 92.38 719 ALA A N 1
ATOM 5632 C CA . ALA A 1 719 ? 26.076 13.987 -52.241 1.00 92.38 719 ALA A CA 1
ATOM 5633 C C . ALA A 1 719 ? 27.043 15.054 -51.697 1.00 92.38 719 ALA A C 1
ATOM 5635 O O . ALA A 1 719 ? 28.052 15.319 -52.347 1.00 92.38 719 ALA A O 1
ATOM 5636 N N . ILE A 1 720 ? 26.778 15.634 -50.518 1.00 94.06 720 ILE A N 1
ATOM 5637 C CA . ILE A 1 720 ? 27.699 16.574 -49.855 1.00 94.06 720 ILE A CA 1
ATOM 5638 C C . ILE A 1 720 ? 28.977 15.840 -49.436 1.00 94.06 720 ILE A C 1
ATOM 5640 O O . ILE A 1 720 ? 30.070 16.228 -49.853 1.00 94.06 720 ILE A O 1
ATOM 5644 N N . LEU A 1 721 ? 28.835 14.738 -48.690 1.00 91.75 721 LEU A N 1
ATOM 5645 C CA . LEU A 1 721 ? 29.965 13.932 -48.208 1.00 91.75 721 LEU A CA 1
ATOM 5646 C C . LEU A 1 721 ? 30.842 13.426 -49.366 1.00 91.75 721 LEU A C 1
ATOM 5648 O O . LEU A 1 721 ? 32.070 13.495 -49.305 1.00 91.75 721 LEU A O 1
ATOM 5652 N N . SER A 1 722 ? 30.223 12.980 -50.463 1.00 89.44 722 SER A N 1
ATOM 5653 C CA . SER A 1 722 ? 30.936 12.496 -51.651 1.00 89.44 722 SER A CA 1
ATOM 5654 C C . SER A 1 722 ? 31.681 13.615 -52.379 1.00 89.44 722 SER A C 1
ATOM 5656 O O . SER A 1 722 ? 32.840 13.440 -52.755 1.00 89.44 722 SER A O 1
ATOM 5658 N N . LEU A 1 723 ? 31.050 14.778 -52.571 1.00 91.56 723 LEU A N 1
ATOM 5659 C CA . LEU A 1 723 ? 31.698 15.922 -53.218 1.00 91.56 723 LEU A CA 1
ATOM 5660 C C . LEU A 1 723 ? 32.908 16.408 -52.415 1.00 91.56 723 LEU A C 1
ATOM 5662 O O . LEU A 1 723 ? 33.955 16.645 -53.010 1.00 91.56 723 LEU A O 1
ATOM 5666 N N . ALA A 1 724 ? 32.788 16.495 -51.089 1.00 90.88 724 ALA A N 1
ATOM 5667 C CA . ALA A 1 724 ? 33.898 16.862 -50.211 1.00 90.88 724 ALA A CA 1
ATOM 5668 C C . ALA A 1 724 ? 35.042 15.832 -50.231 1.00 90.88 724 ALA A C 1
ATOM 5670 O O . ALA A 1 724 ? 36.211 16.196 -50.150 1.00 90.88 724 ALA A O 1
ATOM 5671 N N . LYS A 1 725 ? 34.722 14.537 -50.363 1.00 89.81 725 LYS A N 1
ATOM 5672 C CA . LYS A 1 725 ? 35.724 13.462 -50.390 1.00 89.81 725 LYS A CA 1
ATOM 5673 C C . LYS A 1 725 ? 36.526 13.420 -51.694 1.00 89.81 725 LYS A C 1
ATOM 5675 O O . LYS A 1 725 ? 37.731 13.191 -51.658 1.00 89.81 725 LYS A O 1
ATOM 5680 N N . TYR A 1 726 ? 35.867 13.585 -52.842 1.00 89.00 726 TYR A N 1
ATOM 5681 C CA . TYR A 1 726 ? 36.480 13.305 -54.149 1.00 89.00 726 TYR A CA 1
ATOM 5682 C C . TYR A 1 726 ? 36.897 14.547 -54.934 1.00 89.00 726 TYR A C 1
ATOM 5684 O O . TYR A 1 726 ? 37.712 14.443 -55.851 1.00 89.00 726 TYR A O 1
ATOM 5692 N N . ASN A 1 727 ? 36.366 15.722 -54.603 1.00 85.56 727 ASN A N 1
ATOM 5693 C CA . ASN A 1 727 ? 36.670 16.939 -55.336 1.00 85.56 727 ASN A CA 1
ATOM 5694 C C . ASN A 1 727 ? 37.444 17.916 -54.450 1.00 85.56 727 ASN A C 1
ATOM 5696 O O . ASN A 1 727 ? 36.880 18.560 -53.573 1.00 85.56 727 ASN A O 1
ATOM 5700 N N . LYS A 1 728 ? 38.738 18.080 -54.762 1.00 87.31 728 LYS A N 1
ATOM 5701 C CA . LYS A 1 728 ? 39.681 18.956 -54.042 1.00 87.31 728 LYS A CA 1
ATOM 5702 C C . LYS A 1 728 ? 39.222 20.418 -53.922 1.00 87.31 728 LYS A C 1
ATOM 5704 O O . LYS A 1 728 ? 39.771 21.149 -53.106 1.00 87.31 728 LYS A O 1
ATOM 5709 N N . LYS A 1 729 ? 38.250 20.858 -54.733 1.00 89.81 729 LYS A N 1
ATOM 5710 C CA . LYS A 1 729 ? 37.653 22.200 -54.661 1.00 89.81 729 LYS A CA 1
ATOM 5711 C C . LYS A 1 729 ? 36.779 22.399 -53.418 1.00 89.81 729 LYS A C 1
ATOM 5713 O O . LYS A 1 729 ? 36.579 23.540 -53.006 1.00 89.81 729 LYS A O 1
ATOM 5718 N N . TYR A 1 730 ? 36.238 21.319 -52.862 1.00 89.50 730 TYR A N 1
ATOM 5719 C CA . TYR A 1 730 ? 35.334 21.361 -51.724 1.00 89.50 730 TYR A CA 1
ATOM 5720 C C . TYR A 1 730 ? 36.017 20.760 -50.500 1.00 89.50 730 TYR A C 1
ATOM 5722 O O . TYR A 1 730 ? 36.366 19.584 -50.500 1.00 89.50 730 TYR A O 1
ATOM 5730 N N . SER A 1 731 ? 36.180 21.555 -49.447 1.00 91.19 731 SER A N 1
ATOM 5731 C CA . SER A 1 731 ? 36.546 21.056 -48.123 1.00 91.19 731 SER A CA 1
ATOM 5732 C C . SER A 1 731 ? 35.328 21.085 -47.204 1.00 91.19 731 SER A C 1
ATOM 5734 O O . SER A 1 731 ? 34.449 21.939 -47.326 1.00 91.19 731 SER A O 1
ATOM 5736 N N . LEU A 1 732 ? 35.259 20.117 -46.297 1.00 92.06 732 LEU A N 1
ATOM 5737 C CA . LEU A 1 732 ? 34.207 20.018 -45.296 1.00 92.06 732 LEU A CA 1
ATOM 5738 C C . LEU A 1 732 ? 34.870 20.075 -43.918 1.00 92.06 732 LEU A C 1
ATOM 5740 O O . LEU A 1 732 ? 35.747 19.243 -43.664 1.00 92.06 732 LEU A O 1
ATOM 5744 N N . PRO A 1 733 ? 34.499 21.026 -43.041 1.00 94.50 733 PRO A N 1
ATOM 5745 C CA . PRO A 1 733 ? 34.965 21.014 -41.661 1.00 94.50 733 PRO A CA 1
ATOM 5746 C C . PRO A 1 733 ? 34.641 19.672 -40.998 1.00 94.50 733 PRO A C 1
ATOM 5748 O O . PRO A 1 733 ? 33.592 19.082 -41.267 1.00 94.50 733 PRO A O 1
ATOM 5751 N N . ALA A 1 734 ? 35.533 19.184 -40.133 1.00 92.88 734 ALA A N 1
ATOM 5752 C CA . ALA A 1 734 ? 35.368 17.882 -39.484 1.00 92.88 734 ALA A CA 1
ATOM 5753 C C . ALA A 1 734 ? 34.052 17.793 -38.691 1.00 92.88 734 ALA A C 1
ATOM 5755 O O . ALA A 1 734 ? 33.349 16.794 -38.775 1.00 92.88 734 ALA A O 1
ATOM 5756 N N . GLU A 1 735 ? 33.671 18.868 -38.002 1.00 91.62 735 GLU A N 1
ATOM 5757 C CA . GLU A 1 735 ? 32.413 18.962 -37.256 1.00 91.62 735 GLU A CA 1
ATOM 5758 C C . GLU A 1 735 ? 31.175 18.852 -38.161 1.00 91.62 735 GLU A C 1
ATOM 5760 O O . GLU A 1 735 ? 30.253 18.085 -37.877 1.00 91.62 735 GLU A O 1
ATOM 5765 N N . SER A 1 736 ? 31.177 19.548 -39.304 1.00 94.75 736 SER A N 1
ATOM 5766 C CA . SER A 1 736 ? 30.110 19.449 -40.307 1.00 94.75 736 SER A CA 1
ATOM 5767 C C . SER A 1 736 ? 30.017 18.042 -40.892 1.00 94.75 736 SER A C 1
ATOM 5769 O O . SER A 1 736 ? 28.922 17.524 -41.092 1.00 94.75 736 SER A O 1
ATOM 5771 N N . LYS A 1 737 ? 31.165 17.405 -41.151 1.00 93.19 737 LYS A N 1
ATOM 5772 C CA . LYS A 1 737 ? 31.223 16.018 -41.616 1.00 93.19 737 LYS A CA 1
ATOM 5773 C C . LYS A 1 737 ? 30.605 15.068 -40.588 1.00 93.19 737 LYS A C 1
ATOM 5775 O O . LYS A 1 737 ? 29.707 14.313 -40.947 1.00 93.19 737 LYS A O 1
ATOM 5780 N N . ASN A 1 738 ? 31.033 15.161 -39.331 1.00 88.50 738 ASN A N 1
ATOM 5781 C CA . ASN A 1 738 ? 30.532 14.325 -38.242 1.00 88.50 738 ASN A CA 1
ATOM 5782 C C . ASN A 1 738 ? 29.021 14.515 -38.037 1.00 88.50 738 ASN A C 1
ATOM 5784 O O . ASN A 1 738 ? 28.303 13.537 -37.852 1.00 88.50 738 ASN A O 1
ATOM 5788 N N . SER A 1 739 ? 28.525 15.752 -38.136 1.00 92.38 739 SER A N 1
ATOM 5789 C CA . SER A 1 739 ? 27.093 16.061 -38.019 1.00 92.38 739 SER A CA 1
ATOM 5790 C C . SER A 1 739 ? 26.269 15.421 -39.142 1.00 92.38 739 SER A C 1
ATOM 5792 O O . SER A 1 739 ? 25.234 14.815 -38.878 1.00 92.38 739 SER A O 1
ATOM 5794 N N . LEU A 1 740 ? 26.747 15.481 -40.392 1.00 93.19 740 LEU A N 1
ATOM 5795 C CA . LEU A 1 740 ? 26.092 14.826 -41.533 1.00 93.19 740 LEU A CA 1
ATOM 5796 C C . LEU A 1 740 ? 26.126 13.293 -41.438 1.00 93.19 740 LEU A C 1
ATOM 5798 O O . LEU A 1 740 ? 25.145 12.634 -41.780 1.00 93.19 740 LEU A O 1
ATOM 5802 N N . GLU A 1 741 ? 27.242 12.718 -40.985 1.00 89.31 741 GLU A N 1
ATOM 5803 C CA . GLU A 1 741 ? 27.371 11.270 -40.773 1.00 89.31 741 GLU A CA 1
ATOM 5804 C C . GLU A 1 741 ? 26.449 10.790 -39.641 1.00 89.31 741 GLU A C 1
ATOM 5806 O O . GLU A 1 741 ? 25.757 9.783 -39.800 1.00 89.31 741 GLU A O 1
ATOM 5811 N N . LYS A 1 742 ? 26.353 11.550 -38.541 1.00 86.81 742 LYS A N 1
ATOM 5812 C CA . LYS A 1 742 ? 25.409 11.279 -37.448 1.00 86.81 742 LYS A CA 1
ATOM 5813 C C . LYS A 1 742 ? 23.954 11.391 -37.914 1.00 86.81 742 LYS A C 1
ATOM 5815 O O . LYS A 1 742 ? 23.170 10.492 -37.635 1.00 86.81 742 LYS A O 1
ATOM 5820 N N . ALA A 1 743 ? 23.604 12.419 -38.693 1.00 90.81 743 ALA A N 1
ATOM 5821 C CA . ALA A 1 743 ? 22.257 12.568 -39.246 1.00 90.81 743 ALA A CA 1
ATOM 5822 C C . ALA A 1 743 ? 21.847 11.362 -40.111 1.00 90.81 743 ALA A C 1
ATOM 5824 O O . ALA A 1 743 ? 20.744 10.844 -39.961 1.00 90.81 743 ALA A O 1
ATOM 5825 N N . LEU A 1 744 ? 22.744 10.860 -40.970 1.00 88.06 744 LEU A N 1
ATOM 5826 C CA . LEU A 1 744 ? 22.493 9.636 -41.744 1.00 88.06 744 LEU A CA 1
ATOM 5827 C C . LEU A 1 744 ? 22.284 8.414 -40.849 1.00 88.06 744 LEU A C 1
ATOM 5829 O O . LEU A 1 744 ? 21.365 7.634 -41.093 1.00 88.06 744 LEU A O 1
ATOM 5833 N N . LYS A 1 745 ? 23.122 8.250 -39.819 1.00 82.56 745 LYS A N 1
ATOM 5834 C CA . LYS A 1 745 ? 22.994 7.149 -38.860 1.00 82.56 745 LYS A CA 1
ATOM 5835 C C . LYS A 1 745 ? 21.638 7.182 -38.152 1.00 82.56 745 LYS A C 1
ATOM 5837 O O . LYS A 1 745 ? 21.009 6.134 -38.022 1.00 82.56 745 LYS A O 1
ATOM 5842 N N . ASN A 1 746 ? 21.176 8.363 -37.746 1.00 84.06 746 ASN A N 1
ATOM 5843 C CA . ASN A 1 746 ? 19.883 8.535 -37.089 1.00 84.06 746 ASN A CA 1
ATOM 5844 C C . ASN A 1 746 ? 18.716 8.149 -38.006 1.00 84.06 746 ASN A C 1
ATOM 5846 O O . ASN A 1 746 ? 17.871 7.365 -37.586 1.00 84.06 746 ASN A O 1
ATOM 5850 N N . LEU A 1 747 ? 18.703 8.613 -39.265 1.00 87.19 747 LEU A N 1
ATOM 5851 C CA . LEU A 1 747 ? 17.655 8.242 -40.229 1.00 87.19 747 LEU A CA 1
ATOM 5852 C C . LEU A 1 747 ? 17.591 6.723 -40.445 1.00 87.19 747 LEU A C 1
ATOM 5854 O O . LEU A 1 747 ? 16.523 6.129 -40.366 1.00 87.19 747 LEU A O 1
ATOM 5858 N N . VAL A 1 748 ? 18.743 6.073 -40.636 1.00 81.75 748 VAL A N 1
ATOM 5859 C CA . VAL A 1 748 ? 18.805 4.611 -40.816 1.00 81.75 748 VAL A CA 1
ATOM 5860 C C . VAL A 1 748 ? 18.356 3.859 -39.563 1.00 81.75 748 VAL A C 1
ATOM 5862 O O . VAL A 1 748 ? 17.689 2.832 -39.668 1.00 81.75 748 VAL A O 1
ATOM 5865 N N . THR A 1 749 ? 18.726 4.351 -38.379 1.00 75.31 749 THR A N 1
ATOM 5866 C CA . THR A 1 749 ? 18.338 3.729 -37.105 1.00 75.31 749 THR A CA 1
ATOM 5867 C C . THR A 1 749 ? 16.832 3.837 -36.888 1.00 75.31 749 THR A C 1
ATOM 5869 O O . THR A 1 749 ? 16.209 2.849 -36.512 1.00 75.31 749 THR A O 1
ATOM 5872 N N . ALA A 1 750 ? 16.242 4.995 -37.189 1.00 83.19 750 ALA A N 1
ATOM 5873 C CA . ALA A 1 750 ? 14.802 5.200 -37.118 1.00 83.19 750 ALA A CA 1
ATOM 5874 C C . ALA A 1 750 ? 14.055 4.255 -38.071 1.00 83.19 750 ALA A C 1
ATOM 5876 O O . ALA A 1 750 ? 13.152 3.541 -37.649 1.00 83.19 750 ALA A O 1
ATOM 5877 N N . ASP A 1 751 ? 14.487 4.178 -39.331 1.00 84.06 751 ASP A N 1
ATOM 5878 C CA . ASP A 1 751 ? 13.858 3.322 -40.344 1.00 84.06 751 ASP A CA 1
ATOM 5879 C C . ASP A 1 751 ? 13.983 1.834 -40.022 1.00 84.06 751 ASP A C 1
ATOM 5881 O O . ASP A 1 751 ? 13.073 1.058 -40.309 1.00 84.06 751 ASP A O 1
ATOM 5885 N N . ARG A 1 752 ? 15.089 1.437 -39.383 1.00 75.06 752 ARG A N 1
ATOM 5886 C CA . ARG A 1 752 ? 15.261 0.083 -38.856 1.00 75.06 752 ARG A CA 1
ATOM 5887 C C . ARG A 1 752 ? 14.209 -0.247 -37.809 1.00 75.06 752 ARG A C 1
ATOM 5889 O O . ARG A 1 752 ? 13.617 -1.314 -37.902 1.00 75.06 752 ARG A O 1
ATOM 5896 N N . ILE A 1 753 ? 14.026 0.630 -36.822 1.00 70.81 753 ILE A N 1
ATOM 5897 C CA . ILE A 1 753 ? 13.065 0.413 -35.733 1.00 70.81 753 ILE A CA 1
ATOM 5898 C C . ILE A 1 753 ? 11.661 0.272 -36.325 1.00 70.81 753 ILE A C 1
ATOM 5900 O O . ILE A 1 753 ? 10.998 -0.725 -36.075 1.00 70.81 753 ILE A O 1
ATOM 5904 N N . ILE A 1 754 ? 11.264 1.194 -37.206 1.00 81.56 754 ILE A N 1
ATOM 5905 C CA . ILE A 1 754 ? 9.956 1.152 -37.878 1.00 81.56 754 ILE A CA 1
ATOM 5906 C C . ILE A 1 754 ? 9.770 -0.152 -38.667 1.00 81.56 754 ILE A C 1
ATOM 5908 O O . ILE A 1 754 ? 8.699 -0.755 -38.649 1.00 81.56 754 ILE A O 1
ATOM 5912 N N . PHE A 1 755 ? 10.801 -0.599 -39.390 1.00 76.00 755 PHE A N 1
ATOM 5913 C CA . PHE A 1 755 ? 10.713 -1.839 -40.155 1.00 76.00 755 PHE A CA 1
ATOM 5914 C C . PHE A 1 755 ? 10.623 -3.076 -39.257 1.00 76.00 755 PHE A C 1
ATOM 5916 O O . PHE A 1 755 ? 9.890 -4.002 -39.589 1.00 76.00 755 PHE A O 1
ATOM 5923 N N . GLN A 1 756 ? 11.366 -3.100 -38.148 1.00 67.88 756 GLN A N 1
ATOM 5924 C CA . GLN A 1 756 ? 11.332 -4.194 -37.180 1.00 67.88 756 GLN A CA 1
ATOM 5925 C C . GLN A 1 756 ? 9.939 -4.323 -36.556 1.00 67.88 756 GLN A C 1
ATOM 5927 O O . GLN A 1 756 ? 9.385 -5.416 -36.588 1.00 67.88 756 GLN A O 1
ATOM 5932 N N . VAL A 1 757 ? 9.348 -3.204 -36.125 1.00 68.25 757 VAL A N 1
ATOM 5933 C CA . VAL A 1 757 ? 7.959 -3.124 -35.635 1.00 68.25 757 VAL A CA 1
ATOM 5934 C C . VAL A 1 757 ? 6.987 -3.739 -36.649 1.00 68.25 757 VAL A C 1
ATOM 5936 O O . VAL A 1 757 ? 6.283 -4.701 -36.352 1.00 68.25 757 VAL A O 1
ATOM 5939 N N . ALA A 1 758 ? 7.000 -3.258 -37.897 1.00 73.38 758 ALA A N 1
ATOM 5940 C CA . ALA A 1 758 ? 6.060 -3.746 -38.906 1.00 73.38 758 ALA A CA 1
ATOM 5941 C C . ALA A 1 758 ? 6.287 -5.206 -39.316 1.00 73.38 758 ALA A C 1
ATOM 5943 O O . ALA A 1 758 ? 5.337 -5.902 -39.674 1.00 73.38 758 ALA A O 1
ATOM 5944 N N . TRP A 1 759 ? 7.535 -5.678 -39.289 1.00 70.94 759 TRP A N 1
ATOM 5945 C CA . TRP A 1 759 ? 7.844 -7.081 -39.546 1.00 70.94 759 TRP A CA 1
ATOM 5946 C C . TRP A 1 759 ? 7.267 -7.985 -38.455 1.00 70.94 759 TRP A C 1
ATOM 5948 O O . TRP A 1 759 ? 6.605 -8.972 -38.777 1.00 70.94 759 TRP A O 1
ATOM 5958 N N . THR A 1 760 ? 7.468 -7.615 -37.190 1.00 63.72 760 THR A N 1
ATOM 5959 C CA . THR A 1 760 ? 6.913 -8.319 -36.032 1.00 63.72 760 THR A CA 1
ATOM 5960 C C . THR A 1 760 ? 5.386 -8.413 -36.114 1.00 63.72 760 THR A C 1
ATOM 5962 O O . THR A 1 760 ? 4.841 -9.520 -36.102 1.00 63.72 760 THR A O 1
ATOM 5965 N N . GLU A 1 761 ? 4.694 -7.286 -36.336 1.00 67.88 761 GLU A N 1
ATOM 5966 C CA . GLU A 1 761 ? 3.231 -7.254 -36.518 1.00 67.88 761 GLU A CA 1
ATOM 5967 C C . GLU A 1 761 ? 2.753 -8.211 -37.626 1.00 67.88 761 GLU A C 1
ATOM 5969 O O . GLU A 1 761 ? 1.672 -8.814 -37.567 1.00 67.88 761 GLU A O 1
ATOM 5974 N N . MET A 1 762 ? 3.531 -8.306 -38.704 1.00 70.25 762 MET A N 1
ATOM 5975 C CA . MET A 1 762 ? 3.202 -9.154 -39.836 1.00 70.25 762 MET A CA 1
ATOM 5976 C C . MET A 1 762 ? 3.366 -10.633 -39.534 1.00 70.25 762 MET A C 1
ATOM 5978 O O . MET A 1 762 ? 2.494 -11.414 -39.921 1.00 70.25 762 MET A O 1
ATOM 5982 N N . GLU A 1 763 ? 4.457 -11.044 -38.887 1.00 63.72 763 GLU A N 1
ATOM 5983 C CA . GLU A 1 763 ? 4.679 -12.445 -38.512 1.00 63.72 763 GLU A CA 1
ATOM 5984 C C . GLU A 1 763 ? 3.522 -12.976 -37.657 1.00 63.72 763 GLU A C 1
ATOM 5986 O O . GLU A 1 763 ? 3.020 -14.072 -37.914 1.00 63.72 763 GLU A O 1
ATOM 5991 N N . GLN A 1 764 ? 2.995 -12.156 -36.748 1.00 62.16 764 GLN A N 1
ATOM 5992 C CA . GLN A 1 764 ? 1.836 -12.505 -35.926 1.00 62.16 764 GLN A CA 1
ATOM 5993 C C . GLN A 1 764 ? 0.544 -12.680 -36.741 1.00 62.16 764 GLN A C 1
ATOM 5995 O O . GLN A 1 764 ? -0.178 -13.670 -36.586 1.00 62.16 764 GLN A O 1
ATOM 6000 N N . LYS A 1 765 ? 0.243 -11.741 -37.650 1.00 65.19 765 LYS A N 1
ATOM 6001 C CA . LYS A 1 765 ? -0.981 -11.778 -38.480 1.00 65.19 765 LYS A CA 1
ATOM 6002 C C . LYS A 1 765 ? -0.916 -12.851 -39.570 1.00 65.19 765 LYS A C 1
ATOM 6004 O O . LYS A 1 765 ? -1.945 -13.306 -40.073 1.00 65.19 765 LYS A O 1
ATOM 6009 N N . SER A 1 766 ? 0.286 -13.289 -39.937 1.00 57.22 766 SER A N 1
ATOM 6010 C CA . SER A 1 766 ? 0.541 -14.186 -41.060 1.00 57.22 766 SER A CA 1
ATOM 6011 C C . SER A 1 766 ? 0.729 -15.656 -40.670 1.00 57.22 766 SER A C 1
ATOM 6013 O O . SER A 1 766 ? 1.635 -16.321 -41.163 1.00 57.22 766 SER A O 1
ATOM 6015 N N . ARG A 1 767 ? -0.244 -16.271 -39.978 1.00 51.22 767 ARG A N 1
ATOM 6016 C CA . ARG A 1 767 ? -0.366 -17.754 -39.978 1.00 51.22 767 ARG A CA 1
ATOM 6017 C C . ARG A 1 767 ? -0.537 -18.363 -41.394 1.00 51.22 767 ARG A C 1
ATOM 6019 O O . ARG A 1 767 ? -0.573 -19.581 -41.539 1.00 51.22 767 ARG A O 1
ATOM 6026 N N . ILE A 1 768 ? -0.668 -17.534 -42.439 1.00 51.84 768 ILE A N 1
ATOM 6027 C CA . ILE A 1 768 ? -1.111 -17.899 -43.796 1.00 51.84 768 ILE A CA 1
ATOM 6028 C C . ILE A 1 768 ? -0.034 -17.649 -44.877 1.00 51.84 768 ILE A C 1
ATOM 6030 O O . ILE A 1 768 ? -0.133 -18.198 -45.976 1.00 51.84 768 ILE A O 1
ATOM 6034 N N . PHE A 1 769 ? 1.033 -16.885 -44.610 1.00 53.41 769 PHE A N 1
ATOM 6035 C CA . PHE A 1 769 ? 2.058 -16.649 -45.634 1.00 53.41 769 PHE A CA 1
ATOM 6036 C C . PHE A 1 769 ? 3.096 -17.778 -45.635 1.00 53.41 769 PHE A C 1
ATOM 6038 O O . PHE A 1 769 ? 3.874 -17.958 -44.701 1.00 53.41 769 PHE A O 1
ATOM 6045 N N . SER A 1 770 ? 3.125 -18.563 -46.717 1.00 49.56 770 SER A N 1
ATOM 6046 C CA . SER A 1 770 ? 4.126 -19.615 -46.906 1.00 49.56 770 SER A CA 1
ATOM 6047 C C . SER A 1 770 ? 5.538 -19.027 -46.775 1.00 49.56 770 SER A C 1
ATOM 6049 O O . SER A 1 770 ? 5.902 -18.137 -47.550 1.00 49.56 770 SER A O 1
ATOM 6051 N N . HIS A 1 771 ? 6.334 -19.562 -45.843 1.00 53.97 771 HIS A N 1
ATOM 6052 C CA . HIS A 1 771 ? 7.690 -19.135 -45.456 1.00 53.97 771 HIS A CA 1
ATOM 6053 C C . HIS A 1 771 ? 8.700 -18.921 -46.616 1.00 53.97 771 HIS A C 1
ATOM 6055 O O . HIS A 1 771 ? 9.817 -18.473 -46.391 1.00 53.97 771 HIS A O 1
ATOM 6061 N N . GLY A 1 772 ? 8.378 -19.251 -47.871 1.00 54.06 772 GLY A N 1
ATOM 6062 C CA . GLY A 1 772 ? 9.339 -19.277 -48.979 1.00 54.06 772 GLY A CA 1
ATOM 6063 C C . GLY A 1 772 ? 9.512 -17.979 -49.781 1.00 54.06 772 GLY A C 1
ATOM 6064 O O . GLY A 1 772 ? 10.630 -17.692 -50.209 1.00 54.06 772 GLY A O 1
ATOM 6065 N N . GLN A 1 773 ? 8.445 -17.207 -50.034 1.00 58.78 773 GLN A N 1
ATOM 6066 C CA . GLN A 1 773 ? 8.496 -16.136 -51.053 1.00 58.78 773 GLN A CA 1
ATOM 6067 C C . GLN A 1 773 ? 8.947 -14.768 -50.520 1.00 58.78 773 GLN A C 1
ATOM 6069 O O . GLN A 1 773 ? 9.673 -14.063 -51.218 1.00 58.78 773 GLN A O 1
ATOM 6074 N N . PHE A 1 774 ? 8.588 -14.418 -49.284 1.00 57.56 774 PHE A N 1
ATOM 6075 C CA . PHE A 1 774 ? 8.942 -13.128 -48.672 1.00 57.56 774 PHE A CA 1
ATOM 6076 C C . PHE A 1 774 ? 10.064 -13.231 -47.635 1.00 57.56 774 PHE A C 1
ATOM 6078 O O . PHE A 1 774 ? 10.903 -12.336 -47.540 1.00 57.56 774 PHE A O 1
ATOM 6085 N N . PHE A 1 775 ? 10.149 -14.360 -46.930 1.00 57.97 775 PHE A N 1
ATOM 6086 C CA . PHE A 1 775 ? 11.092 -14.545 -45.828 1.00 57.97 775 PHE A CA 1
ATOM 6087 C C . PHE A 1 775 ? 12.550 -14.553 -46.291 1.00 57.97 775 PHE A C 1
ATOM 6089 O O . PHE A 1 775 ? 13.404 -13.923 -45.686 1.00 57.97 775 PHE A O 1
ATOM 6096 N N . ARG A 1 776 ? 12.867 -15.232 -47.400 1.00 61.66 776 ARG A N 1
ATOM 6097 C CA . ARG A 1 776 ? 14.260 -15.367 -47.859 1.00 61.66 776 ARG A CA 1
ATOM 6098 C C . ARG A 1 776 ? 14.861 -14.038 -48.347 1.00 61.66 776 ARG A C 1
ATOM 6100 O O . ARG A 1 776 ? 15.999 -13.759 -47.976 1.00 61.66 776 ARG A O 1
ATOM 6107 N N . PRO A 1 777 ? 14.160 -13.203 -49.144 1.00 62.03 777 PRO A N 1
ATOM 6108 C CA . PRO A 1 777 ? 14.646 -11.867 -49.490 1.00 62.03 777 PRO A CA 1
ATOM 6109 C C . PRO A 1 777 ? 14.798 -10.947 -48.277 1.00 62.03 777 PRO A C 1
ATOM 6111 O O . PRO A 1 777 ? 15.818 -10.266 -48.185 1.00 62.03 777 PRO A O 1
ATOM 6114 N N . VAL A 1 778 ? 13.829 -10.952 -47.353 1.00 57.50 778 VAL A N 1
ATOM 6115 C CA . VAL A 1 778 ? 13.849 -10.088 -46.163 1.00 57.50 778 VAL A CA 1
ATOM 6116 C C . VAL A 1 778 ? 14.911 -10.543 -45.165 1.00 57.50 778 VAL A C 1
ATOM 6118 O O . VAL A 1 778 ? 15.727 -9.732 -44.756 1.00 57.50 778 VAL A O 1
ATOM 6121 N N . ASN A 1 779 ? 15.016 -11.836 -44.864 1.00 56.56 779 ASN A N 1
ATOM 6122 C CA . ASN A 1 779 ? 16.034 -12.364 -43.956 1.00 56.56 779 ASN A CA 1
ATOM 6123 C C . ASN A 1 779 ? 17.457 -12.219 -44.529 1.00 56.56 779 ASN A C 1
ATOM 6125 O O . ASN A 1 779 ? 18.377 -11.831 -43.818 1.00 56.56 779 ASN A O 1
ATOM 6129 N N . ASN A 1 780 ? 17.660 -12.423 -45.839 1.00 64.88 780 ASN A N 1
ATOM 6130 C CA . ASN A 1 780 ? 18.951 -12.119 -46.478 1.00 64.88 780 ASN A CA 1
ATOM 6131 C C . ASN A 1 780 ? 19.290 -10.622 -46.420 1.00 64.88 780 ASN A C 1
ATOM 6133 O O . ASN A 1 780 ? 20.464 -10.255 -46.361 1.00 64.88 780 ASN A O 1
ATOM 6137 N N . PHE A 1 781 ? 18.273 -9.763 -46.490 1.00 63.97 781 PHE A N 1
ATOM 6138 C CA . PHE A 1 781 ? 18.424 -8.320 -46.370 1.00 63.97 781 PHE A CA 1
ATOM 6139 C C . PHE A 1 781 ? 18.764 -7.918 -44.928 1.00 63.97 781 PHE A C 1
ATOM 6141 O O . PHE A 1 781 ? 19.764 -7.235 -44.735 1.00 63.97 781 PHE A O 1
ATOM 6148 N N . LEU A 1 782 ? 18.028 -8.425 -43.934 1.00 53.25 782 LEU A N 1
ATOM 6149 C CA . LEU A 1 782 ? 18.284 -8.230 -42.505 1.00 53.25 782 LEU A CA 1
ATOM 6150 C C . LEU A 1 782 ? 19.659 -8.779 -42.100 1.00 53.25 782 LEU A C 1
ATOM 6152 O O . LEU A 1 782 ? 20.431 -8.073 -41.470 1.00 53.25 782 LEU A O 1
ATOM 6156 N N . THR A 1 783 ? 20.035 -9.981 -42.543 1.00 57.66 783 THR A N 1
ATOM 6157 C CA . THR A 1 783 ? 21.348 -10.589 -42.249 1.00 57.66 783 THR A CA 1
ATOM 6158 C C . THR A 1 783 ? 22.506 -9.745 -42.786 1.00 57.66 783 THR A C 1
ATOM 6160 O O . THR A 1 783 ? 23.481 -9.515 -42.074 1.00 57.66 783 THR A O 1
ATOM 6163 N N . LYS A 1 784 ? 22.404 -9.232 -44.022 1.00 60.22 784 LYS A N 1
ATOM 6164 C CA . LYS A 1 784 ? 23.406 -8.296 -44.568 1.00 60.22 784 LYS A CA 1
ATOM 6165 C C . LYS A 1 784 ? 23.429 -6.974 -43.808 1.00 60.22 784 LYS A C 1
ATOM 6167 O O . LYS A 1 784 ? 24.490 -6.408 -43.588 1.00 60.22 784 LYS A O 1
ATOM 6172 N N . PHE A 1 785 ? 22.260 -6.508 -43.393 1.00 54.22 785 PHE A N 1
ATOM 6173 C CA . PHE A 1 785 ? 22.093 -5.274 -42.648 1.00 54.22 785 PHE A CA 1
ATOM 6174 C C . PHE A 1 785 ? 22.654 -5.352 -41.210 1.00 54.22 785 PHE A C 1
ATOM 6176 O O . PHE A 1 785 ? 23.282 -4.398 -40.762 1.00 54.22 785 PHE A O 1
ATOM 6183 N N . TYR A 1 786 ? 22.534 -6.492 -40.517 1.00 46.16 786 TYR A N 1
ATOM 6184 C CA . TYR A 1 786 ? 23.110 -6.716 -39.179 1.00 46.16 786 TYR A CA 1
ATOM 6185 C C . TYR A 1 786 ? 24.640 -6.872 -39.184 1.00 46.16 786 TYR A C 1
ATOM 6187 O O . TYR A 1 786 ? 25.292 -6.563 -38.189 1.00 46.16 786 TYR A O 1
ATOM 6195 N N . GLN A 1 787 ? 25.228 -7.340 -40.288 1.00 51.16 787 GLN A N 1
ATOM 6196 C CA . GLN A 1 787 ? 26.673 -7.584 -40.390 1.00 51.16 787 GLN A CA 1
ATOM 6197 C C . GLN A 1 787 ? 27.497 -6.323 -40.710 1.00 51.16 787 GLN A C 1
ATOM 6199 O O . GLN A 1 787 ? 28.712 -6.324 -40.517 1.00 51.16 787 GLN A O 1
ATOM 6204 N N . GLU A 1 788 ? 26.870 -5.232 -41.157 1.00 51.22 788 GLU A N 1
ATOM 6205 C CA . GLU A 1 788 ? 27.570 -4.059 -41.691 1.00 51.22 788 GLU A CA 1
ATOM 6206 C C . GLU A 1 788 ? 27.218 -2.775 -40.920 1.00 51.22 788 GLU A C 1
ATOM 6208 O O . GLU A 1 788 ? 26.521 -1.893 -41.406 1.00 51.22 788 GLU A O 1
ATOM 6213 N N . TYR A 1 789 ? 27.787 -2.601 -39.723 1.00 49.47 789 TYR A N 1
ATOM 6214 C CA . TYR A 1 789 ? 27.737 -1.325 -38.980 1.00 49.47 789 TYR A CA 1
ATOM 6215 C C . TYR A 1 789 ? 28.521 -0.171 -39.656 1.00 49.47 789 TYR A C 1
ATOM 6217 O O . TYR A 1 789 ? 28.528 0.951 -39.152 1.00 49.47 789 TYR A O 1
ATOM 6225 N N . ASN A 1 790 ? 29.168 -0.429 -40.799 1.00 51.94 790 ASN A N 1
ATOM 6226 C CA . ASN A 1 790 ? 30.030 0.497 -41.544 1.00 51.94 790 ASN A CA 1
ATOM 6227 C C . ASN A 1 790 ? 29.567 0.661 -43.001 1.00 51.94 790 ASN A C 1
ATOM 6229 O O . ASN A 1 790 ? 30.364 0.542 -43.933 1.00 51.94 790 ASN A O 1
ATOM 6233 N N . LEU A 1 791 ? 28.275 0.922 -43.209 1.00 55.75 791 LEU A N 1
ATOM 6234 C CA . LEU A 1 791 ? 27.741 1.146 -44.552 1.00 55.75 791 LEU A CA 1
ATOM 6235 C C . LEU A 1 791 ? 28.443 2.334 -45.222 1.00 55.75 791 LEU A C 1
ATOM 6237 O O . LEU A 1 791 ? 28.497 3.451 -44.699 1.00 55.75 791 LEU A O 1
ATOM 6241 N N . SER A 1 792 ? 28.951 2.103 -46.427 1.00 60.22 792 SER A N 1
ATOM 6242 C CA . SER A 1 792 ? 29.327 3.177 -47.328 1.00 60.22 792 SER A CA 1
ATOM 6243 C C . SER A 1 792 ? 28.081 3.962 -47.733 1.00 60.22 792 SER A C 1
ATOM 6245 O O . SER A 1 792 ? 26.952 3.466 -47.745 1.00 60.22 792 SER A O 1
ATOM 6247 N N . GLY A 1 793 ? 28.278 5.214 -48.135 1.00 56.34 793 GLY A N 1
ATOM 6248 C CA . GLY A 1 793 ? 27.166 6.085 -48.483 1.00 56.34 793 GLY A CA 1
ATOM 6249 C C . GLY A 1 793 ? 26.192 5.520 -49.528 1.00 56.34 793 GLY A C 1
ATOM 6250 O O . GLY A 1 793 ? 24.992 5.753 -49.457 1.00 56.34 793 GLY A O 1
ATOM 6251 N N . GLN A 1 794 ? 26.678 4.733 -50.488 1.00 63.47 794 GLN A N 1
ATOM 6252 C CA . GLN A 1 794 ? 25.823 4.136 -51.520 1.00 63.47 794 GLN A CA 1
ATOM 6253 C C . GLN A 1 794 ? 24.936 2.999 -50.991 1.00 63.47 794 GLN A C 1
ATOM 6255 O O . GLN A 1 794 ? 23.871 2.746 -51.557 1.00 63.47 794 GLN A O 1
ATOM 6260 N N . GLU A 1 795 ? 25.343 2.333 -49.913 1.00 67.38 795 GLU A N 1
ATOM 6261 C CA . GLU A 1 795 ? 24.583 1.239 -49.307 1.00 67.38 795 GLU A CA 1
ATOM 6262 C C . GLU A 1 795 ? 23.399 1.768 -48.491 1.00 67.38 795 GLU A C 1
ATOM 6264 O O . GLU A 1 795 ? 22.321 1.182 -48.551 1.00 67.38 795 GLU A O 1
ATOM 6269 N N . VAL A 1 796 ? 23.542 2.941 -47.862 1.00 63.78 796 VAL A N 1
ATOM 6270 C CA . VAL A 1 796 ? 22.476 3.609 -47.092 1.00 63.78 796 VAL A CA 1
ATOM 6271 C C . VAL A 1 796 ? 21.266 3.989 -47.960 1.00 63.78 796 VAL A C 1
ATOM 6273 O O . VAL A 1 796 ? 20.135 3.645 -47.632 1.00 63.78 796 VAL A O 1
ATOM 6276 N N . ASP A 1 797 ? 21.471 4.646 -49.109 1.00 68.44 797 ASP A N 1
ATOM 6277 C CA . ASP A 1 797 ? 20.360 5.017 -50.012 1.00 68.44 797 ASP A CA 1
ATOM 6278 C C . ASP A 1 797 ? 19.641 3.781 -50.579 1.00 68.44 797 ASP A C 1
ATOM 6280 O O . ASP A 1 797 ? 18.417 3.761 -50.729 1.00 68.44 797 ASP A O 1
ATOM 6284 N N . LYS A 1 798 ? 20.399 2.724 -50.887 1.00 73.44 798 LYS A N 1
ATOM 6285 C CA . LYS A 1 798 ? 19.838 1.459 -51.371 1.00 73.44 798 LYS A CA 1
ATOM 6286 C C . LYS A 1 798 ? 19.000 0.774 -50.291 1.00 73.44 798 LYS A C 1
ATOM 6288 O O . LYS A 1 798 ? 17.951 0.219 -50.613 1.00 73.44 798 LYS A O 1
ATOM 6293 N N . LEU A 1 799 ? 19.453 0.831 -49.042 1.00 67.62 799 LEU A N 1
ATOM 6294 C CA . LEU A 1 799 ? 18.768 0.268 -47.888 1.00 67.62 799 LEU A CA 1
ATOM 6295 C C . LEU A 1 799 ? 17.414 0.951 -47.645 1.00 67.62 799 LEU A C 1
ATOM 6297 O O . LEU A 1 799 ? 16.394 0.268 -47.655 1.00 67.62 799 LEU A O 1
ATOM 6301 N N . ILE A 1 800 ? 17.383 2.286 -47.552 1.00 69.75 800 ILE A N 1
ATOM 6302 C CA . ILE A 1 800 ? 16.141 3.046 -47.312 1.00 69.75 800 ILE A CA 1
ATOM 6303 C C . ILE A 1 800 ? 15.121 2.815 -48.440 1.00 69.75 800 ILE A C 1
ATOM 6305 O O . ILE A 1 800 ? 13.936 2.580 -48.202 1.00 69.75 800 ILE A O 1
ATOM 6309 N N . LYS A 1 801 ? 15.575 2.773 -49.700 1.00 73.88 801 LYS A N 1
ATOM 6310 C CA . LYS A 1 801 ? 14.700 2.428 -50.838 1.00 73.88 801 LYS A CA 1
ATOM 6311 C C . LYS A 1 801 ? 14.136 1.017 -50.757 1.00 73.88 801 LYS A C 1
ATOM 6313 O O . LYS A 1 801 ? 13.025 0.785 -51.232 1.00 73.88 801 LYS A O 1
ATOM 6318 N N . ASN A 1 802 ? 14.911 0.068 -50.242 1.00 72.31 802 ASN A N 1
ATOM 6319 C CA . ASN A 1 802 ? 14.442 -1.299 -50.067 1.00 72.31 802 ASN A CA 1
ATOM 6320 C C . ASN A 1 802 ? 13.408 -1.377 -48.941 1.00 72.31 802 ASN A C 1
ATOM 6322 O O . ASN A 1 802 ? 12.389 -2.027 -49.160 1.00 72.31 802 ASN A O 1
ATOM 6326 N N . PHE A 1 803 ? 13.596 -0.651 -47.831 1.00 66.81 803 PHE A N 1
ATOM 6327 C CA . PHE A 1 803 ? 12.574 -0.522 -46.786 1.00 66.81 803 PHE A CA 1
ATOM 6328 C C . PHE A 1 803 ? 11.258 0.011 -47.354 1.00 66.81 803 PHE A C 1
ATOM 6330 O O . PHE A 1 803 ? 10.238 -0.655 -47.229 1.00 66.81 803 PHE A O 1
ATOM 6337 N N . GLY A 1 804 ? 11.277 1.120 -48.101 1.00 70.81 804 GLY A N 1
ATOM 6338 C CA . GLY A 1 804 ? 10.052 1.669 -48.697 1.00 70.81 804 GLY A CA 1
ATOM 6339 C C . GLY A 1 804 ? 9.365 0.735 -49.706 1.00 70.81 804 GLY A C 1
ATOM 6340 O O . GLY A 1 804 ? 8.139 0.710 -49.798 1.00 70.81 804 GLY A O 1
ATOM 6341 N N . LYS A 1 805 ? 10.130 -0.063 -50.466 1.00 73.81 805 LYS A N 1
ATOM 6342 C CA . LYS A 1 805 ? 9.561 -1.079 -51.373 1.00 73.81 805 LYS A CA 1
ATOM 6343 C C . LYS A 1 805 ? 8.916 -2.233 -50.614 1.00 73.81 805 LYS A C 1
ATOM 6345 O O . LYS A 1 805 ? 7.843 -2.674 -51.016 1.00 73.81 805 LYS A O 1
ATOM 6350 N N . LEU A 1 806 ? 9.586 -2.726 -49.573 1.00 67.12 806 LEU A N 1
ATOM 6351 C CA . LEU A 1 806 ? 9.069 -3.792 -48.722 1.00 67.12 806 LEU A CA 1
ATOM 6352 C C . LEU A 1 806 ? 7.812 -3.313 -47.998 1.00 67.12 806 LEU A C 1
ATOM 6354 O O . LEU A 1 806 ? 6.782 -3.953 -48.143 1.00 67.12 806 LEU A O 1
ATOM 6358 N N . TRP A 1 807 ? 7.858 -2.127 -47.384 1.00 68.19 807 TRP A N 1
ATOM 6359 C CA . TRP A 1 807 ? 6.708 -1.503 -46.733 1.00 68.19 807 TRP A CA 1
ATOM 6360 C C . TRP A 1 807 ? 5.514 -1.344 -47.664 1.00 68.19 807 TRP A C 1
ATOM 6362 O O . TRP A 1 807 ? 4.403 -1.613 -47.266 1.00 68.19 807 TRP A O 1
ATOM 6372 N N . LYS A 1 808 ? 5.711 -0.906 -48.912 1.00 71.81 808 LYS A N 1
ATOM 6373 C CA . LYS A 1 808 ? 4.602 -0.788 -49.875 1.00 71.81 808 LYS A CA 1
ATOM 6374 C C . LYS A 1 808 ? 3.996 -2.148 -50.262 1.00 71.81 808 LYS A C 1
ATOM 6376 O O . LYS A 1 808 ? 2.900 -2.197 -50.814 1.00 71.81 808 LYS A O 1
ATOM 6381 N N . THR A 1 809 ? 4.779 -3.214 -50.131 1.00 69.00 809 THR A N 1
ATOM 6382 C CA . THR A 1 809 ? 4.336 -4.573 -50.457 1.00 69.00 809 THR A CA 1
ATOM 6383 C C . THR A 1 809 ? 3.594 -5.211 -49.284 1.00 69.00 809 THR A C 1
ATOM 6385 O O . THR A 1 809 ? 2.710 -6.032 -49.523 1.00 69.00 809 THR A O 1
ATOM 6388 N N . PHE A 1 810 ? 3.981 -4.841 -48.063 1.00 61.44 810 PHE A N 1
ATOM 6389 C CA . PHE A 1 810 ? 3.225 -5.046 -46.833 1.00 61.44 810 PHE A CA 1
ATOM 6390 C C . PHE A 1 810 ? 1.951 -4.193 -46.835 1.00 61.44 810 PHE A C 1
ATOM 6392 O O . PHE A 1 810 ? 0.936 -4.688 -46.299 1.00 61.44 810 PHE A O 1
#

Radius of gyration: 34.98 Å; chains: 1; bounding box: 84×67×136 Å

InterPro domains:
  IPR004843 Calcineurin-like, phosphoesterase domain [PF00149] (22-270)
  IPR029052 Metallo-dependent phosphatase-like [G3DSA:3.60.21.10] (6-329)
  IPR029052 Metallo-dependent phosphatase-like [SSF56300] (18-318)
  IPR051918 Serine/threonine-protein phosphatase CPPED1 [PTHR43143] (17-336)

Foldseek 3Di:
DDDPDPPPPDPPPPDPDWLKFKEWEAEQLAQADQFFQPPLDHNVQSVLLLLLFLVVQLPPPRNGQAYEYFANLHQALDLLSLLQSLLQQVLSCQVRVHFYDYAHDQRNQHNDDPLQQPPDPPPPDPVRRSRPNVSVVVRDDHPPDDQVQALDRPPRRWGWDDGSQEIETGDEQAHFLDSPPVQDPPDQFDAGGQGDDPSSLVSLVPDQLPGEYEYHHAFFLADLDFGCPPCVRAVDRGGGRSHHHPCSVSVLVSQVRRNYAEYEYERVLDWWKAASVSDTDPFDDQPGPRMTTYHHHSGDCDPHAHFMKMWIAGPNRIDIHGTDHRDNAWKKKKFKADDFKFKWWADPVVRDTGDTLNDSPDDPWDWHRSNSRRMIITRDRDDLKTKMKIAGRQAKDWMKMKMKIFDDDLDAPDPFDKWWWDFPPDPFQTKTWTQDRVRRMTMIMGGRGIDGRGKMKMWMFRNVCCRVVVNQDGIWIWMDDRPPDIDRDRGGTDIQQKKKKKFKADSWWKWKAAPVRAIATQDSSDGGDRDGQKHDDSSRSMIMHTHNDPDDDQRIKMKTAAAPPVSDPDFFFMKMWMFIGGNNHTQAIAIEERHTAHHLKIWMWGAQSVQQSVQHQGIKIFIDRPNPPDGLDIDTHHRYHYPCNNQCLFLLNLLVLLLVLLVVDDDPDVLLVVLSVLLNVLSVVLNPCQQAPDRQEGDLVCVLSSLVSNLSSLVSLLVLVVCCVPPPVDPDPPSNNVSSVSSLVSNLSSLVSNLSNVVVVCVVVPPPDDCPDLVVVVVVLVVVVVVPPPDDSVVSSVNSVVSSVVSVVD

Sequence (810 aa):
DLDPYLEITYEIPDEPEENNFTFVHLTDPHIGANWAPGHKWHEELSYPRLADALYAVSNLAGKPDFALIGGDLVEYSDSRWWRDYAAMLEGWSAQTGINAYFVPGNHDRYQDATGNVKCGLLGLGEEHCDDNLAGYHNYLSQPGLNEENYLLPGDSLNYSFTHKDVRFIGLDTGADYIPDYEYGDGHDQGPEGAGLSDEIISALNGLDPVEPKIILTHHPLMTGFTDACTAAVCPYSSLSDASFVQNYSEFLDFVNLSNVRLVLSGHTHDNRVFDQENTEYLYLPEDVNPLFIQTPSATKDGRSPRAFREISVQNGSIQAFAPVATPEYPKKIVRLSAVGPTLRYYDPVNNITYVTPADQSGLSVPFFGAPATNRLIIFDADGEKSESEVAGAGGDAEYDWEISSEGGNIPPGSDQRAWGFYLNNSPLSFISLHINSADRRARVFGKNINISGFDTHRFTIDWSELISNQGKAGILLSFDQGGNGIFESSAELIKLPGRMTAILHSPAGLHLVDAAGRMTGSVQGETKEEIPLALYLPVEGQATVYFQGNKPDKELRIEVIGQPDPFKLAAETYALDIHFDYEDEEIALFQAAGIPIKASTTHQYRVDWDKLQSGQAGVMVDIDREGDGIFEQTMAAGKIFNADTYRANLPQELKKEAMVLVSSINFSYPVFQQKAQKAKEYISLSLDDKYWQDEIHLNKPEGYKVFFYESLAAKNILAILSLAKYNKKYSLPAESKNSLEKALKNLVTADRIIFQVAWTEMEQKSRIFSHGQFFRPVNNFLTKFYQEYNLSGQEVDKLIKNFGKLWKTF